Protein AF-A0A7J4NSR6-F1 (afdb_monomer_lite)

Structure (mmCIF, N/CA/C/O backbone):
data_AF-A0A7J4NSR6-F1
#
_entry.id   AF-A0A7J4NSR6-F1
#
loop_
_atom_site.group_PDB
_atom_site.id
_atom_site.type_symbol
_atom_site.label_atom_id
_atom_site.label_alt_id
_atom_site.label_comp_id
_atom_site.label_asym_id
_atom_site.label_entity_id
_atom_site.label_seq_id
_atom_site.pdbx_PDB_ins_code
_atom_site.Cartn_x
_atom_site.Cartn_y
_atom_site.Cartn_z
_atom_site.occupancy
_atom_site.B_iso_or_equiv
_atom_site.auth_seq_id
_atom_site.auth_comp_id
_atom_site.auth_asym_id
_atom_site.auth_atom_id
_atom_site.pdbx_PDB_model_num
ATOM 1 N N . LEU A 1 1 ? -14.440 12.120 31.681 1.00 39.38 1 LEU A N 1
ATOM 2 C CA . LEU A 1 1 ? -14.933 12.242 30.281 1.00 39.38 1 LEU A CA 1
ATOM 3 C C . LEU A 1 1 ? -13.847 12.561 29.238 1.00 39.38 1 LEU A C 1
ATOM 5 O O . LEU A 1 1 ? -13.739 11.804 28.284 1.00 39.38 1 LEU A O 1
ATOM 9 N N . SER A 1 2 ? -13.018 13.605 29.394 1.00 33.38 2 SER A N 1
ATOM 10 C CA . SER A 1 2 ? -12.015 14.029 28.380 1.00 33.38 2 SER A CA 1
ATOM 11 C C . SER A 1 2 ? -11.049 12.927 27.857 1.00 33.38 2 SER A C 1
ATOM 13 O O . SER A 1 2 ? -10.942 12.762 26.638 1.00 33.38 2 SER A O 1
ATOM 15 N N . PRO A 1 3 ? -10.433 12.073 28.704 1.00 44.81 3 PRO A N 1
ATOM 16 C CA . PRO A 1 3 ? -9.583 10.968 28.231 1.00 44.81 3 PRO A CA 1
ATOM 17 C C . PRO A 1 3 ? -10.340 9.914 27.406 1.00 44.81 3 PRO A C 1
ATOM 19 O O . PRO A 1 3 ? -9.775 9.279 26.518 1.00 44.81 3 PRO A O 1
ATOM 22 N N . PHE A 1 4 ? -11.638 9.755 27.670 1.00 54.72 4 PHE A N 1
ATOM 23 C CA . PHE A 1 4 ? -12.495 8.755 27.034 1.00 54.72 4 PHE A CA 1
ATOM 24 C C . PHE A 1 4 ? -12.962 9.208 25.655 1.00 54.72 4 PHE A C 1
ATOM 26 O O . PHE A 1 4 ? -12.917 8.427 24.711 1.00 54.72 4 PHE A O 1
ATOM 33 N N . ILE A 1 5 ? -13.306 10.491 25.507 1.00 50.50 5 ILE A N 1
ATOM 34 C CA . ILE A 1 5 ? -13.577 11.099 24.197 1.00 50.50 5 ILE A CA 1
ATOM 35 C C . ILE A 1 5 ? -12.330 10.984 23.309 1.00 50.50 5 ILE A C 1
ATOM 37 O O . ILE A 1 5 ? -12.442 10.629 22.139 1.00 50.50 5 ILE A O 1
ATOM 41 N N . SER A 1 6 ? -11.135 11.185 23.878 1.00 48.72 6 SER A N 1
ATOM 42 C CA . SER A 1 6 ? -9.866 10.982 23.168 1.00 48.72 6 SER A CA 1
ATOM 43 C C . SER A 1 6 ? -9.672 9.529 22.710 1.00 48.72 6 SER A C 1
ATOM 45 O O . SER A 1 6 ? -9.303 9.301 21.559 1.00 48.72 6 SER A O 1
ATOM 47 N N . LEU A 1 7 ? -9.988 8.538 23.551 1.00 52.69 7 LEU A N 1
ATOM 48 C CA . LEU A 1 7 ? -9.892 7.117 23.198 1.00 52.69 7 LEU A CA 1
ATOM 49 C C . LEU A 1 7 ? -10.919 6.697 22.134 1.00 52.69 7 LEU A C 1
ATOM 51 O O . LEU A 1 7 ? -10.548 6.049 21.160 1.00 52.69 7 LEU A O 1
ATOM 55 N N . TYR A 1 8 ? -12.189 7.088 22.267 1.00 53.03 8 TYR A N 1
ATOM 56 C CA . TYR A 1 8 ? -13.216 6.811 21.254 1.00 53.03 8 TYR A CA 1
ATOM 57 C C . TYR A 1 8 ? -12.891 7.505 19.925 1.00 53.03 8 TYR A C 1
ATOM 59 O O . TYR A 1 8 ? -13.010 6.894 18.861 1.00 53.03 8 TYR A O 1
ATOM 67 N N . ALA A 1 9 ? -12.370 8.734 19.974 1.00 49.72 9 ALA A N 1
ATOM 68 C CA . ALA A 1 9 ? -11.849 9.418 18.797 1.00 49.72 9 ALA A CA 1
ATOM 69 C C . ALA A 1 9 ? -10.627 8.703 18.197 1.00 49.72 9 ALA A C 1
ATOM 71 O O . ALA A 1 9 ? -10.412 8.792 16.994 1.00 49.72 9 ALA A O 1
ATOM 72 N N . GLN A 1 10 ? -9.808 8.004 18.987 1.00 53.03 10 GLN A N 1
ATOM 73 C CA . GLN A 1 10 ? -8.681 7.203 18.489 1.00 53.03 10 GLN A CA 1
ATOM 74 C C . GLN A 1 10 ? -9.125 5.851 17.909 1.00 53.03 10 GLN A C 1
ATOM 76 O O . GLN A 1 10 ? -8.569 5.421 16.905 1.00 53.03 10 GLN A O 1
ATOM 81 N N . ILE A 1 11 ? -10.140 5.200 18.486 1.00 46.75 11 ILE A N 1
ATOM 82 C CA . ILE A 1 11 ? -10.699 3.927 17.994 1.00 46.75 11 ILE A CA 1
ATOM 83 C C . ILE A 1 11 ? -11.492 4.137 16.692 1.00 46.75 11 ILE A C 1
ATOM 85 O O . ILE A 1 11 ? -11.393 3.322 15.776 1.00 46.75 11 ILE A O 1
ATOM 89 N N . SER A 1 12 ? -12.232 5.248 16.574 1.00 41.56 12 SER A N 1
ATOM 90 C CA . SER A 1 12 ? -12.915 5.649 15.330 1.00 41.56 12 SER A CA 1
ATOM 91 C C . SER A 1 12 ? -11.928 6.061 14.226 1.00 41.56 12 SER A C 1
ATOM 93 O O . SER A 1 12 ? -12.246 5.962 13.040 1.00 41.56 12 SER A O 1
ATOM 95 N N . ARG A 1 13 ? -10.713 6.498 14.586 1.00 49.03 13 ARG A N 1
ATOM 96 C CA . ARG A 1 13 ? -9.646 6.855 13.641 1.00 49.03 13 ARG A CA 1
ATOM 97 C C . ARG A 1 13 ? -9.017 5.595 13.041 1.00 49.03 13 ARG A C 1
ATOM 99 O O . ARG A 1 13 ? -7.957 5.140 13.458 1.00 49.03 13 ARG A O 1
ATOM 106 N N . LYS A 1 14 ? -9.653 5.032 12.009 1.00 38.28 14 LYS A N 1
ATOM 107 C CA . LYS A 1 14 ? -9.055 3.943 11.209 1.00 38.28 14 LYS A CA 1
ATOM 108 C C . LYS A 1 14 ? -7.915 4.427 10.296 1.00 38.28 14 LYS A C 1
ATOM 110 O O . LYS A 1 14 ? -7.117 3.618 9.838 1.00 38.28 14 LYS A O 1
ATOM 115 N N . SER A 1 15 ? -7.831 5.730 10.061 1.00 44.38 15 SER A N 1
ATOM 116 C CA . SER A 1 15 ? -6.775 6.430 9.333 1.00 44.38 15 SER A CA 1
ATOM 117 C C . SER A 1 15 ? -6.938 7.908 9.676 1.00 44.38 15 SER A C 1
ATOM 119 O O . SER A 1 15 ? -8.035 8.422 9.502 1.00 44.38 15 SER A O 1
ATOM 121 N N . ALA A 1 16 ? -5.940 8.547 10.281 1.00 36.53 16 ALA A N 1
ATOM 122 C CA . ALA A 1 16 ? -5.827 10.008 10.332 1.00 36.53 16 ALA A CA 1
ATOM 123 C C . ALA A 1 16 ? -4.479 10.347 10.966 1.00 36.53 16 ALA A C 1
ATOM 125 O O . ALA A 1 16 ? -4.342 10.468 12.187 1.00 36.53 16 ALA A O 1
ATOM 126 N N . SER A 1 17 ? -3.464 10.422 10.114 1.00 39.72 17 SER A N 1
ATOM 127 C CA . SER A 1 17 ? -2.218 11.113 10.414 1.00 39.72 17 SER A CA 1
ATOM 128 C C . SER A 1 17 ? -2.350 12.629 10.302 1.00 39.72 17 SER A C 1
ATOM 130 O O . SER A 1 17 ? -1.365 13.317 10.545 1.00 39.72 17 SER A O 1
ATOM 132 N N . ASP A 1 18 ? -3.506 13.167 9.923 1.00 34.75 18 ASP A N 1
ATOM 133 C CA . ASP A 1 18 ? -3.624 14.584 9.602 1.00 34.75 18 ASP A CA 1
ATOM 134 C C . ASP A 1 18 ? -3.706 15.421 10.878 1.00 34.75 18 ASP A C 1
ATOM 136 O O . ASP A 1 18 ? -4.649 15.352 11.665 1.00 34.75 18 ASP A O 1
ATOM 140 N N . SER A 1 19 ? -2.645 16.196 11.097 1.00 33.56 19 SER A N 1
ATOM 141 C CA . SER A 1 19 ? -2.565 17.270 12.085 1.00 33.56 19 SER A CA 1
ATOM 142 C C . SER A 1 19 ? -3.320 18.523 11.632 1.00 33.56 19 SER A C 1
ATOM 144 O O . SER A 1 19 ? -3.463 19.451 12.421 1.00 33.56 19 SER A O 1
ATOM 146 N N . ILE A 1 20 ? -3.865 18.534 10.412 1.00 38.84 20 ILE A N 1
ATOM 147 C CA . ILE A 1 20 ? -4.868 19.502 9.971 1.00 38.84 20 ILE A CA 1
ATOM 148 C C . ILE A 1 20 ? -6.184 18.743 9.886 1.00 38.84 20 ILE A C 1
ATOM 150 O O . ILE A 1 20 ? -6.609 18.282 8.831 1.00 38.84 20 ILE A O 1
ATOM 154 N N . VAL A 1 21 ? -6.828 18.569 11.037 1.00 38.78 21 VAL A N 1
ATOM 155 C CA . VAL A 1 21 ? -8.208 18.098 11.043 1.00 38.78 21 VAL A CA 1
ATOM 156 C C . VAL A 1 21 ? -9.030 19.219 10.423 1.00 38.78 21 VAL A C 1
ATOM 158 O O . VAL A 1 21 ? -9.312 20.224 11.078 1.00 38.78 21 VAL A O 1
ATOM 161 N N . THR A 1 22 ? -9.398 19.078 9.148 1.00 48.34 22 THR A N 1
ATOM 162 C CA . THR A 1 22 ? -10.401 19.970 8.564 1.00 48.34 22 THR A CA 1
ATOM 163 C C . THR A 1 22 ? -11.627 19.935 9.476 1.00 48.34 22 THR A C 1
ATOM 165 O O . THR A 1 22 ? -12.006 18.874 9.981 1.00 48.34 22 THR A O 1
ATOM 168 N N . PHE A 1 23 ? -12.267 21.081 9.722 1.00 49.16 23 PHE A N 1
ATOM 169 C CA . PHE A 1 23 ? -13.446 21.155 10.599 1.00 49.16 23 PHE A CA 1
ATOM 170 C C . PHE A 1 23 ? -14.491 20.072 10.258 1.00 49.16 23 PHE A C 1
ATOM 172 O O . PHE A 1 23 ? -15.127 19.503 11.143 1.00 49.16 23 PHE A O 1
ATOM 179 N N . ARG A 1 24 ? -14.586 19.704 8.972 1.00 44.72 24 ARG A N 1
ATOM 180 C CA . ARG A 1 24 ? -15.432 18.621 8.462 1.00 44.72 24 ARG A CA 1
ATOM 181 C C . ARG A 1 24 ? -15.090 17.245 9.042 1.00 44.72 24 ARG A C 1
ATOM 183 O O . ARG A 1 24 ? -16.002 16.519 9.428 1.00 44.72 24 ARG A O 1
ATOM 190 N N . GLU A 1 25 ? -13.818 16.868 9.110 1.00 47.09 25 GLU A N 1
ATOM 191 C CA . GLU A 1 25 ? -13.392 15.588 9.691 1.00 47.09 25 GLU A CA 1
ATOM 192 C C . GLU A 1 25 ? -13.531 15.563 11.208 1.00 47.09 25 GLU A C 1
ATOM 194 O O . GLU A 1 25 ? -13.910 14.536 11.773 1.00 47.09 25 GLU A O 1
ATOM 199 N N . PHE A 1 26 ? -13.295 16.696 11.872 1.00 53.91 26 PHE A N 1
ATOM 200 C CA . PHE A 1 26 ? -13.578 16.834 13.297 1.00 53.91 26 PHE A CA 1
ATOM 201 C C . PHE A 1 26 ? -15.064 16.586 13.569 1.00 53.91 26 PHE A C 1
ATOM 203 O O . PHE A 1 26 ? -15.401 15.735 14.389 1.00 53.91 26 PHE A O 1
ATOM 210 N N . VAL A 1 27 ? -15.950 17.254 12.824 1.00 58.16 27 VAL A N 1
ATOM 211 C CA . VAL A 1 27 ? -17.405 17.092 12.954 1.00 58.16 27 VAL A CA 1
ATOM 212 C C . VAL A 1 27 ? -17.835 15.660 12.644 1.00 58.16 27 VAL A C 1
ATOM 214 O O . VAL A 1 27 ? -18.627 15.104 13.394 1.00 58.16 27 VAL A O 1
ATOM 217 N N . LEU A 1 28 ? -17.298 15.026 11.597 1.00 52.19 28 LEU A N 1
ATOM 218 C CA . LEU A 1 28 ? -17.618 13.631 11.267 1.00 52.19 28 LEU A CA 1
ATOM 219 C C . LEU A 1 28 ? -17.156 12.650 12.350 1.00 52.19 28 LEU A C 1
ATOM 221 O O . LEU A 1 28 ? -17.875 11.703 12.659 1.00 52.19 28 LEU A O 1
ATOM 225 N N . ASN A 1 29 ? -15.990 12.878 12.954 1.00 50.34 29 ASN A N 1
ATOM 226 C CA . ASN A 1 29 ? -15.486 12.048 14.045 1.00 50.34 29 ASN A CA 1
ATOM 227 C C . ASN A 1 29 ? -16.284 12.256 15.332 1.00 50.34 29 ASN A C 1
ATOM 229 O O . ASN A 1 29 ? -16.636 11.278 15.985 1.00 50.34 29 ASN A O 1
ATOM 233 N N . VAL A 1 30 ? -16.621 13.501 15.672 1.00 60.44 30 VAL A N 1
ATOM 234 C CA . VAL A 1 30 ? -17.518 13.808 16.793 1.00 60.44 30 VAL A CA 1
ATOM 235 C C . VAL A 1 30 ? -18.877 13.161 16.554 1.00 60.44 30 VAL A C 1
ATOM 237 O O . VAL A 1 30 ? -19.378 12.480 17.438 1.00 60.44 30 VAL A O 1
ATOM 240 N N . PHE A 1 31 ? -19.427 13.268 15.344 1.00 62.88 31 PHE A N 1
ATOM 241 C CA . PHE A 1 31 ? -20.697 12.647 14.985 1.00 62.88 31 PHE A CA 1
ATOM 242 C C . PHE A 1 31 ? -20.634 11.116 15.053 1.00 62.88 31 PHE A C 1
ATOM 244 O O . PHE A 1 31 ? -21.551 10.503 15.579 1.00 62.88 31 PHE A O 1
ATOM 251 N N . SER A 1 32 ? -19.545 10.493 14.593 1.00 55.34 32 SER A N 1
ATOM 252 C CA . SER A 1 32 ? -19.310 9.045 14.701 1.00 55.34 32 SER A CA 1
ATOM 253 C C . SER A 1 32 ? -19.235 8.589 16.159 1.00 55.34 32 SER A C 1
ATOM 255 O O . SER A 1 32 ? -19.893 7.626 16.544 1.00 55.34 32 SER A O 1
ATOM 257 N N . VAL A 1 33 ? -18.484 9.308 16.999 1.00 61.94 33 VAL A N 1
ATOM 258 C CA . VAL A 1 33 ? -18.375 9.019 18.434 1.00 61.94 33 VAL A CA 1
ATOM 259 C C . VAL A 1 33 ? -19.721 9.218 19.127 1.00 61.94 33 VAL A C 1
ATOM 261 O O . VAL A 1 33 ? -20.142 8.341 19.874 1.00 61.94 33 VAL A O 1
ATOM 264 N N . CYS A 1 34 ? -20.437 10.305 18.834 1.00 67.69 34 CYS A N 1
ATOM 265 C CA . CYS A 1 34 ? -21.793 10.530 19.324 1.00 67.69 34 CYS A CA 1
ATOM 266 C C . CYS A 1 34 ? -22.737 9.413 18.880 1.00 67.69 34 CYS A C 1
ATOM 268 O O . CYS A 1 34 ? -23.493 8.913 19.698 1.00 67.69 34 CYS A O 1
ATOM 270 N N . LEU A 1 35 ? -22.660 8.970 17.625 1.00 67.81 35 LEU A N 1
ATOM 271 C CA . LEU A 1 35 ? -23.490 7.892 17.099 1.00 67.81 35 LEU A CA 1
ATOM 272 C C . LEU A 1 35 ? -23.174 6.566 17.801 1.00 67.81 35 LEU A C 1
ATOM 274 O O . LEU A 1 35 ? -24.099 5.882 18.212 1.00 67.81 35 LEU A O 1
ATOM 278 N N . ILE A 1 36 ? -21.902 6.226 18.028 1.00 64.88 36 ILE A N 1
ATOM 279 C CA . ILE A 1 36 ? -21.510 5.027 18.793 1.00 64.88 36 ILE A CA 1
ATOM 280 C C . ILE A 1 36 ? -22.015 5.107 20.238 1.00 64.88 36 ILE A C 1
ATOM 282 O O . ILE A 1 36 ? -22.568 4.133 20.741 1.00 64.88 36 ILE A O 1
ATOM 286 N N . ILE A 1 37 ? -21.849 6.258 20.894 1.00 69.94 37 ILE A N 1
ATOM 287 C CA . ILE A 1 37 ? -22.325 6.481 22.265 1.00 69.94 37 ILE A CA 1
ATOM 288 C C . ILE A 1 37 ? -23.848 6.339 22.323 1.00 69.94 37 ILE A C 1
ATOM 290 O O . ILE A 1 37 ? -24.350 5.638 23.192 1.00 69.94 37 ILE A O 1
ATOM 294 N N . VAL A 1 38 ? -24.574 6.934 21.374 1.00 76.94 38 VAL A N 1
ATOM 295 C CA . VAL A 1 38 ? -26.032 6.809 21.260 1.00 76.94 38 VAL A CA 1
ATOM 296 C C . VAL A 1 38 ? -26.418 5.349 21.027 1.00 76.94 38 VAL A C 1
ATOM 298 O O . VAL A 1 38 ? -27.205 4.812 21.785 1.00 76.94 38 VAL A O 1
ATOM 301 N N . PHE A 1 39 ? -25.810 4.640 20.076 1.00 77.00 39 PHE A N 1
ATOM 302 C CA . PHE A 1 39 ? -26.143 3.233 19.824 1.00 77.00 39 PHE A CA 1
ATOM 303 C C . PHE A 1 39 ? -25.856 2.299 21.009 1.00 77.00 39 PHE A C 1
ATOM 305 O O . PHE A 1 39 ? -26.553 1.298 21.155 1.00 77.00 39 PHE A O 1
ATOM 312 N N . LEU A 1 40 ? -24.852 2.597 21.839 1.00 75.88 40 LEU A N 1
ATOM 313 C CA . LEU A 1 40 ? -24.540 1.810 23.036 1.00 75.88 40 LEU A CA 1
ATOM 314 C C . LEU A 1 40 ? -25.434 2.167 24.229 1.00 75.88 40 LEU A C 1
ATOM 316 O O . LEU A 1 40 ? -25.831 1.273 24.969 1.00 75.88 40 LEU A O 1
ATOM 320 N N . LEU A 1 41 ? -25.752 3.451 24.417 1.00 80.81 41 LEU A N 1
ATOM 321 C CA . LEU A 1 41 ? -26.520 3.927 25.569 1.00 80.81 41 LEU A CA 1
ATOM 322 C C . LEU A 1 41 ? -28.031 3.928 25.338 1.00 80.81 41 LEU A C 1
ATOM 324 O O . LEU A 1 41 ? -28.767 3.765 26.299 1.00 80.81 41 LEU A O 1
ATOM 328 N N . THR A 1 42 ? -28.519 4.073 24.104 1.00 80.94 42 THR A N 1
ATOM 329 C CA . THR A 1 42 ? -29.960 4.068 23.803 1.00 80.94 42 THR A CA 1
ATOM 330 C C . THR A 1 42 ? -30.645 2.767 24.226 1.00 80.94 42 THR A C 1
ATOM 332 O O . THR A 1 42 ? -31.704 2.871 24.834 1.00 80.94 42 THR A O 1
ATOM 335 N N . PRO A 1 43 ? -30.084 1.562 23.992 1.00 82.69 43 PRO A N 1
ATOM 336 C CA . PRO A 1 43 ? -30.676 0.333 24.514 1.00 82.69 43 PRO A CA 1
ATOM 337 C C . PRO A 1 43 ? -30.726 0.320 26.043 1.00 82.69 43 PRO A C 1
ATOM 339 O O . PRO A 1 43 ? -31.756 -0.022 26.603 1.00 82.69 43 PRO A O 1
ATOM 342 N N . VAL A 1 44 ? -29.647 0.743 26.713 1.00 84.25 44 VAL A N 1
ATOM 343 C CA . VAL A 1 44 ? -29.574 0.796 28.185 1.00 84.25 44 VAL A CA 1
ATOM 344 C C . VAL A 1 44 ? -30.605 1.776 28.743 1.00 84.25 44 VAL A C 1
ATOM 346 O O . VAL A 1 44 ? -31.342 1.434 29.653 1.00 84.25 44 VAL A O 1
ATOM 349 N N . ALA A 1 45 ? -30.711 2.967 28.152 1.00 83.25 45 ALA A N 1
ATOM 350 C CA . ALA A 1 45 ? -31.697 3.968 28.537 1.00 83.25 45 ALA A CA 1
ATOM 351 C C . ALA A 1 45 ? -33.135 3.512 28.247 1.00 83.25 45 ALA A C 1
ATOM 353 O O . ALA A 1 45 ? -34.038 3.854 28.998 1.00 83.25 45 ALA A O 1
ATOM 354 N N . TYR A 1 46 ? -33.357 2.748 27.173 1.00 85.06 46 TYR A N 1
ATOM 355 C CA . TYR A 1 46 ? -34.668 2.189 26.847 1.00 85.06 46 TYR A CA 1
ATOM 356 C C . TYR A 1 46 ? -35.086 1.094 27.832 1.00 85.06 46 TYR A C 1
ATOM 358 O O . TYR A 1 46 ? -36.216 1.125 28.306 1.00 85.06 46 TYR A O 1
ATOM 366 N N . PHE A 1 47 ? -34.185 0.163 28.166 1.00 85.06 47 PHE A N 1
ATOM 367 C CA . PHE A 1 47 ? -34.458 -0.866 29.173 1.00 85.06 47 PHE A CA 1
ATOM 368 C C . PHE A 1 47 ? -34.640 -0.257 30.561 1.00 85.06 47 PHE A C 1
ATOM 370 O O . PHE A 1 47 ? -35.651 -0.537 31.190 1.00 85.06 47 PHE A O 1
ATOM 377 N N . GLY A 1 48 ? -33.764 0.668 30.965 1.00 85.25 48 GLY A N 1
ATOM 378 C CA . GLY A 1 48 ? -33.938 1.411 32.211 1.00 85.25 48 GLY A CA 1
ATOM 379 C C . GLY A 1 48 ? -35.253 2.187 32.247 1.00 85.25 48 GLY A C 1
ATOM 380 O O . GLY A 1 48 ? -35.947 2.159 33.245 1.00 85.25 48 GLY A O 1
ATOM 381 N N . TYR A 1 49 ? -35.676 2.813 31.144 1.00 86.56 49 TYR A N 1
ATOM 382 C CA . TYR A 1 49 ? -36.985 3.474 31.091 1.00 86.56 49 TYR A CA 1
ATOM 383 C C . TYR A 1 49 ? -38.161 2.501 31.268 1.00 86.56 49 TYR A C 1
ATOM 385 O O . TYR A 1 49 ? -39.153 2.858 31.898 1.00 86.56 49 TYR A O 1
ATOM 393 N N . ILE A 1 50 ? -38.083 1.291 30.704 1.00 86.75 50 ILE A N 1
ATOM 394 C CA . ILE A 1 50 ? -39.124 0.271 30.891 1.00 86.75 50 ILE A CA 1
ATOM 395 C C . ILE A 1 50 ? -39.176 -0.169 32.353 1.00 86.75 50 ILE A C 1
ATOM 397 O O . ILE A 1 50 ? -40.261 -0.173 32.925 1.00 86.75 50 ILE A O 1
ATOM 401 N N . GLU A 1 51 ? -38.026 -0.491 32.941 1.00 85.00 51 GLU A N 1
ATOM 402 C CA . GLU A 1 51 ? -37.938 -1.021 34.304 1.00 85.00 51 GLU A CA 1
ATOM 403 C C . GLU A 1 51 ? -38.319 0.035 35.347 1.00 85.00 51 GLU A C 1
ATOM 405 O O . GLU A 1 51 ? -39.119 -0.247 36.229 1.00 85.00 51 GLU A O 1
ATOM 410 N N . LEU A 1 52 ? -37.921 1.297 35.158 1.00 87.38 52 LEU A N 1
ATOM 411 C CA . LEU A 1 52 ? -38.356 2.406 36.016 1.00 87.38 52 LEU A CA 1
ATOM 412 C C . LEU A 1 52 ? -39.880 2.591 36.009 1.00 87.38 52 LEU A C 1
ATOM 414 O O . LEU A 1 52 ? -40.475 2.818 37.060 1.00 87.38 52 LEU A O 1
ATOM 418 N N . ASN A 1 53 ? -40.524 2.468 34.841 1.00 87.06 53 ASN A N 1
ATOM 419 C CA . ASN A 1 53 ? -41.988 2.501 34.770 1.00 87.06 53 ASN A CA 1
ATOM 420 C C . ASN A 1 53 ? -42.613 1.257 35.419 1.00 87.06 53 ASN A C 1
ATOM 422 O O . ASN A 1 53 ? -43.718 1.337 35.949 1.00 87.06 53 ASN A O 1
ATOM 426 N N . GLU A 1 54 ? -41.953 0.100 35.347 1.00 88.44 54 GLU A N 1
ATOM 427 C CA . GLU A 1 54 ? -42.405 -1.132 35.995 1.00 88.44 54 GLU A CA 1
ATOM 428 C C . GLU A 1 54 ? -42.333 -1.010 37.521 1.00 88.44 54 GLU A C 1
ATOM 430 O O . GLU A 1 54 ? -43.325 -1.304 38.182 1.00 88.44 54 GLU A O 1
ATOM 435 N N . VAL A 1 55 ? -41.241 -0.465 38.066 1.00 86.31 55 VAL A N 1
ATOM 436 C CA . VAL A 1 55 ? -41.065 -0.164 39.497 1.00 86.31 55 VAL A CA 1
ATOM 437 C C . VAL A 1 55 ? -42.076 0.881 39.975 1.00 86.31 55 VAL A C 1
ATOM 439 O O . VAL A 1 55 ? -42.681 0.737 41.043 1.00 86.31 55 VAL A O 1
ATOM 442 N N . GLU A 1 56 ? -42.315 1.934 39.190 1.00 87.50 56 GLU A N 1
ATOM 443 C CA . GLU A 1 56 ? -43.358 2.913 39.503 1.00 87.50 56 GLU A CA 1
ATOM 444 C C . GLU A 1 56 ? -44.744 2.242 39.526 1.00 87.50 56 GLU A C 1
ATOM 446 O O . GLU A 1 56 ? -45.500 2.409 40.479 1.00 87.50 56 GLU A O 1
ATOM 451 N N . ASN A 1 57 ? -45.068 1.404 38.539 1.00 86.75 57 ASN A N 1
ATOM 452 C CA . ASN A 1 57 ? -46.347 0.691 38.509 1.00 86.75 57 ASN A CA 1
ATOM 453 C C . ASN A 1 57 ? -46.492 -0.322 39.659 1.00 86.75 57 ASN A C 1
ATOM 455 O O . ASN A 1 57 ? -47.562 -0.391 40.260 1.00 86.75 57 ASN A O 1
ATOM 459 N N . SER A 1 58 ? -45.441 -1.072 40.005 1.00 85.50 58 SER A N 1
ATOM 460 C CA . SER A 1 58 ? -45.478 -2.054 41.096 1.00 85.50 58 SER A CA 1
ATOM 461 C C . SER A 1 58 ? -45.598 -1.386 42.465 1.00 85.50 58 SER A C 1
ATOM 463 O O . SER A 1 58 ? -46.269 -1.900 43.358 1.00 85.50 58 SER A O 1
ATOM 465 N N . THR A 1 59 ? -44.969 -0.220 42.647 1.00 84.94 59 THR A N 1
ATOM 466 C CA . THR A 1 59 ? -45.134 0.574 43.873 1.00 84.94 59 THR A CA 1
ATOM 467 C C . THR A 1 59 ? -46.543 1.141 43.982 1.00 84.94 59 THR A C 1
ATOM 469 O O . THR A 1 59 ? -47.124 1.078 45.063 1.00 84.94 59 THR A O 1
ATOM 472 N N . TRP A 1 60 ? -47.132 1.601 42.874 1.00 85.75 60 TRP A N 1
ATOM 473 C CA . TRP A 1 60 ? -48.545 1.985 42.826 1.00 85.75 60 TRP A CA 1
ATOM 474 C C . TRP A 1 60 ? -49.486 0.827 43.172 1.00 85.75 60 TRP A C 1
ATOM 476 O O . TRP A 1 60 ? -50.408 1.025 43.960 1.00 85.75 60 TRP A O 1
ATOM 486 N N . GLU A 1 61 ? -49.243 -0.372 42.640 1.00 85.75 61 GLU A N 1
ATOM 487 C CA . GLU A 1 61 ? -50.039 -1.568 42.945 1.00 85.75 61 GLU A CA 1
ATOM 488 C C . GLU A 1 61 ? -49.912 -1.972 44.425 1.00 85.75 61 GLU A C 1
ATOM 490 O O . GLU A 1 61 ? -50.901 -2.337 45.057 1.00 85.75 61 GLU A O 1
ATOM 495 N N . SER A 1 62 ? -48.721 -1.836 45.020 1.00 84.25 62 SER A N 1
ATOM 496 C CA . SER A 1 62 ? -48.517 -2.050 46.460 1.00 84.25 62 SER A CA 1
ATOM 497 C C . SER A 1 62 ? -49.307 -1.050 47.305 1.00 84.25 62 SER A C 1
ATOM 499 O O . SER A 1 62 ? -49.979 -1.458 48.246 1.00 84.25 62 SER A O 1
ATOM 501 N N . ILE A 1 63 ? -49.282 0.240 46.947 1.00 85.62 63 ILE A N 1
ATOM 502 C CA . ILE A 1 63 ? -50.045 1.291 47.645 1.00 85.62 63 ILE A CA 1
ATOM 503 C C . ILE A 1 63 ? -51.556 1.033 47.535 1.00 85.62 63 ILE A C 1
ATOM 505 O O . ILE A 1 63 ? -52.286 1.226 48.502 1.00 85.62 63 ILE A O 1
ATOM 509 N N . GLU A 1 64 ? -52.036 0.578 46.375 1.00 83.06 64 GLU A N 1
ATOM 510 C CA . GLU A 1 64 ? -53.451 0.239 46.175 1.00 83.06 64 GLU A CA 1
ATOM 511 C C . GLU A 1 64 ? -53.873 -0.991 46.998 1.00 83.06 64 GLU A C 1
ATOM 513 O O . GLU A 1 64 ? -54.971 -1.005 47.549 1.00 83.06 64 GLU A O 1
ATOM 518 N N . ASN A 1 65 ? -52.995 -1.988 47.150 1.00 82.06 65 ASN A N 1
ATOM 519 C CA . ASN A 1 65 ? -53.242 -3.168 47.987 1.00 82.06 65 ASN A CA 1
ATOM 520 C C . ASN A 1 65 ? -53.174 -2.879 49.498 1.00 82.06 65 ASN A C 1
ATOM 522 O O . ASN A 1 65 ? -53.826 -3.571 50.278 1.00 82.06 65 ASN A O 1
ATOM 526 N N . GLU A 1 66 ? -52.378 -1.893 49.916 1.00 77.88 66 GLU A N 1
ATOM 527 C CA . GLU A 1 66 ? -52.237 -1.452 51.313 1.00 77.88 66 GLU A CA 1
ATOM 528 C C . GLU A 1 66 ? -53.387 -0.523 51.764 1.00 77.88 66 GLU A C 1
ATOM 530 O O . GLU A 1 66 ? -53.536 -0.258 52.957 1.00 77.88 66 GLU A O 1
ATOM 535 N N . TRP A 1 67 ? -54.222 -0.047 50.831 1.00 79.56 67 TRP A N 1
ATOM 536 C CA . TRP A 1 67 ? -55.357 0.837 51.101 1.00 79.56 67 TRP A CA 1
ATOM 537 C C . TRP A 1 67 ? -56.523 0.077 51.760 1.00 79.56 67 TRP A C 1
ATOM 539 O O . TRP A 1 67 ? -57.389 -0.484 51.089 1.00 79.56 67 TRP A O 1
ATOM 549 N N . ASP A 1 68 ? -56.556 0.075 53.093 1.00 65.25 68 ASP A N 1
ATOM 550 C CA . ASP A 1 68 ? -57.529 -0.679 53.911 1.00 65.25 68 ASP A CA 1
ATOM 551 C C . ASP A 1 68 ? -58.804 0.126 54.268 1.00 65.25 68 ASP A C 1
ATOM 553 O O . ASP A 1 68 ? -59.629 -0.277 55.093 1.00 65.25 68 ASP A O 1
ATOM 557 N N . ASP A 1 69 ? -58.997 1.293 53.649 1.00 60.47 69 ASP A N 1
ATOM 558 C CA . ASP A 1 69 ? -60.154 2.150 53.902 1.00 60.47 69 ASP A CA 1
ATOM 559 C C . ASP A 1 69 ? -61.384 1.669 53.112 1.00 60.47 69 ASP A C 1
ATOM 561 O O . ASP A 1 69 ? -61.331 1.444 51.904 1.00 60.47 69 ASP A O 1
ATOM 565 N N . ALA A 1 70 ? -62.559 1.607 53.753 1.00 60.09 70 ALA A N 1
ATOM 566 C CA . ALA A 1 70 ? -63.840 1.231 53.123 1.00 60.09 70 ALA A CA 1
ATOM 567 C C . ALA A 1 70 ? -64.349 2.232 52.047 1.00 60.09 70 ALA A C 1
ATOM 569 O O . ALA A 1 70 ? -65.518 2.196 51.647 1.00 60.09 70 ALA A O 1
ATOM 570 N N . SER A 1 71 ? -63.493 3.156 51.604 1.00 69.00 71 SER A N 1
ATOM 571 C CA . SER A 1 71 ? -63.750 4.220 50.638 1.00 69.00 71 SER A CA 1
ATOM 572 C C . SER A 1 71 ? -63.032 3.938 49.304 1.00 69.00 71 SER A C 1
ATOM 574 O O . SER A 1 71 ? -62.002 3.266 49.288 1.00 69.00 71 SER A O 1
ATOM 576 N N . PRO A 1 72 ? -63.558 4.413 48.155 1.00 76.38 72 PRO A N 1
ATOM 577 C CA . PRO A 1 72 ? -62.900 4.203 46.865 1.00 76.38 72 PRO A CA 1
ATOM 578 C C . PRO A 1 72 ? -61.515 4.860 46.856 1.00 76.38 72 PRO A C 1
ATOM 580 O O . PRO A 1 72 ? -61.399 6.014 47.262 1.00 76.38 72 PRO A O 1
ATOM 583 N N . PHE A 1 73 ? -60.503 4.148 46.352 1.00 80.94 73 PHE A N 1
ATOM 584 C CA . PHE A 1 73 ? -59.103 4.585 46.308 1.00 80.94 73 PHE A CA 1
ATOM 585 C C . PHE A 1 73 ? -58.945 6.026 45.788 1.00 80.94 73 PHE A C 1
ATOM 587 O O . PHE A 1 73 ? -59.318 6.346 44.652 1.00 80.94 73 PHE A O 1
ATOM 594 N N . GLN A 1 74 ? -58.381 6.910 46.617 1.00 82.25 74 GLN A N 1
ATOM 595 C CA . GLN A 1 74 ? -58.144 8.315 46.274 1.00 82.25 74 GLN A CA 1
ATOM 596 C C . GLN A 1 74 ? -56.643 8.599 46.159 1.00 82.25 74 GLN A C 1
ATOM 598 O O . GLN A 1 74 ? -55.981 8.855 47.161 1.00 82.25 74 GLN A O 1
ATOM 603 N N . ARG A 1 75 ? -56.115 8.660 44.925 1.00 80.94 75 ARG A N 1
ATOM 604 C CA . ARG A 1 75 ? -54.668 8.853 44.661 1.00 80.94 75 ARG A CA 1
ATOM 605 C C . ARG A 1 75 ? -54.023 10.007 45.431 1.00 80.94 75 ARG A C 1
ATOM 607 O O . ARG A 1 75 ? -52.935 9.847 45.961 1.00 80.94 75 ARG A O 1
ATOM 614 N N . ASN A 1 76 ? -54.673 11.170 45.485 1.00 81.75 76 ASN A N 1
ATOM 615 C CA . ASN A 1 76 ? -54.089 12.347 46.139 1.00 81.75 76 ASN A CA 1
ATOM 616 C C . ASN A 1 76 ? -53.975 12.179 47.659 1.00 81.75 76 ASN A C 1
ATOM 618 O O . ASN A 1 76 ? -53.073 12.755 48.257 1.00 81.75 76 ASN A O 1
ATOM 622 N N . LEU A 1 77 ? -54.891 11.420 48.268 1.00 80.69 77 LEU A N 1
ATOM 623 C CA . LEU A 1 77 ? -54.866 11.141 49.700 1.00 80.69 77 LEU A CA 1
ATOM 624 C C . LEU A 1 77 ? -53.828 10.050 50.000 1.00 80.69 77 LEU A C 1
ATOM 626 O O . LEU A 1 77 ? -52.970 10.259 50.853 1.00 80.69 77 LEU A O 1
ATOM 630 N N . ALA A 1 78 ? -53.823 8.976 49.201 1.00 81.12 78 ALA A N 1
ATOM 631 C CA . ALA A 1 78 ? -52.863 7.875 49.290 1.00 81.12 78 ALA A CA 1
ATOM 632 C C . ALA A 1 78 ? -51.404 8.341 49.185 1.00 81.12 78 ALA A C 1
ATOM 634 O O . ALA A 1 78 ? -50.554 7.857 49.919 1.00 81.12 78 ALA A O 1
ATOM 635 N N . LEU A 1 79 ? -51.098 9.329 48.336 1.00 84.44 79 LEU A N 1
ATOM 636 C CA . LEU A 1 79 ? -49.742 9.887 48.218 1.00 84.44 79 LEU A CA 1
ATOM 637 C C . LEU A 1 79 ? -49.265 10.646 49.467 1.00 84.44 79 LEU A C 1
ATOM 639 O O . LEU A 1 79 ? -48.059 10.744 49.693 1.00 84.44 79 LEU A O 1
ATOM 643 N N . SER A 1 80 ? -50.195 11.196 50.254 1.00 82.06 80 SER A N 1
ATOM 644 C CA . SER A 1 80 ? -49.894 11.937 51.486 1.00 82.06 80 SER A CA 1
ATOM 645 C C . SER A 1 80 ? -49.833 11.059 52.737 1.00 82.06 80 SER A C 1
ATOM 647 O O . SER A 1 80 ? -49.429 11.543 53.794 1.00 82.06 80 SER A O 1
ATOM 649 N N . GLU A 1 81 ? -50.223 9.788 52.626 1.00 84.25 81 GLU A N 1
ATOM 650 C CA . GLU A 1 81 ? -50.095 8.824 53.714 1.00 84.25 81 GLU A CA 1
ATOM 651 C C . GLU A 1 81 ? -48.630 8.489 53.977 1.00 84.25 81 GLU A C 1
ATOM 653 O O . GLU A 1 81 ? -47.800 8.442 53.063 1.00 84.25 81 GLU A O 1
ATOM 658 N N . MET A 1 82 ? -48.325 8.294 55.257 1.00 84.12 82 MET A N 1
ATOM 659 C CA . MET A 1 82 ? -46.980 8.017 55.739 1.00 84.12 82 MET A CA 1
ATOM 660 C C . MET A 1 82 ? -46.830 6.526 56.011 1.00 84.12 82 MET A C 1
ATOM 662 O O . MET A 1 82 ? -47.719 5.903 56.590 1.00 84.12 82 MET A O 1
ATOM 666 N N . VAL A 1 83 ? -45.691 5.975 55.610 1.00 85.88 83 VAL A N 1
ATOM 667 C CA . VAL A 1 83 ? -45.384 4.550 55.700 1.00 85.88 83 VAL A CA 1
ATOM 668 C C . VAL A 1 83 ? -43.947 4.371 56.193 1.00 85.88 83 VAL A C 1
ATOM 670 O O . VAL A 1 83 ? -43.068 5.192 55.917 1.00 85.88 83 VAL A O 1
ATOM 673 N N . CYS A 1 84 ? -43.702 3.287 56.930 1.00 85.62 84 CYS A N 1
ATOM 674 C CA . CYS A 1 84 ? -42.364 2.896 57.357 1.00 85.62 84 CYS A CA 1
ATOM 675 C C . CYS A 1 84 ? -41.706 1.967 56.324 1.00 85.62 84 CYS A C 1
ATOM 677 O O . CYS A 1 84 ? -42.199 0.862 56.081 1.00 85.62 84 CYS A O 1
ATOM 679 N N . LEU A 1 85 ? -40.591 2.400 55.730 1.00 82.56 85 LEU A N 1
ATOM 680 C CA . LEU A 1 85 ? -39.780 1.597 54.808 1.00 82.56 85 LEU A CA 1
ATOM 681 C C . LEU A 1 85 ? -38.639 0.882 55.534 1.00 82.56 85 LEU A C 1
ATOM 683 O O . LEU A 1 85 ? -38.005 1.463 56.415 1.00 82.56 85 LEU A O 1
ATOM 687 N N . ASP A 1 86 ? -38.347 -0.347 55.110 1.00 81.12 86 ASP A N 1
ATOM 688 C CA . ASP A 1 86 ? -37.155 -1.100 55.508 1.00 81.12 86 ASP A CA 1
ATOM 689 C C . ASP A 1 86 ? -35.967 -0.726 54.606 1.00 81.12 86 ASP A C 1
ATOM 691 O O . ASP A 1 86 ? -36.005 -0.943 53.392 1.00 81.12 86 ASP A O 1
ATOM 695 N N . THR A 1 87 ? -34.907 -0.155 55.185 1.00 74.19 87 THR A N 1
ATOM 696 C CA . THR A 1 87 ? -33.720 0.316 54.450 1.00 74.19 87 THR A CA 1
ATOM 697 C C . THR A 1 87 ? -32.545 -0.667 54.440 1.00 74.19 87 THR A C 1
ATOM 699 O O . THR A 1 87 ? -31.484 -0.333 53.915 1.00 74.19 87 THR A O 1
ATOM 702 N N . ARG A 1 88 ? -32.705 -1.899 54.949 1.00 72.44 88 ARG A N 1
ATOM 703 C CA . ARG A 1 88 ? -31.615 -2.904 54.975 1.00 72.44 88 ARG A CA 1
ATOM 704 C C . ARG A 1 88 ? -31.195 -3.391 53.587 1.00 72.44 88 ARG A C 1
ATOM 706 O O . ARG A 1 88 ? -30.069 -3.848 53.409 1.00 72.44 88 ARG A O 1
ATOM 713 N N . GLY A 1 89 ? -32.112 -3.333 52.624 1.00 67.62 89 GLY A N 1
ATOM 714 C CA . GLY A 1 89 ? -31.892 -3.746 51.242 1.00 67.62 89 GLY A CA 1
ATOM 715 C C . GLY A 1 89 ? -31.591 -2.580 50.299 1.00 67.62 89 GLY A C 1
ATOM 716 O O . GLY A 1 89 ? -31.814 -1.411 50.619 1.00 67.62 89 GLY A O 1
ATOM 717 N N . ILE A 1 90 ? -31.109 -2.939 49.111 1.00 67.94 90 ILE A N 1
ATOM 718 C CA . ILE A 1 90 ? -30.902 -2.036 47.965 1.00 67.94 90 ILE A CA 1
ATOM 719 C C . ILE A 1 90 ? -31.727 -2.447 46.738 1.00 67.94 90 ILE A C 1
ATOM 721 O O . ILE A 1 90 ? -31.724 -1.729 45.748 1.00 67.94 90 ILE A O 1
ATOM 725 N N . ASP A 1 91 ? -32.458 -3.565 46.807 1.00 73.06 91 ASP A N 1
ATOM 726 C CA . ASP A 1 91 ? -33.339 -4.012 45.729 1.00 73.06 91 ASP A CA 1
ATOM 727 C C . ASP A 1 91 ? -34.669 -3.239 45.796 1.00 73.06 91 ASP A C 1
ATOM 729 O O . ASP A 1 91 ? -35.333 -3.210 46.837 1.00 73.06 91 ASP A O 1
ATOM 733 N N . SER A 1 92 ? -35.057 -2.597 44.691 1.00 75.19 92 SER A N 1
ATOM 734 C CA . SER A 1 92 ? -36.338 -1.890 44.582 1.00 75.19 92 SER A CA 1
ATOM 735 C C . SER A 1 92 ? -37.451 -2.832 44.077 1.00 75.19 92 SER A C 1
ATOM 737 O O . SER A 1 92 ? -37.178 -3.690 43.234 1.00 75.19 92 SER A O 1
ATOM 739 N N . PRO A 1 93 ? -38.706 -2.701 44.551 1.00 78.56 93 PRO A N 1
ATOM 740 C CA . PRO A 1 93 ? -39.176 -1.761 45.568 1.00 78.56 93 PRO A CA 1
ATOM 741 C C . PRO A 1 93 ? -38.817 -2.188 47.002 1.00 78.56 93 PRO A C 1
ATOM 743 O O . PRO A 1 93 ? -38.935 -3.359 47.360 1.00 78.56 93 PRO A O 1
ATOM 746 N N . LEU A 1 94 ? -38.450 -1.217 47.848 1.00 79.81 94 LEU A N 1
ATOM 747 C CA . LEU A 1 94 ? -38.167 -1.460 49.265 1.00 79.81 94 LEU A CA 1
ATOM 748 C C . LEU A 1 94 ? -39.420 -1.968 50.008 1.00 79.81 94 LEU A C 1
ATOM 750 O O . LEU A 1 94 ? -40.515 -1.427 49.795 1.00 79.81 94 LEU A O 1
ATOM 754 N N . PRO A 1 95 ? -39.282 -2.971 50.898 1.00 81.12 95 PRO A N 1
ATOM 755 C CA . PRO A 1 95 ? -40.417 -3.529 51.616 1.00 81.12 95 PRO A CA 1
ATOM 756 C C . PRO A 1 95 ? -40.949 -2.572 52.691 1.00 81.12 95 PRO A C 1
ATOM 758 O O . PRO A 1 95 ? -40.202 -1.832 53.335 1.00 81.12 95 PRO A O 1
ATOM 761 N N . VAL A 1 96 ? -42.267 -2.614 52.897 1.00 81.50 96 VAL A N 1
ATOM 762 C CA . VAL A 1 96 ? -42.967 -1.856 53.942 1.00 81.50 96 VAL A CA 1
ATOM 763 C C . VAL A 1 96 ? -43.028 -2.665 55.229 1.00 81.50 96 VAL A C 1
ATOM 765 O O . VAL A 1 96 ? -43.411 -3.837 55.229 1.00 81.50 96 VAL A O 1
ATOM 768 N N . VAL A 1 97 ? -42.704 -2.022 56.350 1.00 82.44 97 VAL A N 1
ATOM 769 C CA . VAL A 1 97 ? -42.794 -2.633 57.676 1.00 82.44 97 VAL A CA 1
ATOM 770 C C . VAL A 1 97 ? -44.193 -2.409 58.244 1.00 82.44 97 VAL A C 1
ATOM 772 O O . VAL A 1 97 ? -44.478 -1.384 58.857 1.00 82.44 97 VAL A O 1
ATOM 775 N N . ALA A 1 98 ? -45.069 -3.402 58.079 1.00 70.44 98 ALA A N 1
ATOM 776 C CA . ALA A 1 98 ? -46.467 -3.334 58.520 1.00 70.44 98 ALA A CA 1
ATOM 777 C C . ALA A 1 98 ? -46.659 -3.182 60.048 1.00 70.44 98 ALA A C 1
ATOM 779 O O . ALA A 1 98 ? -47.761 -2.891 60.504 1.00 70.44 98 ALA A O 1
ATOM 780 N N . SER A 1 99 ? -45.617 -3.402 60.858 1.00 66.94 99 SER A N 1
ATOM 781 C CA . SER A 1 99 ? -45.691 -3.338 62.324 1.00 66.94 99 SER A CA 1
ATOM 782 C C . SER A 1 99 ? -45.470 -1.945 62.922 1.00 66.94 99 SER A C 1
ATOM 784 O O . SER A 1 99 ? -45.649 -1.799 64.127 1.00 66.94 99 SER A O 1
ATOM 786 N N . ALA A 1 100 ? -45.052 -0.953 62.130 1.00 69.69 100 ALA A N 1
ATOM 787 C CA . ALA A 1 100 ? -44.758 0.399 62.607 1.00 69.69 100 ALA A CA 1
ATOM 788 C C . ALA A 1 100 ? -45.808 1.390 62.085 1.00 69.69 100 ALA A C 1
ATOM 790 O O . ALA A 1 100 ? -45.913 1.621 60.882 1.00 69.69 100 ALA A O 1
ATOM 791 N N . SER A 1 101 ? -46.582 1.974 63.001 1.00 72.69 101 SER A N 1
ATOM 792 C CA . SER A 1 101 ? -47.722 2.855 62.698 1.00 72.69 101 SER A CA 1
ATOM 793 C C . SER A 1 101 ? -47.454 4.336 62.988 1.00 72.69 101 SER A C 1
ATOM 795 O O . SER A 1 101 ? -48.271 5.199 62.663 1.00 72.69 101 SER A O 1
ATOM 797 N N . SER A 1 102 ? -46.308 4.644 63.599 1.00 79.44 102 SER A N 1
ATOM 798 C CA . SER A 1 102 ? -45.886 6.001 63.944 1.00 79.44 102 SER A CA 1
ATOM 799 C C . SER A 1 102 ? -44.417 6.243 63.596 1.00 79.44 102 SER A C 1
ATOM 801 O O . SER A 1 102 ? -43.614 5.311 63.541 1.00 79.44 102 SER A O 1
ATOM 803 N N . GLU A 1 103 ? -44.054 7.515 63.406 1.00 81.56 103 GLU A N 1
ATOM 804 C CA . GLU A 1 103 ? -42.672 7.940 63.139 1.00 81.56 103 GLU A CA 1
ATOM 805 C C . GLU A 1 103 ? -41.699 7.424 64.204 1.00 81.56 103 GLU A C 1
ATOM 807 O O . GLU A 1 103 ? -40.619 6.942 63.874 1.00 81.56 103 GLU A O 1
ATOM 812 N N . GLN A 1 104 ? -42.120 7.453 65.471 1.00 80.00 104 GLN A N 1
ATOM 813 C CA . GLN A 1 104 ? -41.301 7.010 66.589 1.00 80.00 104 GLN A CA 1
ATOM 814 C C . GLN A 1 104 ? -41.060 5.492 66.552 1.00 80.00 104 GLN A C 1
ATOM 816 O O . GLN A 1 104 ? -39.908 5.070 66.605 1.00 80.00 104 GLN A O 1
ATOM 821 N N . GLU A 1 105 ? -42.108 4.684 66.340 1.00 80.75 105 GLU A N 1
ATOM 822 C CA . GLU A 1 105 ? -41.984 3.224 66.170 1.00 80.75 105 GLU A CA 1
ATOM 823 C C . GLU A 1 105 ? -41.106 2.853 64.974 1.00 80.75 105 GLU A C 1
ATOM 825 O O . GLU A 1 105 ? -40.331 1.907 65.053 1.00 80.75 105 GLU A O 1
ATOM 830 N N . CYS A 1 106 ? -41.210 3.603 63.876 1.00 81.62 106 CYS A N 1
ATOM 831 C CA . CYS A 1 106 ? -40.400 3.381 62.687 1.00 81.62 106 CYS A CA 1
ATOM 832 C C . CYS A 1 106 ? -38.923 3.723 62.935 1.00 81.62 106 CYS A C 1
ATOM 834 O O . CYS A 1 106 ? -38.041 2.947 62.584 1.00 81.62 106 CYS A O 1
ATOM 836 N N . SER A 1 107 ? -38.649 4.855 63.588 1.00 77.44 107 SER A N 1
ATOM 837 C CA . SER A 1 107 ? -37.285 5.297 63.897 1.00 77.44 107 SER A CA 1
ATOM 838 C C . SER A 1 107 ? -36.585 4.457 64.969 1.00 77.44 107 SER A C 1
ATOM 840 O O . SER A 1 107 ? -35.367 4.496 65.051 1.00 77.44 107 SER A O 1
ATOM 842 N N . GLU A 1 108 ? -37.332 3.697 65.776 1.00 77.19 108 GLU A N 1
ATOM 843 C CA . GLU A 1 108 ? -36.806 2.792 66.808 1.00 77.19 108 GLU A CA 1
ATOM 844 C C . GLU A 1 108 ? -36.613 1.347 66.289 1.00 77.19 108 GLU A C 1
ATOM 846 O O . GLU A 1 108 ? -36.201 0.463 67.045 1.00 77.19 108 GLU A O 1
ATOM 851 N N . LEU A 1 109 ? -36.875 1.080 64.998 1.00 77.38 109 LEU A N 1
ATOM 852 C CA . LEU A 1 109 ? -36.590 -0.216 64.374 1.00 77.38 109 LEU A CA 1
ATOM 853 C C . LEU A 1 109 ? -35.078 -0.435 64.265 1.00 77.38 109 LEU A C 1
ATOM 855 O O . LEU A 1 109 ? -34.416 0.076 63.360 1.00 77.38 109 LEU A O 1
ATOM 859 N N . VAL A 1 110 ? -34.560 -1.247 65.184 1.00 74.62 110 VAL A N 1
ATOM 860 C CA . VAL A 1 110 ? -33.143 -1.606 65.279 1.00 74.62 110 VAL A CA 1
ATOM 861 C C . VAL A 1 110 ? -32.936 -3.062 64.897 1.00 74.62 110 VAL A C 1
ATOM 863 O O . VAL A 1 110 ? -33.643 -3.958 65.370 1.00 74.62 110 VAL A O 1
ATOM 866 N N . ASN A 1 111 ? -31.940 -3.312 64.054 1.00 73.31 111 ASN A N 1
ATOM 867 C CA . ASN A 1 111 ? -31.375 -4.635 63.863 1.00 73.31 111 ASN A CA 1
ATOM 868 C C . ASN A 1 111 ? -30.063 -4.709 64.645 1.00 73.31 111 ASN A C 1
ATOM 870 O O . ASN A 1 111 ? -29.177 -3.876 64.477 1.00 73.31 111 ASN A O 1
ATOM 874 N N . LEU A 1 112 ? -29.940 -5.706 65.519 1.00 67.25 112 LEU A N 1
ATOM 875 C CA . LEU A 1 112 ? -28.705 -5.940 66.259 1.00 67.25 112 LEU A CA 1
ATOM 876 C C . LEU A 1 112 ? -27.767 -6.734 65.356 1.00 67.25 112 LEU A C 1
ATOM 878 O O . LEU A 1 112 ? -27.835 -7.964 65.292 1.00 67.25 112 LEU A O 1
ATOM 882 N N . VAL A 1 113 ? -26.894 -6.023 64.650 1.00 64.31 113 VAL A N 1
ATOM 883 C CA . VAL A 1 113 ? -25.851 -6.638 63.835 1.00 64.31 113 VAL A CA 1
ATOM 884 C C . VAL A 1 113 ? -24.613 -6.772 64.708 1.00 64.31 113 VAL A C 1
ATOM 886 O O . VAL A 1 113 ? -24.134 -5.820 65.323 1.00 64.31 113 VAL A O 1
ATOM 889 N N . ARG A 1 114 ? -24.101 -7.997 64.831 1.00 62.47 114 ARG A N 1
ATOM 890 C CA . ARG A 1 114 ? -22.830 -8.211 65.518 1.00 62.47 114 ARG A CA 1
ATOM 891 C C . ARG A 1 114 ? -21.716 -7.845 64.551 1.00 62.47 114 ARG A C 1
ATOM 893 O O . ARG A 1 114 ? -21.494 -8.589 63.596 1.00 62.47 114 ARG A O 1
ATOM 900 N N . ASP A 1 115 ? -20.974 -6.786 64.857 1.00 60.97 115 ASP A N 1
ATOM 901 C CA . ASP A 1 115 ? -19.763 -6.471 64.109 1.00 60.97 115 ASP A CA 1
ATOM 902 C C . ASP A 1 115 ? -18.771 -7.650 64.254 1.00 60.97 115 ASP A C 1
ATOM 904 O O . ASP A 1 115 ? -18.356 -7.984 65.378 1.00 60.97 115 ASP A O 1
ATOM 908 N N . PRO A 1 116 ? -18.380 -8.315 63.147 1.00 56.16 116 PRO A N 1
ATOM 909 C CA . PRO A 1 116 ? -17.423 -9.420 63.182 1.00 56.16 116 PRO A CA 1
ATOM 910 C C . PRO A 1 116 ? -16.035 -8.993 63.701 1.00 56.16 116 PRO A C 1
ATOM 912 O O . PRO A 1 116 ? -15.234 -9.847 64.093 1.00 56.16 116 PRO A O 1
ATOM 915 N N . ILE A 1 117 ? -15.736 -7.688 63.733 1.00 55.03 117 ILE A N 1
ATOM 916 C CA . ILE A 1 117 ? -14.433 -7.122 64.092 1.00 55.03 117 ILE A CA 1
ATOM 917 C C . ILE A 1 117 ? -14.394 -6.666 65.558 1.00 55.03 117 ILE A C 1
ATOM 919 O O . ILE A 1 117 ? -13.521 -7.118 66.306 1.00 55.03 117 ILE A O 1
ATOM 923 N N . THR A 1 118 ? -15.298 -5.779 65.990 1.00 58.66 118 THR A N 1
ATOM 924 C CA . THR A 1 118 ? -15.311 -5.253 67.372 1.00 58.66 118 THR A CA 1
ATOM 925 C C . THR A 1 118 ? -16.025 -6.165 68.366 1.00 58.66 118 THR A C 1
ATOM 927 O O . THR A 1 118 ? -15.742 -6.091 69.562 1.00 58.66 118 THR A O 1
ATOM 930 N N . ARG A 1 119 ? -16.876 -7.089 67.887 1.00 57.53 119 ARG A N 1
ATOM 931 C CA . ARG A 1 119 ? -17.772 -7.937 68.700 1.00 57.53 119 ARG A CA 1
ATOM 932 C C . ARG A 1 119 ? -18.775 -7.152 69.544 1.00 57.53 119 ARG A C 1
ATOM 934 O O . ARG A 1 119 ? -19.432 -7.749 70.402 1.00 57.53 119 ARG A O 1
ATOM 941 N N . GLU A 1 120 ? -18.870 -5.850 69.322 1.00 63.72 120 GLU A N 1
ATOM 942 C CA . GLU A 1 120 ? -19.915 -5.022 69.890 1.00 63.72 120 GLU A CA 1
ATOM 943 C C . GLU A 1 120 ? -21.183 -5.249 69.065 1.00 63.72 120 GLU A C 1
ATOM 945 O O . GLU A 1 120 ? -21.139 -5.567 67.873 1.00 63.72 120 GLU A O 1
ATOM 950 N N . TRP A 1 121 ? -22.320 -5.219 69.752 1.00 63.28 121 TRP A N 1
ATOM 951 C CA . TRP A 1 121 ? -23.597 -5.188 69.065 1.00 63.28 121 TRP A CA 1
ATOM 952 C C . TRP A 1 121 ? -23.786 -3.757 68.594 1.00 63.28 121 TRP A C 1
ATOM 954 O O . TRP A 1 121 ? -23.865 -2.853 69.425 1.00 63.28 121 TRP A O 1
ATOM 964 N N . GLU A 1 122 ? -23.784 -3.572 67.282 1.00 64.94 122 GLU A N 1
ATOM 965 C CA . GLU A 1 122 ? -24.075 -2.288 66.671 1.00 64.94 122 GLU A CA 1
ATOM 966 C C . GLU A 1 122 ? -25.584 -2.231 66.426 1.00 64.94 122 GLU A C 1
ATOM 968 O O . GLU A 1 122 ? -26.189 -3.180 65.912 1.00 64.94 122 GLU A O 1
ATOM 973 N N . GLU A 1 123 ? -26.207 -1.159 66.910 1.00 69.75 123 GLU A N 1
ATOM 974 C CA . GLU A 1 123 ? -27.619 -0.891 66.669 1.00 69.75 123 GLU A CA 1
ATOM 975 C C . GLU A 1 123 ? -27.742 -0.253 65.287 1.00 69.75 123 GLU A C 1
ATOM 977 O O . GLU A 1 123 ? -27.435 0.926 65.116 1.00 69.75 123 GLU A O 1
ATOM 982 N N . ASP A 1 124 ? -28.160 -1.045 64.302 1.00 68.56 124 ASP A N 1
ATOM 983 C CA . ASP A 1 124 ? -28.393 -0.568 62.943 1.00 68.56 124 ASP A CA 1
ATOM 984 C C . ASP A 1 124 ? -29.867 -0.164 62.798 1.00 68.56 124 ASP A C 1
ATOM 986 O O . ASP A 1 124 ? -30.768 -1.012 62.835 1.00 68.56 124 ASP A O 1
ATOM 990 N N . TYR A 1 125 ? -30.121 1.142 62.719 1.00 72.88 125 TYR A N 1
ATOM 991 C CA . TYR A 1 125 ? -31.464 1.715 62.622 1.00 72.88 125 TYR A CA 1
ATOM 992 C C . TYR A 1 125 ? -31.918 1.709 61.161 1.00 72.88 125 TYR A C 1
ATOM 994 O O . TYR A 1 125 ? -31.411 2.474 60.342 1.00 72.88 125 TYR A O 1
ATOM 1002 N N . TYR A 1 126 ? -32.899 0.866 60.832 1.00 74.25 126 TYR A N 1
ATOM 1003 C CA . TYR A 1 126 ? -33.267 0.598 59.436 1.00 74.25 126 TYR A CA 1
ATOM 1004 C C . TYR A 1 126 ? -34.662 1.080 59.028 1.00 74.25 126 TYR A C 1
ATOM 1006 O O . TYR A 1 126 ? -35.008 1.046 57.847 1.00 74.25 126 TYR A O 1
ATOM 1014 N N . GLY A 1 127 ? -35.490 1.518 59.973 1.00 76.50 127 GLY A N 1
ATOM 1015 C CA . GLY A 1 127 ? -36.815 2.039 59.657 1.00 76.50 127 GLY A CA 1
ATOM 1016 C C . GLY A 1 127 ? -36.758 3.495 59.210 1.00 76.50 127 GLY A C 1
ATOM 1017 O O . GLY A 1 127 ? -36.176 4.343 59.890 1.00 76.50 127 GLY A O 1
ATOM 1018 N N . ARG A 1 128 ? -37.387 3.813 58.074 1.00 79.44 128 ARG A N 1
ATOM 1019 C CA . ARG A 1 128 ? -37.504 5.194 57.588 1.00 79.44 128 ARG A CA 1
ATOM 1020 C C . ARG A 1 128 ? -38.956 5.595 57.358 1.00 79.44 128 ARG A C 1
ATOM 1022 O O . ARG A 1 128 ? -39.642 5.007 56.527 1.00 79.44 128 ARG A O 1
ATOM 1029 N N . TRP A 1 129 ? -39.401 6.627 58.072 1.00 83.38 129 TRP A N 1
ATOM 1030 C CA . TRP A 1 129 ? -40.759 7.162 57.972 1.00 83.38 129 TRP A CA 1
ATOM 1031 C C . TRP A 1 129 ? -40.852 8.168 56.823 1.00 83.38 129 TRP A C 1
ATOM 1033 O O . TRP A 1 129 ? -40.200 9.213 56.857 1.00 83.38 129 TRP A O 1
ATOM 1043 N N . VAL A 1 130 ? -41.621 7.847 55.782 1.00 84.50 130 VAL A N 1
ATOM 1044 C CA . VAL A 1 130 ? -41.714 8.661 54.558 1.00 84.50 130 VAL A CA 1
ATOM 1045 C C . VAL A 1 130 ? -43.137 8.706 54.015 1.00 84.50 130 VAL A C 1
ATOM 1047 O O . VAL A 1 130 ? -43.944 7.824 54.298 1.00 84.50 130 VAL A O 1
ATOM 1050 N N . SER A 1 131 ? -43.445 9.726 53.212 1.00 86.81 131 SER A N 1
ATOM 1051 C CA . SER A 1 131 ? -44.710 9.775 52.475 1.00 86.81 131 SER A CA 1
ATOM 1052 C C . SER A 1 131 ? -44.718 8.751 51.334 1.00 86.81 131 SER A C 1
ATOM 1054 O O . SER A 1 131 ? -43.664 8.410 50.792 1.00 86.81 131 SER A O 1
ATOM 1056 N N . ASN A 1 132 ? -45.893 8.294 50.901 1.00 85.81 132 ASN A N 1
ATOM 1057 C CA . ASN A 1 132 ? -46.012 7.432 49.719 1.00 85.81 132 ASN A CA 1
ATOM 1058 C C . ASN A 1 132 ? -45.481 8.107 48.437 1.00 85.81 132 ASN A C 1
ATOM 1060 O O . ASN A 1 132 ? -44.956 7.430 47.553 1.00 85.81 132 ASN A O 1
ATOM 1064 N N . GLN A 1 133 ? -45.530 9.441 48.351 1.00 85.50 133 GLN A N 1
ATOM 1065 C CA . GLN A 1 133 ? -44.865 10.190 47.281 1.00 85.50 133 GLN A CA 1
ATOM 1066 C C . GLN A 1 133 ? -43.337 10.033 47.325 1.00 85.50 133 GLN A C 1
ATOM 1068 O O . GLN A 1 133 ? -42.702 9.816 46.290 1.00 85.50 133 GLN A O 1
ATOM 1073 N N . ASP A 1 134 ? -42.741 10.132 48.512 1.00 83.75 134 ASP A N 1
ATOM 1074 C CA . ASP A 1 134 ? -41.303 9.947 48.693 1.00 83.75 134 ASP A CA 1
ATOM 1075 C C . ASP A 1 134 ? -40.896 8.482 48.508 1.00 83.75 134 ASP A C 1
ATOM 1077 O O . ASP A 1 134 ? -39.836 8.227 47.948 1.00 83.75 134 ASP A O 1
ATOM 1081 N N . ARG A 1 135 ? -41.750 7.517 48.874 1.00 84.50 135 ARG A N 1
ATOM 1082 C CA . ARG A 1 135 ? -41.556 6.080 48.608 1.00 84.50 135 ARG A CA 1
ATOM 1083 C C . ARG A 1 135 ? -41.400 5.788 47.116 1.00 84.50 135 ARG A C 1
ATOM 1085 O O . ARG A 1 135 ? -40.463 5.088 46.737 1.00 84.50 135 ARG A O 1
ATOM 1092 N N . ILE A 1 136 ? -42.284 6.329 46.273 1.00 83.94 136 ILE A N 1
ATOM 1093 C CA . ILE A 1 136 ? -42.179 6.184 44.811 1.00 83.94 136 ILE A CA 1
ATOM 1094 C C . ILE A 1 136 ? -40.862 6.800 44.329 1.00 83.94 136 ILE A C 1
ATOM 1096 O O . ILE A 1 136 ? -40.094 6.145 43.626 1.00 83.94 136 ILE A O 1
ATOM 1100 N N . ASN A 1 137 ? -40.554 8.023 44.772 1.00 83.69 137 ASN A N 1
ATOM 1101 C CA . ASN A 1 137 ? -39.317 8.709 44.397 1.00 83.69 137 ASN A CA 1
ATOM 1102 C C . ASN A 1 137 ? -38.060 7.928 44.826 1.00 83.69 137 ASN A C 1
ATOM 1104 O O . ASN A 1 137 ? -37.107 7.853 44.058 1.00 83.69 137 ASN A O 1
ATOM 1108 N N . ILE A 1 138 ? -38.041 7.345 46.029 1.00 80.19 138 ILE A N 1
ATOM 1109 C CA . ILE A 1 138 ? -36.925 6.545 46.555 1.00 80.19 138 ILE A CA 1
ATOM 1110 C C . ILE A 1 138 ? -36.717 5.294 45.702 1.00 80.19 138 ILE A C 1
ATOM 1112 O O . ILE A 1 138 ? -35.600 5.067 45.244 1.00 80.19 138 ILE A O 1
ATOM 1116 N N . ASN A 1 139 ? -37.775 4.518 45.450 1.00 83.19 139 ASN A N 1
ATOM 1117 C CA . ASN A 1 139 ? -37.681 3.272 44.685 1.00 83.19 139 ASN A CA 1
ATOM 1118 C C . ASN A 1 139 ? -37.231 3.520 43.241 1.00 83.19 139 ASN A C 1
ATOM 1120 O O . ASN A 1 139 ? -36.312 2.858 42.766 1.00 83.19 139 ASN A O 1
ATOM 1124 N N . VAL A 1 140 ? -37.801 4.535 42.582 1.00 82.94 140 VAL A N 1
ATOM 1125 C CA . VAL A 1 140 ? -37.363 4.967 41.249 1.00 82.94 140 VAL A CA 1
ATOM 1126 C C . VAL A 1 140 ? -35.901 5.421 41.296 1.00 82.94 140 VAL A C 1
ATOM 1128 O O . VAL A 1 140 ? -35.103 4.990 40.472 1.00 82.94 140 VAL A O 1
ATOM 1131 N N . ASN A 1 141 ? -35.497 6.239 42.275 1.00 81.12 141 ASN A N 1
ATOM 1132 C CA . ASN A 1 141 ? -34.124 6.744 42.349 1.00 81.12 141 ASN A CA 1
ATOM 1133 C C . ASN A 1 141 ? -33.080 5.642 42.603 1.00 81.12 141 ASN A C 1
ATOM 1135 O O . ASN A 1 141 ? -31.998 5.716 42.021 1.00 81.12 141 ASN A O 1
ATOM 1139 N N . ILE A 1 142 ? -33.376 4.634 43.428 1.00 78.50 142 ILE A N 1
ATOM 1140 C CA . ILE A 1 142 ? -32.484 3.482 43.650 1.00 78.50 142 ILE A CA 1
ATOM 1141 C C . ILE A 1 142 ? -32.205 2.777 42.320 1.00 78.50 142 ILE A C 1
ATOM 1143 O O . ILE A 1 142 ? -31.047 2.661 41.918 1.00 78.50 142 ILE A O 1
ATOM 1147 N N . ASP A 1 143 ? -33.259 2.437 41.578 1.00 82.88 143 ASP A N 1
ATOM 1148 C CA . ASP A 1 143 ? -33.124 1.761 40.287 1.00 82.88 143 ASP A CA 1
ATOM 1149 C C . ASP A 1 143 ? -32.457 2.667 39.230 1.00 82.88 143 ASP A C 1
ATOM 1151 O O . ASP A 1 143 ? -31.622 2.224 38.437 1.00 82.88 143 ASP A O 1
ATOM 1155 N N . THR A 1 144 ? -32.699 3.990 39.264 1.00 82.56 144 THR A N 1
ATOM 1156 C CA . THR A 1 144 ? -31.964 4.920 38.384 1.00 82.56 144 THR A CA 1
ATOM 1157 C C . THR A 1 144 ? -30.458 4.902 38.642 1.00 82.56 144 THR A C 1
ATOM 1159 O O . THR A 1 144 ? -29.687 5.008 37.686 1.00 82.56 144 THR A O 1
ATOM 1162 N N . ILE A 1 145 ? -30.012 4.785 39.898 1.00 78.44 145 ILE A N 1
ATOM 1163 C CA . ILE A 1 145 ? -28.585 4.758 40.250 1.00 78.44 145 ILE A CA 1
ATOM 1164 C C . ILE A 1 145 ? -27.935 3.488 39.693 1.00 78.44 145 ILE A C 1
ATOM 1166 O O . ILE A 1 145 ? -26.850 3.571 39.103 1.00 78.44 145 ILE A O 1
ATOM 1170 N N . ASP A 1 146 ? -28.615 2.348 39.785 1.00 78.56 146 ASP A N 1
ATOM 1171 C CA . ASP A 1 146 ? -28.148 1.081 39.221 1.00 78.56 146 ASP A CA 1
ATOM 1172 C C . ASP A 1 146 ? -28.079 1.125 37.692 1.00 78.56 146 ASP A C 1
ATOM 1174 O O . ASP A 1 146 ? -27.040 0.797 37.104 1.00 78.56 146 ASP A O 1
ATOM 1178 N N . TRP A 1 147 ? -29.102 1.654 37.021 1.00 84.19 147 TRP A N 1
ATOM 1179 C CA . TRP A 1 147 ? -29.079 1.848 35.568 1.00 84.19 147 TRP A CA 1
ATOM 1180 C C . TRP A 1 147 ? -28.024 2.858 35.109 1.00 84.19 147 TRP A C 1
ATOM 1182 O O . TRP A 1 147 ? -27.410 2.679 34.050 1.00 84.19 147 TRP A O 1
ATOM 1192 N N . VAL A 1 148 ? -27.740 3.894 35.903 1.00 82.25 148 VAL A N 1
ATOM 1193 C CA . VAL A 1 148 ? -26.622 4.818 35.660 1.00 82.25 148 VAL A CA 1
ATOM 1194 C C . VAL A 1 148 ? -25.280 4.101 35.827 1.00 82.25 148 VAL A C 1
ATOM 1196 O O . VAL A 1 148 ? -24.380 4.305 35.007 1.00 82.25 148 VAL A O 1
ATOM 1199 N N . SER A 1 149 ? -25.140 3.231 36.829 1.00 79.25 149 SER A N 1
ATOM 1200 C CA . SER A 1 149 ? -23.950 2.400 37.050 1.00 79.25 149 SER A CA 1
ATOM 1201 C C . SER A 1 149 ? -23.715 1.430 35.884 1.00 79.25 149 SER A C 1
ATOM 1203 O O . SER A 1 149 ? -22.616 1.384 35.319 1.00 79.25 149 SER A O 1
ATOM 1205 N N . ILE A 1 150 ? -24.761 0.738 35.423 1.00 83.81 150 ILE A N 1
ATOM 1206 C CA . ILE A 1 150 ? -24.735 -0.136 34.240 1.00 83.81 150 ILE A CA 1
ATOM 1207 C C . ILE A 1 150 ? -24.425 0.673 32.976 1.00 83.81 150 ILE A C 1
ATOM 1209 O O . ILE A 1 150 ? -23.585 0.270 32.167 1.00 83.81 150 ILE A O 1
ATOM 1213 N N . GLY A 1 151 ? -25.037 1.847 32.808 1.00 83.62 151 GLY A N 1
ATOM 1214 C CA . GLY A 1 151 ? -24.756 2.764 31.705 1.00 83.62 151 GLY A CA 1
ATOM 1215 C C . GLY A 1 151 ? -23.297 3.217 31.685 1.00 83.62 151 GLY A C 1
ATOM 1216 O O . GLY A 1 151 ? -22.658 3.218 30.628 1.00 83.62 151 GLY A O 1
ATOM 1217 N N . LEU A 1 152 ? -22.727 3.520 32.854 1.00 80.38 152 LEU A N 1
ATOM 1218 C CA . LEU A 1 152 ? -21.310 3.837 33.006 1.00 80.38 152 LEU A CA 1
ATOM 1219 C C . LEU A 1 152 ? -20.431 2.627 32.663 1.00 80.38 152 LEU A C 1
ATOM 1221 O O . LEU A 1 152 ? -19.420 2.792 31.979 1.00 80.38 152 LEU A O 1
ATOM 1225 N N . LEU A 1 153 ? -20.819 1.417 33.071 1.00 82.25 153 LEU A N 1
ATOM 1226 C CA . LEU A 1 153 ? -20.118 0.174 32.746 1.00 82.25 153 LEU A CA 1
ATOM 1227 C C . LEU A 1 153 ? -20.120 -0.097 31.236 1.00 82.25 153 LEU A C 1
ATOM 1229 O O . LEU A 1 153 ? -19.064 -0.374 30.666 1.00 82.25 153 LEU A O 1
ATOM 1233 N N . VAL A 1 154 ? -21.262 0.051 30.559 1.00 83.50 154 VAL A N 1
ATOM 1234 C CA . VAL A 1 154 ? -21.385 -0.100 29.098 1.00 83.50 154 VAL A CA 1
ATOM 1235 C C . VAL A 1 154 ? -20.562 0.962 28.373 1.00 83.50 154 VAL A C 1
ATOM 1237 O O . VAL A 1 154 ? -19.810 0.636 27.449 1.00 83.50 154 VAL A O 1
ATOM 1240 N N . PHE A 1 155 ? -20.616 2.214 28.829 1.00 79.88 155 PHE A N 1
ATOM 1241 C CA . PHE A 1 155 ? -19.807 3.305 28.290 1.00 79.88 155 PHE A CA 1
ATOM 1242 C C . PHE A 1 155 ? -18.296 3.050 28.450 1.00 79.88 155 PHE A C 1
ATOM 1244 O O . PHE A 1 155 ? -17.518 3.322 27.527 1.00 79.88 155 PHE A O 1
ATOM 1251 N N . MET A 1 156 ? -17.883 2.480 29.588 1.00 76.81 156 MET A N 1
ATOM 1252 C CA . MET A 1 156 ? -16.504 2.081 29.901 1.00 76.81 156 MET A CA 1
ATOM 1253 C C . MET A 1 156 ? -16.107 0.722 29.311 1.00 76.81 156 MET A C 1
ATOM 1255 O O . MET A 1 156 ? -14.937 0.347 29.365 1.00 76.81 156 MET A O 1
ATOM 1259 N N . SER A 1 157 ? -17.027 -0.033 28.715 1.00 78.50 157 SER A N 1
ATOM 1260 C CA . SER A 1 157 ? -16.732 -1.396 28.269 1.00 78.50 157 SER A CA 1
ATOM 1261 C C . SER A 1 157 ? -15.519 -1.497 27.326 1.00 78.50 157 SER A C 1
ATOM 1263 O O . SER A 1 157 ? -14.714 -2.412 27.524 1.00 78.50 157 SER A O 1
ATOM 1265 N N . PRO A 1 158 ? -15.240 -0.563 26.383 1.00 75.50 158 PRO A N 1
ATOM 1266 C CA . PRO A 1 158 ? -14.069 -0.699 25.516 1.00 75.50 158 PRO A CA 1
ATOM 1267 C C . PRO A 1 158 ? -12.729 -0.555 26.248 1.00 75.50 158 PRO A C 1
ATOM 1269 O O . PRO A 1 158 ? -11.764 -1.224 25.868 1.00 75.50 158 PRO A O 1
ATOM 1272 N N . THR A 1 159 ? -12.643 0.278 27.295 1.00 74.31 159 THR A N 1
ATOM 1273 C CA . THR A 1 159 ? -11.416 0.413 28.104 1.00 74.31 159 THR A CA 1
ATOM 1274 C C . THR A 1 159 ? -11.191 -0.828 28.950 1.00 74.31 159 THR A C 1
ATOM 1276 O O . THR A 1 159 ? -10.080 -1.354 28.963 1.00 74.31 159 THR A O 1
ATOM 1279 N N . ILE A 1 160 ? -12.250 -1.341 29.581 1.00 78.50 160 ILE A N 1
ATOM 1280 C CA . ILE A 1 160 ? -12.219 -2.564 30.391 1.00 78.50 160 ILE A CA 1
ATOM 1281 C C . ILE A 1 160 ? -11.798 -3.761 29.520 1.00 78.50 160 ILE A C 1
ATOM 1283 O O . ILE A 1 160 ? -10.919 -4.539 29.901 1.00 78.50 160 ILE A O 1
ATOM 1287 N N . ILE A 1 161 ? -12.338 -3.859 28.298 1.00 78.56 161 ILE A N 1
ATOM 1288 C CA . ILE A 1 161 ? -11.953 -4.878 27.313 1.00 78.56 161 ILE A CA 1
ATOM 1289 C C . ILE A 1 161 ? -10.491 -4.736 26.897 1.00 78.56 161 ILE A C 1
ATOM 1291 O O . ILE A 1 161 ? -9.759 -5.729 26.892 1.00 78.56 161 ILE A O 1
ATOM 1295 N N . ALA A 1 162 ? -10.045 -3.530 26.545 1.00 74.12 162 ALA A N 1
ATOM 1296 C CA . ALA A 1 162 ? -8.653 -3.291 26.176 1.00 74.12 162 ALA A CA 1
ATOM 1297 C C . ALA A 1 162 ? -7.699 -3.676 27.320 1.00 74.12 162 ALA A C 1
ATOM 1299 O O . ALA A 1 162 ? -6.755 -4.434 27.087 1.00 74.12 162 ALA A O 1
ATOM 1300 N N . TYR A 1 163 ? -7.993 -3.234 28.547 1.00 77.62 163 TYR A N 1
ATOM 1301 C CA . TYR A 1 163 ? -7.241 -3.549 29.761 1.00 77.62 163 TYR A CA 1
ATOM 1302 C C . TYR A 1 163 ? -7.112 -5.061 29.965 1.00 77.62 163 TYR A C 1
ATOM 1304 O O . TYR A 1 163 ? -5.996 -5.591 29.970 1.00 77.62 163 TYR A O 1
ATOM 1312 N N . GLY A 1 164 ? -8.246 -5.766 30.062 1.00 78.88 164 GLY A N 1
ATOM 1313 C CA . GLY A 1 164 ? -8.280 -7.201 30.339 1.00 78.88 164 GLY A CA 1
ATOM 1314 C C . GLY A 1 164 ? -7.536 -8.010 29.277 1.00 78.88 164 GLY A C 1
ATOM 1315 O O . GLY A 1 164 ? -6.722 -8.870 29.613 1.00 78.88 164 GLY A O 1
ATOM 1316 N N . ARG A 1 165 ? -7.726 -7.674 27.991 1.00 80.69 165 ARG A N 1
ATOM 1317 C CA . ARG A 1 165 ? -7.072 -8.361 26.865 1.00 80.69 165 ARG A CA 1
ATOM 1318 C C . ARG A 1 165 ? -5.562 -8.151 26.826 1.00 80.69 165 ARG A C 1
ATOM 1320 O O . ARG A 1 165 ? -4.819 -9.099 26.570 1.00 80.69 165 ARG A O 1
ATOM 1327 N N . ILE A 1 166 ? -5.097 -6.922 27.045 1.00 77.50 166 ILE A N 1
ATOM 1328 C CA . ILE A 1 166 ? -3.666 -6.589 27.053 1.00 77.50 166 ILE A CA 1
ATOM 1329 C C . ILE A 1 166 ? -2.974 -7.293 28.215 1.00 77.50 166 ILE A C 1
ATOM 1331 O O . ILE A 1 166 ? -1.922 -7.911 28.025 1.00 77.50 166 ILE A O 1
ATOM 1335 N N . MET A 1 167 ? -3.580 -7.235 29.398 1.00 79.44 167 MET A N 1
ATOM 1336 C CA . MET A 1 167 ? -3.073 -7.869 30.608 1.00 79.44 167 MET A CA 1
ATOM 1337 C C . MET A 1 167 ? -3.007 -9.391 30.478 1.00 79.44 167 MET A C 1
ATOM 1339 O O . MET A 1 167 ? -1.936 -9.971 30.659 1.00 79.44 167 MET A O 1
ATOM 1343 N N . GLY A 1 168 ? -4.099 -10.044 30.073 1.00 81.62 168 GLY A N 1
ATOM 1344 C CA . GLY A 1 168 ? -4.133 -11.502 29.921 1.00 81.62 168 GLY A CA 1
ATOM 1345 C C . GLY A 1 168 ? -3.177 -12.011 28.837 1.00 81.62 168 GLY A C 1
ATOM 1346 O O . GLY A 1 168 ? -2.443 -12.981 29.049 1.00 81.62 168 GLY A O 1
ATOM 1347 N N . ALA A 1 169 ? -3.089 -11.318 27.695 1.00 81.31 169 ALA A N 1
ATOM 1348 C CA . ALA A 1 169 ? -2.166 -11.695 26.622 1.00 81.31 169 ALA A CA 1
ATOM 1349 C C . ALA A 1 169 ? -0.685 -11.464 26.981 1.00 81.31 169 ALA A C 1
ATOM 1351 O O . ALA A 1 169 ? 0.189 -12.179 26.489 1.00 81.31 169 ALA A O 1
ATOM 1352 N N . SER A 1 170 ? -0.378 -10.476 27.827 1.00 78.94 170 SER A N 1
ATOM 1353 C CA . SER A 1 170 ? 0.999 -10.146 28.218 1.00 78.94 170 SER A CA 1
ATOM 1354 C C . SER A 1 170 ? 1.514 -10.908 29.440 1.00 78.94 170 SER A C 1
ATOM 1356 O O . SER A 1 170 ? 2.734 -11.015 29.599 1.00 78.94 170 SER A O 1
ATOM 1358 N N . TRP A 1 171 ? 0.623 -11.484 30.254 1.00 85.31 171 TRP A N 1
ATOM 1359 C CA . TRP A 1 171 ? 0.939 -12.154 31.520 1.00 85.31 171 TRP A CA 1
ATOM 1360 C C . TRP A 1 171 ? 2.128 -13.125 31.418 1.00 85.31 171 TRP A C 1
ATOM 1362 O O . TRP A 1 171 ? 3.096 -12.998 32.169 1.00 85.31 171 TRP A O 1
ATOM 1372 N N . ASN A 1 172 ? 2.132 -14.015 30.415 1.00 83.06 172 ASN A N 1
ATOM 1373 C CA . ASN A 1 172 ? 3.207 -14.993 30.191 1.00 83.06 172 ASN A CA 1
ATOM 1374 C C . ASN A 1 172 ? 4.600 -14.352 30.071 1.00 83.06 172 ASN A C 1
ATOM 1376 O O . ASN A 1 172 ? 5.589 -14.848 30.619 1.00 83.06 172 ASN A O 1
ATOM 1380 N N . VAL A 1 173 ? 4.689 -13.257 29.314 1.00 79.00 173 VAL A N 1
ATOM 1381 C CA . VAL A 1 173 ? 5.952 -12.568 29.027 1.00 79.00 173 VAL A CA 1
ATOM 1382 C C . VAL A 1 173 ? 6.417 -11.796 30.256 1.00 79.00 173 VAL A C 1
ATOM 1384 O O . VAL A 1 173 ? 7.597 -11.868 30.607 1.00 79.00 173 VAL A O 1
ATOM 1387 N N . ILE A 1 174 ? 5.498 -11.112 30.944 1.00 81.00 174 ILE A N 1
ATOM 1388 C CA . ILE A 1 174 ? 5.810 -10.308 32.131 1.00 81.00 174 ILE A CA 1
ATOM 1389 C C . ILE A 1 174 ? 6.276 -11.211 33.279 1.00 81.00 174 ILE A C 1
ATOM 1391 O O . ILE A 1 174 ? 7.368 -10.989 33.806 1.00 81.00 174 ILE A O 1
ATOM 1395 N N . VAL A 1 175 ? 5.522 -12.267 33.615 1.00 84.88 175 VAL A N 1
ATOM 1396 C CA . VAL A 1 175 ? 5.882 -13.212 34.690 1.00 84.88 175 VAL A CA 1
ATOM 1397 C C . VAL A 1 175 ? 7.259 -13.801 34.438 1.00 84.88 175 VAL A C 1
ATOM 1399 O O . VAL A 1 175 ? 8.121 -13.776 35.315 1.00 84.88 175 VAL A O 1
ATOM 1402 N N . ARG A 1 176 ? 7.516 -14.288 33.221 1.00 81.75 176 ARG A N 1
ATOM 1403 C CA . ARG A 1 176 ? 8.799 -14.908 32.890 1.00 81.75 176 ARG A CA 1
ATOM 1404 C C . ARG A 1 176 ? 9.959 -13.919 32.955 1.00 81.75 176 ARG A C 1
ATOM 1406 O O . ARG A 1 176 ? 11.032 -14.277 33.444 1.00 81.75 176 ARG A O 1
ATOM 1413 N N . ASN A 1 177 ? 9.772 -12.699 32.459 1.00 78.81 177 ASN A N 1
ATOM 1414 C CA . ASN A 1 177 ? 10.809 -11.674 32.507 1.00 78.81 177 ASN A CA 1
ATOM 1415 C C . ASN A 1 177 ? 11.112 -11.276 33.953 1.00 78.81 177 ASN A C 1
ATOM 1417 O O . ASN A 1 177 ? 12.274 -11.311 34.346 1.00 78.81 177 ASN A O 1
ATOM 1421 N N . LYS A 1 178 ? 10.099 -11.019 34.784 1.00 83.94 178 LYS A N 1
ATOM 1422 C CA . LYS A 1 178 ? 10.316 -10.686 36.199 1.00 83.94 178 LYS A CA 1
ATOM 1423 C C . LYS A 1 178 ? 10.876 -11.847 37.006 1.00 83.94 178 LYS A C 1
ATOM 1425 O O . LYS A 1 178 ? 11.742 -11.633 37.847 1.00 83.94 178 LYS A O 1
ATOM 1430 N N . TYR A 1 179 ? 10.505 -13.079 36.677 1.00 85.69 179 TYR A N 1
ATOM 1431 C CA . TYR A 1 179 ? 11.100 -14.267 37.278 1.00 85.69 179 TYR A CA 1
ATOM 1432 C C . TYR A 1 179 ? 12.594 -14.419 36.940 1.00 85.69 179 TYR A C 1
ATOM 1434 O O . TYR A 1 179 ? 13.399 -14.796 37.793 1.00 85.69 179 TYR A O 1
ATOM 1442 N N . ARG A 1 180 ? 13.004 -14.072 35.712 1.00 81.62 180 ARG A N 1
ATOM 1443 C CA . ARG A 1 180 ? 14.426 -13.987 35.330 1.00 81.62 180 ARG A CA 1
ATOM 1444 C C . ARG A 1 180 ? 15.148 -12.876 36.096 1.00 81.62 180 ARG A C 1
ATOM 1446 O O . ARG A 1 180 ? 16.231 -13.130 36.620 1.00 81.62 180 ARG A O 1
ATOM 1453 N N . THR A 1 181 ? 14.537 -11.695 36.224 1.00 82.12 181 THR A N 1
ATOM 1454 C CA . THR A 1 181 ? 15.075 -10.580 37.022 1.00 82.12 181 THR A CA 1
ATOM 1455 C C . THR A 1 181 ? 15.256 -10.975 38.490 1.00 82.12 181 THR A C 1
ATOM 1457 O O . THR A 1 181 ? 16.316 -10.718 39.055 1.00 82.12 181 THR A O 1
ATOM 1460 N N . LEU A 1 182 ? 14.278 -11.668 39.086 1.00 86.06 182 LEU A N 1
ATOM 1461 C CA . LEU A 1 182 ? 14.344 -12.225 40.443 1.00 86.06 182 LEU A CA 1
ATOM 1462 C C . LEU A 1 182 ? 15.539 -13.169 40.615 1.00 86.06 182 LEU A C 1
ATOM 1464 O O . LEU A 1 182 ? 16.273 -13.071 41.595 1.00 86.06 182 LEU A O 1
ATOM 1468 N N . ARG A 1 183 ? 15.800 -14.030 39.623 1.00 84.00 183 ARG A N 1
ATOM 1469 C CA . ARG A 1 183 ? 16.967 -14.932 39.598 1.00 84.00 183 ARG A CA 1
ATOM 1470 C C . ARG A 1 183 ? 18.298 -14.228 39.302 1.00 84.00 183 ARG A C 1
ATOM 1472 O O . ARG A 1 183 ? 19.323 -14.894 39.195 1.00 84.00 183 ARG A O 1
ATOM 1479 N N . GLY A 1 184 ? 18.305 -12.906 39.137 1.00 78.44 184 GLY A N 1
ATOM 1480 C CA . GLY A 1 184 ? 19.505 -12.143 38.804 1.00 78.44 184 GLY A CA 1
ATOM 1481 C C . GLY A 1 184 ? 19.970 -12.301 37.355 1.00 78.44 184 GLY A C 1
ATOM 1482 O O . GLY A 1 184 ? 21.084 -11.894 37.031 1.00 78.44 184 GLY A O 1
ATOM 1483 N N . GLN A 1 185 ? 19.148 -12.892 36.485 1.00 76.12 185 GLN A N 1
ATOM 1484 C CA . GLN A 1 185 ? 19.471 -13.069 35.074 1.00 76.12 185 GLN A CA 1
ATOM 1485 C C . GLN A 1 185 ? 19.191 -11.776 34.311 1.00 76.12 185 GLN A C 1
ATOM 1487 O O . GLN A 1 185 ? 18.181 -11.109 34.547 1.00 76.12 185 GLN A O 1
ATOM 1492 N N . LYS A 1 186 ? 20.071 -11.455 33.358 1.00 70.94 186 LYS A N 1
ATOM 1493 C CA . LYS A 1 186 ? 19.819 -10.390 32.387 1.00 70.94 186 LYS A CA 1
ATOM 1494 C C . LYS A 1 186 ? 18.537 -10.715 31.636 1.00 70.94 186 LYS A C 1
ATOM 1496 O O . LYS A 1 186 ? 18.327 -11.853 31.200 1.00 70.94 186 LYS A O 1
ATOM 1501 N N . THR A 1 187 ? 17.668 -9.726 31.514 1.00 65.44 187 THR A N 1
ATOM 1502 C CA . THR A 1 187 ? 16.456 -9.875 30.719 1.00 65.44 187 THR A CA 1
ATOM 1503 C C . THR A 1 187 ? 16.644 -9.135 29.414 1.00 65.44 187 THR A C 1
ATOM 1505 O O . THR A 1 187 ? 17.465 -8.230 29.324 1.00 65.44 187 THR A O 1
ATOM 1508 N N . PRO A 1 188 ? 15.865 -9.475 28.387 1.00 55.31 188 PRO A N 1
ATOM 1509 C CA . PRO A 1 188 ? 15.873 -8.665 27.184 1.00 55.31 188 PRO A CA 1
ATOM 1510 C C . PRO A 1 188 ? 15.441 -7.215 27.445 1.00 55.31 188 PRO A C 1
ATOM 1512 O O . PRO A 1 188 ? 15.792 -6.305 26.714 1.00 55.31 188 PRO A O 1
ATOM 1515 N N . ILE A 1 189 ? 14.668 -7.019 28.507 1.00 58.00 189 ILE A N 1
ATOM 1516 C CA . ILE A 1 189 ? 14.137 -5.737 28.932 1.00 58.00 189 ILE A CA 1
ATOM 1517 C C . ILE A 1 189 ? 15.232 -4.911 29.631 1.00 58.00 189 ILE A C 1
ATOM 1519 O O . ILE A 1 189 ? 15.459 -3.767 29.254 1.00 58.00 189 ILE A O 1
ATOM 1523 N N . ASP A 1 190 ? 15.933 -5.505 30.601 1.00 63.09 190 ASP A N 1
ATOM 1524 C CA . ASP A 1 190 ? 17.065 -4.921 31.328 1.00 63.09 190 ASP A CA 1
ATOM 1525 C C . ASP A 1 190 ? 18.362 -5.701 31.005 1.00 63.09 190 ASP A C 1
ATOM 1527 O O . ASP A 1 190 ? 18.558 -6.796 31.560 1.00 63.09 190 ASP A O 1
ATOM 1531 N N . PRO A 1 191 ? 19.236 -5.174 30.119 1.00 60.12 191 PRO A N 1
ATOM 1532 C CA . PRO A 1 191 ? 20.488 -5.833 29.723 1.00 60.12 191 PRO A CA 1
ATOM 1533 C C . PRO A 1 191 ? 21.560 -5.788 30.824 1.00 60.12 191 PRO A C 1
ATOM 1535 O O . PRO A 1 191 ? 22.480 -6.615 30.845 1.00 60.12 191 PRO A O 1
ATOM 1538 N N . ASP A 1 192 ? 21.416 -4.866 31.774 1.00 69.56 192 ASP A N 1
ATOM 1539 C CA . ASP A 1 192 ? 22.261 -4.782 32.958 1.00 69.56 192 ASP A CA 1
ATOM 1540 C C . ASP A 1 192 ? 21.867 -5.831 34.006 1.00 69.56 192 ASP A C 1
ATOM 1542 O O . ASP A 1 192 ? 20.681 -6.137 34.178 1.00 69.56 192 ASP A O 1
ATOM 1546 N N . PRO A 1 193 ? 22.840 -6.384 34.755 1.00 73.06 193 PRO A N 1
ATOM 1547 C CA . PRO A 1 193 ? 22.523 -7.253 35.878 1.00 73.06 193 PRO A CA 1
ATOM 1548 C C . PRO A 1 193 ? 21.652 -6.486 36.893 1.00 73.06 193 PRO A C 1
ATOM 1550 O O . PRO A 1 193 ? 22.006 -5.378 37.305 1.00 73.06 193 PRO A O 1
ATOM 1553 N N . PRO A 1 194 ? 20.505 -7.043 37.322 1.00 78.12 194 PRO A N 1
ATOM 1554 C CA . PRO A 1 194 ? 19.571 -6.308 38.162 1.00 78.12 194 PRO A CA 1
ATOM 1555 C C . PRO A 1 194 ? 20.148 -6.082 39.562 1.00 78.12 194 PRO A C 1
ATOM 1557 O O . PRO A 1 194 ? 20.624 -7.026 40.209 1.00 78.12 194 PRO A O 1
ATOM 1560 N N . SER A 1 195 ? 20.057 -4.831 40.029 1.00 82.50 195 SER A N 1
ATOM 1561 C CA . SER A 1 195 ? 20.410 -4.425 41.392 1.00 82.50 195 SER A CA 1
ATOM 1562 C C . SER A 1 195 ? 19.524 -5.118 42.429 1.00 82.50 195 SER A C 1
ATOM 1564 O O . SER A 1 195 ? 18.428 -5.580 42.114 1.00 82.50 195 SER A O 1
ATOM 1566 N N . ILE A 1 196 ? 19.975 -5.167 43.685 1.00 84.81 196 ILE A N 1
ATOM 1567 C CA . ILE A 1 196 ? 19.229 -5.801 44.787 1.00 84.81 196 ILE A CA 1
ATOM 1568 C C . ILE A 1 196 ? 17.814 -5.214 44.895 1.00 84.81 196 ILE A C 1
ATOM 1570 O O . ILE A 1 196 ? 16.846 -5.966 44.954 1.00 84.81 196 ILE A O 1
ATOM 1574 N N . MET A 1 197 ? 17.681 -3.887 44.795 1.00 79.38 197 MET A N 1
ATOM 1575 C CA . MET A 1 197 ? 16.377 -3.217 44.828 1.00 79.38 197 MET A CA 1
ATOM 1576 C C . MET A 1 197 ? 15.479 -3.626 43.649 1.00 79.38 197 MET A C 1
ATOM 1578 O O . MET A 1 197 ? 14.300 -3.917 43.832 1.00 79.38 197 MET A O 1
ATOM 1582 N N . LYS A 1 198 ? 16.041 -3.743 42.435 1.00 79.69 198 LYS A N 1
ATOM 1583 C CA . LYS A 1 198 ? 15.293 -4.240 41.267 1.00 79.69 198 LYS A CA 1
ATOM 1584 C C . LYS A 1 198 ? 14.843 -5.691 41.447 1.00 79.69 198 LYS A C 1
ATOM 1586 O O . LYS A 1 198 ? 13.764 -6.043 40.980 1.00 79.69 198 LYS A O 1
ATOM 1591 N N . ARG A 1 199 ? 15.639 -6.528 42.121 1.00 84.12 199 ARG A N 1
ATOM 1592 C CA . ARG A 1 199 ? 15.267 -7.919 42.428 1.00 84.12 199 ARG A CA 1
ATOM 1593 C C . ARG A 1 199 ? 14.127 -7.979 43.432 1.00 84.12 199 ARG A C 1
ATOM 1595 O O . ARG A 1 199 ? 13.178 -8.698 43.171 1.00 84.12 199 ARG A O 1
ATOM 1602 N N . VAL A 1 200 ? 14.181 -7.191 44.507 1.00 83.25 200 VAL A N 1
ATOM 1603 C CA . VAL A 1 200 ? 13.093 -7.098 45.497 1.00 83.25 200 VAL A CA 1
ATOM 1604 C C . VAL A 1 200 ? 11.792 -6.656 44.825 1.00 83.25 200 VAL A C 1
ATOM 1606 O O . VAL A 1 200 ? 10.778 -7.338 44.957 1.00 83.25 200 VAL A O 1
ATOM 1609 N N . ASN A 1 201 ? 11.837 -5.602 44.006 1.00 79.31 201 ASN A N 1
ATOM 1610 C CA . ASN A 1 201 ? 10.665 -5.138 43.260 1.00 79.31 201 ASN A CA 1
ATOM 1611 C C . ASN A 1 201 ? 10.145 -6.202 42.280 1.00 79.31 201 ASN A C 1
ATOM 1613 O O . ASN A 1 201 ? 8.939 -6.4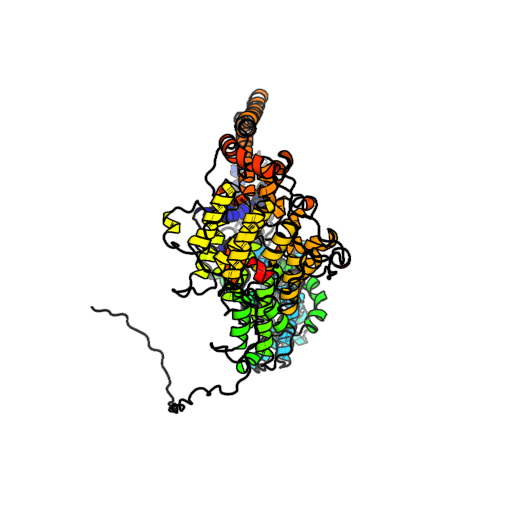03 42.163 1.00 79.31 201 ASN A O 1
ATOM 1617 N N . ALA A 1 202 ? 11.039 -6.927 41.598 1.00 81.19 202 ALA A N 1
ATOM 1618 C CA . ALA A 1 202 ? 10.651 -8.035 40.730 1.00 81.19 202 ALA A CA 1
ATOM 1619 C C . ALA A 1 202 ? 10.023 -9.199 41.514 1.00 81.19 202 ALA A C 1
ATOM 1621 O O . ALA A 1 202 ? 9.080 -9.803 41.014 1.00 81.19 202 ALA A O 1
ATOM 1622 N N . THR A 1 203 ? 10.489 -9.493 42.731 1.00 83.88 203 THR A N 1
ATOM 1623 C CA . THR A 1 203 ? 9.892 -10.508 43.613 1.00 83.88 203 THR A CA 1
ATOM 1624 C C . THR A 1 203 ? 8.473 -10.154 44.002 1.00 83.88 203 THR A C 1
ATOM 1626 O O . THR A 1 203 ? 7.582 -10.989 43.861 1.00 83.88 203 THR A O 1
ATOM 1629 N N . ILE A 1 204 ? 8.258 -8.908 44.421 1.00 80.44 204 ILE A N 1
ATOM 1630 C CA . ILE A 1 204 ? 6.930 -8.399 44.757 1.00 80.44 204 ILE A CA 1
ATOM 1631 C C . ILE A 1 204 ? 6.007 -8.533 43.537 1.00 80.44 204 ILE A C 1
ATOM 1633 O O . ILE A 1 204 ? 4.946 -9.143 43.627 1.00 80.44 204 ILE A O 1
ATOM 1637 N N . LEU A 1 205 ? 6.448 -8.071 42.362 1.00 79.81 205 LEU A N 1
ATOM 1638 C CA . LEU A 1 205 ? 5.661 -8.162 41.128 1.00 79.81 205 LEU A CA 1
ATOM 1639 C C . LEU A 1 205 ? 5.364 -9.606 40.697 1.00 79.81 205 LEU A C 1
ATOM 1641 O O . LEU A 1 205 ? 4.262 -9.879 40.235 1.00 79.81 205 LEU A O 1
ATOM 1645 N N . VAL A 1 206 ? 6.311 -10.540 40.838 1.00 83.69 206 VAL A N 1
ATOM 1646 C CA . VAL A 1 206 ? 6.084 -11.963 40.518 1.00 83.69 206 VAL A CA 1
ATOM 1647 C C . VAL A 1 206 ? 5.039 -12.572 41.447 1.00 83.69 206 VAL A C 1
ATOM 1649 O O . VAL A 1 206 ? 4.196 -13.328 40.969 1.00 83.69 206 VAL A O 1
ATOM 1652 N N . LEU A 1 207 ? 5.073 -12.237 42.741 1.00 82.25 207 LEU A N 1
ATOM 1653 C CA . LEU A 1 207 ? 4.075 -12.697 43.705 1.00 82.25 207 LEU A CA 1
ATOM 1654 C C . LEU A 1 207 ? 2.675 -12.220 43.294 1.00 82.25 207 LEU A C 1
ATOM 1656 O O . LEU A 1 207 ? 1.782 -13.045 43.134 1.00 82.25 207 LEU A O 1
ATOM 1660 N N . PHE A 1 208 ? 2.516 -10.920 43.025 1.00 77.88 208 PHE A N 1
ATOM 1661 C CA . PHE A 1 208 ? 1.238 -10.342 42.596 1.00 77.88 208 PHE A CA 1
ATOM 1662 C C . PHE A 1 208 ? 0.747 -10.895 41.254 1.00 77.88 208 PHE A C 1
ATOM 1664 O O . PHE A 1 208 ? -0.421 -11.242 41.115 1.00 77.88 208 PHE A O 1
ATOM 1671 N N . LEU A 1 209 ? 1.627 -11.037 40.258 1.00 81.06 209 LEU A N 1
ATOM 1672 C CA . LEU A 1 209 ? 1.250 -11.628 38.971 1.00 81.06 209 LEU A CA 1
ATOM 1673 C C . LEU A 1 209 ? 0.851 -13.102 39.110 1.00 81.06 209 LEU A C 1
ATOM 1675 O O . LEU A 1 209 ? -0.006 -13.570 38.362 1.00 81.06 209 LEU A O 1
ATOM 1679 N N . GLY A 1 210 ? 1.465 -13.830 40.046 1.00 82.50 210 GLY A N 1
ATOM 1680 C CA . GLY A 1 210 ? 1.121 -15.215 40.357 1.00 82.50 210 GLY A CA 1
ATOM 1681 C C . GLY A 1 210 ? -0.237 -15.356 41.048 1.00 82.50 210 GLY A C 1
ATOM 1682 O O . GLY A 1 210 ? -0.969 -16.292 40.739 1.00 82.50 210 GLY A O 1
ATOM 1683 N N . THR A 1 211 ? -0.597 -14.426 41.938 1.00 81.38 211 THR A N 1
ATOM 1684 C CA . THR A 1 211 ? -1.885 -14.434 42.655 1.00 81.38 211 THR A CA 1
ATOM 1685 C C . THR A 1 211 ? -3.029 -13.794 41.864 1.00 81.38 211 THR A C 1
ATOM 1687 O O . THR A 1 211 ? -4.193 -14.044 42.170 1.00 81.38 211 THR A O 1
ATOM 1690 N N . MET A 1 212 ? -2.734 -13.029 40.809 1.00 82.75 212 MET A N 1
ATOM 1691 C CA . MET A 1 212 ? -3.728 -12.323 39.992 1.00 82.75 212 MET A CA 1
ATOM 1692 C C . MET A 1 212 ? -4.848 -13.222 39.418 1.00 82.75 212 MET A C 1
ATOM 1694 O O . MET A 1 212 ? -6.006 -12.817 39.510 1.00 82.75 212 MET A O 1
ATOM 1698 N N . PRO A 1 213 ? -4.591 -14.435 38.878 1.00 86.00 213 PRO A N 1
ATOM 1699 C CA . PRO A 1 213 ? -5.670 -15.317 38.422 1.00 86.00 213 PRO A CA 1
ATOM 1700 C C . PRO A 1 213 ? -6.588 -15.791 39.554 1.00 86.00 213 PRO A C 1
ATOM 1702 O O . PRO A 1 213 ? -7.790 -15.914 39.351 1.00 86.00 213 PRO A O 1
ATOM 1705 N N . LEU A 1 214 ? -6.042 -16.016 40.754 1.00 83.62 214 LEU A N 1
ATOM 1706 C CA . LEU A 1 214 ? -6.835 -16.403 41.924 1.00 83.62 214 LEU A CA 1
ATOM 1707 C C . LEU A 1 214 ? -7.727 -15.247 42.384 1.00 83.62 214 LEU A C 1
ATOM 1709 O O . LEU A 1 214 ? -8.908 -15.452 42.647 1.00 83.62 214 LEU A O 1
ATOM 1713 N N . ALA A 1 215 ? -7.185 -14.027 42.408 1.00 79.19 215 ALA A N 1
ATOM 1714 C CA . ALA A 1 215 ? -7.956 -12.825 42.709 1.00 79.19 215 ALA A CA 1
ATOM 1715 C C . ALA A 1 215 ? -9.071 -12.583 41.677 1.00 79.19 215 ALA A C 1
ATOM 1717 O O . ALA A 1 215 ? -10.168 -12.181 42.053 1.00 79.19 215 ALA A O 1
ATOM 1718 N N . ALA A 1 216 ? -8.810 -12.877 40.398 1.00 83.25 216 ALA A N 1
ATOM 1719 C CA . ALA A 1 216 ? -9.804 -12.766 39.334 1.00 83.25 216 ALA A CA 1
ATOM 1720 C C . ALA A 1 216 ? -10.957 -13.768 39.488 1.00 83.25 216 ALA A C 1
ATOM 1722 O O . ALA A 1 216 ? -12.113 -13.423 39.264 1.00 83.25 216 ALA A O 1
ATOM 1723 N N . ILE A 1 217 ? -10.653 -15.002 39.900 1.00 87.38 217 ILE A N 1
ATOM 1724 C CA . ILE A 1 217 ? -11.681 -16.007 40.198 1.00 87.38 217 ILE A CA 1
ATOM 1725 C C . ILE A 1 217 ? -12.501 -15.569 41.415 1.00 87.38 217 ILE A C 1
ATOM 1727 O O . ILE A 1 217 ? -13.724 -15.603 41.337 1.00 87.38 217 ILE A O 1
ATOM 1731 N N . ASN A 1 218 ? -11.844 -15.100 42.486 1.00 85.19 218 ASN A N 1
ATOM 1732 C CA . ASN A 1 218 ? -12.516 -14.602 43.690 1.00 85.19 218 ASN A CA 1
ATOM 1733 C C . ASN A 1 218 ? -13.470 -13.437 43.384 1.00 85.19 218 ASN A C 1
ATOM 1735 O O . ASN A 1 218 ? -14.569 -13.393 43.929 1.00 85.19 218 ASN A O 1
ATOM 1739 N N . GLY A 1 219 ? -13.078 -12.505 42.510 1.00 82.12 219 GLY A N 1
ATOM 1740 C CA . GLY A 1 219 ? -13.931 -11.371 42.158 1.00 82.12 219 GLY A CA 1
ATOM 1741 C C . GLY A 1 219 ? -15.212 -11.772 41.441 1.00 82.12 219 GLY A C 1
ATOM 1742 O O . GLY A 1 219 ? -16.300 -11.369 41.843 1.00 82.12 219 GLY A O 1
ATOM 1743 N N . ILE A 1 220 ? -15.090 -12.643 40.437 1.00 85.12 220 ILE A N 1
ATOM 1744 C CA . ILE A 1 220 ? -16.244 -13.169 39.699 1.00 85.12 220 ILE A CA 1
ATOM 1745 C C . ILE A 1 220 ? -17.122 -14.029 40.610 1.00 85.12 220 ILE A C 1
ATOM 1747 O O . ILE A 1 220 ? -18.339 -13.876 40.599 1.00 85.12 220 ILE A O 1
ATOM 1751 N N . SER A 1 221 ? -16.527 -14.918 41.414 1.00 85.44 221 SER A N 1
ATOM 1752 C CA . SER A 1 221 ? -17.297 -15.785 42.309 1.00 85.44 221 SER A CA 1
ATOM 1753 C C . SER A 1 221 ? -18.026 -14.997 43.388 1.00 85.44 221 SER A C 1
ATOM 1755 O O . SER A 1 221 ? -19.143 -15.362 43.730 1.00 85.44 221 SER A O 1
ATOM 1757 N N . THR A 1 222 ? -17.418 -13.922 43.902 1.00 84.75 222 THR A N 1
ATOM 1758 C CA . THR A 1 222 ? -18.066 -13.041 44.883 1.00 84.75 222 THR A CA 1
ATOM 1759 C C . THR A 1 222 ? -19.298 -12.399 44.267 1.00 84.75 222 THR A C 1
ATOM 1761 O O . THR A 1 222 ? -20.369 -12.563 44.828 1.00 84.75 222 THR A O 1
ATOM 1764 N N . LEU A 1 223 ? -19.189 -11.785 43.082 1.00 83.38 223 LEU A N 1
ATOM 1765 C CA . LEU A 1 223 ? -20.342 -11.152 42.433 1.00 83.38 223 LEU A CA 1
ATOM 1766 C C . LEU A 1 223 ? -21.469 -12.150 42.110 1.00 83.38 223 LEU A C 1
ATOM 1768 O O . LEU A 1 223 ? -22.644 -11.864 42.323 1.00 83.38 223 LEU A O 1
ATOM 1772 N N . VAL A 1 224 ? -21.113 -13.329 41.589 1.00 82.62 224 VAL A N 1
ATOM 1773 C CA . VAL A 1 224 ? -22.095 -14.377 41.268 1.00 82.62 224 VAL A CA 1
ATOM 1774 C C . VAL A 1 224 ? -22.802 -14.861 42.530 1.00 82.62 224 VAL A C 1
ATOM 1776 O O . VAL A 1 224 ? -24.009 -15.064 42.509 1.00 82.62 224 VAL A O 1
ATOM 1779 N N . TRP A 1 225 ? -22.069 -15.039 43.628 1.00 82.19 225 TRP A N 1
ATOM 1780 C CA . TRP A 1 225 ? -22.655 -15.488 44.885 1.00 82.19 225 TRP A CA 1
ATOM 1781 C C . TRP A 1 225 ? -23.546 -14.420 45.519 1.00 82.19 225 TRP A C 1
ATOM 1783 O O . TRP A 1 225 ? -24.655 -14.740 45.935 1.00 82.19 225 TRP A O 1
ATOM 1793 N N . THR A 1 226 ? -23.111 -13.157 45.531 1.00 77.88 226 THR A N 1
ATOM 1794 C CA . THR A 1 226 ? -23.905 -12.067 46.108 1.00 77.88 226 THR A CA 1
ATOM 1795 C C . THR A 1 226 ? -25.217 -11.870 45.366 1.00 77.88 226 THR A C 1
ATOM 1797 O O . THR A 1 226 ? -26.224 -11.683 46.025 1.00 77.88 226 THR A O 1
ATOM 1800 N N . LYS A 1 227 ? -25.233 -11.993 44.030 1.00 76.62 227 LYS A N 1
ATOM 1801 C CA . LYS A 1 227 ? -26.457 -11.851 43.220 1.00 76.62 227 LYS A CA 1
ATOM 1802 C C . LYS A 1 227 ? -27.386 -13.069 43.233 1.00 76.62 227 LYS A C 1
ATOM 1804 O O . LYS A 1 227 ? -28.537 -12.937 42.835 1.00 76.62 227 LYS A O 1
ATOM 1809 N N . LEU A 1 228 ? -26.898 -14.250 43.615 1.00 78.44 228 LEU A N 1
ATOM 1810 C CA . LEU A 1 228 ? -27.720 -15.467 43.670 1.00 78.44 228 LEU A CA 1
ATOM 1811 C C . LEU A 1 228 ? -28.291 -15.736 45.064 1.00 78.44 228 LEU A C 1
ATOM 1813 O O . LEU A 1 228 ? -29.409 -16.230 45.158 1.00 78.44 228 LEU A O 1
ATOM 1817 N N . GLU A 1 229 ? -27.521 -15.457 46.117 1.00 76.88 229 GLU A N 1
ATOM 1818 C CA . GLU A 1 229 ? -27.851 -15.872 47.486 1.00 76.88 229 GLU A CA 1
ATOM 1819 C C . GLU A 1 229 ? -28.301 -14.707 48.385 1.00 76.88 229 GLU A C 1
ATOM 1821 O O . GLU A 1 229 ? -28.897 -14.971 49.420 1.00 76.88 229 GLU A O 1
ATOM 1826 N N . ASN A 1 230 ? -28.024 -13.442 48.022 1.00 70.12 230 ASN A N 1
ATOM 1827 C CA . ASN A 1 230 ? -28.336 -12.239 48.819 1.00 70.12 230 ASN A CA 1
ATOM 1828 C C . ASN A 1 230 ? -28.046 -12.404 50.335 1.00 70.12 230 ASN A C 1
ATOM 1830 O O . ASN A 1 230 ? -28.963 -12.361 51.153 1.00 70.12 230 ASN A O 1
ATOM 1834 N N . PRO A 1 231 ? -26.778 -12.626 50.742 1.00 71.38 231 PRO A N 1
ATOM 1835 C CA . PRO A 1 231 ? -26.443 -12.909 52.137 1.00 71.38 231 PRO A CA 1
ATOM 1836 C C . PRO A 1 231 ? -26.650 -11.695 53.060 1.00 71.38 231 PRO A C 1
ATOM 1838 O O . PRO A 1 231 ? -26.215 -10.596 52.729 1.00 71.38 231 PRO A O 1
ATOM 1841 N N . ASP A 1 232 ? -27.158 -11.922 54.277 1.00 64.81 232 ASP A N 1
ATOM 1842 C CA . ASP A 1 232 ? -27.407 -10.870 55.288 1.00 64.81 232 ASP A CA 1
ATOM 1843 C C . ASP A 1 232 ? -26.156 -10.027 55.639 1.00 64.81 232 ASP A C 1
ATOM 1845 O O . ASP A 1 232 ? -26.258 -8.864 56.013 1.00 64.81 232 ASP A O 1
ATOM 1849 N N . ASN A 1 233 ? -24.950 -10.588 55.468 1.00 71.50 233 ASN A N 1
ATOM 1850 C CA . ASN A 1 233 ? -23.665 -9.927 55.750 1.00 71.50 233 ASN A CA 1
ATOM 1851 C C . ASN A 1 233 ? -22.992 -9.326 54.496 1.00 71.50 233 ASN A C 1
ATOM 1853 O O . ASN A 1 233 ? -21.759 -9.240 54.429 1.00 71.50 233 ASN A O 1
ATOM 1857 N N . LEU A 1 234 ? -23.773 -8.951 53.477 1.00 70.94 234 LEU A N 1
ATOM 1858 C CA . LEU A 1 234 ? -23.285 -8.497 52.168 1.00 70.94 234 LEU A CA 1
ATOM 1859 C C . LEU A 1 234 ? -22.233 -7.377 52.267 1.00 70.94 234 LEU A C 1
ATOM 1861 O O . LEU A 1 234 ? -21.174 -7.478 51.641 1.00 70.94 234 LEU A O 1
ATOM 1865 N N . ARG A 1 235 ? -22.483 -6.357 53.099 1.00 72.75 235 ARG A N 1
ATOM 1866 C CA . ARG A 1 235 ? -21.582 -5.207 53.308 1.00 72.75 235 ARG A CA 1
ATOM 1867 C C . ARG A 1 235 ? -20.172 -5.647 53.711 1.00 72.75 235 ARG A C 1
ATOM 1869 O O . ARG A 1 235 ? -19.196 -5.272 53.066 1.00 72.75 235 ARG A O 1
ATOM 1876 N N . TYR A 1 236 ? -20.068 -6.522 54.711 1.00 72.75 236 TYR A N 1
ATOM 1877 C CA . TYR A 1 236 ? -18.783 -7.008 55.223 1.00 72.75 236 TYR A CA 1
ATOM 1878 C C . TYR A 1 236 ? -18.037 -7.881 54.210 1.00 72.75 236 TYR A C 1
ATOM 1880 O O . TYR A 1 236 ? -16.819 -7.773 54.075 1.00 72.75 236 TYR A O 1
ATOM 1888 N N . ILE A 1 237 ? -18.749 -8.730 53.463 1.00 76.50 237 ILE A N 1
ATOM 1889 C CA . ILE A 1 237 ? -18.139 -9.588 52.436 1.00 76.50 237 ILE A CA 1
ATOM 1890 C C . ILE A 1 237 ? -17.490 -8.736 51.341 1.00 76.50 237 ILE A C 1
ATOM 1892 O O . ILE A 1 237 ? -16.354 -9.004 50.941 1.00 76.50 237 ILE A O 1
ATOM 1896 N N . LEU A 1 238 ? -18.204 -7.719 50.851 1.00 77.00 238 LEU A N 1
ATOM 1897 C CA . LEU A 1 238 ? -17.711 -6.841 49.792 1.00 77.00 238 LEU A CA 1
ATOM 1898 C C . LEU A 1 238 ? -16.561 -5.951 50.272 1.00 77.00 238 LEU A C 1
ATOM 1900 O O . LEU A 1 238 ? -15.645 -5.680 49.490 1.00 77.00 238 LEU A O 1
ATOM 1904 N N . ASP A 1 239 ? -16.574 -5.540 51.538 1.00 75.00 239 ASP A N 1
ATOM 1905 C CA . ASP A 1 239 ? -15.539 -4.668 52.084 1.00 75.00 239 ASP A CA 1
ATOM 1906 C C . ASP A 1 239 ? -14.231 -5.409 52.419 1.00 75.00 239 ASP A C 1
ATOM 1908 O O . ASP A 1 239 ? -13.127 -4.947 52.124 1.00 75.00 239 ASP A O 1
ATOM 1912 N N . LEU A 1 240 ? -14.334 -6.639 52.929 1.00 73.44 240 LEU A N 1
ATOM 1913 C CA . LEU A 1 240 ? -13.188 -7.456 53.342 1.00 73.44 240 LEU A CA 1
ATOM 1914 C C . LEU A 1 240 ? -12.461 -8.153 52.175 1.00 73.44 240 LEU A C 1
ATOM 1916 O O . LEU A 1 240 ? -11.624 -9.023 52.400 1.00 73.44 240 LEU A O 1
ATOM 1920 N N . GLY A 1 241 ? -12.733 -7.797 50.917 1.00 73.44 241 GLY A N 1
ATOM 1921 C CA . GLY A 1 241 ? -12.066 -8.393 49.750 1.00 73.44 241 GLY A CA 1
ATOM 1922 C C . GLY A 1 241 ? -12.741 -9.657 49.202 1.00 73.44 241 GLY A C 1
ATOM 1923 O O . GLY A 1 241 ? -12.085 -10.499 48.574 1.00 73.44 241 GLY A O 1
ATOM 1924 N N . GLY A 1 242 ? -14.053 -9.783 49.398 1.00 80.12 242 GLY A N 1
ATOM 1925 C CA . GLY A 1 242 ? -14.901 -10.832 48.838 1.00 80.12 242 GLY A CA 1
ATOM 1926 C C . GLY A 1 242 ? -14.874 -12.125 49.639 1.00 80.12 242 GLY A C 1
ATOM 1927 O O . GLY A 1 242 ? -14.440 -12.165 50.791 1.00 80.12 242 GLY A O 1
ATOM 1928 N N . ILE A 1 243 ? -15.306 -13.215 49.003 1.00 81.69 243 ILE A N 1
ATOM 1929 C CA . ILE A 1 243 ? -15.459 -14.527 49.653 1.00 81.69 243 ILE A CA 1
ATOM 1930 C C . ILE A 1 243 ? -14.157 -14.977 50.319 1.00 81.69 243 ILE A C 1
ATOM 1932 O O . ILE A 1 243 ? -14.165 -15.393 51.476 1.00 81.69 243 ILE A O 1
ATOM 1936 N N . VAL A 1 244 ? -13.027 -14.877 49.612 1.00 79.94 244 VAL A N 1
ATOM 1937 C CA . VAL A 1 244 ? -11.727 -15.309 50.148 1.00 79.94 244 VAL A CA 1
ATOM 1938 C C . VAL A 1 244 ? -11.326 -14.480 51.368 1.00 79.94 244 VAL A C 1
ATOM 1940 O O . VAL A 1 244 ? -10.888 -15.055 52.362 1.00 79.94 244 VAL A O 1
ATOM 1943 N N . GLY A 1 245 ? -11.500 -13.160 51.323 1.00 76.81 245 GLY A N 1
ATOM 1944 C CA . GLY A 1 245 ? -11.143 -12.281 52.434 1.00 76.81 245 GLY A CA 1
ATOM 1945 C C . GLY A 1 245 ? -12.004 -12.518 53.674 1.00 76.81 245 GLY A C 1
ATOM 1946 O O . GLY A 1 245 ? -11.466 -12.734 54.761 1.00 76.81 245 GLY A O 1
ATOM 1947 N N . ASN A 1 246 ? -13.322 -12.625 53.487 1.00 77.62 246 ASN A N 1
ATOM 1948 C CA . ASN A 1 246 ? -14.249 -12.992 54.555 1.00 77.62 246 ASN A CA 1
ATOM 1949 C C . ASN A 1 246 ? -13.921 -14.378 55.142 1.00 77.62 246 ASN A C 1
ATOM 1951 O O . ASN A 1 246 ? -13.825 -14.543 56.355 1.00 77.62 246 ASN A O 1
ATOM 1955 N N . SER A 1 247 ? -13.648 -15.374 54.292 1.00 78.81 247 SER A N 1
ATOM 1956 C CA . SER A 1 247 ? -13.290 -16.725 54.744 1.00 78.81 247 SER A CA 1
ATOM 1957 C C . SER A 1 247 ? -11.978 -16.768 55.533 1.00 78.81 247 SER A C 1
ATOM 1959 O O . SER A 1 247 ? -11.853 -17.556 56.468 1.00 78.81 247 SER A O 1
ATOM 1961 N N . LEU A 1 248 ? -11.009 -15.910 55.194 1.00 75.81 248 LEU A N 1
ATOM 1962 C CA . LEU A 1 248 ? -9.745 -15.792 55.917 1.00 75.81 248 LEU A CA 1
ATOM 1963 C C . LEU A 1 248 ? -9.981 -15.232 57.323 1.00 75.81 248 LEU A C 1
ATOM 1965 O O . LEU A 1 248 ? -9.402 -15.734 58.285 1.00 75.81 248 LEU A O 1
ATOM 1969 N N . LEU A 1 249 ? -10.847 -14.225 57.439 1.00 74.69 249 LEU A N 1
ATOM 1970 C CA . LEU A 1 249 ? -11.210 -13.630 58.720 1.00 74.69 249 LEU A CA 1
ATOM 1971 C C . LEU A 1 249 ? -11.938 -14.652 59.604 1.00 74.69 249 LEU A C 1
ATOM 1973 O O . LEU A 1 249 ? -11.501 -14.894 60.728 1.00 74.69 249 LEU A O 1
ATOM 1977 N N . MET A 1 250 ? -12.937 -15.350 59.055 1.00 74.94 250 MET A N 1
ATOM 1978 C CA . MET A 1 250 ? -13.646 -16.438 59.744 1.00 74.94 250 MET A CA 1
ATOM 1979 C C . MET A 1 250 ? -12.709 -17.594 60.140 1.00 74.94 250 MET A C 1
ATOM 1981 O O . MET A 1 250 ? -12.863 -18.201 61.199 1.00 74.94 250 MET A O 1
ATOM 1985 N N . PHE A 1 251 ? -11.703 -17.907 59.317 1.00 77.25 251 PHE A N 1
ATOM 1986 C CA . PHE A 1 251 ? -10.708 -18.940 59.623 1.00 77.25 251 PHE A CA 1
ATOM 1987 C C . PHE A 1 251 ? -9.785 -18.543 60.782 1.00 77.25 251 PHE A C 1
ATOM 1989 O O . PHE A 1 251 ? -9.477 -19.372 61.641 1.00 77.25 251 PHE A O 1
ATOM 1996 N N . VAL A 1 252 ? -9.342 -17.282 60.823 1.00 73.06 252 VAL A N 1
ATOM 1997 C CA . VAL A 1 252 ? -8.556 -16.746 61.946 1.00 73.06 252 VAL A CA 1
ATOM 1998 C C . VAL A 1 252 ? -9.410 -16.687 63.213 1.00 73.06 252 VAL A C 1
ATOM 2000 O O . VAL A 1 252 ? -8.912 -17.004 64.292 1.00 73.06 252 VAL A O 1
ATOM 2003 N N . GLU A 1 253 ? -10.696 -16.354 63.093 1.00 68.25 253 GLU A N 1
ATOM 2004 C CA . GLU A 1 253 ? -11.642 -16.363 64.209 1.00 68.25 253 GLU A CA 1
ATOM 2005 C C . GLU A 1 253 ? -11.838 -17.767 64.800 1.00 68.25 253 GLU A C 1
ATOM 2007 O O . GLU A 1 253 ? -11.799 -17.931 66.023 1.00 68.25 253 GLU A O 1
ATOM 2012 N N . GLY A 1 254 ? -12.000 -18.779 63.943 1.00 70.50 254 GLY A N 1
ATOM 2013 C CA . GLY A 1 254 ? -12.222 -20.170 64.342 1.00 70.50 254 GLY A CA 1
ATOM 2014 C C . GLY A 1 254 ? -11.001 -20.873 64.948 1.00 70.50 254 GLY A C 1
ATOM 2015 O O . GLY A 1 254 ? -11.135 -21.990 65.447 1.00 70.50 254 GLY A O 1
ATOM 2016 N N . ASN A 1 255 ? -9.816 -20.251 64.922 1.00 76.94 255 ASN A N 1
ATOM 2017 C CA . ASN A 1 255 ? -8.576 -20.843 65.420 1.00 76.94 255 ASN A CA 1
ATOM 2018 C C . ASN A 1 255 ? -8.006 -20.068 66.618 1.00 76.94 255 ASN A C 1
ATOM 2020 O O . ASN A 1 255 ? -7.423 -18.991 66.484 1.00 76.94 255 ASN A O 1
ATOM 2024 N N . GLU A 1 256 ? -8.111 -20.677 67.800 1.00 72.00 256 GLU A N 1
ATOM 2025 C CA . GLU A 1 256 ? -7.714 -20.094 69.086 1.00 72.00 256 GLU A CA 1
ATOM 2026 C C . GLU A 1 256 ? -6.229 -19.679 69.133 1.00 72.00 256 GLU A C 1
ATOM 2028 O O . GLU A 1 256 ? -5.882 -18.669 69.745 1.00 72.00 256 GLU A O 1
ATOM 2033 N N . PHE A 1 257 ? -5.352 -20.386 68.410 1.00 70.50 257 PHE A N 1
ATOM 2034 C CA . PHE A 1 257 ? -3.926 -20.059 68.331 1.00 70.50 257 PHE A CA 1
ATOM 2035 C C . PHE A 1 257 ? -3.663 -18.786 67.513 1.00 70.50 257 PHE A C 1
ATOM 2037 O O . PHE A 1 257 ? -2.970 -17.882 67.975 1.00 70.50 257 PHE A O 1
ATOM 2044 N N . LEU A 1 258 ? -4.238 -18.682 66.311 1.00 64.62 258 LEU A N 1
ATOM 2045 C CA . LEU A 1 258 ? -4.028 -17.531 65.420 1.00 64.62 258 LEU A CA 1
ATOM 2046 C C . LEU A 1 258 ? -4.642 -16.247 65.989 1.00 64.62 258 LEU A C 1
ATOM 2048 O O . LEU A 1 258 ? -4.052 -15.175 65.869 1.00 64.62 258 LEU A O 1
ATOM 2052 N N . LYS A 1 259 ? -5.770 -16.382 66.688 1.00 63.19 259 LYS A N 1
ATOM 2053 C CA . LYS A 1 259 ? -6.475 -15.301 67.381 1.00 63.19 259 LYS A CA 1
ATOM 2054 C C . LYS A 1 259 ? -5.648 -14.612 68.474 1.00 63.19 259 LYS A C 1
ATOM 2056 O O . LYS A 1 259 ? -5.876 -13.441 68.751 1.00 63.19 259 LYS A O 1
ATOM 2061 N N . THR A 1 260 ? -4.689 -15.308 69.092 1.00 64.69 260 THR A N 1
ATOM 2062 C CA . THR A 1 260 ? -3.770 -14.692 70.074 1.00 64.69 260 THR A CA 1
ATOM 2063 C C . THR A 1 260 ? -2.604 -13.937 69.432 1.00 64.69 260 THR A C 1
ATOM 2065 O O . THR A 1 260 ? -2.017 -13.068 70.071 1.00 64.69 260 THR A O 1
ATOM 2068 N N . TRP A 1 261 ? -2.268 -14.255 68.179 1.00 63.94 261 TRP A N 1
ATOM 2069 C CA . TRP A 1 261 ? -1.112 -13.702 67.466 1.00 63.94 261 TRP A CA 1
ATOM 2070 C C . TRP A 1 261 ? -1.451 -12.523 66.556 1.00 63.94 261 TRP A C 1
ATOM 2072 O O . TRP A 1 261 ? -0.591 -11.679 66.307 1.00 63.94 261 TRP A O 1
ATOM 2082 N N . VAL A 1 262 ? -2.674 -12.478 66.029 1.00 65.00 262 VAL A N 1
ATOM 2083 C CA . VAL A 1 262 ? -3.109 -11.475 65.057 1.00 65.00 262 VAL A CA 1
ATOM 2084 C C . VAL A 1 262 ? -4.325 -10.748 65.614 1.00 65.00 262 VAL A C 1
ATOM 2086 O O . VAL A 1 262 ? -5.372 -11.356 65.824 1.00 65.00 262 VAL A O 1
ATOM 2089 N N . ASP A 1 263 ? -4.188 -9.441 65.838 1.00 70.50 263 ASP A N 1
ATOM 2090 C CA . ASP A 1 263 ? -5.320 -8.593 66.203 1.00 70.50 263 ASP A CA 1
ATOM 2091 C C . ASP A 1 263 ? -6.288 -8.496 65.015 1.00 70.50 263 ASP A C 1
ATOM 2093 O O . ASP A 1 263 ? -5.908 -8.026 63.937 1.00 70.50 263 ASP A O 1
ATOM 2097 N N . LEU A 1 264 ? -7.529 -8.947 65.221 1.00 63.31 264 LEU A N 1
ATOM 2098 C CA . LEU A 1 264 ? -8.594 -8.998 64.214 1.00 63.31 264 LEU A CA 1
ATOM 2099 C C . LEU A 1 264 ? -8.931 -7.606 63.666 1.00 63.31 264 LEU A C 1
ATOM 2101 O O . LEU A 1 264 ? -9.183 -7.470 62.467 1.00 63.31 264 LEU A O 1
ATOM 2105 N N . LYS A 1 265 ? -8.854 -6.562 64.506 1.00 64.94 265 LYS A N 1
ATOM 2106 C CA . LYS A 1 265 ? -9.084 -5.176 64.075 1.00 64.94 265 LYS A CA 1
ATOM 2107 C C . LYS A 1 265 ? -7.958 -4.686 63.170 1.00 64.94 265 LYS A C 1
ATOM 2109 O O . LYS A 1 265 ? -8.221 -4.105 62.118 1.00 64.94 265 LYS A O 1
ATOM 2114 N N . SER A 1 266 ? -6.708 -5.009 63.513 1.00 66.69 266 SER A N 1
ATOM 2115 C CA . SER A 1 266 ? -5.569 -4.746 62.626 1.00 66.69 266 SER A CA 1
ATOM 2116 C C . SER A 1 266 ? -5.648 -5.554 61.325 1.00 66.69 266 SER A C 1
ATOM 2118 O O . SER A 1 266 ? -5.301 -5.031 60.273 1.00 66.69 266 SER A O 1
ATOM 2120 N N . LEU A 1 267 ? -6.143 -6.797 61.362 1.00 70.25 267 LEU A N 1
ATOM 2121 C CA . LEU A 1 267 ? -6.229 -7.670 60.191 1.00 70.25 267 LEU A CA 1
ATOM 2122 C C . LEU A 1 267 ? -7.238 -7.148 59.169 1.00 70.25 267 LEU A C 1
ATOM 2124 O O . LEU A 1 267 ? -6.902 -7.091 57.990 1.00 70.25 267 LEU A O 1
ATOM 2128 N N . SER A 1 268 ? -8.430 -6.733 59.611 1.00 65.62 268 SER A N 1
ATOM 2129 C CA . SER A 1 268 ? -9.436 -6.116 58.737 1.00 65.62 268 SER A CA 1
ATOM 2130 C C . SER A 1 268 ? -8.894 -4.840 58.083 1.00 65.62 268 SER A C 1
ATOM 2132 O O . SER A 1 268 ? -8.902 -4.716 56.858 1.00 65.62 268 SER A O 1
ATOM 2134 N N . PHE A 1 269 ? -8.285 -3.948 58.873 1.00 67.75 269 PHE A N 1
ATOM 2135 C CA . PHE A 1 269 ? -7.695 -2.712 58.353 1.00 67.75 269 PHE A CA 1
ATOM 2136 C C . PHE A 1 269 ? -6.527 -2.977 57.388 1.00 67.75 269 PHE A C 1
ATOM 2138 O O . PHE A 1 269 ? -6.372 -2.299 56.373 1.00 67.75 269 PHE A O 1
ATOM 2145 N N . VAL A 1 270 ? -5.708 -3.996 57.664 1.00 67.88 270 VAL A N 1
ATOM 2146 C CA . VAL A 1 270 ? -4.626 -4.438 56.773 1.00 67.88 270 VAL A CA 1
ATOM 2147 C C . VAL A 1 270 ? -5.181 -5.058 55.493 1.00 67.88 270 VAL A C 1
ATOM 2149 O O . VAL A 1 270 ? -4.586 -4.857 54.439 1.00 67.88 270 VAL A O 1
ATOM 2152 N N . LEU A 1 271 ? -6.302 -5.777 55.546 1.00 68.12 271 LEU A N 1
ATOM 2153 C CA . LEU A 1 271 ? -6.933 -6.408 54.386 1.00 68.12 271 LEU A CA 1
ATOM 2154 C C . LEU A 1 271 ? -7.606 -5.368 53.476 1.00 68.12 271 LEU A C 1
ATOM 2156 O O . LEU A 1 271 ? -7.361 -5.370 52.267 1.00 68.12 271 LEU A O 1
ATOM 2160 N N . ALA A 1 272 ? -8.347 -4.423 54.059 1.00 64.06 272 ALA A N 1
ATOM 2161 C CA . ALA A 1 272 ? -8.920 -3.272 53.361 1.00 64.06 272 ALA A CA 1
ATOM 2162 C C . ALA A 1 272 ? -7.819 -2.361 52.780 1.00 64.06 272 ALA A C 1
ATOM 2164 O O . ALA A 1 272 ? -7.824 -2.018 51.594 1.00 64.06 272 ALA A O 1
ATOM 2165 N N . GLY A 1 273 ? -6.787 -2.054 53.575 1.00 65.19 273 GLY A N 1
ATOM 2166 C CA . GLY A 1 273 ? -5.610 -1.306 53.131 1.00 65.19 273 GLY A CA 1
ATOM 2167 C C . GLY A 1 273 ? -4.815 -2.032 52.040 1.00 65.19 273 GLY A C 1
ATOM 2168 O O . GLY A 1 273 ? -4.345 -1.403 51.090 1.00 65.19 273 GLY A O 1
ATOM 2169 N N . TYR A 1 274 ? -4.705 -3.361 52.115 1.00 67.81 274 TYR A N 1
ATOM 2170 C CA . TYR A 1 274 ? -4.099 -4.188 51.073 1.00 67.81 274 TYR A CA 1
ATOM 2171 C C . TYR A 1 274 ? -4.889 -4.096 49.771 1.00 67.81 274 TYR A C 1
ATOM 2173 O O . TYR A 1 274 ? -4.277 -3.899 48.723 1.00 67.81 274 TYR A O 1
ATOM 2181 N N . LEU A 1 275 ? -6.222 -4.173 49.816 1.00 65.62 275 LEU A N 1
ATOM 2182 C CA . LEU A 1 275 ? -7.079 -4.014 48.640 1.00 65.62 275 LEU A CA 1
ATOM 2183 C C . LEU A 1 275 ? -6.841 -2.651 47.967 1.00 65.62 275 LEU A C 1
ATOM 2185 O O . LEU A 1 275 ? -6.565 -2.592 46.766 1.00 65.62 275 LEU A O 1
ATOM 2189 N N . MET A 1 276 ? -6.836 -1.567 48.749 1.00 63.09 276 MET A N 1
ATOM 2190 C CA . MET A 1 276 ? -6.586 -0.213 48.240 1.00 63.09 276 MET A CA 1
ATOM 2191 C C . MET A 1 276 ? -5.199 -0.042 47.621 1.00 63.09 276 MET A C 1
ATOM 2193 O O . MET A 1 276 ? -5.050 0.558 46.549 1.00 63.09 276 MET A O 1
ATOM 2197 N N . LEU A 1 277 ? -4.168 -0.573 48.278 1.00 64.00 277 LEU A N 1
ATOM 2198 C CA . LEU A 1 277 ? -2.779 -0.454 47.840 1.00 64.00 277 LEU A CA 1
ATOM 2199 C C . LEU A 1 277 ? -2.511 -1.342 46.614 1.00 64.00 277 LEU A C 1
ATOM 2201 O O . LEU A 1 277 ? -1.760 -0.956 45.717 1.00 64.00 277 LEU A O 1
ATOM 2205 N N . ASN A 1 278 ? -3.179 -2.490 46.520 1.00 65.56 278 ASN A N 1
ATOM 2206 C CA . ASN A 1 278 ? -3.111 -3.388 45.372 1.00 65.56 278 ASN A CA 1
ATOM 2207 C C . ASN A 1 278 ? -3.783 -2.765 44.132 1.00 65.56 278 ASN A C 1
ATOM 2209 O O . ASN A 1 278 ? -3.193 -2.748 43.052 1.00 65.56 278 ASN A O 1
ATOM 2213 N N . VAL A 1 279 ? -4.953 -2.134 44.285 1.00 62.88 279 VAL A N 1
ATOM 2214 C CA . VAL A 1 279 ? -5.600 -1.396 43.182 1.00 62.88 279 VAL A CA 1
ATOM 2215 C C . VAL A 1 279 ? -4.752 -0.192 42.737 1.00 62.88 279 VAL A C 1
ATOM 2217 O O . VAL A 1 279 ? -4.585 0.029 41.537 1.00 62.88 279 VAL A O 1
ATOM 2220 N N . SER A 1 280 ? -4.154 0.549 43.677 1.00 60.19 280 SER A N 1
ATOM 2221 C CA . SER A 1 280 ? -3.506 1.840 43.386 1.00 60.19 280 SER A CA 1
ATOM 2222 C C . SER A 1 280 ? -2.011 1.741 43.038 1.00 60.19 280 SER A C 1
ATOM 2224 O O . SER A 1 280 ? -1.570 2.255 42.011 1.00 60.19 280 SER A O 1
ATOM 2226 N N . VAL A 1 281 ? -1.199 1.076 43.867 1.00 58.16 281 VAL A N 1
ATOM 2227 C CA . VAL A 1 281 ? 0.273 1.044 43.732 1.00 58.16 281 VAL A CA 1
ATOM 2228 C C . VAL A 1 281 ? 0.720 -0.069 42.792 1.00 58.16 281 VAL A C 1
ATOM 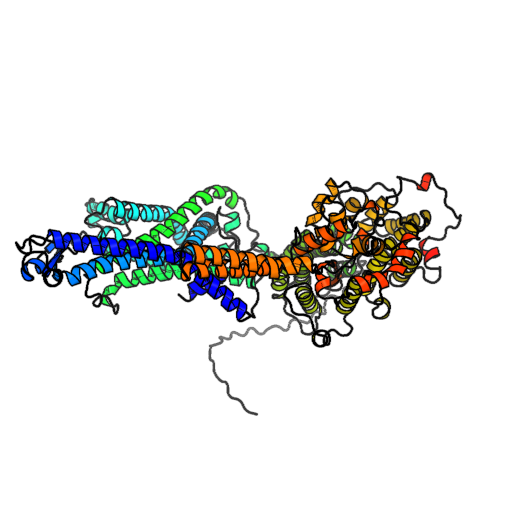2230 O O . VAL A 1 281 ? 1.549 0.164 41.909 1.00 58.16 281 VAL A O 1
ATOM 2233 N N . VAL A 1 282 ? 0.155 -1.272 42.942 1.00 61.38 282 VAL A N 1
ATOM 2234 C CA . VAL A 1 282 ? 0.448 -2.388 42.028 1.00 61.38 282 VAL A CA 1
ATOM 2235 C C . VAL A 1 282 ? -0.151 -2.094 40.655 1.00 61.38 282 VAL A C 1
ATOM 2237 O O . VAL A 1 282 ? 0.541 -2.290 39.659 1.00 61.38 282 VAL A O 1
ATOM 2240 N N . GLY A 1 283 ? -1.354 -1.509 40.592 1.00 64.75 283 GLY A N 1
ATOM 2241 C CA . GLY A 1 283 ? -1.951 -1.001 39.354 1.00 64.75 283 GLY A CA 1
ATOM 2242 C C . GLY A 1 283 ? -1.021 -0.054 38.587 1.00 64.75 283 GLY A C 1
ATOM 2243 O O . GLY A 1 283 ? -0.699 -0.320 37.429 1.00 64.75 283 GLY A O 1
ATOM 2244 N N . LEU A 1 284 ? -0.502 1.000 39.231 1.00 66.56 284 LEU A N 1
ATOM 2245 C CA . LEU A 1 284 ? 0.358 1.991 38.569 1.00 66.56 284 LEU A CA 1
ATOM 2246 C C . LEU A 1 284 ? 1.743 1.441 38.181 1.00 66.56 284 LEU A C 1
ATOM 2248 O O . LEU A 1 284 ? 2.226 1.696 37.075 1.00 66.56 284 LEU A O 1
ATOM 2252 N N . ALA A 1 285 ? 2.378 0.650 39.053 1.00 66.56 285 ALA A N 1
ATOM 2253 C CA . ALA A 1 285 ? 3.668 0.016 38.761 1.00 66.56 285 ALA A CA 1
ATOM 2254 C C . ALA A 1 285 ? 3.568 -0.970 37.586 1.00 66.56 285 ALA A C 1
ATOM 2256 O O . ALA A 1 285 ? 4.486 -1.088 36.768 1.00 66.56 285 ALA A O 1
ATOM 2257 N N . LEU A 1 286 ? 2.432 -1.655 37.476 1.00 70.06 286 LEU A N 1
ATOM 2258 C CA . LEU A 1 286 ? 2.183 -2.627 36.428 1.00 70.06 286 LEU A CA 1
ATOM 2259 C C . LEU A 1 286 ? 1.913 -1.952 35.073 1.00 70.06 286 LEU A C 1
ATOM 2261 O O . LEU A 1 286 ? 2.365 -2.473 34.051 1.00 70.06 286 LEU A O 1
ATOM 2265 N N . ILE A 1 287 ? 1.292 -0.765 35.047 1.00 73.19 287 ILE A N 1
ATOM 2266 C CA . ILE A 1 287 ? 1.098 0.024 33.814 1.00 73.19 287 ILE A CA 1
ATOM 2267 C C . ILE A 1 287 ? 2.435 0.299 33.120 1.00 73.19 287 ILE A C 1
ATOM 2269 O O . ILE A 1 287 ? 2.561 0.049 31.921 1.00 73.19 287 ILE A O 1
ATOM 2273 N N . PHE A 1 288 ? 3.453 0.759 33.854 1.00 72.94 288 PHE A N 1
ATOM 2274 C CA . PHE A 1 288 ? 4.772 1.035 33.273 1.00 72.94 288 PHE A CA 1
ATOM 2275 C C . PHE A 1 288 ? 5.427 -0.219 32.682 1.00 72.94 288 PHE A C 1
ATOM 2277 O O . PHE A 1 288 ? 5.955 -0.181 31.569 1.00 72.94 288 PHE A O 1
ATOM 2284 N N . GLU A 1 289 ? 5.358 -1.348 33.389 1.00 75.62 289 GLU A N 1
ATOM 2285 C CA . GLU A 1 289 ? 5.898 -2.626 32.910 1.00 75.62 289 GLU A CA 1
ATOM 2286 C C . GLU A 1 289 ? 5.177 -3.139 31.666 1.00 75.62 289 GLU A C 1
ATOM 2288 O O . GLU A 1 289 ? 5.787 -3.669 30.735 1.00 75.62 289 GLU A O 1
ATOM 2293 N N . MET A 1 290 ? 3.869 -2.947 31.617 1.00 73.50 290 MET A N 1
ATOM 2294 C CA . MET A 1 290 ? 3.058 -3.385 30.502 1.00 73.50 290 MET A CA 1
ATOM 2295 C C . MET A 1 290 ? 3.207 -2.458 29.285 1.00 73.50 290 MET A C 1
ATOM 2297 O O . MET A 1 290 ? 3.295 -2.973 28.169 1.00 73.50 290 MET A O 1
ATOM 2301 N N . ILE A 1 291 ? 3.341 -1.136 29.460 1.00 74.50 291 ILE A N 1
ATOM 2302 C CA . ILE A 1 291 ? 3.720 -0.215 28.372 1.00 74.50 291 ILE A CA 1
ATOM 2303 C C . ILE A 1 291 ? 5.082 -0.637 27.818 1.00 74.50 291 ILE A C 1
ATOM 2305 O O . ILE A 1 291 ? 5.226 -0.830 26.612 1.00 74.50 291 ILE A O 1
ATOM 2309 N N . ARG A 1 292 ? 6.066 -0.901 28.685 1.00 74.75 292 ARG A N 1
ATOM 2310 C CA . ARG A 1 292 ? 7.381 -1.404 28.263 1.00 74.75 292 ARG A CA 1
ATOM 2311 C C . ARG A 1 292 ? 7.269 -2.718 27.484 1.00 74.75 292 ARG A C 1
ATOM 2313 O O . ARG A 1 292 ? 7.960 -2.895 26.489 1.00 74.75 292 ARG A O 1
ATOM 2320 N N . ASN A 1 293 ? 6.368 -3.619 27.867 1.00 74.25 293 ASN A N 1
ATOM 2321 C CA . ASN A 1 293 ? 6.118 -4.861 27.133 1.00 74.25 293 ASN A CA 1
ATOM 2322 C C . ASN A 1 293 ? 5.395 -4.652 25.781 1.00 74.25 293 ASN A C 1
ATOM 2324 O O . ASN A 1 293 ? 5.651 -5.386 24.823 1.00 74.25 293 ASN A O 1
ATOM 2328 N N . LEU A 1 294 ? 4.516 -3.651 25.682 1.00 73.88 294 LEU A N 1
ATOM 2329 C CA . LEU A 1 294 ? 3.871 -3.219 24.435 1.00 73.88 294 LEU A CA 1
ATOM 2330 C C . LEU A 1 294 ? 4.906 -2.734 23.412 1.00 73.88 294 LEU A C 1
ATOM 2332 O O . LEU A 1 294 ? 4.859 -3.162 22.260 1.00 73.88 294 LEU A O 1
ATOM 2336 N N . PHE A 1 295 ? 5.887 -1.937 23.849 1.00 72.75 295 PHE A N 1
ATOM 2337 C CA . PHE A 1 295 ? 7.003 -1.478 23.010 1.00 72.75 295 PHE A CA 1
ATOM 2338 C C . PHE A 1 295 ? 7.811 -2.621 22.386 1.00 72.75 295 PHE A C 1
ATOM 2340 O O . PHE A 1 295 ? 8.343 -2.510 21.284 1.00 72.75 295 PHE A O 1
ATOM 2347 N N . LEU A 1 296 ? 7.880 -3.751 23.084 1.00 69.12 296 LEU A N 1
ATOM 2348 C CA . LEU A 1 296 ? 8.615 -4.934 22.650 1.00 69.12 296 LEU A CA 1
ATOM 2349 C C . LEU A 1 296 ? 7.804 -5.846 21.725 1.00 69.12 296 LEU A C 1
ATOM 2351 O O . LEU A 1 296 ? 8.330 -6.842 21.227 1.00 69.12 296 LEU A O 1
ATOM 2355 N N . GLY A 1 297 ? 6.518 -5.551 21.518 1.00 65.75 297 GLY A N 1
ATOM 2356 C CA . GLY A 1 297 ? 5.600 -6.445 20.818 1.00 65.75 297 GLY A CA 1
ATOM 2357 C C . GLY A 1 297 ? 5.325 -7.744 21.581 1.00 65.75 297 GLY A C 1
ATOM 2358 O O . GLY A 1 297 ? 4.933 -8.743 20.975 1.00 65.75 297 GLY A O 1
ATOM 2359 N N . GLY A 1 298 ? 5.509 -7.751 22.908 1.00 65.06 298 GLY A N 1
ATOM 2360 C CA . GLY A 1 298 ? 5.363 -8.944 23.743 1.00 65.06 298 GLY A CA 1
ATOM 2361 C C . GLY A 1 298 ? 3.981 -9.597 23.654 1.00 65.06 298 GLY A C 1
ATOM 2362 O O . GLY A 1 298 ? 3.867 -10.799 23.861 1.00 65.06 298 GLY A O 1
ATOM 2363 N N . GLN A 1 299 ? 2.938 -8.855 23.271 1.00 65.62 299 GLN A N 1
ATOM 2364 C CA . GLN A 1 299 ? 1.574 -9.378 23.117 1.00 65.62 299 GLN A CA 1
ATOM 2365 C C . GLN A 1 299 ? 1.399 -10.315 21.915 1.00 65.62 299 GLN A C 1
ATOM 2367 O O . GLN A 1 299 ? 0.656 -11.287 22.007 1.00 65.62 299 GLN A O 1
ATOM 2372 N N . VAL A 1 300 ? 2.100 -10.057 20.803 1.00 61.09 300 VAL A N 1
ATOM 2373 C CA . VAL A 1 300 ? 2.014 -10.873 19.572 1.00 61.09 300 VAL A CA 1
ATOM 2374 C C . VAL A 1 300 ? 2.615 -12.263 19.800 1.00 61.09 300 VAL A C 1
ATOM 2376 O O . VAL A 1 300 ? 2.168 -13.260 19.233 1.00 61.09 300 VAL A O 1
ATOM 2379 N N . ILE A 1 301 ? 3.633 -12.316 20.658 1.00 56.00 301 ILE A N 1
ATOM 2380 C CA . ILE A 1 301 ? 4.434 -13.504 20.956 1.00 56.00 301 ILE A CA 1
ATOM 2381 C C . ILE A 1 301 ? 3.866 -14.237 22.184 1.00 56.00 301 ILE A C 1
ATOM 2383 O O . ILE A 1 301 ? 3.813 -15.466 22.209 1.00 56.00 301 ILE A O 1
ATOM 2387 N N . GLY A 1 302 ? 3.426 -13.469 23.184 1.00 55.75 302 GLY A N 1
ATOM 2388 C CA . GLY A 1 302 ? 3.059 -13.909 24.527 1.00 55.75 302 GLY A CA 1
ATOM 2389 C C . GLY A 1 302 ? 1.683 -14.534 24.690 1.00 55.75 302 GLY A C 1
ATOM 2390 O O . GLY A 1 302 ? 1.551 -15.434 25.518 1.00 55.75 302 GLY A O 1
ATOM 2391 N N . GLY A 1 303 ? 0.696 -14.100 23.900 1.00 60.12 303 GLY A N 1
ATOM 2392 C CA . GLY A 1 303 ? -0.699 -14.483 24.105 1.00 60.12 303 GLY A CA 1
ATOM 2393 C C . GLY A 1 303 ? -1.535 -14.515 22.829 1.00 60.12 303 GLY A C 1
ATOM 2394 O O . GLY A 1 303 ? -1.109 -14.085 21.757 1.00 60.12 303 GLY A O 1
ATOM 2395 N N . VAL A 1 304 ? -2.737 -15.077 22.946 1.00 61.88 304 VAL A N 1
ATOM 2396 C CA . VAL A 1 304 ? -3.770 -15.108 21.903 1.00 61.88 304 VAL A CA 1
ATOM 2397 C C . VAL A 1 304 ? -4.838 -14.087 22.294 1.00 61.88 304 VAL A C 1
ATOM 2399 O O . VAL A 1 304 ? -5.260 -14.054 23.444 1.00 61.88 304 VAL A O 1
ATOM 2402 N N . GLY A 1 305 ? -5.251 -13.226 21.360 1.00 63.19 305 GLY A N 1
ATOM 2403 C CA . GLY A 1 305 ? -6.265 -12.198 21.628 1.00 63.19 305 GLY A CA 1
ATOM 2404 C C . GLY A 1 305 ? -5.739 -10.863 22.178 1.00 63.19 305 GLY A C 1
ATOM 2405 O O . GLY A 1 305 ? -6.555 -10.019 22.544 1.00 63.19 305 GLY A O 1
ATOM 2406 N N . GLY A 1 306 ? -4.421 -10.624 22.188 1.00 64.25 306 GLY A N 1
ATOM 2407 C CA . GLY A 1 306 ? -3.834 -9.309 22.505 1.00 64.25 306 GLY A CA 1
ATOM 2408 C C . GLY A 1 306 ? -4.166 -8.215 21.475 1.00 64.25 306 GLY A C 1
ATOM 2409 O O . GLY A 1 306 ? -4.680 -8.507 20.392 1.00 64.25 306 GLY A O 1
ATOM 2410 N N . VAL A 1 307 ? -3.876 -6.951 21.805 1.00 64.25 307 VAL A N 1
ATOM 2411 C CA . VAL A 1 307 ? -4.113 -5.786 20.933 1.00 64.25 307 VAL A CA 1
ATOM 2412 C C . VAL A 1 307 ? -2.804 -5.392 20.246 1.00 64.25 307 VAL A C 1
ATOM 2414 O O . VAL A 1 307 ? -1.872 -4.899 20.875 1.00 64.25 307 VAL A O 1
ATOM 2417 N N . VAL A 1 308 ? -2.721 -5.602 18.931 1.00 62.91 308 VAL A N 1
ATOM 2418 C CA . VAL A 1 308 ? -1.516 -5.277 18.153 1.00 62.91 308 VAL A CA 1
ATOM 2419 C C . VAL A 1 308 ? -1.647 -3.876 17.568 1.00 62.91 308 VAL A C 1
ATOM 2421 O O . VAL A 1 308 ? -2.424 -3.662 16.644 1.00 62.91 308 VAL A O 1
ATOM 2424 N N . LEU A 1 309 ? -0.882 -2.930 18.111 1.00 59.84 309 LEU A N 1
ATOM 2425 C CA . LEU A 1 309 ? -0.902 -1.524 17.682 1.00 59.84 309 LEU A CA 1
ATOM 2426 C C . LEU A 1 309 ? 0.093 -1.219 16.549 1.00 59.84 309 LEU A C 1
ATOM 2428 O O . LEU A 1 309 ? -0.043 -0.198 15.883 1.00 59.84 309 LEU A O 1
ATOM 2432 N N . GLY A 1 310 ? 1.076 -2.095 16.324 1.00 60.38 310 GLY A N 1
ATOM 2433 C CA . GLY A 1 310 ? 2.093 -1.953 15.279 1.00 60.38 310 GLY A CA 1
ATOM 2434 C C . GLY A 1 310 ? 3.049 -3.146 15.240 1.00 60.38 310 GLY A C 1
ATOM 2435 O O . GLY A 1 310 ? 3.097 -3.946 16.181 1.00 60.38 310 GLY A O 1
ATOM 2436 N N . ALA A 1 311 ? 3.809 -3.293 14.152 1.00 66.06 311 ALA A N 1
ATOM 2437 C CA . ALA A 1 311 ? 4.814 -4.350 14.056 1.00 66.06 311 ALA A CA 1
ATOM 2438 C C . ALA A 1 311 ? 6.049 -4.009 14.920 1.00 66.06 311 ALA A C 1
ATOM 2440 O O . ALA A 1 311 ? 6.478 -2.857 14.929 1.00 66.06 311 ALA A O 1
ATOM 2441 N N . PRO A 1 312 ? 6.721 -4.982 15.573 1.00 64.81 312 PRO A N 1
ATOM 2442 C CA . PRO A 1 312 ? 7.875 -4.700 16.442 1.00 64.81 312 PRO A CA 1
ATOM 2443 C C . PRO A 1 312 ? 9.030 -3.948 15.760 1.00 64.81 312 PRO A C 1
ATOM 2445 O O . PRO A 1 312 ? 9.801 -3.254 16.414 1.00 64.81 312 PRO A O 1
ATOM 2448 N N . ARG A 1 313 ? 9.181 -4.090 14.436 1.00 67.25 313 ARG A N 1
ATOM 2449 C CA . ARG A 1 313 ? 10.182 -3.345 13.653 1.00 67.25 313 ARG A CA 1
ATOM 2450 C C . ARG A 1 313 ? 9.820 -1.858 13.544 1.00 67.25 313 ARG A C 1
ATOM 2452 O O . ARG A 1 313 ? 10.697 -1.028 13.729 1.00 67.25 313 ARG A O 1
ATOM 2459 N N . GLU A 1 314 ? 8.546 -1.549 13.317 1.00 66.25 314 GLU A N 1
ATOM 2460 C CA . GLU A 1 314 ? 8.023 -0.182 13.176 1.00 66.25 314 GLU A CA 1
ATOM 2461 C C . GLU A 1 314 ? 8.044 0.556 14.513 1.00 66.25 314 GLU A C 1
ATOM 2463 O O . GLU A 1 314 ? 8.495 1.691 14.575 1.00 66.25 314 GLU A O 1
ATOM 2468 N N . ILE A 1 315 ? 7.674 -0.122 15.606 1.00 66.62 315 ILE A N 1
ATOM 2469 C CA . ILE A 1 315 ? 7.738 0.451 16.959 1.00 66.62 315 ILE A CA 1
ATOM 2470 C C . ILE A 1 315 ? 9.160 0.914 17.297 1.00 66.62 315 ILE A C 1
ATOM 2472 O O . ILE A 1 315 ? 9.343 1.921 17.969 1.00 66.62 315 ILE A O 1
ATOM 2476 N N . ARG A 1 316 ? 10.185 0.196 16.829 1.00 67.69 316 ARG A N 1
ATOM 2477 C CA . ARG A 1 316 ? 11.586 0.563 17.082 1.00 67.69 316 ARG A CA 1
ATOM 2478 C C . ARG A 1 316 ? 12.089 1.709 16.210 1.00 67.69 316 ARG A C 1
ATOM 2480 O O . ARG A 1 316 ? 13.038 2.365 16.616 1.00 67.69 316 ARG A O 1
ATOM 2487 N N . ALA A 1 317 ? 11.499 1.912 15.036 1.00 63.88 317 ALA A N 1
ATOM 2488 C CA . ALA A 1 317 ? 11.943 2.920 14.080 1.00 63.88 317 ALA A CA 1
ATOM 2489 C C . ALA A 1 317 ? 11.178 4.249 14.208 1.00 63.88 317 ALA A C 1
ATOM 2491 O O . ALA A 1 317 ? 11.756 5.295 13.944 1.00 63.88 317 ALA A O 1
ATOM 2492 N N . GLU A 1 318 ? 9.906 4.216 14.622 1.00 67.06 318 GLU A N 1
ATOM 2493 C CA . GLU A 1 318 ? 8.995 5.360 14.494 1.00 67.06 318 GLU A CA 1
ATOM 2494 C C . GLU A 1 318 ? 8.510 5.922 15.833 1.00 67.06 318 GLU A C 1
ATOM 2496 O O . GLU A 1 318 ? 7.693 5.306 16.523 1.00 67.06 318 GLU A O 1
ATOM 2501 N N . SER A 1 319 ? 8.926 7.149 16.160 1.00 67.31 319 SER A N 1
ATOM 2502 C CA . SER A 1 319 ? 8.523 7.867 17.381 1.00 67.31 319 SER A CA 1
ATOM 2503 C C . SER A 1 319 ? 7.012 8.141 17.444 1.00 67.31 319 SER A C 1
ATOM 2505 O O . SER A 1 319 ? 6.422 8.137 18.524 1.00 67.31 319 SER A O 1
ATOM 2507 N N . ILE A 1 320 ? 6.351 8.301 16.294 1.00 66.31 320 ILE A N 1
ATOM 2508 C CA . ILE A 1 320 ? 4.894 8.486 16.198 1.00 66.31 320 ILE A CA 1
ATOM 2509 C C . ILE A 1 320 ? 4.149 7.199 16.586 1.00 66.31 320 ILE A C 1
ATOM 2511 O O . ILE A 1 320 ? 3.117 7.233 17.261 1.00 66.31 320 ILE A O 1
ATOM 2515 N N . VAL A 1 321 ? 4.668 6.033 16.191 1.00 67.38 321 VAL A N 1
ATOM 2516 C CA . VAL A 1 321 ? 4.091 4.737 16.589 1.00 67.38 321 VAL A CA 1
ATOM 2517 C C . VAL A 1 321 ? 4.313 4.510 18.085 1.00 67.38 321 VAL A C 1
ATOM 2519 O O . VAL A 1 321 ? 3.405 4.068 18.790 1.00 67.38 321 VAL A O 1
ATOM 2522 N N . GLN A 1 322 ? 5.492 4.878 18.587 1.00 71.94 322 GLN A N 1
ATOM 2523 C CA . GLN A 1 322 ? 5.824 4.846 20.010 1.00 71.94 322 GLN A CA 1
ATOM 2524 C C . GLN A 1 322 ? 4.890 5.732 20.848 1.00 71.94 322 GLN A C 1
ATOM 2526 O O . GLN A 1 322 ? 4.348 5.274 21.856 1.00 71.94 322 GLN A O 1
ATOM 2531 N N . SER A 1 323 ? 4.642 6.972 20.418 1.00 69.62 323 SER A N 1
ATOM 2532 C CA . SER A 1 323 ? 3.758 7.904 21.124 1.00 69.62 323 SER A CA 1
ATOM 2533 C C . SER A 1 323 ? 2.311 7.418 21.133 1.00 69.62 323 SER A C 1
ATOM 2535 O O . SER A 1 323 ? 1.652 7.492 22.169 1.00 69.62 323 SER A O 1
ATOM 2537 N N . ARG A 1 324 ? 1.831 6.819 20.034 1.00 71.00 324 ARG A N 1
ATOM 2538 C CA . ARG A 1 324 ? 0.503 6.190 19.971 1.00 71.00 324 ARG A CA 1
ATOM 2539 C C . ARG A 1 324 ? 0.364 5.044 20.965 1.00 71.00 324 ARG A C 1
ATOM 2541 O O . ARG A 1 324 ? -0.676 4.927 21.604 1.00 71.00 324 ARG A O 1
ATOM 2548 N N . ILE A 1 325 ? 1.396 4.213 21.116 1.00 72.81 325 ILE A N 1
ATOM 2549 C CA . ILE A 1 325 ? 1.405 3.122 22.098 1.00 72.81 325 ILE A CA 1
ATOM 2550 C C . ILE A 1 325 ? 1.346 3.676 23.523 1.00 72.81 325 ILE A C 1
ATOM 2552 O O . ILE A 1 325 ? 0.569 3.170 24.333 1.00 72.81 325 ILE A O 1
ATOM 2556 N N . ILE A 1 326 ? 2.120 4.726 23.821 1.00 74.81 326 ILE A N 1
ATOM 2557 C CA . ILE A 1 326 ? 2.084 5.394 25.129 1.00 74.81 326 ILE A CA 1
ATOM 2558 C C . ILE A 1 326 ? 0.702 5.993 25.379 1.00 74.81 326 ILE A C 1
ATOM 2560 O O . ILE A 1 326 ? 0.137 5.760 26.440 1.00 74.81 326 ILE A O 1
ATOM 2564 N N . ALA A 1 327 ? 0.143 6.726 24.415 1.00 70.38 327 ALA A N 1
ATOM 2565 C CA . ALA A 1 327 ? -1.154 7.381 24.543 1.00 70.38 327 ALA A CA 1
ATOM 2566 C C . ALA A 1 327 ? -2.290 6.367 24.718 1.00 70.38 327 ALA A C 1
ATOM 2568 O O . ALA A 1 327 ? -3.120 6.531 25.607 1.00 70.38 327 ALA A O 1
ATOM 2569 N N . PHE A 1 328 ? -2.299 5.294 23.923 1.00 71.81 328 PHE A N 1
ATOM 2570 C CA . PHE A 1 328 ? -3.267 4.208 24.056 1.00 71.81 328 PHE A CA 1
ATOM 2571 C C . PHE A 1 328 ? -3.132 3.492 25.403 1.00 71.81 328 PHE A C 1
ATOM 2573 O O . PHE A 1 328 ? -4.138 3.222 26.054 1.00 71.81 328 PHE A O 1
ATOM 2580 N N . GLY A 1 329 ? -1.898 3.227 25.847 1.00 69.62 329 GLY A N 1
ATOM 2581 C CA . GLY A 1 329 ? -1.644 2.708 27.184 1.00 69.62 329 GLY A CA 1
ATOM 2582 C C . GLY A 1 329 ? -2.210 3.656 28.244 1.00 69.62 329 GLY A C 1
ATOM 2583 O O . GLY A 1 329 ? -3.122 3.315 28.986 1.00 69.62 329 GLY A O 1
ATOM 2584 N N . LEU A 1 330 ? -1.741 4.893 28.288 1.00 70.62 330 LEU A N 1
ATOM 2585 C CA . LEU A 1 330 ? -2.133 5.838 29.324 1.00 70.62 330 LEU A CA 1
ATOM 2586 C C . LEU A 1 330 ? -3.651 6.101 29.335 1.00 70.62 330 LEU A C 1
ATOM 2588 O O . LEU A 1 330 ? -4.243 6.101 30.407 1.00 70.62 330 LEU A O 1
ATOM 2592 N N . ALA A 1 331 ? -4.307 6.217 28.176 1.00 68.06 331 ALA A N 1
ATOM 2593 C CA . ALA A 1 331 ? -5.758 6.398 28.087 1.00 68.06 331 ALA A CA 1
ATOM 2594 C C . ALA A 1 331 ? -6.556 5.149 28.506 1.00 68.06 331 ALA A C 1
ATOM 2596 O O . ALA A 1 331 ? -7.530 5.268 29.249 1.00 68.06 331 ALA A O 1
ATOM 2597 N N . GLY A 1 332 ? -6.145 3.956 28.059 1.00 64.62 332 GLY A N 1
ATOM 2598 C CA . GLY A 1 332 ? -6.821 2.699 28.393 1.00 64.62 332 GLY A CA 1
ATOM 2599 C C . GLY A 1 332 ? -6.656 2.296 29.860 1.00 64.62 332 GLY A C 1
ATOM 2600 O O . GLY A 1 332 ? -7.604 1.805 30.468 1.00 64.62 332 GLY A O 1
ATOM 2601 N N . PHE A 1 333 ? -5.477 2.540 30.439 1.00 68.81 333 PHE A N 1
ATOM 2602 C CA . PHE A 1 333 ? -5.144 2.135 31.806 1.00 68.81 333 PHE A CA 1
ATOM 2603 C C . PHE A 1 333 ? -5.530 3.181 32.856 1.00 68.81 333 PHE A C 1
ATOM 2605 O O . PHE A 1 333 ? -6.076 2.815 33.894 1.00 68.81 333 PHE A O 1
ATOM 2612 N N . ALA A 1 334 ? -5.312 4.477 32.599 1.00 64.44 334 ALA A N 1
ATOM 2613 C CA . ALA A 1 334 ? -5.647 5.505 33.582 1.00 64.44 334 ALA A CA 1
ATOM 2614 C C . ALA A 1 334 ? -7.162 5.647 33.766 1.00 64.44 334 ALA A C 1
ATOM 2616 O O . ALA A 1 334 ? -7.610 5.803 34.891 1.00 64.44 334 ALA A O 1
ATOM 2617 N N . GLY A 1 335 ? -7.967 5.552 32.702 1.00 67.38 335 GLY A N 1
ATOM 2618 C CA . GLY A 1 335 ? -9.413 5.776 32.800 1.00 67.38 335 GLY A CA 1
ATOM 2619 C C . GLY A 1 335 ? -10.128 4.813 33.756 1.00 67.38 335 GLY A C 1
ATOM 2620 O O . GLY A 1 335 ? -10.874 5.254 34.626 1.00 67.38 335 GLY A O 1
ATOM 2621 N N . TYR A 1 336 ? -9.862 3.511 33.620 1.00 72.19 336 TYR A N 1
ATOM 2622 C CA . TYR A 1 336 ? -10.463 2.469 34.459 1.00 72.19 336 TYR A CA 1
ATOM 2623 C C . TYR A 1 336 ? -9.909 2.487 35.892 1.00 72.19 336 TYR A C 1
ATOM 2625 O O . TYR A 1 336 ? -10.675 2.487 36.853 1.00 72.19 336 TYR A O 1
ATOM 2633 N N . SER A 1 337 ? -8.584 2.571 36.054 1.00 71.62 337 SER A N 1
ATOM 2634 C CA . SER A 1 337 ? -7.958 2.572 37.381 1.00 71.62 337 SER A CA 1
ATOM 2635 C C . SER A 1 337 ? -8.264 3.838 38.185 1.00 71.62 337 SER A C 1
ATOM 2637 O O . SER A 1 337 ? -8.465 3.745 39.391 1.00 71.62 337 SER A O 1
ATOM 2639 N N . VAL A 1 338 ? -8.343 5.009 37.541 1.00 71.75 338 VAL A N 1
ATOM 2640 C CA . VAL A 1 338 ? -8.724 6.263 38.213 1.00 71.75 338 VAL A CA 1
ATOM 2641 C C . VAL A 1 338 ? -10.187 6.228 38.637 1.00 71.75 338 VAL A C 1
ATOM 2643 O O . VAL A 1 338 ? -10.484 6.692 39.728 1.00 71.75 338 VAL A O 1
ATOM 2646 N N . LEU A 1 339 ? -11.093 5.657 37.834 1.00 74.12 339 LEU A N 1
ATOM 2647 C CA . LEU A 1 339 ? -12.492 5.506 38.241 1.00 74.12 339 LEU A CA 1
ATOM 2648 C C . LEU A 1 339 ? -12.617 4.618 39.485 1.00 74.12 339 LEU A C 1
ATOM 2650 O O . LEU A 1 339 ? -13.252 5.028 40.451 1.00 74.12 339 LEU A O 1
ATOM 2654 N N . LEU A 1 340 ? -11.960 3.453 39.494 1.00 74.62 340 LEU A N 1
ATOM 2655 C CA . LEU A 1 340 ? -11.934 2.580 40.672 1.00 74.62 340 LEU A CA 1
ATOM 2656 C C . LEU A 1 340 ? -11.328 3.281 41.890 1.00 74.62 340 LEU A C 1
ATOM 2658 O O . LEU A 1 340 ? -11.838 3.130 42.995 1.00 74.62 340 LEU A O 1
ATOM 2662 N N . LEU A 1 341 ? -10.276 4.079 41.689 1.00 73.75 341 LEU A N 1
ATOM 2663 C CA . LEU A 1 341 ? -9.676 4.877 42.753 1.00 73.75 341 LEU A CA 1
ATOM 2664 C C . LEU A 1 341 ? -10.639 5.952 43.269 1.00 73.75 341 LEU A C 1
ATOM 2666 O O . LEU A 1 341 ? -10.753 6.109 44.476 1.00 73.75 341 LEU A O 1
ATOM 2670 N N . ILE A 1 342 ? -11.368 6.649 42.393 1.00 73.88 342 ILE A N 1
ATOM 2671 C CA . ILE A 1 342 ? -12.387 7.631 42.788 1.00 73.88 342 ILE A CA 1
ATOM 2672 C C . ILE A 1 342 ? -13.488 6.943 43.590 1.00 73.88 342 ILE A C 1
ATOM 2674 O O . ILE A 1 342 ? -13.767 7.376 44.701 1.00 73.88 342 ILE A O 1
ATOM 2678 N N . MET A 1 343 ? -14.064 5.849 43.083 1.00 74.50 343 MET A N 1
ATOM 2679 C CA . MET A 1 343 ? -15.087 5.097 43.815 1.00 74.50 343 MET A CA 1
ATOM 2680 C C . MET A 1 343 ? -14.546 4.620 45.168 1.00 74.50 343 MET A C 1
ATOM 2682 O O . MET A 1 343 ? -15.263 4.627 46.167 1.00 74.50 343 MET A O 1
ATOM 2686 N N . GLN A 1 344 ? -13.279 4.195 45.225 1.00 73.19 344 GLN A N 1
ATOM 2687 C CA . GLN A 1 344 ? -12.654 3.763 46.471 1.00 73.19 344 GLN A CA 1
ATOM 2688 C C . GLN A 1 344 ? -12.508 4.904 47.469 1.00 73.19 344 GLN A C 1
ATOM 2690 O O . GLN A 1 344 ? -12.903 4.748 48.618 1.00 73.19 344 GLN A O 1
ATOM 2695 N N . VAL A 1 345 ? -12.018 6.057 47.023 1.00 73.06 345 VAL A N 1
ATOM 2696 C CA . VAL A 1 345 ? -11.885 7.252 47.859 1.00 73.06 345 VAL A CA 1
ATOM 2697 C C . VAL A 1 345 ? -13.253 7.738 48.346 1.00 73.06 345 VAL A C 1
ATOM 2699 O O . VAL A 1 345 ? -13.368 8.098 49.510 1.00 73.06 345 VAL A O 1
ATOM 2702 N N . TYR A 1 346 ? -14.290 7.690 47.504 1.00 72.00 346 TYR A N 1
ATOM 2703 C CA . TYR A 1 346 ? -15.658 8.055 47.892 1.00 72.00 346 TYR A CA 1
ATOM 2704 C C . TYR A 1 346 ? -16.236 7.164 48.994 1.00 72.00 346 TYR A C 1
ATOM 2706 O O . TYR A 1 346 ? -16.980 7.663 49.823 1.00 72.00 346 TYR A O 1
ATOM 2714 N N . LYS A 1 347 ? -15.884 5.875 49.022 1.00 72.00 347 LYS A N 1
ATOM 2715 C CA . LYS A 1 347 ? -16.321 4.953 50.083 1.00 72.00 347 LYS A CA 1
ATOM 2716 C C . LYS A 1 347 ? -15.600 5.209 51.404 1.00 72.00 347 LYS A C 1
ATOM 2718 O O . LYS A 1 347 ? -16.226 5.253 52.445 1.00 72.00 347 LYS A O 1
ATOM 2723 N N . GLU A 1 348 ? -14.282 5.377 51.358 1.00 71.31 348 GLU A N 1
ATOM 2724 C CA . GLU A 1 348 ? -13.448 5.472 52.570 1.00 71.31 348 GLU A CA 1
ATOM 2725 C C . GLU A 1 348 ? -13.506 6.840 53.243 1.00 71.31 348 GLU A C 1
ATOM 2727 O O . GLU A 1 348 ? -13.244 6.970 54.433 1.00 71.31 348 GLU A O 1
ATOM 2732 N N . TRP A 1 349 ? -13.820 7.870 52.464 1.00 69.06 349 TRP A N 1
ATOM 2733 C CA . TRP A 1 349 ? -13.878 9.251 52.924 1.00 69.06 349 TRP A CA 1
ATOM 2734 C C . TRP A 1 349 ? -15.255 9.854 52.658 1.00 69.06 349 TRP A C 1
ATOM 2736 O O . TRP A 1 349 ? -15.346 11.044 52.362 1.00 69.06 349 TRP A O 1
ATOM 2746 N N . ALA A 1 350 ? -16.310 9.034 52.725 1.00 61.22 350 ALA A N 1
ATOM 2747 C CA . ALA A 1 350 ? -17.684 9.455 52.461 1.00 61.22 350 ALA A CA 1
ATOM 2748 C C . ALA A 1 350 ? -18.057 10.694 53.291 1.00 61.22 350 ALA A C 1
ATOM 2750 O O . ALA A 1 350 ? -18.500 11.685 52.722 1.00 61.22 350 ALA A O 1
ATOM 2751 N N . GLU A 1 351 ? -17.724 10.696 54.585 1.00 59.81 351 GLU A N 1
ATOM 2752 C CA . GLU A 1 351 ? -17.952 11.809 55.525 1.00 59.81 351 GLU A CA 1
ATOM 2753 C C . GLU A 1 351 ? -17.283 13.140 55.122 1.00 59.81 351 GLU A C 1
ATOM 2755 O O . GLU A 1 351 ? -17.685 14.211 55.569 1.00 59.81 351 GLU A O 1
ATOM 2760 N N . LEU A 1 352 ? -16.236 13.102 54.288 1.00 60.66 352 LEU A N 1
ATOM 2761 C CA . LEU A 1 352 ? -15.524 14.296 53.814 1.00 60.66 352 LEU A CA 1
ATOM 2762 C C . LEU A 1 352 ? -16.007 14.772 52.437 1.00 60.66 352 LEU A C 1
ATOM 2764 O O . LEU A 1 352 ? -15.535 15.802 51.943 1.00 60.66 352 LEU A O 1
ATOM 2768 N N . MET A 1 353 ? -16.898 14.024 51.782 1.00 61.66 353 MET A N 1
ATOM 2769 C CA . MET A 1 353 ? -17.351 14.316 50.427 1.00 61.66 353 MET A CA 1
ATOM 2770 C C . MET A 1 353 ? -18.593 15.218 50.436 1.00 61.66 353 MET A C 1
ATOM 2772 O O . MET A 1 353 ? -19.518 14.991 51.208 1.00 61.66 353 MET A O 1
ATOM 2776 N N . PRO A 1 354 ? -18.694 16.196 49.515 1.00 51.81 354 PRO A N 1
ATOM 2777 C CA . PRO A 1 354 ? -19.754 17.214 49.514 1.00 51.81 354 PRO A CA 1
ATOM 2778 C C . PRO A 1 354 ? -21.183 16.704 49.221 1.00 51.81 354 PRO A C 1
ATOM 2780 O O . PRO A 1 354 ? -22.078 17.521 49.010 1.00 51.81 354 PRO A O 1
ATOM 2783 N N . TYR A 1 355 ? -21.417 15.386 49.196 1.00 51.62 355 TYR A N 1
ATOM 2784 C CA . TYR A 1 355 ? -22.727 14.798 48.905 1.00 51.62 355 TYR A CA 1
ATOM 2785 C C . TYR A 1 355 ? -23.116 13.560 49.739 1.00 51.62 355 TYR A C 1
ATOM 2787 O O . TYR A 1 355 ? -24.130 12.949 49.416 1.00 51.62 355 TYR A O 1
ATOM 2795 N N . SER A 1 356 ? -22.376 13.180 50.795 1.00 49.69 356 SER A N 1
ATOM 2796 C CA . SER A 1 356 ? -22.797 12.053 51.660 1.00 49.69 356 SER A CA 1
ATOM 2797 C C . SER A 1 356 ? -24.141 12.317 52.336 1.00 49.69 356 SER A C 1
ATOM 2799 O O . SER A 1 356 ? -24.981 11.429 52.408 1.00 49.69 356 SER A O 1
ATOM 2801 N N . ASP A 1 357 ? -24.362 13.570 52.735 1.00 49.00 357 ASP A N 1
ATOM 2802 C CA . ASP A 1 357 ? -25.532 13.980 53.518 1.00 49.00 357 ASP A CA 1
ATOM 2803 C C . ASP A 1 357 ? -26.639 14.596 52.640 1.00 49.00 357 ASP A C 1
ATOM 2805 O O . ASP A 1 357 ? -27.719 14.924 53.127 1.00 49.00 357 ASP A O 1
ATOM 2809 N N . SER A 1 358 ? -26.378 14.809 51.340 1.00 46.00 358 SER A N 1
ATOM 2810 C CA . SER A 1 358 ? -27.274 15.547 50.431 1.00 46.00 358 SER A CA 1
ATOM 2811 C C . SER A 1 358 ? -28.107 14.665 49.500 1.00 46.00 358 SER A C 1
ATOM 2813 O O . SER A 1 358 ? -29.015 15.163 48.831 1.00 46.00 358 SER A O 1
ATOM 2815 N N . ILE A 1 359 ? -27.881 13.351 49.509 1.00 55.62 359 ILE A N 1
ATOM 2816 C CA . ILE A 1 359 ? -28.835 12.373 48.985 1.00 55.62 359 ILE A CA 1
ATOM 2817 C C . ILE A 1 359 ? -29.893 12.176 50.075 1.00 55.62 359 ILE A C 1
ATOM 2819 O O . ILE A 1 359 ? -29.924 11.160 50.758 1.00 55.62 359 ILE A O 1
ATOM 2823 N N . GLY A 1 360 ? -30.757 13.176 50.277 1.00 53.91 360 GLY A N 1
ATOM 2824 C CA . GLY A 1 360 ? -31.749 13.216 51.362 1.00 53.91 360 GLY A CA 1
ATOM 2825 C C . GLY A 1 360 ? -32.783 12.079 51.359 1.00 53.91 360 GLY A C 1
ATOM 2826 O O . GLY A 1 360 ? -33.721 12.129 52.142 1.00 53.91 360 GLY A O 1
ATOM 2827 N N . PHE A 1 361 ? -32.619 11.064 50.508 1.00 59.19 361 PHE A N 1
ATOM 2828 C CA . PHE A 1 361 ? -33.518 9.939 50.266 1.00 59.19 361 PHE A CA 1
ATOM 2829 C C . PHE A 1 361 ? -32.895 8.549 50.543 1.00 59.19 361 PHE A C 1
ATOM 2831 O O . PHE A 1 361 ? -33.651 7.589 50.641 1.00 59.19 361 PHE A O 1
ATOM 2838 N N . LEU A 1 362 ? -31.573 8.425 50.765 1.00 63.31 362 LEU A N 1
ATOM 2839 C CA . LEU A 1 362 ? -30.894 7.168 51.163 1.00 63.31 362 LEU A CA 1
ATOM 2840 C C . LEU A 1 362 ? -30.222 7.306 52.538 1.00 63.31 362 LEU A C 1
ATOM 2842 O O . LEU A 1 362 ? -29.964 8.427 52.977 1.00 63.31 362 LEU A O 1
ATOM 2846 N N . THR A 1 363 ? -29.980 6.197 53.241 1.00 64.12 363 THR A N 1
ATOM 2847 C CA . THR A 1 363 ? -29.135 6.179 54.453 1.00 64.12 363 THR A CA 1
ATOM 2848 C C . THR A 1 363 ? -27.648 6.100 54.075 1.00 64.12 363 THR A C 1
ATOM 2850 O O . THR A 1 363 ? -27.303 5.677 52.968 1.00 64.12 363 THR A O 1
ATOM 2853 N N . GLY A 1 364 ? -26.743 6.514 54.973 1.00 63.28 364 GLY A N 1
ATOM 2854 C CA . GLY A 1 364 ? -25.293 6.459 54.724 1.00 63.28 364 GLY A CA 1
ATOM 2855 C C . GLY A 1 364 ? -24.800 5.048 54.377 1.00 63.28 364 GLY A C 1
ATOM 2856 O O . GLY A 1 364 ? -23.995 4.876 53.461 1.00 63.28 364 GLY A O 1
ATOM 2857 N N . ASP A 1 365 ? -25.372 4.033 55.027 1.00 65.69 365 ASP A N 1
ATOM 2858 C CA . ASP A 1 365 ? -25.039 2.624 54.803 1.00 65.69 365 ASP A CA 1
ATOM 2859 C C . ASP A 1 365 ? -25.522 2.105 53.439 1.00 65.69 365 ASP A C 1
ATOM 2861 O O . ASP A 1 365 ? -24.805 1.353 52.776 1.00 65.69 365 ASP A O 1
ATOM 2865 N N . GLN A 1 366 ? -26.685 2.563 52.957 1.00 70.25 366 GLN A N 1
ATOM 2866 C CA . GLN A 1 366 ? -27.177 2.245 51.609 1.00 70.25 366 GLN A CA 1
ATOM 2867 C C . GLN A 1 366 ? -26.282 2.844 50.519 1.00 70.25 366 GLN A C 1
ATOM 2869 O O . GLN A 1 366 ? -25.978 2.182 49.525 1.00 70.25 366 GLN A O 1
ATOM 2874 N N . VAL A 1 367 ? -25.820 4.086 50.704 1.00 70.38 367 VAL A N 1
ATOM 2875 C CA . VAL A 1 367 ? -24.895 4.738 49.762 1.00 70.38 367 VAL A CA 1
ATOM 2876 C C . VAL A 1 367 ? -23.566 3.986 49.705 1.00 70.38 367 VAL A C 1
ATOM 2878 O O . VAL A 1 367 ? -23.016 3.777 48.619 1.00 70.38 367 VAL A O 1
ATOM 2881 N N . GLU A 1 368 ? -23.053 3.539 50.852 1.00 73.25 368 GLU A N 1
ATOM 2882 C CA . GLU A 1 368 ? -21.843 2.723 50.895 1.00 73.25 368 GLU A CA 1
ATOM 2883 C C . GLU A 1 368 ? -22.032 1.383 50.170 1.00 73.25 368 GLU A C 1
ATOM 2885 O O . GLU A 1 368 ? -21.188 1.004 49.350 1.00 73.25 368 GLU A O 1
ATOM 2890 N N . LEU A 1 369 ? -23.145 0.690 50.426 1.00 74.06 369 LEU A N 1
ATOM 2891 C CA . LEU A 1 369 ? -23.446 -0.607 49.826 1.00 74.06 369 LEU A CA 1
ATOM 2892 C C . LEU A 1 369 ? -23.585 -0.515 48.298 1.00 74.06 369 LEU A C 1
ATOM 2894 O O . LEU A 1 369 ? -22.979 -1.320 47.587 1.00 74.06 369 LEU A O 1
ATOM 2898 N N . LEU A 1 370 ? -24.267 0.515 47.784 1.00 74.31 370 LEU A N 1
ATOM 2899 C CA . LEU A 1 370 ? -24.379 0.798 46.345 1.00 74.31 370 LEU A CA 1
ATOM 2900 C C . LEU A 1 370 ? -23.010 1.071 45.701 1.00 74.31 370 LEU A C 1
ATOM 2902 O O . LEU A 1 370 ? -22.693 0.562 44.621 1.00 74.31 370 LEU A O 1
ATOM 2906 N N . LEU A 1 371 ? -22.148 1.848 46.368 1.00 75.81 371 LEU A N 1
ATOM 2907 C CA . LEU A 1 371 ? -20.790 2.110 45.883 1.00 75.81 371 LEU A CA 1
ATOM 2908 C C . LEU A 1 371 ? -19.927 0.845 45.880 1.00 75.81 371 LEU A C 1
ATOM 2910 O O . LEU A 1 371 ? -19.119 0.660 44.963 1.00 75.81 371 LEU A O 1
ATOM 2914 N N . LEU A 1 372 ? -20.063 -0.012 46.894 1.00 77.25 372 LEU A N 1
ATOM 2915 C CA . LEU A 1 372 ? -19.378 -1.299 46.960 1.00 77.25 372 LEU A CA 1
ATOM 2916 C C . LEU A 1 372 ? -19.841 -2.206 45.823 1.00 77.25 372 LEU A C 1
ATOM 2918 O O . LEU A 1 372 ? -19.001 -2.680 45.056 1.00 77.25 372 LEU A O 1
ATOM 2922 N N . GLU A 1 373 ? -21.145 -2.387 45.640 1.00 77.94 373 GLU A N 1
ATOM 2923 C CA . GLU A 1 373 ? -21.666 -3.236 44.573 1.00 77.94 373 GLU A CA 1
ATOM 2924 C C . GLU A 1 373 ? -21.235 -2.740 43.185 1.00 77.94 373 GLU A C 1
ATOM 2926 O O . GLU A 1 373 ? -20.696 -3.509 42.381 1.00 77.94 373 GLU A O 1
ATOM 2931 N N . GLY A 1 374 ? -21.339 -1.430 42.937 1.00 77.06 374 GLY A N 1
ATOM 2932 C CA . GLY A 1 374 ? -20.841 -0.802 41.718 1.00 77.06 374 GLY A CA 1
ATOM 2933 C C . GLY A 1 374 ? -19.371 -1.141 41.454 1.00 77.06 374 GLY A C 1
ATOM 2934 O O . GLY A 1 374 ? -19.027 -1.607 40.366 1.00 77.06 374 GLY A O 1
ATOM 2935 N N . LYS A 1 375 ? -18.481 -0.991 42.446 1.00 78.94 375 LYS A N 1
ATOM 2936 C CA . LYS A 1 375 ? -17.057 -1.356 42.290 1.00 78.94 375 LYS A CA 1
ATOM 2937 C C . LYS A 1 375 ? -16.873 -2.823 41.930 1.00 78.94 375 LYS A C 1
ATOM 2939 O O . LYS A 1 375 ? -16.062 -3.127 41.054 1.00 78.94 375 LYS A O 1
ATOM 2944 N N . TRP A 1 376 ? -17.587 -3.726 42.599 1.00 81.38 376 TRP A N 1
ATOM 2945 C CA . TRP A 1 376 ? -17.470 -5.162 42.359 1.00 81.38 376 TRP A CA 1
ATOM 2946 C C . TRP A 1 376 ? -17.979 -5.552 40.967 1.00 81.38 376 TRP A C 1
ATOM 2948 O O . TRP A 1 376 ? -17.327 -6.363 40.307 1.00 81.38 376 TRP A O 1
ATOM 2958 N N . ASN A 1 377 ? -19.019 -4.888 40.452 1.00 82.81 377 ASN A N 1
ATOM 2959 C CA . ASN A 1 377 ? -19.464 -5.009 39.059 1.00 82.81 377 ASN A CA 1
ATOM 2960 C C . ASN A 1 377 ? -18.352 -4.623 38.064 1.00 82.81 377 ASN A C 1
ATOM 2962 O O . ASN A 1 377 ? -18.035 -5.388 37.144 1.00 82.81 377 ASN A O 1
ATOM 2966 N N . PHE A 1 378 ? -17.682 -3.482 38.273 1.00 79.62 378 PHE A N 1
ATOM 2967 C CA . PHE A 1 378 ? -16.548 -3.056 37.437 1.00 79.62 378 PHE A CA 1
ATOM 2968 C C . PHE A 1 378 ? -15.356 -4.025 37.519 1.00 79.62 378 PHE A C 1
ATOM 2970 O O . PHE A 1 378 ? -14.778 -4.387 36.487 1.00 79.62 378 PHE A O 1
ATOM 2977 N N . ILE A 1 379 ? -15.002 -4.471 38.729 1.00 79.81 379 ILE A N 1
ATOM 2978 C CA . ILE A 1 379 ? -13.897 -5.406 38.979 1.00 79.81 379 ILE A CA 1
ATOM 2979 C C . ILE A 1 379 ? -14.163 -6.752 38.299 1.00 79.81 379 ILE A C 1
ATOM 2981 O O . ILE A 1 379 ? -13.300 -7.241 37.563 1.00 79.81 379 ILE A O 1
ATOM 2985 N N . ALA A 1 380 ? -15.348 -7.331 38.497 1.00 83.38 380 ALA A N 1
ATOM 2986 C CA . ALA A 1 380 ? -15.726 -8.620 37.928 1.00 83.38 380 ALA A CA 1
ATOM 2987 C C . ALA A 1 380 ? -15.750 -8.579 36.393 1.00 83.38 380 ALA A C 1
ATOM 2989 O O . ALA A 1 380 ? -15.223 -9.491 35.751 1.00 83.38 380 ALA A O 1
ATOM 2990 N N . ALA A 1 381 ? -16.263 -7.499 35.791 1.00 83.44 381 ALA A N 1
ATOM 2991 C CA . ALA A 1 381 ? -16.253 -7.318 34.339 1.00 83.44 381 ALA A CA 1
ATOM 2992 C C . ALA A 1 381 ? -14.821 -7.323 33.765 1.00 83.44 381 ALA A C 1
ATOM 2994 O O . ALA A 1 381 ? -14.525 -8.047 32.807 1.00 83.44 381 ALA A O 1
ATOM 2995 N N . GLY A 1 382 ? -13.898 -6.569 34.375 1.00 80.19 382 GLY A N 1
ATOM 2996 C CA . GLY A 1 382 ? -12.490 -6.542 33.962 1.00 80.19 382 GLY A CA 1
ATOM 2997 C C . GLY A 1 382 ? -11.774 -7.880 34.162 1.00 80.19 382 GLY A C 1
ATOM 2998 O O . GLY A 1 382 ? -11.030 -8.335 33.285 1.00 80.19 382 GLY A O 1
ATOM 2999 N N . GLN A 1 383 ? -12.025 -8.540 35.291 1.00 86.69 383 GLN A N 1
ATOM 3000 C CA . GLN A 1 383 ? -11.445 -9.839 35.628 1.00 86.69 383 GLN A CA 1
ATOM 3001 C C . GLN A 1 383 ? -11.967 -10.973 34.737 1.00 86.69 383 GLN A C 1
ATOM 3003 O O . GLN A 1 383 ? -11.183 -11.841 34.351 1.00 86.69 383 GLN A O 1
ATOM 3008 N N . GLY A 1 384 ? -13.238 -10.936 34.327 1.00 86.19 384 GLY A N 1
ATOM 3009 C CA . GLY A 1 384 ? -13.813 -11.896 33.382 1.00 86.19 384 GLY A CA 1
ATOM 3010 C C . GLY A 1 384 ? -13.099 -11.877 32.031 1.00 86.19 384 GLY A C 1
ATOM 3011 O O . GLY A 1 384 ? -12.680 -12.919 31.517 1.00 86.19 384 GLY A O 1
ATOM 3012 N N . ILE A 1 385 ? -12.857 -10.683 31.485 1.00 84.88 385 ILE A N 1
ATOM 3013 C CA . ILE A 1 385 ? -12.129 -10.516 30.216 1.00 84.88 385 ILE A CA 1
ATOM 3014 C C . ILE A 1 385 ? -10.655 -10.921 30.370 1.00 84.88 385 ILE A C 1
ATOM 3016 O O . ILE A 1 385 ? -10.073 -11.541 29.468 1.00 84.88 385 ILE A O 1
ATOM 3020 N N . PHE A 1 386 ? -10.046 -10.605 31.516 1.00 86.38 386 PHE A N 1
ATOM 3021 C CA . PHE A 1 386 ? -8.701 -11.064 31.846 1.00 86.38 386 PHE A CA 1
ATOM 3022 C C . PHE A 1 386 ? -8.613 -12.595 31.866 1.00 86.38 386 PHE A C 1
ATOM 3024 O O . PHE A 1 386 ? -7.755 -13.133 31.174 1.00 86.38 386 PHE A O 1
ATOM 3031 N N . ILE A 1 387 ? -9.495 -13.308 32.579 1.00 88.62 387 ILE A N 1
ATOM 3032 C CA . ILE A 1 387 ? -9.471 -14.781 32.653 1.00 88.62 387 ILE A CA 1
ATOM 3033 C C . ILE A 1 387 ? -9.632 -15.395 31.267 1.00 88.62 387 ILE A C 1
ATOM 3035 O O . ILE A 1 387 ? -8.858 -16.281 30.902 1.00 88.62 387 ILE A O 1
ATOM 3039 N N . LEU A 1 388 ? -10.583 -14.898 30.474 1.00 87.12 388 LEU A N 1
ATOM 3040 C CA . LEU A 1 388 ? -10.820 -15.396 29.121 1.00 87.12 388 LEU A CA 1
ATOM 3041 C C . LEU A 1 388 ? -9.552 -15.299 28.265 1.00 87.12 388 LEU A C 1
ATOM 3043 O O . LEU A 1 388 ? -9.148 -16.266 27.618 1.00 87.12 388 LEU A O 1
ATOM 3047 N N . THR A 1 389 ? -8.886 -14.145 28.279 1.00 84.31 389 THR A N 1
ATOM 3048 C CA . THR A 1 389 ? -7.659 -13.947 27.493 1.00 84.31 389 THR A CA 1
ATOM 3049 C C . THR A 1 389 ? -6.437 -14.641 28.084 1.00 84.31 389 THR A C 1
ATOM 3051 O O . THR A 1 389 ? -5.603 -15.153 27.335 1.00 84.31 389 THR A O 1
ATOM 3054 N N . TRP A 1 390 ? -6.333 -14.716 29.409 1.00 88.12 390 TRP A N 1
ATOM 3055 C CA . TRP A 1 390 ? -5.272 -15.421 30.119 1.00 88.12 390 TRP A CA 1
ATOM 3056 C C . TRP A 1 390 ? -5.315 -16.928 29.843 1.00 88.12 390 TRP A C 1
ATOM 3058 O O . TRP A 1 390 ? -4.292 -17.490 29.457 1.00 88.12 390 TRP A O 1
ATOM 3068 N N . LEU A 1 391 ? -6.488 -17.569 29.920 1.00 87.19 391 LEU A N 1
ATOM 3069 C CA . LEU A 1 391 ? -6.659 -18.994 29.607 1.00 87.19 391 LEU A CA 1
ATOM 3070 C C . LEU A 1 391 ? -6.186 -19.325 28.185 1.00 87.19 391 LEU A C 1
ATOM 3072 O O . LEU A 1 391 ? -5.440 -20.285 27.980 1.00 87.19 391 LEU A O 1
ATOM 3076 N N . LEU A 1 392 ? -6.544 -18.488 27.207 1.00 83.75 392 LEU A N 1
ATOM 3077 C CA . LEU A 1 392 ? -6.066 -18.624 25.827 1.00 83.75 392 LEU A CA 1
ATOM 3078 C C . LEU A 1 392 ? -4.543 -18.421 25.721 1.00 83.75 392 LEU A C 1
ATOM 3080 O O . LEU A 1 392 ? -3.864 -19.098 24.940 1.00 83.75 392 LEU A O 1
ATOM 3084 N N . SER A 1 393 ? -3.995 -17.504 26.519 1.00 82.44 393 SER A N 1
ATOM 3085 C CA . SER A 1 393 ? -2.573 -17.161 26.559 1.00 82.44 393 SER A CA 1
ATOM 3086 C C . SER A 1 393 ? -1.700 -18.304 27.092 1.00 82.44 393 SER A C 1
ATOM 3088 O O . SER A 1 393 ? -0.630 -18.544 26.531 1.00 82.44 393 SER A O 1
ATOM 3090 N N . ILE A 1 394 ? -2.142 -19.073 28.099 1.00 82.94 394 ILE A N 1
ATOM 3091 C CA . ILE A 1 394 ? -1.359 -20.166 28.730 1.00 82.94 394 ILE A CA 1
ATOM 3092 C C . ILE A 1 394 ? -0.778 -21.145 27.696 1.00 82.94 394 ILE A C 1
ATOM 3094 O O . ILE A 1 394 ? 0.369 -21.583 27.828 1.00 82.94 394 ILE A O 1
ATOM 3098 N N . SER A 1 395 ? -1.520 -21.428 26.618 1.00 80.81 395 SER A N 1
ATOM 3099 C CA . SER A 1 395 ? -1.087 -22.309 25.521 1.00 80.81 395 SER A CA 1
ATOM 3100 C C . SER A 1 395 ? 0.274 -21.929 24.908 1.00 80.81 395 SER A C 1
ATOM 3102 O O . SER A 1 395 ? 1.010 -22.795 24.431 1.00 80.81 395 SER A O 1
ATOM 3104 N N . ARG A 1 396 ? 0.661 -20.645 24.962 1.00 75.31 396 ARG A N 1
ATOM 3105 C CA . ARG A 1 396 ? 1.908 -20.110 24.389 1.00 75.31 396 ARG A CA 1
ATOM 3106 C C . ARG A 1 396 ? 3.080 -20.027 25.370 1.00 75.31 396 ARG A C 1
ATOM 3108 O O . ARG A 1 396 ? 4.173 -19.631 24.959 1.00 75.31 396 ARG A O 1
ATOM 3115 N N . TRP A 1 397 ? 2.921 -20.457 26.626 1.00 80.56 397 TRP A N 1
ATOM 3116 C CA . TRP A 1 397 ? 3.976 -20.383 27.651 1.00 80.56 397 TRP A CA 1
ATOM 3117 C C . TRP A 1 397 ? 5.301 -21.043 27.220 1.00 80.56 397 TRP A C 1
ATOM 3119 O O . TRP A 1 397 ? 6.390 -20.516 27.478 1.00 80.56 397 TRP A O 1
ATOM 3129 N N . ARG A 1 398 ? 5.223 -22.187 26.520 1.00 75.06 398 ARG A N 1
ATOM 3130 C CA . ARG A 1 398 ? 6.403 -22.902 25.994 1.00 75.06 398 ARG A CA 1
ATOM 3131 C C . ARG A 1 398 ? 7.090 -22.123 24.870 1.00 75.06 398 ARG A C 1
ATOM 3133 O O . ARG A 1 398 ? 8.309 -21.971 24.906 1.00 75.06 398 ARG A O 1
ATOM 3140 N N . THR A 1 399 ? 6.320 -21.578 23.928 1.00 67.94 399 THR A N 1
ATOM 3141 C CA . THR A 1 399 ? 6.817 -20.818 22.769 1.00 67.94 399 THR A CA 1
ATOM 3142 C C . THR A 1 399 ? 7.605 -19.582 23.198 1.00 67.94 399 THR A C 1
ATOM 3144 O O . THR A 1 399 ? 8.742 -19.399 22.765 1.00 67.94 399 THR A O 1
ATOM 3147 N N . VAL A 1 400 ? 7.065 -18.806 24.145 1.00 66.50 400 VAL A N 1
ATOM 3148 C CA . VAL A 1 400 ? 7.732 -17.629 24.745 1.00 66.50 400 VAL A CA 1
ATOM 3149 C C . VAL A 1 400 ? 9.078 -17.994 25.377 1.00 66.50 400 VAL A C 1
ATOM 3151 O O . VAL A 1 400 ? 9.979 -17.164 25.514 1.00 66.50 400 VAL A O 1
ATOM 3154 N N . GLY A 1 401 ? 9.236 -19.251 25.790 1.00 61.12 401 GLY A N 1
ATOM 3155 C CA . GLY A 1 401 ? 10.462 -19.709 26.410 1.00 61.12 401 GLY A CA 1
ATOM 3156 C C . GLY A 1 401 ? 11.627 -19.985 25.497 1.00 61.12 401 GLY A C 1
ATOM 3157 O O . GLY A 1 401 ? 12.767 -19.901 25.956 1.00 61.12 401 GLY A O 1
ATOM 3158 N N . ILE A 1 402 ? 11.330 -20.283 24.241 1.00 60.75 402 ILE A N 1
ATOM 3159 C CA . ILE A 1 402 ? 12.310 -20.632 23.219 1.00 60.75 402 ILE A CA 1
ATOM 3160 C C . ILE A 1 402 ? 12.720 -19.372 22.443 1.00 60.75 402 ILE A C 1
ATOM 3162 O O . ILE A 1 402 ? 13.861 -19.262 21.998 1.00 60.75 402 ILE A O 1
ATOM 3166 N N . THR A 1 403 ? 11.834 -18.374 22.348 1.00 53.12 403 THR A N 1
ATOM 3167 C CA . THR A 1 403 ? 12.124 -17.092 21.698 1.00 53.12 403 THR A CA 1
ATOM 3168 C C . THR A 1 403 ? 13.156 -16.290 22.496 1.00 53.12 403 THR A C 1
ATOM 3170 O O . THR A 1 403 ? 12.852 -15.704 23.539 1.00 53.12 403 THR A O 1
ATOM 3173 N N . LYS A 1 404 ? 14.401 -16.255 22.007 1.00 52.06 404 LYS A N 1
ATOM 3174 C CA . LYS A 1 404 ? 15.413 -15.291 22.451 1.00 52.06 404 LYS A CA 1
ATOM 3175 C C . LYS A 1 404 ? 15.091 -13.943 21.818 1.00 52.06 404 LYS A C 1
ATOM 3177 O O . LYS A 1 404 ? 14.994 -13.833 20.601 1.00 52.06 404 LYS A O 1
ATOM 3182 N N . PHE A 1 405 ? 14.911 -12.930 22.651 1.00 49.94 405 PHE A N 1
ATOM 3183 C CA . PHE A 1 405 ? 14.703 -11.573 22.178 1.00 49.94 405 PHE A CA 1
ATOM 3184 C C . PHE A 1 405 ? 16.064 -10.925 21.903 1.00 49.94 405 PHE A C 1
ATOM 3186 O O . PHE A 1 405 ? 16.902 -10.853 22.802 1.00 49.94 405 PHE A O 1
ATOM 3193 N N . ASP A 1 406 ? 16.279 -10.454 20.677 1.00 41.69 406 ASP A N 1
ATOM 3194 C CA . ASP A 1 406 ? 17.461 -9.663 20.325 1.00 41.69 406 ASP A CA 1
ATOM 3195 C C . ASP A 1 406 ? 17.166 -8.192 20.648 1.00 41.69 406 ASP A C 1
ATOM 3197 O O . ASP A 1 406 ? 16.533 -7.482 19.861 1.00 41.69 406 ASP A O 1
ATOM 3201 N N . LEU A 1 407 ? 17.503 -7.784 21.875 1.00 47.75 407 LEU A N 1
ATOM 3202 C CA . LEU A 1 407 ? 17.097 -6.499 22.454 1.00 47.75 407 LEU A CA 1
ATOM 3203 C C . LEU A 1 407 ? 18.236 -5.501 22.688 1.00 47.75 407 LEU A C 1
ATOM 3205 O O . LEU A 1 407 ? 17.986 -4.401 23.166 1.00 47.75 407 LEU A O 1
ATOM 3209 N N . ALA A 1 408 ? 19.458 -5.830 22.271 1.00 40.72 408 ALA A N 1
ATOM 3210 C CA . ALA A 1 408 ? 20.579 -4.896 22.302 1.00 40.72 408 ALA A CA 1
ATOM 3211 C C . ALA A 1 408 ? 21.400 -4.965 21.000 1.00 40.72 408 ALA A C 1
ATOM 3213 O O . ALA A 1 408 ? 22.486 -5.547 20.969 1.00 40.72 408 ALA A O 1
ATOM 3214 N N . PRO A 1 409 ? 20.925 -4.346 19.902 1.00 44.50 409 PRO A N 1
ATOM 3215 C CA . PRO A 1 409 ? 21.805 -3.991 18.792 1.00 44.50 409 PRO A CA 1
ATOM 3216 C C . PRO A 1 409 ? 22.812 -2.917 19.224 1.00 44.50 409 PRO A C 1
ATOM 3218 O O . PRO A 1 409 ? 23.882 -2.816 18.639 1.00 44.50 409 PRO A O 1
ATOM 3221 N N . GLU A 1 410 ? 22.480 -2.123 20.246 1.00 38.28 410 GLU A N 1
ATOM 3222 C CA . GLU A 1 410 ? 23.256 -0.961 20.681 1.00 38.28 410 GLU A CA 1
ATOM 3223 C C . GLU A 1 410 ? 24.590 -1.331 21.352 1.00 38.28 410 GLU A C 1
ATOM 3225 O O . GLU A 1 410 ? 25.604 -0.690 21.091 1.00 38.28 410 GLU A O 1
ATOM 3230 N N . GLU A 1 411 ? 24.648 -2.445 22.093 1.00 39.00 411 GLU A N 1
ATOM 3231 C CA . GLU A 1 411 ? 25.916 -3.014 22.591 1.00 39.00 411 GLU A CA 1
ATOM 3232 C C . GLU A 1 411 ? 26.788 -3.601 21.465 1.00 39.00 411 GLU A C 1
ATOM 3234 O O . GLU A 1 411 ? 27.997 -3.729 21.638 1.00 39.00 411 GLU A O 1
ATOM 3239 N N . ARG A 1 412 ? 26.217 -3.900 20.284 1.00 43.69 412 ARG A N 1
ATOM 3240 C CA . ARG A 1 412 ? 27.000 -4.131 19.053 1.00 43.69 412 ARG A CA 1
ATOM 3241 C C . ARG A 1 412 ? 27.311 -2.821 18.307 1.00 43.69 412 ARG A C 1
ATOM 3243 O O . ARG A 1 412 ? 28.331 -2.762 17.630 1.00 43.69 412 ARG A O 1
ATOM 3250 N N . ARG A 1 413 ? 26.506 -1.756 18.460 1.00 46.41 413 ARG A N 1
ATOM 3251 C CA . ARG A 1 413 ? 26.749 -0.404 17.896 1.00 46.41 413 ARG A CA 1
ATOM 3252 C C . ARG A 1 413 ? 27.861 0.375 18.589 1.00 46.41 413 ARG A C 1
ATOM 3254 O O . ARG A 1 413 ? 28.465 1.223 17.949 1.00 46.41 413 ARG A O 1
ATOM 3261 N N . SER A 1 414 ? 28.170 0.107 19.856 1.00 36.88 414 SER A N 1
ATOM 3262 C CA . SER A 1 414 ? 29.324 0.749 20.505 1.00 36.88 414 SER A CA 1
ATOM 3263 C C . SER A 1 414 ? 30.663 0.308 19.890 1.00 36.88 414 SER A C 1
ATOM 3265 O O . SER A 1 414 ? 31.649 1.032 20.012 1.00 36.88 414 SER A O 1
ATOM 3267 N N . GLY A 1 415 ? 30.683 -0.831 19.180 1.00 38.31 415 GLY A N 1
ATOM 3268 C CA . GLY A 1 415 ? 31.781 -1.255 18.303 1.00 38.31 415 GLY A CA 1
ATOM 3269 C C . GLY A 1 415 ? 31.535 -1.010 16.806 1.00 38.31 415 GLY A C 1
ATOM 3270 O O . GLY A 1 415 ? 32.496 -0.822 16.063 1.00 38.31 415 GLY A O 1
ATOM 3271 N N . ALA A 1 416 ? 30.275 -0.980 16.352 1.00 40.00 416 ALA A N 1
ATOM 3272 C CA . ALA A 1 416 ? 29.927 -0.720 14.957 1.00 40.00 416 ALA A CA 1
ATOM 3273 C C . ALA A 1 416 ? 29.875 0.789 14.686 1.00 40.00 416 ALA A C 1
ATOM 3275 O O . ALA A 1 416 ? 28.880 1.464 14.949 1.00 40.00 416 ALA A O 1
ATOM 3276 N N . VAL A 1 417 ? 31.009 1.281 14.188 1.00 42.59 417 VAL A N 1
ATOM 3277 C CA . VAL A 1 417 ? 31.239 2.547 13.484 1.00 42.59 417 VAL A CA 1
ATOM 3278 C C . VAL A 1 417 ? 29.934 3.268 13.128 1.00 42.59 417 VAL A C 1
ATOM 3280 O O . VAL A 1 417 ? 29.196 2.836 12.244 1.00 42.59 417 VAL A O 1
ATOM 3283 N N . ARG A 1 418 ? 29.679 4.407 13.788 1.00 43.31 418 ARG A N 1
ATOM 3284 C CA . ARG A 1 418 ? 28.807 5.454 13.242 1.00 43.31 418 ARG A CA 1
ATOM 3285 C C . ARG A 1 418 ? 29.270 5.698 11.807 1.00 43.31 418 ARG A C 1
ATOM 3287 O O . ARG A 1 418 ? 30.383 6.183 11.613 1.00 43.31 418 ARG A O 1
ATOM 3294 N N . THR A 1 419 ? 28.474 5.280 10.828 1.00 46.38 419 THR A N 1
ATOM 3295 C CA . THR A 1 419 ? 28.715 5.511 9.402 1.00 46.38 419 THR A CA 1
ATOM 3296 C C . THR A 1 419 ? 28.616 7.005 9.132 1.00 46.38 419 THR A C 1
ATOM 3298 O O . THR A 1 419 ? 27.576 7.497 8.714 1.00 46.38 419 THR A O 1
ATOM 3301 N N . ASN A 1 420 ? 29.701 7.714 9.429 1.00 42.94 420 ASN A N 1
ATOM 3302 C CA . ASN A 1 420 ? 30.007 8.993 8.819 1.00 42.94 420 ASN A CA 1
ATOM 3303 C C . ASN A 1 420 ? 30.256 8.768 7.321 1.00 42.94 420 ASN A C 1
ATOM 3305 O O . ASN A 1 420 ? 30.707 7.691 6.911 1.00 42.94 420 ASN A O 1
ATOM 3309 N N . ASP A 1 421 ? 29.976 9.796 6.533 1.00 44.72 421 ASP A N 1
ATOM 3310 C CA . ASP A 1 421 ? 30.256 9.866 5.103 1.00 44.72 421 ASP A CA 1
ATOM 3311 C C . ASP A 1 421 ? 31.697 9.448 4.763 1.00 44.72 421 ASP A C 1
ATOM 3313 O O . ASP A 1 421 ? 32.643 9.744 5.501 1.00 44.72 421 ASP A O 1
ATOM 3317 N N . GLY A 1 422 ? 31.861 8.732 3.642 1.00 56.19 422 GLY A N 1
ATOM 3318 C CA . GLY A 1 422 ? 33.166 8.287 3.128 1.00 56.19 422 GLY A CA 1
ATOM 3319 C C . GLY A 1 422 ? 33.419 6.772 3.111 1.00 56.19 422 GLY A C 1
ATOM 3320 O O . GLY A 1 422 ? 34.573 6.351 2.998 1.00 56.19 422 GLY A O 1
ATOM 3321 N N . ASN A 1 423 ? 32.385 5.928 3.228 1.00 73.50 423 ASN A N 1
ATOM 3322 C CA . ASN A 1 423 ? 32.532 4.481 3.045 1.00 73.50 423 ASN A CA 1
ATOM 3323 C C . ASN A 1 423 ? 32.308 4.068 1.582 1.00 73.50 423 ASN A C 1
ATOM 3325 O O . ASN A 1 423 ? 31.177 4.071 1.097 1.00 73.50 423 ASN A O 1
ATOM 3329 N N . TRP A 1 424 ? 33.369 3.578 0.936 1.00 82.12 424 TRP A N 1
ATOM 3330 C CA . TRP A 1 424 ? 33.344 3.113 -0.453 1.00 82.12 424 TRP A CA 1
ATOM 3331 C C . TRP A 1 424 ? 32.266 2.054 -0.743 1.00 82.12 424 TRP A C 1
ATOM 3333 O O . TRP A 1 424 ? 31.781 1.979 -1.868 1.00 82.12 424 TRP A O 1
ATOM 3343 N N . ILE A 1 425 ? 31.879 1.233 0.248 1.00 86.62 425 ILE A N 1
ATOM 3344 C CA . ILE A 1 425 ? 30.846 0.196 0.080 1.00 86.62 425 ILE A CA 1
ATOM 3345 C C . ILE A 1 425 ? 29.481 0.840 -0.159 1.00 86.62 425 ILE A C 1
ATOM 3347 O O . ILE A 1 425 ? 28.758 0.439 -1.071 1.00 86.62 425 ILE A O 1
ATOM 3351 N N . ARG A 1 426 ? 29.148 1.859 0.640 1.00 85.19 426 ARG A N 1
ATOM 3352 C CA . ARG A 1 426 ? 27.916 2.632 0.474 1.00 85.19 426 ARG A CA 1
ATOM 3353 C C . ARG A 1 426 ? 27.934 3.354 -0.868 1.00 85.19 426 ARG A C 1
ATOM 3355 O O . ARG A 1 426 ? 26.960 3.265 -1.610 1.00 85.19 426 ARG A O 1
ATOM 3362 N N . ASP A 1 427 ? 29.051 3.995 -1.205 1.00 87.00 427 ASP A N 1
ATOM 3363 C CA . ASP A 1 427 ? 29.199 4.722 -2.469 1.00 87.00 427 ASP A CA 1
ATOM 3364 C C . ASP A 1 427 ? 29.038 3.796 -3.678 1.00 87.00 427 ASP A C 1
ATOM 3366 O O . ASP A 1 427 ? 28.353 4.155 -4.632 1.00 87.00 427 ASP A O 1
ATOM 3370 N N . TYR A 1 428 ? 29.589 2.580 -3.613 1.00 89.94 428 TYR A N 1
ATOM 3371 C CA . TYR A 1 428 ? 29.432 1.557 -4.646 1.00 89.94 428 TYR A CA 1
ATOM 3372 C C . TYR A 1 428 ? 27.970 1.125 -4.816 1.00 89.94 428 TYR A C 1
ATOM 3374 O O . TYR A 1 428 ? 27.464 1.114 -5.938 1.00 89.94 428 TYR A O 1
ATOM 3382 N N . VAL A 1 429 ? 27.266 0.816 -3.717 1.00 91.25 429 VAL A N 1
ATOM 3383 C CA . VAL A 1 429 ? 25.843 0.426 -3.754 1.00 91.25 429 VAL A CA 1
ATOM 3384 C C . VAL A 1 429 ? 24.979 1.566 -4.298 1.00 91.25 429 VAL A C 1
ATOM 3386 O O . VAL A 1 429 ? 24.166 1.343 -5.196 1.00 91.25 429 VAL A O 1
ATOM 3389 N N . MET A 1 430 ? 25.188 2.797 -3.823 1.00 90.62 430 MET A N 1
ATOM 3390 C CA . MET A 1 430 ? 24.452 3.973 -4.297 1.00 90.62 430 MET A CA 1
ATOM 3391 C C . MET A 1 430 ? 24.778 4.301 -5.756 1.00 90.62 430 MET A C 1
ATOM 3393 O O . MET A 1 430 ? 23.892 4.679 -6.515 1.00 90.62 430 MET A O 1
ATOM 3397 N N . GLN A 1 431 ? 26.032 4.163 -6.192 1.00 91.19 431 GLN A N 1
ATOM 3398 C CA . GLN A 1 431 ? 26.411 4.378 -7.589 1.00 91.19 431 GLN A CA 1
ATOM 3399 C C . GLN A 1 431 ? 25.781 3.325 -8.507 1.00 91.19 431 GLN A C 1
ATOM 3401 O O . GLN A 1 431 ? 25.261 3.685 -9.562 1.00 91.19 431 GLN A O 1
ATOM 3406 N N . ALA A 1 432 ? 25.783 2.051 -8.105 1.00 91.88 432 ALA A N 1
ATOM 3407 C CA . ALA A 1 432 ? 25.127 0.975 -8.843 1.00 91.88 432 ALA A CA 1
ATOM 3408 C C . ALA A 1 432 ? 23.616 1.223 -8.984 1.00 91.88 432 ALA A C 1
ATOM 3410 O O . ALA A 1 432 ? 23.076 1.109 -10.086 1.00 91.88 432 ALA A O 1
ATOM 3411 N N . ALA A 1 433 ? 22.953 1.635 -7.898 1.00 93.00 433 ALA A N 1
ATOM 3412 C CA . ALA A 1 433 ? 21.531 1.968 -7.906 1.00 93.00 433 ALA A CA 1
ATOM 3413 C C . ALA A 1 433 ? 21.227 3.183 -8.806 1.00 93.00 433 ALA A C 1
ATOM 3415 O O . ALA A 1 433 ? 20.385 3.088 -9.696 1.00 93.00 433 ALA A O 1
ATOM 3416 N N . ARG A 1 434 ? 21.983 4.286 -8.678 1.00 91.56 434 ARG A N 1
ATOM 3417 C CA . ARG A 1 434 ? 21.843 5.489 -9.530 1.00 91.56 434 ARG A CA 1
ATOM 3418 C C . ARG A 1 434 ? 22.091 5.212 -11.016 1.00 91.56 434 ARG A C 1
ATOM 3420 O O . ARG A 1 434 ? 21.529 5.868 -11.891 1.00 91.56 434 ARG A O 1
ATOM 3427 N N . GLN A 1 435 ? 22.948 4.240 -11.332 1.00 90.06 435 GLN A N 1
ATOM 3428 C CA . GLN A 1 435 ? 23.218 3.839 -12.714 1.00 90.06 435 GLN A CA 1
ATOM 3429 C C . GLN A 1 435 ? 22.170 2.878 -13.301 1.00 90.06 435 GLN A C 1
ATOM 3431 O O . GLN A 1 435 ? 22.222 2.650 -14.516 1.00 90.06 435 GLN A O 1
ATOM 3436 N N . ASP A 1 436 ? 21.203 2.401 -12.502 1.00 89.62 436 ASP A N 1
ATOM 3437 C CA . ASP A 1 436 ? 20.238 1.336 -12.833 1.00 89.62 436 ASP A CA 1
ATOM 3438 C C . ASP A 1 436 ? 20.930 0.004 -13.213 1.00 89.62 436 ASP A C 1
ATOM 3440 O O . ASP A 1 436 ? 20.476 -0.733 -14.096 1.00 89.62 436 ASP A O 1
ATOM 3444 N N . ASP A 1 437 ? 22.058 -0.312 -12.557 1.00 91.44 437 ASP A N 1
ATOM 3445 C CA . ASP A 1 437 ? 22.806 -1.567 -12.736 1.00 91.44 437 ASP A CA 1
ATOM 3446 C C . ASP A 1 437 ? 22.378 -2.619 -11.693 1.00 91.44 437 ASP A C 1
ATOM 3448 O O . ASP A 1 437 ? 23.028 -2.840 -10.665 1.00 91.44 437 ASP A O 1
ATOM 3452 N N . LEU A 1 438 ? 21.267 -3.307 -11.983 1.00 92.31 438 LEU A N 1
ATOM 3453 C CA . LEU A 1 438 ? 20.772 -4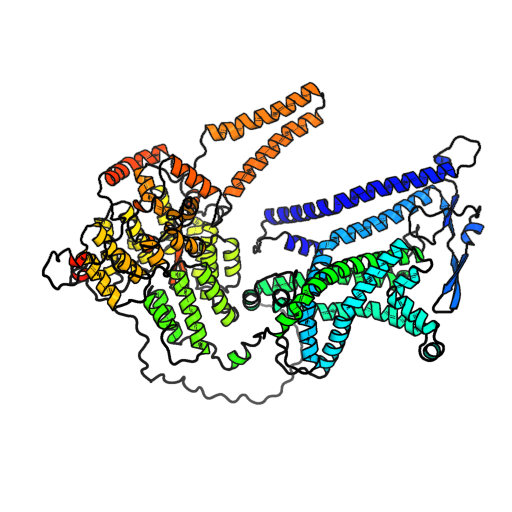.436 -11.179 1.00 92.31 438 LEU A CA 1
ATOM 3454 C C . LEU A 1 438 ? 21.796 -5.575 -11.074 1.00 92.31 438 LEU A C 1
ATOM 3456 O O . LEU A 1 438 ? 21.869 -6.256 -10.049 1.00 92.31 438 LEU A O 1
ATOM 3460 N N . GLY A 1 439 ? 22.603 -5.774 -12.120 1.00 90.25 439 GLY A N 1
ATOM 3461 C CA . GLY A 1 439 ? 23.642 -6.796 -12.138 1.00 90.25 439 GLY A CA 1
ATOM 3462 C C . GLY A 1 439 ? 24.743 -6.512 -11.116 1.00 90.25 439 GLY A C 1
ATOM 3463 O O . GLY A 1 439 ? 25.241 -7.438 -10.481 1.00 90.25 439 GLY A O 1
ATOM 3464 N N . ALA A 1 440 ? 25.135 -5.251 -10.917 1.00 90.62 440 ALA A N 1
ATOM 3465 C CA . ALA A 1 440 ? 26.070 -4.861 -9.859 1.00 90.62 440 ALA A CA 1
ATOM 3466 C C . ALA A 1 440 ? 25.484 -5.064 -8.453 1.00 90.62 440 ALA A C 1
ATOM 3468 O O . ALA A 1 440 ? 26.164 -5.629 -7.595 1.00 90.62 440 ALA A O 1
ATOM 3469 N N . LEU A 1 441 ? 24.220 -4.686 -8.226 1.00 92.88 441 LEU A N 1
ATOM 3470 C CA . LEU A 1 441 ? 23.568 -4.864 -6.922 1.00 92.88 441 LEU A CA 1
ATOM 3471 C C . LEU A 1 441 ? 23.447 -6.333 -6.515 1.00 92.88 441 LEU A C 1
ATOM 3473 O O . LEU A 1 441 ? 23.703 -6.661 -5.360 1.00 92.88 441 LEU A O 1
ATOM 3477 N N . ARG A 1 442 ? 23.094 -7.227 -7.444 1.00 92.00 442 ARG A N 1
ATOM 3478 C CA . ARG A 1 442 ? 23.028 -8.673 -7.172 1.00 92.00 442 ARG A CA 1
ATOM 3479 C C . ARG A 1 442 ? 24.404 -9.273 -6.920 1.00 92.00 442 ARG A C 1
ATOM 3481 O O . ARG A 1 442 ? 24.610 -9.930 -5.906 1.00 92.00 442 ARG A O 1
ATOM 3488 N N . ARG A 1 443 ? 25.392 -8.935 -7.758 1.00 89.69 443 ARG A N 1
ATOM 3489 C CA . ARG A 1 443 ? 26.790 -9.348 -7.545 1.00 89.69 443 ARG A CA 1
ATOM 3490 C C . ARG A 1 443 ? 27.302 -8.937 -6.166 1.00 89.69 443 ARG A C 1
ATOM 3492 O O . ARG A 1 443 ? 28.002 -9.713 -5.532 1.00 89.69 443 ARG A O 1
ATOM 3499 N N . PHE A 1 444 ? 26.953 -7.745 -5.686 1.00 90.19 444 PHE A N 1
ATOM 3500 C CA . PHE A 1 444 ? 27.328 -7.286 -4.347 1.00 90.19 444 PHE A CA 1
ATOM 3501 C C . PHE A 1 444 ? 26.701 -8.121 -3.216 1.00 90.19 444 PHE A C 1
ATOM 3503 O O . PHE A 1 444 ? 27.310 -8.318 -2.161 1.00 90.19 444 PHE A O 1
ATOM 3510 N N . GLN A 1 445 ? 25.481 -8.617 -3.423 1.00 89.56 445 GLN A N 1
ATOM 3511 C CA . GLN A 1 445 ? 24.791 -9.457 -2.447 1.00 89.56 445 GLN A CA 1
ATOM 3512 C C . GLN A 1 445 ? 25.415 -10.850 -2.348 1.00 89.56 445 GLN A C 1
ATOM 3514 O O . GLN A 1 445 ? 25.617 -11.333 -1.231 1.00 89.56 445 GLN A O 1
ATOM 3519 N N . ASP A 1 446 ? 25.751 -11.450 -3.490 1.00 86.75 446 ASP A N 1
ATOM 3520 C CA . ASP A 1 446 ? 26.200 -12.842 -3.567 1.00 86.75 446 ASP A CA 1
ATOM 3521 C C . ASP A 1 446 ? 27.712 -12.996 -3.371 1.00 86.75 446 ASP A C 1
ATOM 3523 O O . ASP A 1 446 ? 28.171 -13.964 -2.760 1.00 86.75 446 ASP A O 1
ATOM 3527 N N . ASN A 1 447 ? 28.509 -12.031 -3.840 1.00 84.25 447 ASN A N 1
ATOM 3528 C CA . ASN A 1 447 ? 29.960 -12.141 -3.763 1.00 84.25 447 ASN A CA 1
ATOM 3529 C C . ASN A 1 447 ? 30.461 -11.985 -2.316 1.00 84.25 447 ASN A C 1
ATOM 3531 O O . ASN A 1 447 ? 30.005 -11.095 -1.581 1.00 84.25 447 ASN A O 1
ATOM 3535 N N . PRO A 1 448 ? 31.439 -12.804 -1.891 1.00 79.25 448 PRO A N 1
ATOM 3536 C CA . PRO A 1 448 ? 32.133 -12.591 -0.631 1.00 79.25 448 PRO A CA 1
ATOM 3537 C C . PRO A 1 448 ? 32.994 -11.324 -0.731 1.00 79.25 448 PRO A C 1
ATOM 3539 O O . PRO A 1 448 ? 33.799 -11.180 -1.648 1.00 79.25 448 PRO A O 1
ATOM 3542 N N . ILE A 1 449 ? 32.814 -10.398 0.213 1.00 80.44 449 ILE A N 1
ATOM 3543 C CA . ILE A 1 449 ? 33.576 -9.147 0.304 1.00 80.44 449 ILE A CA 1
ATOM 3544 C C . ILE A 1 449 ? 34.240 -9.104 1.676 1.00 80.44 449 ILE A C 1
ATOM 3546 O O . ILE A 1 449 ? 33.579 -9.305 2.695 1.00 80.44 449 ILE A O 1
ATOM 3550 N N . GLU A 1 450 ? 35.541 -8.824 1.707 1.00 72.94 450 GLU A N 1
ATOM 3551 C CA . GLU A 1 450 ? 36.296 -8.645 2.949 1.00 72.94 450 GLU A CA 1
ATOM 3552 C C . GLU A 1 450 ? 35.993 -7.274 3.578 1.00 72.94 450 GLU A C 1
ATOM 3554 O O . GLU A 1 450 ? 36.644 -6.268 3.285 1.00 72.94 450 GLU A O 1
ATOM 3559 N N . ALA A 1 451 ? 34.985 -7.230 4.448 1.00 72.06 451 ALA A N 1
ATOM 3560 C CA . ALA A 1 451 ? 34.592 -6.054 5.219 1.00 72.06 451 ALA A CA 1
ATOM 3561 C C . ALA A 1 451 ? 34.052 -6.467 6.598 1.00 72.06 451 ALA A C 1
ATOM 3563 O O . ALA A 1 451 ? 33.863 -7.653 6.866 1.00 72.06 451 ALA A O 1
ATOM 3564 N N . ASP A 1 452 ? 33.791 -5.490 7.471 1.00 75.62 452 ASP A N 1
ATOM 3565 C CA . ASP A 1 452 ? 33.049 -5.742 8.709 1.00 75.62 452 ASP A CA 1
ATOM 3566 C C . ASP A 1 452 ? 31.678 -6.359 8.375 1.00 75.62 452 ASP A C 1
ATOM 3568 O O . ASP A 1 452 ? 30.900 -5.797 7.597 1.00 75.62 452 ASP A O 1
ATOM 3572 N N . GLU A 1 453 ? 31.387 -7.522 8.960 1.00 76.00 453 GLU A N 1
ATOM 3573 C CA . GLU A 1 453 ? 30.169 -8.295 8.712 1.00 76.00 453 GLU A CA 1
ATOM 3574 C C . GLU A 1 453 ? 28.909 -7.485 9.046 1.00 76.00 453 GLU A C 1
ATOM 3576 O O . GLU A 1 453 ? 27.888 -7.598 8.361 1.00 76.00 453 GLU A O 1
ATOM 3581 N N . SER A 1 454 ? 28.978 -6.622 10.067 1.00 74.44 454 SER A N 1
ATOM 3582 C CA . SER A 1 454 ? 27.843 -5.801 10.489 1.00 74.44 454 SER A CA 1
ATOM 3583 C C . SER A 1 454 ? 27.457 -4.763 9.429 1.00 74.44 454 SER A C 1
ATOM 3585 O O . SER A 1 454 ? 26.278 -4.635 9.079 1.00 74.44 454 SER A O 1
ATOM 3587 N N . LEU A 1 455 ? 28.462 -4.095 8.861 1.00 77.31 455 LEU A N 1
ATOM 3588 C CA . LEU A 1 455 ? 28.323 -3.102 7.807 1.00 77.31 455 LEU A CA 1
ATOM 3589 C C . LEU A 1 455 ? 27.948 -3.752 6.475 1.00 77.31 455 LEU A C 1
ATOM 3591 O O . LEU A 1 455 ? 27.061 -3.269 5.774 1.00 77.31 455 LEU A O 1
ATOM 3595 N N . LEU A 1 456 ? 28.566 -4.887 6.147 1.00 82.50 456 LEU A N 1
ATOM 3596 C CA . LEU A 1 456 ? 28.241 -5.637 4.940 1.00 82.50 456 LEU A CA 1
ATOM 3597 C C . LEU A 1 456 ? 26.787 -6.120 4.969 1.00 82.50 456 LEU A C 1
ATOM 3599 O O . LEU A 1 456 ? 26.090 -6.038 3.962 1.00 82.50 456 LEU A O 1
ATOM 3603 N N . ARG A 1 457 ? 26.292 -6.577 6.125 1.00 84.19 457 ARG A N 1
ATOM 3604 C CA . ARG A 1 457 ? 24.888 -6.976 6.291 1.00 84.19 457 ARG A CA 1
ATOM 3605 C C . ARG A 1 457 ? 23.929 -5.809 6.056 1.00 84.19 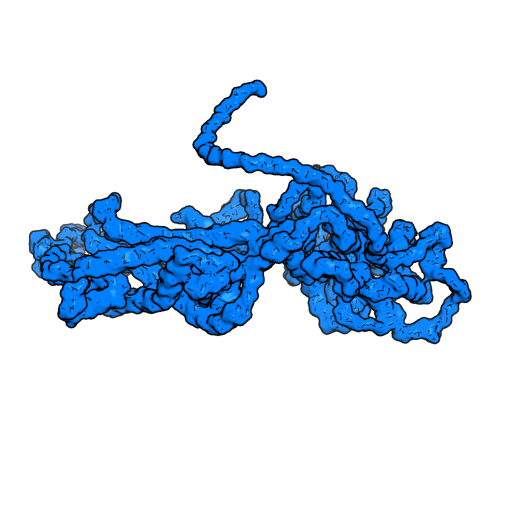457 ARG A C 1
ATOM 3607 O O . ARG A 1 457 ? 22.905 -6.004 5.402 1.00 84.19 457 ARG A O 1
ATOM 3614 N N . LEU A 1 458 ? 24.256 -4.628 6.578 1.00 85.94 458 LEU A N 1
ATOM 3615 C CA . LEU A 1 458 ? 23.471 -3.412 6.379 1.00 85.94 458 LEU A CA 1
ATOM 3616 C C . LEU A 1 458 ? 23.431 -3.017 4.896 1.00 85.94 458 LEU A C 1
ATOM 3618 O O . LEU A 1 458 ? 22.349 -2.874 4.329 1.00 85.94 458 LEU A O 1
ATOM 3622 N N . GLU A 1 459 ? 24.594 -2.880 4.258 1.00 87.62 459 GLU A N 1
ATOM 3623 C CA . GLU A 1 459 ? 24.679 -2.428 2.865 1.00 87.62 459 GLU A CA 1
ATOM 3624 C C . GLU A 1 459 ? 24.119 -3.475 1.890 1.00 87.62 459 GLU A C 1
ATOM 3626 O O . GLU A 1 459 ? 23.516 -3.117 0.883 1.00 87.62 459 GLU A O 1
ATOM 3631 N N . ARG A 1 460 ? 24.193 -4.777 2.209 1.00 90.75 460 ARG A N 1
ATOM 3632 C CA . ARG A 1 460 ? 23.462 -5.821 1.464 1.00 90.75 460 ARG A CA 1
ATOM 3633 C C . ARG A 1 460 ? 21.948 -5.682 1.621 1.00 90.75 460 ARG A C 1
ATOM 3635 O O . ARG A 1 460 ? 21.215 -5.918 0.665 1.00 90.75 460 ARG A O 1
ATOM 3642 N N . GLY A 1 461 ? 21.475 -5.284 2.803 1.00 90.81 461 GLY A N 1
ATOM 3643 C CA . GLY A 1 461 ? 20.075 -4.918 3.024 1.00 90.81 461 GLY A CA 1
ATOM 3644 C C . GLY A 1 461 ? 19.646 -3.739 2.147 1.00 90.81 461 GLY A C 1
ATOM 3645 O O . GLY A 1 461 ? 18.596 -3.805 1.509 1.00 90.81 461 GLY A O 1
ATOM 3646 N N . ARG A 1 462 ? 20.488 -2.703 2.041 1.00 91.75 462 ARG A N 1
ATOM 3647 C CA . ARG A 1 462 ? 20.259 -1.541 1.168 1.00 91.75 462 ARG A CA 1
ATOM 3648 C C . ARG A 1 462 ? 20.294 -1.910 -0.318 1.00 91.75 462 ARG A C 1
ATOM 3650 O O . ARG A 1 462 ? 19.429 -1.475 -1.072 1.00 91.75 462 ARG A O 1
ATOM 3657 N N . ALA A 1 463 ? 21.225 -2.764 -0.736 1.00 93.88 463 ALA A N 1
ATOM 3658 C CA . ALA A 1 463 ? 21.277 -3.270 -2.106 1.00 93.88 463 ALA A CA 1
ATOM 3659 C C . ALA A 1 463 ? 19.997 -4.043 -2.478 1.00 93.88 463 ALA A C 1
ATOM 3661 O O . ALA A 1 463 ? 19.436 -3.795 -3.542 1.00 93.88 463 ALA A O 1
ATOM 3662 N N . LYS A 1 464 ? 19.484 -4.903 -1.582 1.00 95.00 464 LYS A N 1
ATOM 3663 C CA . LYS A 1 464 ? 18.193 -5.602 -1.759 1.00 95.00 464 LYS A CA 1
ATOM 3664 C C . LYS A 1 464 ? 17.015 -4.644 -1.863 1.00 95.00 464 LYS A C 1
ATOM 3666 O O . LYS A 1 464 ? 16.132 -4.839 -2.692 1.00 95.00 464 LYS A O 1
ATOM 3671 N N . MET A 1 465 ? 17.003 -3.620 -1.013 1.00 95.19 465 MET A N 1
ATOM 3672 C CA . MET A 1 465 ? 15.972 -2.587 -1.005 1.00 95.19 465 MET A CA 1
ATOM 3673 C C . MET A 1 465 ? 15.861 -1.903 -2.376 1.00 95.19 465 MET A C 1
ATOM 3675 O O . MET A 1 465 ? 14.777 -1.895 -2.960 1.00 95.19 465 MET A O 1
ATOM 3679 N N . PHE A 1 466 ? 16.976 -1.406 -2.922 1.00 95.81 466 PHE A N 1
ATOM 3680 C CA . PHE A 1 466 ? 16.985 -0.760 -4.237 1.00 95.81 466 PHE A CA 1
ATOM 3681 C C . PHE A 1 466 ? 16.771 -1.739 -5.395 1.00 95.81 466 PHE A C 1
ATOM 3683 O O . PHE A 1 466 ? 16.070 -1.398 -6.345 1.00 95.81 466 PHE A O 1
ATOM 3690 N N . GLU A 1 467 ? 17.311 -2.961 -5.323 1.00 95.00 467 GLU A N 1
ATOM 3691 C CA . GLU A 1 467 ? 17.066 -3.992 -6.339 1.00 95.00 467 GLU A CA 1
ATOM 3692 C C . GLU A 1 467 ? 15.565 -4.271 -6.486 1.00 95.00 467 GLU A C 1
ATOM 3694 O O . GLU A 1 467 ? 15.031 -4.203 -7.593 1.00 95.00 467 GLU A O 1
ATOM 3699 N N . TYR A 1 468 ? 14.868 -4.560 -5.383 1.00 96.25 468 TYR A N 1
ATOM 3700 C CA . TYR A 1 468 ? 13.436 -4.848 -5.434 1.00 96.25 468 TYR A CA 1
ATOM 3701 C C . TYR A 1 468 ? 12.620 -3.636 -5.885 1.00 96.25 468 TYR A C 1
ATOM 3703 O O . TYR A 1 468 ? 11.697 -3.807 -6.682 1.00 96.25 468 TYR A O 1
ATOM 3711 N N . ALA A 1 469 ? 12.969 -2.427 -5.438 1.00 95.88 469 ALA A N 1
ATOM 3712 C CA . ALA A 1 469 ? 12.264 -1.209 -5.833 1.00 95.88 469 ALA A CA 1
ATOM 3713 C C . ALA A 1 469 ? 12.390 -0.929 -7.340 1.00 95.88 469 ALA A C 1
ATOM 3715 O O . ALA A 1 469 ? 11.383 -0.725 -8.012 1.00 95.88 469 ALA A O 1
ATOM 3716 N N . MET A 1 470 ? 13.598 -1.020 -7.906 1.00 93.62 470 MET A N 1
ATOM 3717 C CA . MET A 1 470 ? 13.832 -0.795 -9.342 1.00 93.62 470 MET A CA 1
ATOM 3718 C C . MET A 1 470 ? 13.180 -1.850 -10.247 1.00 93.62 470 MET A C 1
ATOM 3720 O O . MET A 1 470 ? 12.902 -1.577 -11.415 1.00 93.62 470 MET A O 1
ATOM 3724 N N . ARG A 1 471 ? 12.928 -3.056 -9.723 1.00 93.50 471 ARG A N 1
ATOM 3725 C CA . ARG A 1 471 ? 12.168 -4.119 -10.407 1.00 93.50 471 ARG A CA 1
ATOM 3726 C C . ARG A 1 471 ? 10.649 -3.953 -10.270 1.00 93.50 471 ARG A C 1
ATOM 3728 O O . ARG A 1 471 ? 9.896 -4.701 -10.890 1.00 93.50 471 ARG A O 1
ATOM 3735 N N . GLY A 1 472 ? 10.191 -3.010 -9.444 1.00 93.38 472 GLY A N 1
ATOM 3736 C CA . GLY A 1 472 ? 8.781 -2.809 -9.113 1.00 93.38 472 GLY A CA 1
ATOM 3737 C C . GLY A 1 472 ? 8.217 -3.832 -8.120 1.00 93.38 472 GLY A C 1
ATOM 3738 O O . GLY A 1 472 ? 7.001 -3.917 -7.977 1.00 93.38 472 GLY A O 1
ATOM 3739 N N . LEU A 1 473 ? 9.066 -4.606 -7.428 1.00 95.56 473 LEU A N 1
ATOM 3740 C CA . LEU A 1 473 ? 8.685 -5.612 -6.427 1.00 95.56 473 LEU A CA 1
ATOM 3741 C C . LEU A 1 473 ? 8.416 -4.959 -5.059 1.00 95.56 473 LEU A C 1
ATOM 3743 O O . LEU A 1 473 ? 9.113 -5.200 -4.069 1.00 95.56 473 LEU A O 1
ATOM 3747 N N . TRP A 1 474 ? 7.401 -4.097 -5.018 1.00 95.12 474 TRP A N 1
ATOM 3748 C CA . TRP A 1 474 ? 7.163 -3.143 -3.936 1.00 95.12 474 TRP A CA 1
ATOM 3749 C C . TRP A 1 474 ? 6.975 -3.749 -2.538 1.00 95.12 474 TRP A C 1
ATOM 3751 O O . TRP A 1 474 ? 7.609 -3.247 -1.612 1.00 95.12 474 TRP A O 1
ATOM 3761 N N . PRO A 1 475 ? 6.205 -4.834 -2.314 1.00 93.94 475 PRO A N 1
ATOM 3762 C CA . PRO A 1 475 ? 6.094 -5.430 -0.981 1.00 93.94 475 PRO A CA 1
ATOM 3763 C C . PRO A 1 475 ? 7.436 -5.926 -0.428 1.00 93.94 475 PRO A C 1
ATOM 3765 O O . PRO A 1 475 ? 7.732 -5.705 0.747 1.00 93.94 475 PRO A O 1
ATOM 3768 N N . ASN A 1 476 ? 8.271 -6.532 -1.279 1.00 94.69 476 ASN A N 1
ATOM 3769 C CA . ASN A 1 476 ? 9.599 -7.016 -0.893 1.00 94.69 476 ASN A CA 1
ATOM 3770 C C . ASN A 1 476 ? 10.557 -5.842 -0.645 1.00 94.69 476 ASN A C 1
ATOM 3772 O O . ASN A 1 476 ? 11.340 -5.870 0.305 1.00 94.69 476 ASN A O 1
ATOM 3776 N N . ALA A 1 477 ? 10.458 -4.786 -1.459 1.00 95.62 477 ALA A N 1
ATOM 3777 C CA . ALA A 1 477 ? 11.225 -3.556 -1.289 1.00 95.62 477 ALA A CA 1
ATOM 3778 C C . ALA A 1 477 ? 10.883 -2.848 0.032 1.00 95.62 477 ALA A C 1
ATOM 3780 O O . ALA A 1 477 ? 11.787 -2.477 0.776 1.00 95.62 477 ALA A O 1
ATOM 3781 N N . ILE A 1 478 ? 9.592 -2.742 0.375 1.00 93.88 478 ILE A N 1
ATOM 3782 C CA . ILE A 1 478 ? 9.118 -2.168 1.644 1.00 93.88 478 ILE A CA 1
ATOM 3783 C C . ILE A 1 478 ? 9.608 -3.003 2.828 1.00 93.88 478 ILE A C 1
ATOM 3785 O O . ILE A 1 478 ? 10.017 -2.440 3.842 1.00 93.88 478 ILE A O 1
ATOM 3789 N N . GLU A 1 479 ? 9.577 -4.338 2.743 1.00 91.50 479 GLU A N 1
ATOM 3790 C CA . GLU A 1 479 ? 10.104 -5.165 3.830 1.00 91.50 479 GLU A CA 1
ATOM 3791 C C . GLU A 1 479 ? 11.613 -4.953 4.005 1.00 91.50 479 GLU A C 1
ATOM 3793 O O . GLU A 1 479 ? 12.065 -4.730 5.132 1.00 91.50 479 GLU A O 1
ATOM 3798 N N . ALA A 1 480 ? 12.377 -4.954 2.910 1.00 92.25 480 ALA A N 1
ATOM 3799 C CA . ALA A 1 480 ? 13.805 -4.663 2.941 1.00 92.25 480 ALA A CA 1
ATOM 3800 C C . ALA A 1 480 ? 14.078 -3.268 3.535 1.00 92.25 480 ALA A C 1
ATOM 3802 O O . ALA A 1 480 ? 14.881 -3.161 4.463 1.00 92.25 480 ALA A O 1
ATOM 3803 N N . ALA A 1 481 ? 13.337 -2.240 3.117 1.00 92.31 481 ALA A N 1
ATOM 3804 C CA . ALA A 1 481 ? 13.442 -0.878 3.640 1.00 92.31 481 ALA A CA 1
ATOM 3805 C C . ALA A 1 481 ? 13.111 -0.782 5.137 1.00 92.31 481 ALA A C 1
ATOM 3807 O O . ALA A 1 481 ? 13.838 -0.171 5.915 1.00 92.31 481 ALA A O 1
ATOM 3808 N N . LYS A 1 482 ? 12.060 -1.465 5.604 1.00 89.12 482 LYS A N 1
ATOM 3809 C CA . LYS A 1 482 ? 11.746 -1.539 7.042 1.00 89.12 482 LYS A CA 1
ATOM 3810 C C . LYS A 1 482 ? 12.860 -2.223 7.827 1.00 89.12 482 LYS A C 1
ATOM 3812 O O . LYS A 1 482 ? 13.097 -1.876 8.984 1.00 89.12 482 LYS A O 1
ATOM 3817 N N . THR A 1 483 ? 13.540 -3.210 7.238 1.00 86.75 483 THR A N 1
ATOM 3818 C CA . THR A 1 483 ? 14.681 -3.859 7.896 1.00 86.75 483 THR A CA 1
ATOM 3819 C C . THR A 1 483 ? 15.920 -2.973 7.939 1.00 86.75 483 THR A C 1
ATOM 3821 O O . THR A 1 483 ? 16.569 -2.950 8.983 1.00 86.75 483 THR A O 1
ATOM 3824 N N . THR A 1 484 ? 16.236 -2.232 6.874 1.00 87.38 484 THR A N 1
ATOM 3825 C CA . THR A 1 484 ? 17.366 -1.289 6.851 1.00 87.38 484 THR A CA 1
ATOM 3826 C C . THR A 1 484 ? 17.115 -0.123 7.802 1.00 87.38 484 THR A C 1
ATOM 3828 O O . THR A 1 484 ? 17.960 0.149 8.653 1.00 87.38 484 THR A O 1
ATOM 3831 N N . LEU A 1 485 ? 15.913 0.458 7.778 1.00 84.94 485 LEU A N 1
ATOM 3832 C CA . LEU A 1 485 ? 15.501 1.532 8.682 1.00 84.94 485 LEU A CA 1
ATOM 3833 C C . LEU A 1 485 ? 15.561 1.098 10.153 1.00 84.94 485 LEU A C 1
ATOM 3835 O O . LEU A 1 485 ? 16.102 1.806 11.000 1.00 84.94 485 LEU A O 1
ATOM 3839 N N . ALA A 1 486 ? 15.078 -0.109 10.470 1.00 80.88 486 ALA A N 1
ATOM 3840 C CA . ALA A 1 486 ? 15.168 -0.651 11.824 1.00 80.88 486 ALA A CA 1
ATOM 3841 C C . ALA A 1 486 ? 16.619 -0.936 12.257 1.00 80.88 486 ALA A C 1
ATOM 3843 O O . ALA A 1 486 ? 16.939 -0.780 13.435 1.00 80.88 486 ALA A O 1
ATOM 3844 N N . GLN A 1 487 ? 17.506 -1.344 11.339 1.00 81.06 487 GLN A N 1
ATOM 3845 C CA . GLN A 1 487 ? 18.939 -1.511 11.626 1.00 81.06 487 GLN A CA 1
ATOM 3846 C C . GLN A 1 487 ? 19.636 -0.165 11.873 1.00 81.06 487 GLN A C 1
ATOM 3848 O O . GLN A 1 487 ? 20.520 -0.081 12.732 1.00 81.06 487 GLN A O 1
ATOM 3853 N N . GLN A 1 488 ? 19.203 0.888 11.178 1.00 77.75 488 GLN A N 1
ATOM 3854 C CA . GLN A 1 488 ? 19.657 2.266 11.371 1.00 77.75 488 GLN A CA 1
ATOM 3855 C C . GLN A 1 488 ? 18.970 2.984 12.540 1.00 77.75 488 GLN A C 1
ATOM 3857 O O . GLN A 1 488 ? 19.439 4.030 12.981 1.00 77.75 488 GLN A O 1
ATOM 3862 N N . GLY A 1 489 ? 17.985 2.356 13.187 1.00 71.81 489 GLY A N 1
ATOM 3863 C CA . GLY A 1 489 ? 17.315 2.917 14.362 1.00 71.81 489 GLY A CA 1
ATOM 3864 C C . GLY A 1 489 ? 16.437 4.116 14.011 1.00 71.81 489 GLY A C 1
ATOM 3865 O O . GLY A 1 489 ? 16.348 5.046 14.800 1.00 71.81 489 GLY A O 1
ATOM 3866 N N . GLY A 1 490 ? 15.843 4.103 12.814 1.00 73.38 490 GLY A N 1
ATOM 3867 C CA . GLY A 1 490 ? 15.000 5.186 12.306 1.00 73.38 490 GLY A CA 1
ATOM 3868 C C . GLY A 1 490 ? 15.752 6.285 11.549 1.00 73.38 490 GLY A C 1
ATOM 3869 O O . GLY A 1 490 ? 15.097 7.155 10.998 1.00 73.38 490 GLY A O 1
ATOM 3870 N N . ASN A 1 491 ? 17.088 6.237 11.481 1.00 75.56 491 ASN A N 1
ATOM 3871 C CA . ASN A 1 491 ? 17.911 7.271 10.841 1.00 75.56 491 ASN A CA 1
ATOM 3872 C C . ASN A 1 491 ? 18.414 6.839 9.445 1.00 75.56 491 ASN A C 1
ATOM 3874 O O . ASN A 1 491 ? 19.593 6.523 9.278 1.00 75.56 491 ASN A O 1
ATOM 3878 N N . ASP A 1 492 ? 17.502 6.712 8.477 1.00 81.50 492 ASP A N 1
ATOM 3879 C CA . ASP A 1 492 ? 17.819 6.473 7.056 1.00 81.50 492 ASP A CA 1
ATOM 3880 C C . ASP A 1 492 ? 16.685 7.024 6.173 1.00 81.50 492 ASP A C 1
ATOM 3882 O O . ASP A 1 492 ? 15.648 6.372 5.999 1.00 81.50 492 ASP A O 1
ATOM 3886 N N . ASP A 1 493 ? 16.878 8.227 5.632 1.00 84.31 493 ASP A N 1
ATOM 3887 C CA . ASP A 1 493 ? 15.843 8.955 4.887 1.00 84.31 493 ASP A CA 1
ATOM 3888 C C . ASP A 1 493 ? 15.512 8.280 3.555 1.00 84.31 493 ASP A C 1
ATOM 3890 O O . ASP A 1 493 ? 14.339 8.099 3.233 1.00 84.31 493 ASP A O 1
ATOM 3894 N N . ASN A 1 494 ? 16.514 7.724 2.862 1.00 88.31 494 ASN A N 1
ATOM 3895 C CA . ASN A 1 494 ? 16.303 6.912 1.658 1.00 88.31 494 ASN A CA 1
ATOM 3896 C C . ASN A 1 494 ? 15.387 5.712 1.927 1.00 88.31 494 ASN A C 1
ATOM 3898 O O . ASN A 1 494 ? 14.511 5.392 1.123 1.00 88.31 494 ASN A O 1
ATOM 3902 N N . ALA A 1 495 ? 15.575 5.026 3.060 1.00 90.44 495 ALA A N 1
ATOM 3903 C CA . ALA A 1 495 ? 14.720 3.899 3.421 1.00 90.44 495 ALA A CA 1
ATOM 3904 C C . ALA A 1 495 ? 13.281 4.349 3.730 1.00 90.44 495 ALA A C 1
ATOM 3906 O O . ALA A 1 495 ? 12.336 3.648 3.364 1.00 90.44 495 ALA A O 1
ATOM 3907 N N . ARG A 1 496 ? 13.094 5.511 4.369 1.00 88.06 496 ARG A N 1
ATOM 3908 C CA . ARG A 1 496 ? 11.768 6.090 4.651 1.00 88.06 496 ARG A CA 1
ATOM 3909 C C . ARG A 1 496 ? 11.050 6.544 3.390 1.00 88.06 496 ARG A C 1
ATOM 3911 O O . ARG A 1 496 ? 9.912 6.126 3.170 1.00 88.06 496 ARG A O 1
ATOM 3918 N N . MET A 1 497 ? 11.727 7.312 2.542 1.00 90.88 497 MET A N 1
ATOM 3919 C CA . MET A 1 497 ? 11.214 7.738 1.243 1.00 90.88 497 MET A CA 1
ATOM 3920 C C . MET A 1 497 ? 10.817 6.526 0.399 1.00 90.88 497 MET A C 1
ATOM 3922 O O . MET A 1 497 ? 9.707 6.468 -0.121 1.00 90.88 497 MET A O 1
ATOM 3926 N N . LEU A 1 498 ? 11.640 5.474 0.362 1.00 93.94 498 LEU A N 1
ATOM 3927 C CA . LEU A 1 498 ? 11.305 4.257 -0.379 1.00 93.94 498 LEU A CA 1
ATOM 3928 C C . LEU A 1 498 ? 10.081 3.517 0.194 1.00 93.94 498 LEU A C 1
ATOM 3930 O O . LEU A 1 498 ? 9.297 2.954 -0.573 1.00 93.94 498 LEU A O 1
ATOM 3934 N N . ILE A 1 499 ? 9.866 3.531 1.517 1.00 92.50 499 ILE A N 1
ATOM 3935 C CA . ILE A 1 499 ? 8.628 3.011 2.131 1.00 92.50 499 ILE A CA 1
ATOM 3936 C C . ILE A 1 499 ? 7.416 3.835 1.678 1.00 92.50 499 ILE A C 1
ATOM 3938 O O . ILE A 1 499 ? 6.391 3.244 1.326 1.00 92.50 499 ILE A O 1
ATOM 3942 N N . ALA A 1 500 ? 7.531 5.165 1.659 1.00 92.12 500 ALA A N 1
ATOM 3943 C CA . ALA A 1 500 ? 6.478 6.064 1.193 1.00 92.12 500 ALA A CA 1
ATOM 3944 C C . ALA A 1 500 ? 6.137 5.801 -0.284 1.00 92.12 500 ALA A C 1
ATOM 3946 O O . ALA A 1 500 ? 5.005 5.430 -0.606 1.00 92.12 500 ALA A O 1
ATOM 3947 N N . VAL A 1 501 ? 7.139 5.828 -1.168 1.00 94.94 501 VAL A N 1
ATOM 3948 C CA . VAL A 1 501 ? 6.995 5.521 -2.602 1.00 94.94 501 VAL A CA 1
ATOM 3949 C C . VAL A 1 501 ? 6.398 4.126 -2.816 1.00 94.94 501 VAL A C 1
ATOM 3951 O O . VAL A 1 501 ? 5.470 3.956 -3.610 1.00 94.94 501 VAL A O 1
ATOM 3954 N N . GLY A 1 502 ? 6.834 3.120 -2.053 1.00 94.75 502 GLY A N 1
ATOM 3955 C CA . GLY A 1 502 ? 6.263 1.776 -2.122 1.00 94.75 502 GLY A CA 1
ATOM 3956 C C . GLY A 1 502 ? 4.790 1.714 -1.708 1.00 94.75 502 GLY A C 1
ATOM 3957 O O . GLY A 1 502 ? 4.015 0.931 -2.273 1.00 94.75 502 GLY A O 1
ATOM 3958 N N . HIS A 1 503 ? 4.364 2.545 -0.757 1.00 93.75 503 HIS A N 1
ATOM 3959 C CA . HIS A 1 503 ? 2.958 2.689 -0.391 1.00 93.75 503 HIS A CA 1
ATOM 3960 C C . HIS A 1 503 ? 2.139 3.403 -1.476 1.00 93.75 503 HIS A C 1
ATOM 3962 O O . HIS A 1 503 ? 1.031 2.937 -1.764 1.00 93.75 503 HIS A O 1
ATOM 3968 N N . ILE A 1 504 ? 2.684 4.425 -2.146 1.00 93.06 504 ILE A N 1
ATOM 3969 C CA . ILE A 1 504 ? 2.061 5.077 -3.318 1.00 93.06 504 ILE A CA 1
ATOM 3970 C C . ILE A 1 504 ? 1.862 4.064 -4.454 1.00 93.06 504 ILE A C 1
ATOM 3972 O O . ILE A 1 504 ? 0.747 3.877 -4.959 1.00 93.06 504 ILE A O 1
ATOM 3976 N N . ALA A 1 505 ? 2.920 3.329 -4.798 1.00 94.25 505 ALA A N 1
ATOM 3977 C CA . ALA A 1 505 ? 2.890 2.263 -5.791 1.00 94.25 505 ALA A CA 1
ATOM 3978 C C . ALA A 1 505 ? 1.852 1.178 -5.459 1.00 94.25 505 ALA A C 1
ATOM 3980 O O . ALA A 1 505 ? 1.104 0.725 -6.323 1.00 94.25 505 ALA A O 1
ATOM 3981 N N . SER A 1 506 ? 1.742 0.810 -4.179 1.00 92.31 506 SER A N 1
ATOM 3982 C CA . SER A 1 506 ? 0.769 -0.171 -3.675 1.00 92.31 506 SER A CA 1
ATOM 3983 C C . SER A 1 506 ? -0.640 0.396 -3.459 1.00 92.31 506 SER A C 1
ATOM 3985 O O . SER A 1 506 ? -1.495 -0.299 -2.896 1.00 92.31 506 SER A O 1
ATOM 3987 N N . ARG A 1 507 ? -0.902 1.643 -3.878 1.00 90.69 507 ARG A N 1
ATOM 3988 C CA . ARG A 1 507 ? -2.208 2.314 -3.779 1.00 90.69 507 ARG A CA 1
ATOM 3989 C C . ARG A 1 507 ? -2.699 2.516 -2.339 1.00 90.69 507 ARG A C 1
ATOM 3991 O O . ARG A 1 507 ? -3.890 2.396 -2.062 1.00 90.69 507 ARG A O 1
ATOM 3998 N N . ARG A 1 508 ? -1.773 2.796 -1.417 1.00 89.19 508 ARG A N 1
ATOM 3999 C CA . ARG A 1 508 ? -2.020 3.098 0.004 1.00 89.19 508 ARG A CA 1
ATOM 4000 C C . ARG A 1 508 ? -1.507 4.501 0.347 1.00 89.19 508 ARG A C 1
ATOM 4002 O O . ARG A 1 508 ? -0.529 4.634 1.077 1.00 89.19 508 ARG A O 1
ATOM 4009 N N . LEU A 1 509 ? -2.169 5.524 -0.187 1.00 83.62 509 LEU A N 1
ATOM 4010 C CA . LEU A 1 509 ? -1.743 6.927 -0.080 1.00 83.62 509 LEU A CA 1
ATOM 4011 C C . LEU A 1 509 ? -1.655 7.403 1.383 1.00 83.62 509 LEU A C 1
ATOM 4013 O O . LEU A 1 509 ? -0.630 7.945 1.786 1.00 83.62 509 LEU A O 1
ATOM 4017 N N . ASP A 1 510 ? -2.636 7.056 2.223 1.00 78.06 510 ASP A N 1
ATOM 4018 C CA . ASP A 1 510 ? -2.631 7.370 3.663 1.00 78.06 510 ASP A CA 1
ATOM 4019 C C . ASP A 1 510 ? -1.378 6.844 4.385 1.00 78.06 510 ASP A C 1
ATOM 4021 O O . ASP A 1 510 ? -0.789 7.507 5.238 1.00 78.06 510 ASP A O 1
ATOM 4025 N N . ALA A 1 511 ? -0.960 5.619 4.044 1.00 79.88 511 ALA A N 1
ATOM 4026 C CA . ALA A 1 511 ? 0.210 4.991 4.649 1.00 79.88 511 ALA A CA 1
ATOM 4027 C C . ALA A 1 511 ? 1.515 5.634 4.160 1.00 79.88 511 ALA A C 1
ATOM 4029 O O . ALA A 1 511 ? 2.488 5.655 4.910 1.00 79.88 511 ALA A O 1
ATOM 4030 N N . SER A 1 512 ? 1.523 6.167 2.933 1.00 84.44 512 SER A N 1
ATOM 4031 C CA . SER A 1 512 ? 2.642 6.944 2.400 1.00 84.44 512 SER A CA 1
ATOM 4032 C C . SER A 1 512 ? 2.827 8.245 3.178 1.00 84.44 512 SER A C 1
ATOM 4034 O O . SER A 1 512 ? 3.895 8.468 3.741 1.00 84.44 512 SER A O 1
ATOM 4036 N N . LYS A 1 513 ? 1.758 9.045 3.322 1.00 74.81 513 LYS A N 1
ATOM 4037 C CA . LYS A 1 513 ? 1.786 10.310 4.079 1.00 74.81 513 LYS A CA 1
ATOM 4038 C C . LYS A 1 513 ? 2.262 10.107 5.521 1.00 74.81 513 LYS A C 1
ATOM 4040 O O . LYS A 1 513 ? 3.029 10.901 6.055 1.00 74.81 513 LYS A O 1
ATOM 4045 N N . MET A 1 514 ? 1.859 9.003 6.155 1.00 71.50 514 MET A N 1
ATOM 4046 C CA . MET A 1 514 ? 2.352 8.646 7.488 1.00 71.50 514 MET A CA 1
ATOM 4047 C C . MET A 1 514 ? 3.863 8.375 7.517 1.00 71.50 514 MET A C 1
ATOM 4049 O O . MET A 1 514 ? 4.518 8.743 8.487 1.00 71.50 514 MET A O 1
ATOM 4053 N N . ALA A 1 515 ? 4.407 7.713 6.494 1.00 76.06 515 ALA A N 1
ATOM 4054 C CA . ALA A 1 515 ? 5.829 7.386 6.428 1.00 76.06 515 ALA A CA 1
ATOM 4055 C C . ALA A 1 515 ? 6.711 8.632 6.231 1.00 76.06 515 ALA A C 1
ATOM 4057 O O . ALA A 1 515 ? 7.839 8.645 6.717 1.00 76.06 515 ALA A O 1
ATOM 4058 N N . LEU A 1 516 ? 6.188 9.675 5.576 1.00 73.81 516 LEU A N 1
ATOM 4059 C CA . LEU A 1 516 ? 6.907 10.932 5.338 1.00 73.81 516 LEU A CA 1
ATOM 4060 C C . LEU A 1 516 ? 6.987 11.831 6.582 1.00 73.81 516 LEU A C 1
ATOM 4062 O O . LEU A 1 516 ? 8.002 12.477 6.796 1.00 73.81 516 LEU A O 1
ATOM 4066 N N . LYS A 1 517 ? 5.987 11.806 7.476 1.00 66.56 517 LYS A N 1
ATOM 4067 C CA . LYS A 1 517 ? 5.921 12.671 8.683 1.00 66.56 517 LYS A CA 1
ATOM 4068 C C . LYS A 1 517 ? 7.102 12.562 9.654 1.00 66.56 517 LYS A C 1
ATOM 4070 O O . LYS A 1 517 ? 7.235 13.404 10.537 1.00 66.56 517 LYS A O 1
ATOM 4075 N N . GLY A 1 518 ? 7.889 11.491 9.569 1.00 57.53 518 GLY A N 1
ATOM 4076 C CA . GLY A 1 518 ? 9.072 11.284 10.404 1.00 57.53 518 GLY A CA 1
ATOM 4077 C C . GLY A 1 518 ? 10.366 11.854 9.818 1.00 57.53 518 GLY A C 1
ATOM 4078 O O . GLY A 1 518 ? 11.380 11.819 10.519 1.00 57.53 518 GLY A O 1
ATOM 4079 N N . LEU A 1 519 ? 10.352 12.317 8.563 1.00 69.50 519 LEU A N 1
ATOM 4080 C CA . LEU A 1 519 ? 11.500 12.921 7.889 1.00 69.50 519 LEU A CA 1
ATOM 4081 C C . LEU A 1 519 ? 11.744 14.323 8.457 1.00 69.50 519 LEU A C 1
ATOM 4083 O O . LEU A 1 519 ? 10.818 15.122 8.589 1.00 69.50 519 LEU A O 1
ATOM 4087 N N . LEU A 1 520 ? 12.990 14.597 8.836 1.00 56.12 520 LEU A N 1
ATOM 4088 C CA . LEU A 1 520 ? 13.434 15.965 9.069 1.00 56.12 520 LEU A CA 1
ATOM 4089 C C . LEU A 1 520 ? 13.746 16.517 7.684 1.00 56.12 520 LEU A C 1
ATOM 4091 O O . LEU A 1 520 ? 14.708 16.070 7.072 1.00 56.12 520 LEU A O 1
ATOM 4095 N N . MET A 1 521 ? 12.894 17.399 7.173 1.00 57.34 521 MET A N 1
ATOM 4096 C CA . MET A 1 521 ? 13.172 18.077 5.911 1.00 57.34 521 MET A CA 1
ATOM 4097 C C . MET A 1 521 ? 14.330 19.039 6.183 1.00 57.34 521 MET A C 1
ATOM 4099 O O . MET A 1 521 ? 14.185 19.968 6.979 1.00 57.34 521 MET A O 1
ATOM 4103 N N . GLU A 1 522 ? 15.509 18.740 5.642 1.00 55.72 522 GLU A N 1
ATOM 4104 C CA . GLU A 1 522 ? 16.559 19.747 5.523 1.00 55.72 522 GLU A CA 1
ATOM 4105 C C . GLU A 1 522 ? 16.123 20.713 4.416 1.00 55.72 522 GLU A C 1
ATOM 4107 O O . GLU A 1 522 ? 15.611 20.263 3.394 1.00 55.72 522 GLU A O 1
ATOM 4112 N N . ASP A 1 523 ? 16.316 22.022 4.609 1.00 49.34 523 ASP A N 1
ATOM 4113 C CA . ASP A 1 523 ? 15.813 23.083 3.711 1.00 49.34 523 ASP A CA 1
ATOM 4114 C C . ASP A 1 523 ? 16.342 22.997 2.249 1.00 49.34 523 ASP A C 1
ATOM 4116 O O . ASP A 1 523 ? 16.011 23.847 1.428 1.00 49.34 523 ASP A O 1
ATOM 4120 N N . GLU A 1 524 ? 17.192 22.012 1.922 1.00 54.50 524 GLU A N 1
ATOM 4121 C CA . GLU A 1 524 ? 17.827 21.803 0.611 1.00 54.50 524 GLU A CA 1
ATOM 4122 C C . GLU A 1 524 ? 17.388 20.499 -0.109 1.00 54.50 524 GLU A C 1
ATOM 4124 O O . GLU A 1 524 ? 17.865 20.246 -1.217 1.00 54.50 524 GLU A O 1
ATOM 4129 N N . GLU A 1 525 ? 16.526 19.651 0.479 1.00 63.09 525 GLU A N 1
ATOM 4130 C CA . GLU A 1 525 ? 16.065 18.395 -0.153 1.00 63.09 525 GLU A CA 1
ATOM 4131 C C . GLU A 1 525 ? 14.608 18.462 -0.657 1.00 63.09 525 GLU A C 1
ATOM 4133 O O . GLU A 1 525 ? 13.662 18.317 0.115 1.00 63.09 525 GLU A O 1
ATOM 4138 N N . ASP A 1 526 ? 14.441 18.551 -1.981 1.00 72.88 526 ASP A N 1
ATOM 4139 C CA . ASP A 1 526 ? 13.132 18.631 -2.661 1.00 72.88 526 ASP A CA 1
ATOM 4140 C C . ASP A 1 526 ? 12.425 17.260 -2.828 1.00 72.88 526 ASP A C 1
ATOM 4142 O O . ASP A 1 526 ? 11.210 17.172 -3.027 1.00 72.88 526 ASP A O 1
ATOM 4146 N N . GLU A 1 527 ? 13.173 16.148 -2.762 1.00 84.44 527 GLU A N 1
ATOM 4147 C CA . GLU A 1 527 ? 12.654 14.780 -2.961 1.00 84.44 527 GLU A CA 1
ATOM 4148 C C . GLU A 1 527 ? 11.453 14.406 -2.055 1.00 84.44 527 GLU A C 1
ATOM 4150 O O . GLU A 1 527 ? 10.453 13.899 -2.581 1.00 84.44 527 GLU A O 1
ATOM 4155 N N . PRO A 1 528 ? 11.484 14.606 -0.718 1.00 82.19 528 PRO A N 1
ATOM 4156 C CA . PRO A 1 528 ? 10.362 14.246 0.152 1.00 82.19 528 PRO A CA 1
ATOM 4157 C C . PRO A 1 528 ? 9.083 15.033 -0.159 1.00 82.19 528 PRO A C 1
ATOM 4159 O O . PRO A 1 528 ? 7.995 14.448 -0.136 1.00 82.19 528 PRO A O 1
ATOM 4162 N N . GLU A 1 529 ? 9.211 16.314 -0.502 1.00 78.62 529 GLU A N 1
ATOM 4163 C CA . GLU A 1 529 ? 8.092 17.183 -0.871 1.00 78.62 529 GLU A CA 1
ATOM 4164 C C . GLU A 1 529 ? 7.466 16.747 -2.202 1.00 78.62 529 GLU A C 1
ATOM 4166 O O . GLU A 1 529 ? 6.244 16.635 -2.308 1.00 78.62 529 GLU A O 1
ATOM 4171 N N . LEU A 1 530 ? 8.281 16.358 -3.190 1.00 83.19 530 LEU A N 1
ATOM 4172 C CA . LEU A 1 530 ? 7.796 15.785 -4.452 1.00 83.19 530 LEU A CA 1
ATOM 4173 C C . LEU A 1 530 ? 7.027 14.471 -4.246 1.00 83.19 530 LEU A C 1
ATOM 4175 O O . LEU A 1 530 ? 6.021 14.213 -4.920 1.00 83.19 530 LEU A O 1
ATOM 4179 N N . ILE A 1 531 ? 7.473 13.621 -3.315 1.00 88.12 531 ILE A N 1
ATOM 4180 C CA . ILE A 1 531 ? 6.771 12.375 -2.973 1.00 88.12 531 ILE A CA 1
ATOM 4181 C C . ILE A 1 531 ? 5.426 12.687 -2.303 1.00 88.12 531 ILE A C 1
ATOM 4183 O O . ILE A 1 531 ? 4.427 12.014 -2.594 1.00 88.12 531 ILE A O 1
ATOM 4187 N N . GLU A 1 532 ? 5.374 13.691 -1.425 1.00 82.12 532 GLU A N 1
ATOM 4188 C CA . GLU A 1 532 ? 4.128 14.159 -0.818 1.00 82.12 532 GLU A CA 1
ATOM 4189 C C . GLU A 1 532 ? 3.178 14.717 -1.880 1.00 82.12 532 GLU A C 1
ATOM 4191 O O . GLU A 1 532 ? 2.051 14.224 -1.991 1.00 82.12 532 GLU A O 1
ATOM 4196 N N . PHE A 1 533 ? 3.660 15.614 -2.742 1.00 82.19 533 PHE A N 1
ATOM 4197 C CA . PHE A 1 533 ? 2.902 16.171 -3.858 1.00 82.19 533 PHE A CA 1
ATOM 4198 C C . PHE A 1 533 ? 2.302 15.071 -4.739 1.00 82.19 533 PHE A C 1
ATOM 4200 O O . PHE A 1 533 ? 1.113 15.096 -5.048 1.00 82.19 533 PHE A O 1
ATOM 4207 N N . ILE A 1 534 ? 3.071 14.040 -5.104 1.00 86.94 534 ILE A N 1
ATOM 4208 C CA . ILE A 1 534 ? 2.551 12.927 -5.915 1.00 86.94 534 ILE A CA 1
ATOM 4209 C C . ILE A 1 534 ? 1.505 12.105 -5.160 1.00 86.94 534 ILE A C 1
ATOM 4211 O O . ILE A 1 534 ? 0.526 11.649 -5.761 1.00 86.94 534 ILE A O 1
ATOM 4215 N N . SER A 1 535 ? 1.677 11.917 -3.853 1.00 84.94 535 SER A N 1
ATOM 4216 C CA . SER A 1 535 ? 0.672 11.263 -3.013 1.00 84.94 535 SER A CA 1
ATOM 4217 C C . SER A 1 535 ? -0.659 12.023 -3.047 1.00 84.94 535 SER A C 1
ATOM 4219 O O . SER A 1 535 ? -1.715 11.399 -3.173 1.00 84.94 535 SER A O 1
ATOM 4221 N N . GLU A 1 536 ? -0.619 13.356 -3.002 1.00 80.62 536 GLU A N 1
ATOM 4222 C CA . GLU A 1 536 ? -1.798 14.226 -3.106 1.00 80.62 536 GLU A CA 1
ATOM 4223 C C . GLU A 1 536 ? -2.379 14.266 -4.516 1.00 80.62 536 GLU A C 1
ATOM 4225 O O . GLU A 1 536 ? -3.587 14.135 -4.705 1.00 80.62 536 GLU A O 1
ATOM 4230 N N . TRP A 1 537 ? -1.518 14.331 -5.525 1.00 81.75 537 TRP A N 1
ATOM 4231 C CA . TRP A 1 537 ? -1.902 14.308 -6.928 1.00 81.75 537 TRP A CA 1
ATOM 4232 C C . TRP A 1 537 ? -2.692 13.049 -7.300 1.00 81.75 537 TRP A C 1
ATOM 4234 O O . TRP A 1 537 ? -3.686 13.103 -8.037 1.00 81.75 537 TRP A O 1
ATOM 4244 N N . MET A 1 538 ? -2.253 11.898 -6.781 1.00 85.56 538 MET A N 1
ATOM 4245 C CA . MET A 1 538 ? -2.898 10.603 -6.993 1.00 85.56 538 MET A CA 1
ATOM 4246 C C . MET A 1 538 ? -4.184 10.418 -6.182 1.00 85.56 538 MET A C 1
ATOM 4248 O O . MET A 1 538 ? -4.966 9.517 -6.516 1.00 85.56 538 MET A O 1
ATOM 4252 N N . ASP A 1 539 ? -4.405 11.229 -5.145 1.00 83.12 539 ASP A N 1
ATOM 4253 C CA . ASP A 1 539 ? -5.596 11.183 -4.305 1.00 83.12 539 ASP A CA 1
ATOM 4254 C C . ASP A 1 539 ? -6.797 11.767 -5.065 1.00 83.12 539 ASP A C 1
ATOM 4256 O O . ASP A 1 539 ? -6.784 12.945 -5.403 1.00 83.12 539 ASP A O 1
ATOM 4260 N N . PRO A 1 540 ? -7.870 11.004 -5.341 1.00 77.56 540 PRO A N 1
ATOM 4261 C CA . PRO A 1 540 ? -9.052 11.521 -6.029 1.00 77.56 540 PRO A CA 1
ATOM 4262 C C . PRO A 1 540 ? -9.845 12.558 -5.221 1.00 77.56 540 PRO A C 1
ATOM 4264 O O . PRO A 1 540 ? -10.765 13.163 -5.770 1.00 77.56 540 PRO A O 1
ATOM 4267 N N . TRP A 1 541 ? -9.559 12.707 -3.924 1.00 75.75 541 TRP A N 1
ATOM 4268 C CA . TRP A 1 541 ? -10.239 13.649 -3.034 1.00 75.75 541 TRP A CA 1
ATOM 4269 C C . TRP A 1 541 ? -9.549 15.008 -2.940 1.00 75.75 541 TRP A C 1
ATOM 4271 O O . TRP A 1 541 ? -10.193 15.958 -2.494 1.00 75.75 541 TRP A O 1
ATOM 4281 N N . ALA A 1 542 ? -8.283 15.105 -3.355 1.00 68.62 542 ALA A N 1
ATOM 4282 C CA . ALA A 1 542 ? -7.567 16.374 -3.409 1.00 68.62 542 ALA A CA 1
ATOM 4283 C C . ALA A 1 542 ? -8.176 17.287 -4.482 1.00 68.62 542 ALA A C 1
ATOM 4285 O O . ALA A 1 542 ? -8.646 16.799 -5.521 1.00 68.62 542 ALA A O 1
ATOM 4286 N N . ASP A 1 543 ? -8.163 18.601 -4.252 1.00 62.44 543 ASP A N 1
ATOM 4287 C CA . ASP A 1 543 ? -8.669 19.556 -5.238 1.00 62.44 543 ASP A CA 1
ATOM 4288 C C . ASP A 1 543 ? -7.804 19.547 -6.511 1.00 62.44 543 ASP A C 1
ATOM 4290 O O . ASP A 1 543 ? -6.785 18.851 -6.596 1.00 62.44 543 ASP A O 1
ATOM 4294 N N . ARG A 1 544 ? -8.252 20.214 -7.573 1.00 63.88 544 ARG A N 1
ATOM 4295 C CA . ARG A 1 544 ? -7.384 20.427 -8.736 1.00 63.88 544 ARG A CA 1
ATOM 4296 C C . ARG A 1 544 ? -6.249 21.354 -8.318 1.00 63.88 544 ARG A C 1
ATOM 4298 O O . ARG A 1 544 ? -6.512 22.396 -7.747 1.00 63.88 544 ARG A O 1
ATOM 4305 N N . VAL A 1 545 ? -5.025 20.931 -8.610 1.00 64.56 545 VAL A N 1
ATOM 4306 C CA . VAL A 1 545 ? -3.833 21.766 -8.462 1.00 64.56 545 VAL A CA 1
ATOM 4307 C C . VAL A 1 545 ? -3.933 22.881 -9.491 1.00 64.56 545 VAL A C 1
ATOM 4309 O O . VAL A 1 545 ? -4.107 22.600 -10.687 1.00 64.56 545 VAL A O 1
ATOM 4312 N N . ASP A 1 546 ? -3.878 24.114 -9.015 1.00 64.44 546 ASP A N 1
ATOM 4313 C CA . ASP A 1 546 ? -3.900 25.293 -9.866 1.00 64.44 546 ASP A CA 1
ATOM 4314 C C . ASP A 1 546 ? -2.493 25.561 -10.421 1.00 64.44 546 ASP A C 1
ATOM 4316 O O . ASP A 1 546 ? -1.497 25.032 -9.930 1.00 64.44 546 ASP A O 1
ATOM 4320 N N . GLU A 1 547 ? -2.385 26.353 -11.493 1.00 63.59 547 GLU A N 1
ATOM 4321 C CA . GLU A 1 547 ? -1.070 26.681 -12.074 1.00 63.59 547 GLU A CA 1
ATOM 4322 C C . GLU A 1 547 ? -0.156 27.403 -11.066 1.00 63.59 547 GLU A C 1
ATOM 4324 O O . GLU A 1 547 ? 1.059 27.237 -11.138 1.00 63.59 547 GLU A O 1
ATOM 4329 N N . ASP A 1 548 ? -0.742 28.103 -10.089 1.00 65.50 548 ASP A N 1
ATOM 4330 C CA . ASP A 1 548 ? -0.028 28.775 -9.000 1.00 65.50 548 ASP A CA 1
ATOM 4331 C C . ASP A 1 548 ? 0.669 27.775 -8.054 1.00 65.50 548 ASP A C 1
ATOM 4333 O O . ASP A 1 548 ? 1.796 28.019 -7.637 1.00 65.50 548 ASP A O 1
ATOM 4337 N N . ASP A 1 549 ? 0.064 26.611 -7.782 1.00 65.38 549 ASP A N 1
ATOM 4338 C CA . ASP A 1 549 ? 0.663 25.555 -6.943 1.00 65.38 549 ASP A CA 1
ATOM 4339 C C . ASP A 1 549 ? 1.859 24.869 -7.636 1.00 65.38 549 ASP A C 1
ATOM 4341 O O . ASP A 1 549 ? 2.704 24.240 -7.002 1.00 65.38 549 ASP A O 1
ATOM 4345 N N . LEU A 1 550 ? 1.913 24.944 -8.970 1.00 69.62 550 LEU A N 1
ATOM 4346 C CA . LEU A 1 550 ? 2.975 24.371 -9.802 1.00 69.62 550 LEU A CA 1
ATOM 4347 C C . LEU A 1 550 ? 4.134 25.348 -10.037 1.00 69.62 550 LEU A C 1
ATOM 4349 O O . LEU A 1 550 ? 5.134 24.940 -10.634 1.00 69.62 550 LEU A O 1
ATOM 4353 N N . TYR A 1 551 ? 3.998 26.601 -9.598 1.00 67.81 551 TYR A N 1
ATOM 4354 C CA . TYR A 1 551 ? 4.994 27.654 -9.787 1.00 67.81 551 TYR A CA 1
ATOM 4355 C C . TYR A 1 551 ? 6.295 27.362 -9.026 1.00 67.81 551 TYR A C 1
ATOM 4357 O O . TYR A 1 551 ? 7.384 27.538 -9.569 1.00 67.81 551 TYR A O 1
ATOM 4365 N N . ASP A 1 552 ? 6.190 26.815 -7.812 1.00 65.94 552 ASP A N 1
ATOM 4366 C CA . ASP A 1 552 ? 7.355 26.461 -6.986 1.00 65.94 552 ASP A CA 1
ATOM 4367 C C . ASP A 1 552 ? 8.171 25.295 -7.577 1.00 65.94 552 ASP A C 1
ATOM 4369 O O . ASP A 1 552 ? 9.337 25.107 -7.242 1.00 65.94 552 ASP A O 1
ATOM 4373 N N . TRP A 1 553 ? 7.590 24.553 -8.526 1.00 75.75 553 TRP A N 1
ATOM 4374 C CA . TRP A 1 553 ? 8.182 23.364 -9.143 1.00 75.75 553 TRP A CA 1
ATOM 4375 C C . TRP A 1 553 ? 8.579 23.570 -10.610 1.00 75.75 553 TRP A C 1
ATOM 4377 O O . TRP A 1 553 ? 8.710 22.610 -11.382 1.00 75.75 553 TRP A O 1
ATOM 4387 N N . GLU A 1 554 ? 8.734 24.824 -11.039 1.00 70.69 554 GLU A N 1
ATOM 4388 C CA . GLU A 1 554 ? 9.184 25.139 -12.390 1.00 70.69 554 GLU A CA 1
ATOM 4389 C C . GLU A 1 554 ? 10.568 24.530 -12.669 1.00 70.69 554 GLU A C 1
ATOM 4391 O O . GLU A 1 554 ? 11.541 24.769 -11.959 1.00 70.69 554 GLU A O 1
ATOM 4396 N N . ASN A 1 555 ? 10.672 23.788 -13.776 1.00 78.31 555 ASN A N 1
ATOM 4397 C CA . ASN A 1 555 ? 11.862 23.040 -14.206 1.00 78.31 555 ASN A CA 1
ATOM 4398 C C . ASN A 1 555 ? 12.168 21.758 -13.417 1.00 78.31 555 ASN A C 1
ATOM 4400 O O . ASN A 1 555 ? 13.220 21.160 -13.654 1.00 78.31 555 ASN A O 1
ATOM 4404 N N . GLU A 1 556 ? 11.265 21.278 -12.558 1.00 87.12 556 GLU A N 1
ATOM 4405 C CA . GLU A 1 556 ? 11.436 19.958 -11.956 1.00 87.12 556 GLU A CA 1
ATOM 4406 C C . GLU A 1 556 ? 11.012 18.846 -12.927 1.00 87.12 556 GLU A C 1
ATOM 4408 O O . GLU A 1 556 ? 9.891 18.790 -13.447 1.00 87.12 556 GLU A O 1
ATOM 4413 N N . SER A 1 557 ? 11.930 17.912 -13.172 1.00 88.94 557 SER A N 1
ATOM 4414 C CA . SER A 1 557 ? 11.774 16.887 -14.205 1.00 88.94 557 SER A CA 1
ATOM 4415 C C . SER A 1 557 ? 10.632 15.910 -13.938 1.00 88.94 557 SER A C 1
ATOM 4417 O O . SER A 1 557 ? 9.988 15.437 -14.879 1.00 88.94 557 SER A O 1
ATOM 4419 N N . THR A 1 558 ? 10.353 15.635 -12.664 1.00 90.12 558 THR A N 1
ATOM 4420 C CA . THR A 1 558 ? 9.237 14.787 -12.235 1.00 90.12 558 THR A CA 1
ATOM 4421 C C . THR A 1 558 ? 7.890 15.414 -12.603 1.00 90.12 558 THR A C 1
ATOM 4423 O O . THR A 1 558 ? 7.010 14.752 -13.161 1.00 90.12 558 THR A O 1
ATOM 4426 N N . ILE A 1 559 ? 7.735 16.713 -12.343 1.00 88.81 559 ILE A N 1
ATOM 4427 C CA . ILE A 1 559 ? 6.493 17.452 -12.583 1.00 88.81 559 ILE A CA 1
ATOM 4428 C C . ILE A 1 559 ? 6.227 17.602 -14.080 1.00 88.81 559 ILE A C 1
ATOM 4430 O O . ILE A 1 559 ? 5.112 17.339 -14.541 1.00 88.81 559 ILE A O 1
ATOM 4434 N N . ASP A 1 560 ? 7.254 17.926 -14.864 1.00 89.69 560 ASP A N 1
ATOM 4435 C CA . ASP A 1 560 ? 7.134 17.995 -16.321 1.00 89.69 560 ASP A CA 1
ATOM 4436 C C . ASP A 1 560 ? 6.778 16.633 -16.930 1.00 89.69 560 ASP A C 1
ATOM 4438 O O . ASP A 1 560 ? 5.949 16.553 -17.843 1.00 89.69 560 ASP A O 1
ATOM 4442 N N . GLN A 1 561 ? 7.317 15.536 -16.382 1.00 92.38 561 GLN A N 1
ATOM 4443 C CA . GLN A 1 561 ? 6.914 14.192 -16.787 1.00 92.38 561 GLN A CA 1
ATOM 4444 C C . GLN A 1 561 ? 5.429 13.937 -16.505 1.00 92.38 561 GLN A C 1
ATOM 4446 O O . GLN A 1 561 ? 4.732 13.373 -17.349 1.00 92.38 561 GLN A O 1
ATOM 4451 N N . ILE A 1 562 ? 4.920 14.344 -15.341 1.00 90.75 562 ILE A N 1
ATOM 4452 C CA . ILE A 1 562 ? 3.507 14.175 -14.984 1.00 90.75 562 ILE A CA 1
ATOM 4453 C C . ILE A 1 562 ? 2.603 14.974 -15.926 1.00 90.75 562 ILE A C 1
ATOM 4455 O O . ILE A 1 562 ? 1.617 14.419 -16.424 1.00 90.75 562 ILE A O 1
ATOM 4459 N N . LYS A 1 563 ? 2.949 16.236 -16.214 1.00 88.25 563 LYS A N 1
ATOM 4460 C CA . LYS A 1 563 ? 2.238 17.077 -17.194 1.00 88.25 563 LYS A CA 1
ATOM 4461 C C . LYS A 1 563 ? 2.196 16.396 -18.563 1.00 88.25 563 LYS A C 1
ATOM 4463 O O . LYS A 1 563 ? 1.137 16.310 -19.189 1.00 88.25 563 LYS A O 1
ATOM 4468 N N . GLU A 1 564 ? 3.320 15.826 -18.999 1.00 90.12 564 GLU A N 1
ATOM 4469 C CA . GLU A 1 564 ? 3.389 15.075 -20.251 1.00 90.12 564 GLU A CA 1
ATOM 4470 C C . GLU A 1 564 ? 2.497 13.823 -20.211 1.00 90.12 564 GLU A C 1
ATOM 4472 O O . GLU A 1 564 ? 1.695 13.614 -21.119 1.00 90.12 564 GLU A O 1
ATOM 4477 N N . LEU A 1 565 ? 2.565 13.005 -19.154 1.00 91.88 565 LEU A N 1
ATOM 4478 C CA . LEU A 1 565 ? 1.735 11.801 -19.015 1.00 91.88 565 LEU A CA 1
ATOM 4479 C C . LEU A 1 565 ? 0.234 12.133 -19.014 1.00 91.88 565 LEU A C 1
ATOM 4481 O O . LEU A 1 565 ? -0.562 11.370 -19.567 1.00 91.88 565 LEU A O 1
ATOM 4485 N N . GLN A 1 566 ? -0.166 13.275 -18.452 1.00 88.81 566 GLN A N 1
ATOM 4486 C CA . GLN A 1 566 ? -1.541 13.764 -18.554 1.00 88.81 566 GLN A CA 1
ATOM 4487 C C . GLN A 1 566 ? -1.923 14.140 -19.987 1.00 88.81 566 GLN A C 1
ATOM 4489 O O . GLN A 1 566 ? -2.954 13.686 -20.476 1.00 88.81 566 GLN A O 1
ATOM 4494 N N . SER A 1 567 ? -1.086 14.889 -20.702 1.00 87.75 567 SER A N 1
ATOM 4495 C CA . SER A 1 567 ? -1.327 15.191 -22.122 1.00 87.75 567 SER A CA 1
ATOM 4496 C C . SER A 1 567 ? -1.421 13.910 -22.974 1.00 87.75 567 SER A C 1
ATOM 4498 O O . SER A 1 567 ? -2.307 13.742 -23.825 1.00 87.75 567 SER A O 1
ATOM 4500 N N . LYS A 1 568 ? -0.565 12.926 -22.676 1.00 90.56 568 LYS A N 1
ATOM 4501 C CA . LYS A 1 568 ? -0.567 11.612 -23.324 1.00 90.56 568 LYS A CA 1
ATOM 4502 C C . LYS A 1 568 ? -1.831 10.817 -23.037 1.00 90.56 568 LYS A C 1
ATOM 4504 O O . LYS A 1 568 ? -2.331 10.156 -23.943 1.00 90.56 568 LYS A O 1
ATOM 4509 N N . ILE A 1 569 ? -2.385 10.859 -21.823 1.00 90.56 569 ILE A N 1
ATOM 4510 C CA . ILE A 1 569 ? -3.614 10.108 -21.523 1.00 90.56 569 ILE A CA 1
ATOM 4511 C C . ILE A 1 569 ? -4.816 10.677 -22.264 1.00 90.56 569 ILE A C 1
ATOM 4513 O O . ILE A 1 569 ? -5.660 9.905 -22.707 1.00 90.56 569 ILE A O 1
ATOM 4517 N N . GLU A 1 570 ? -4.869 11.996 -22.474 1.00 87.25 570 GLU A N 1
ATOM 4518 C CA . GLU A 1 570 ? -5.948 12.655 -23.214 1.00 87.25 570 GLU A CA 1
ATOM 4519 C C . GLU A 1 570 ? -5.984 12.226 -24.678 1.00 87.25 570 GLU A C 1
ATOM 4521 O O . GLU A 1 570 ? -7.060 12.030 -25.245 1.00 87.25 570 GLU A O 1
ATOM 4526 N N . SER A 1 571 ? -4.817 12.069 -25.296 1.00 85.94 571 SER A N 1
ATOM 4527 C CA . SER A 1 571 ? -4.668 11.856 -26.736 1.00 85.94 571 SER A CA 1
ATOM 4528 C C . SER A 1 571 ? -4.236 10.436 -27.119 1.00 85.94 571 SER A C 1
ATOM 4530 O O . SER A 1 571 ? -4.202 10.131 -28.312 1.00 85.94 571 SER A O 1
ATOM 4532 N N . TRP A 1 572 ? -3.903 9.588 -26.142 1.00 89.88 572 TRP A N 1
ATOM 4533 C CA . TRP A 1 572 ? -3.148 8.338 -26.298 1.00 89.88 572 TRP A CA 1
ATOM 4534 C C . TRP A 1 572 ? -1.845 8.490 -27.100 1.00 89.88 572 TRP A C 1
ATOM 4536 O O . TRP A 1 572 ? -1.378 7.507 -27.666 1.00 89.88 572 TRP A O 1
ATOM 4546 N N . ASP A 1 573 ? -1.264 9.686 -27.221 1.00 88.00 573 ASP A N 1
ATOM 4547 C CA . ASP A 1 573 ? -0.067 9.870 -28.044 1.00 88.00 573 ASP A CA 1
ATOM 4548 C C . ASP A 1 573 ? 1.207 9.389 -27.325 1.00 88.00 573 ASP A C 1
ATOM 4550 O O . ASP A 1 573 ? 1.375 9.668 -26.141 1.00 88.00 573 ASP A O 1
ATOM 4554 N N . PRO A 1 574 ? 2.113 8.654 -27.997 1.00 87.31 574 PRO A N 1
ATOM 4555 C CA . PRO A 1 574 ? 3.316 8.131 -27.360 1.00 87.31 574 PRO A CA 1
ATOM 4556 C C . PRO A 1 574 ? 4.501 9.110 -27.414 1.00 87.31 574 PRO A C 1
ATOM 4558 O O . PRO A 1 574 ? 5.510 8.867 -26.750 1.00 87.31 574 PRO A O 1
ATOM 4561 N N . VAL A 1 575 ? 4.409 10.192 -28.201 1.00 85.75 575 VAL A N 1
ATOM 4562 C CA . VAL A 1 575 ? 5.506 11.148 -28.420 1.00 85.75 575 VAL A CA 1
ATOM 4563 C C . VAL A 1 575 ? 5.809 11.903 -27.132 1.00 85.75 575 VAL A C 1
ATOM 4565 O O . VAL A 1 575 ? 4.903 12.319 -26.418 1.00 85.75 575 VAL A O 1
ATOM 4568 N N . SER A 1 576 ? 7.097 12.030 -26.823 1.00 86.75 576 SER A N 1
ATOM 4569 C CA . SER A 1 576 ? 7.596 12.679 -25.616 1.00 86.75 576 SER A CA 1
ATOM 4570 C C . SER A 1 576 ? 8.467 13.869 -25.978 1.00 86.75 576 SER A C 1
ATOM 4572 O O . SER A 1 576 ? 9.343 13.750 -26.836 1.00 86.75 576 SER A O 1
ATOM 4574 N N . GLU A 1 577 ? 8.254 14.988 -25.295 1.00 84.94 577 GLU A N 1
ATOM 4575 C CA . GLU A 1 577 ? 9.033 16.216 -25.474 1.00 84.94 577 GLU A CA 1
ATOM 4576 C C . GLU A 1 577 ? 10.035 16.424 -24.330 1.00 84.94 577 GLU A C 1
ATOM 4578 O O . GLU A 1 577 ? 10.972 17.215 -24.468 1.00 84.94 577 GLU A O 1
ATOM 4583 N N . ILE A 1 578 ? 9.932 15.640 -23.245 1.00 85.88 578 ILE A N 1
ATOM 4584 C CA . ILE A 1 578 ? 10.801 15.734 -22.062 1.00 85.88 578 ILE A CA 1
ATOM 4585 C C . ILE A 1 578 ? 12.294 15.675 -22.399 1.00 85.88 578 ILE A C 1
ATOM 4587 O O . ILE A 1 578 ? 13.110 16.289 -21.722 1.00 85.88 578 ILE A O 1
ATOM 4591 N N . GLY A 1 579 ? 12.674 14.977 -23.474 1.00 81.00 579 GLY A N 1
ATOM 4592 C CA . GLY A 1 579 ? 14.067 14.847 -23.900 1.00 81.00 579 GLY A CA 1
ATOM 4593 C C . GLY A 1 579 ? 14.707 16.136 -24.423 1.00 81.00 579 GLY A C 1
ATOM 4594 O O . GLY A 1 579 ? 15.944 16.192 -24.508 1.00 81.00 579 GLY A O 1
ATOM 4595 N N . HIS A 1 580 ? 13.892 17.131 -24.790 1.00 86.06 580 HIS A N 1
ATOM 4596 C CA . HIS A 1 580 ? 14.330 18.464 -25.206 1.00 86.06 580 HIS A CA 1
ATOM 4597 C C . HIS A 1 580 ? 14.541 19.398 -24.011 1.00 86.06 580 HIS A C 1
ATOM 4599 O O . HIS A 1 580 ? 15.479 20.193 -24.046 1.00 86.06 580 HIS A O 1
ATOM 4605 N N . ILE A 1 581 ? 13.718 19.252 -22.969 1.00 86.62 581 ILE A N 1
ATOM 4606 C CA . ILE A 1 581 ? 13.753 20.061 -21.744 1.00 86.62 581 ILE A CA 1
ATOM 4607 C C . ILE A 1 581 ? 14.835 19.525 -20.798 1.00 86.62 581 ILE A C 1
ATOM 4609 O O . ILE A 1 581 ? 15.765 20.237 -20.426 1.00 86.62 581 ILE A O 1
ATOM 4613 N N . HIS A 1 582 ? 14.776 18.225 -20.501 1.00 89.25 582 HIS A N 1
ATOM 4614 C CA . HIS A 1 582 ? 15.581 17.569 -19.476 1.00 89.25 582 HIS A CA 1
ATOM 4615 C C . HIS A 1 582 ? 16.576 16.562 -20.064 1.00 89.25 582 HIS A C 1
ATOM 4617 O O . HIS A 1 582 ? 16.311 15.832 -21.028 1.00 89.25 582 HIS A O 1
ATOM 4623 N N . ARG A 1 583 ? 17.770 16.498 -19.464 1.00 86.81 583 ARG A N 1
ATOM 4624 C CA . ARG A 1 583 ? 18.851 15.559 -19.843 1.00 86.81 583 ARG A CA 1
ATOM 4625 C C . ARG A 1 583 ? 19.293 14.639 -18.704 1.00 86.81 583 ARG A C 1
ATOM 4627 O O . ARG A 1 583 ? 20.338 14.005 -18.813 1.00 86.81 583 ARG A O 1
ATOM 4634 N N . ASN A 1 584 ? 18.523 14.579 -17.628 1.00 90.19 584 ASN A N 1
ATOM 4635 C CA . ASN A 1 584 ? 18.775 13.755 -16.452 1.00 90.19 584 ASN A CA 1
ATOM 4636 C C . ASN A 1 584 ? 18.289 12.298 -16.639 1.00 90.19 584 ASN A C 1
ATOM 4638 O O . ASN A 1 584 ? 17.741 11.909 -17.677 1.00 90.19 584 ASN A O 1
ATOM 4642 N N . ARG A 1 585 ? 18.542 11.453 -15.629 1.00 89.25 585 ARG A N 1
ATOM 4643 C CA . ARG A 1 585 ? 18.201 10.019 -15.662 1.00 89.25 585 ARG A CA 1
ATOM 4644 C C . ARG A 1 585 ? 16.694 9.764 -15.647 1.00 89.25 585 ARG A C 1
ATOM 4646 O O . ARG A 1 585 ? 16.262 8.792 -16.268 1.00 89.25 585 ARG A O 1
ATOM 4653 N N . LEU A 1 586 ? 15.913 10.631 -15.004 1.00 92.88 586 LEU A N 1
ATOM 4654 C CA . LEU A 1 586 ? 14.453 10.561 -15.021 1.00 92.88 586 LEU A CA 1
ATOM 4655 C C . LEU A 1 586 ? 13.921 10.682 -16.453 1.00 92.88 586 LEU A C 1
ATOM 4657 O O . LEU A 1 586 ? 13.251 9.768 -16.938 1.00 92.88 586 LEU A O 1
ATOM 4661 N N . ALA A 1 587 ? 14.326 11.734 -17.176 1.00 93.19 587 ALA A N 1
ATOM 4662 C CA . ALA A 1 587 ? 13.964 11.927 -18.579 1.00 93.19 587 ALA A CA 1
ATOM 4663 C C . ALA A 1 587 ? 14.408 10.749 -19.462 1.00 93.19 587 ALA A C 1
ATOM 4665 O O . ALA A 1 587 ? 13.658 10.297 -20.325 1.00 93.19 587 ALA A O 1
ATOM 4666 N N . HIS A 1 588 ? 15.600 10.189 -19.222 1.00 93.38 588 HIS A N 1
ATOM 4667 C CA . HIS A 1 588 ? 16.066 8.989 -19.931 1.00 93.38 588 HIS A CA 1
ATOM 4668 C C . HIS A 1 588 ? 15.118 7.796 -19.751 1.00 93.38 588 HIS A C 1
ATOM 4670 O O . HIS A 1 588 ? 14.747 7.161 -20.736 1.00 93.38 588 HIS A O 1
ATOM 4676 N N . ASN A 1 589 ? 14.679 7.507 -18.524 1.00 93.62 589 ASN A N 1
ATOM 4677 C CA . ASN A 1 589 ? 13.738 6.416 -18.257 1.00 93.62 589 ASN A CA 1
ATOM 4678 C C . ASN A 1 589 ? 12.331 6.702 -18.818 1.00 93.62 589 ASN A C 1
ATOM 4680 O O . ASN A 1 589 ? 11.706 5.799 -19.378 1.00 93.62 589 ASN A O 1
ATOM 4684 N N . ALA A 1 590 ? 11.858 7.949 -18.755 1.00 94.50 590 ALA A N 1
ATOM 4685 C CA . ALA A 1 590 ? 10.587 8.361 -19.356 1.00 94.50 590 ALA A CA 1
ATOM 4686 C C . ALA A 1 590 ? 10.572 8.152 -20.885 1.00 94.50 590 ALA A C 1
ATOM 4688 O O . ALA A 1 590 ? 9.593 7.664 -21.463 1.00 94.50 590 ALA A O 1
ATOM 4689 N N . LEU A 1 591 ? 11.692 8.447 -21.550 1.00 95.00 591 LEU A N 1
ATOM 4690 C CA . LEU A 1 591 ? 11.866 8.212 -22.982 1.00 95.00 591 LEU A CA 1
ATOM 4691 C C . LEU A 1 591 ? 11.909 6.712 -23.324 1.00 95.00 591 LEU A C 1
ATOM 4693 O O . LEU A 1 591 ? 11.332 6.316 -24.333 1.00 95.00 591 LEU A O 1
ATOM 4697 N N . ILE A 1 592 ? 12.494 5.854 -22.475 1.00 95.38 592 ILE A N 1
ATOM 4698 C CA . ILE A 1 592 ? 12.423 4.386 -22.644 1.00 95.38 592 ILE A CA 1
ATOM 4699 C C . ILE A 1 592 ? 10.968 3.894 -22.595 1.00 95.38 592 ILE A C 1
ATOM 4701 O O . ILE A 1 592 ? 10.569 3.074 -23.425 1.00 95.38 592 ILE A O 1
ATOM 4705 N N . SER A 1 593 ? 10.149 4.425 -21.683 1.00 94.94 593 SER A N 1
ATOM 4706 C CA . SER A 1 593 ? 8.711 4.121 -21.652 1.00 94.94 593 SER A CA 1
ATOM 4707 C C . SER A 1 593 ? 8.015 4.555 -22.945 1.00 94.94 593 SER A C 1
ATOM 4709 O O . SER A 1 593 ? 7.187 3.823 -23.491 1.00 94.94 593 SER A O 1
ATOM 4711 N N . SER A 1 594 ? 8.420 5.692 -23.512 1.00 94.94 594 SER A N 1
ATOM 4712 C CA . SER A 1 594 ? 7.917 6.165 -24.808 1.00 94.94 594 SER A CA 1
ATOM 4713 C C . SER A 1 594 ? 8.308 5.233 -25.966 1.00 94.94 594 SER A C 1
ATOM 4715 O O . SER A 1 594 ? 7.469 4.982 -26.831 1.00 94.94 594 SER A O 1
ATOM 4717 N N . VAL A 1 595 ? 9.498 4.605 -25.944 1.00 96.25 595 VAL A N 1
ATOM 4718 C CA . VAL A 1 595 ? 9.849 3.510 -26.881 1.00 96.25 595 VAL A CA 1
ATOM 4719 C C . VAL A 1 595 ? 8.818 2.383 -26.790 1.00 96.25 595 VAL A C 1
ATOM 4721 O O . VAL A 1 595 ? 8.314 1.925 -27.813 1.00 96.25 595 VAL A O 1
ATOM 4724 N N . ALA A 1 596 ? 8.456 1.947 -25.579 1.00 95.44 596 ALA A N 1
ATOM 4725 C CA . ALA A 1 596 ? 7.480 0.872 -25.382 1.00 95.44 596 ALA A CA 1
ATOM 4726 C C . ALA A 1 596 ? 6.102 1.216 -25.977 1.00 95.44 596 ALA A C 1
ATOM 4728 O O . ALA A 1 596 ? 5.446 0.359 -26.583 1.00 95.44 596 ALA A O 1
ATOM 4729 N N . GLN A 1 597 ? 5.674 2.473 -25.831 1.00 94.81 597 GLN A N 1
ATOM 4730 C CA . GLN A 1 597 ? 4.410 2.966 -26.377 1.00 94.81 597 GLN A CA 1
ATOM 4731 C C . GLN A 1 597 ? 4.451 3.098 -27.908 1.00 94.81 597 GLN A C 1
ATOM 4733 O O . GLN A 1 597 ? 3.511 2.658 -28.572 1.00 94.81 597 GLN A O 1
ATOM 4738 N N . LEU A 1 598 ? 5.545 3.615 -28.482 1.00 95.19 598 LEU A N 1
ATOM 4739 C CA . LEU A 1 598 ? 5.758 3.671 -29.936 1.00 95.19 598 LEU A CA 1
ATOM 4740 C C . LEU A 1 598 ? 5.740 2.268 -30.554 1.00 95.19 598 LEU A C 1
ATOM 4742 O O . LEU A 1 598 ? 5.057 2.045 -31.558 1.00 95.19 598 LEU A O 1
ATOM 4746 N N . ARG A 1 599 ? 6.397 1.297 -29.900 1.00 94.81 599 ARG A N 1
ATOM 4747 C CA . ARG A 1 599 ? 6.333 -0.119 -30.286 1.00 94.81 599 ARG A CA 1
ATOM 4748 C C . ARG A 1 599 ? 4.897 -0.633 -30.276 1.00 94.81 599 ARG A C 1
ATOM 4750 O O . ARG A 1 599 ? 4.442 -1.222 -31.252 1.00 94.81 599 ARG A O 1
ATOM 4757 N N . ALA A 1 600 ? 4.147 -0.379 -29.201 1.00 93.31 600 ALA A N 1
ATOM 4758 C CA . ALA A 1 600 ? 2.754 -0.820 -29.095 1.00 93.31 600 ALA A CA 1
ATOM 4759 C C . ALA A 1 600 ? 1.862 -0.213 -30.192 1.00 93.31 600 ALA A C 1
ATOM 4761 O O . ALA A 1 600 ? 0.979 -0.891 -30.714 1.00 93.31 600 ALA A O 1
ATOM 4762 N N . GLN A 1 601 ? 2.124 1.033 -30.588 1.00 92.75 601 GLN A N 1
ATOM 4763 C CA . GLN A 1 601 ? 1.408 1.732 -31.659 1.00 92.75 601 GLN A CA 1
ATOM 4764 C C . GLN A 1 601 ? 1.977 1.495 -33.064 1.00 92.75 601 GLN A C 1
ATOM 4766 O O . GLN A 1 601 ? 1.558 2.157 -34.012 1.00 92.75 601 GLN A O 1
ATOM 4771 N N . ARG A 1 602 ? 2.872 0.511 -33.225 1.00 93.00 602 ARG A N 1
ATOM 4772 C CA . ARG A 1 602 ? 3.415 0.069 -34.521 1.00 93.00 602 ARG A CA 1
ATOM 4773 C C . ARG A 1 602 ? 4.275 1.119 -35.247 1.00 93.00 602 ARG A C 1
ATOM 4775 O O . ARG A 1 602 ? 4.429 1.047 -36.463 1.00 93.00 602 ARG A O 1
ATOM 4782 N N . ARG A 1 603 ? 4.865 2.066 -34.510 1.00 93.06 603 ARG A N 1
ATOM 4783 C CA . ARG A 1 603 ? 5.820 3.079 -35.007 1.00 93.06 603 ARG A CA 1
ATOM 4784 C C . ARG A 1 603 ? 7.254 2.628 -34.713 1.00 93.06 603 ARG A C 1
ATOM 4786 O O . ARG A 1 603 ? 7.955 3.223 -33.901 1.00 93.06 603 ARG A O 1
ATOM 4793 N N . MET A 1 604 ? 7.648 1.506 -35.316 1.00 91.88 604 MET A N 1
ATOM 4794 C CA . MET A 1 604 ? 8.880 0.788 -34.955 1.00 91.88 604 MET A CA 1
ATOM 4795 C C . MET A 1 604 ? 10.161 1.511 -35.358 1.00 91.88 604 MET A C 1
ATOM 4797 O O . MET A 1 604 ? 11.132 1.458 -34.609 1.00 91.88 604 MET A O 1
ATOM 4801 N N . ASP A 1 605 ? 10.154 2.193 -36.502 1.00 92.81 605 ASP A N 1
ATOM 4802 C CA . ASP A 1 605 ? 11.320 2.940 -36.986 1.00 92.81 605 ASP A CA 1
ATOM 4803 C C . ASP A 1 605 ? 11.641 4.100 -36.032 1.00 92.81 605 ASP A C 1
ATOM 4805 O O . ASP A 1 605 ? 12.746 4.192 -35.503 1.00 92.81 605 ASP A O 1
ATOM 4809 N N . GLU A 1 606 ? 10.625 4.893 -35.678 1.00 94.19 606 GLU A N 1
ATOM 4810 C CA . GLU A 1 606 ? 10.749 5.969 -34.686 1.00 94.19 606 GLU A CA 1
ATOM 4811 C C . GLU A 1 606 ? 11.153 5.441 -33.300 1.00 94.19 606 GLU A C 1
ATOM 4813 O O . GLU A 1 606 ? 11.952 6.058 -32.592 1.00 94.19 606 GLU A O 1
ATOM 4818 N N . ALA A 1 607 ? 10.620 4.279 -32.904 1.00 95.12 607 ALA A N 1
ATOM 4819 C CA . ALA A 1 607 ? 10.983 3.628 -31.649 1.00 95.12 607 ALA A CA 1
ATOM 4820 C C . ALA A 1 607 ? 12.462 3.207 -31.629 1.00 95.12 607 ALA A C 1
ATOM 4822 O O . ALA A 1 607 ? 13.123 3.344 -30.596 1.00 95.12 607 ALA A O 1
ATOM 4823 N N . LEU A 1 608 ? 12.986 2.687 -32.745 1.00 95.44 608 LEU A N 1
ATOM 4824 C CA . LEU A 1 608 ? 14.394 2.318 -32.870 1.00 95.44 608 LEU A CA 1
ATOM 4825 C C . LEU A 1 608 ? 15.288 3.560 -32.828 1.00 95.44 608 LEU A C 1
ATOM 4827 O O . LEU A 1 608 ? 16.249 3.569 -32.060 1.00 95.44 608 LEU A O 1
ATOM 4831 N N . ASP A 1 609 ? 14.957 4.604 -33.586 1.00 94.88 609 ASP A N 1
ATOM 4832 C CA . ASP A 1 609 ? 15.733 5.848 -33.628 1.00 94.88 609 ASP A CA 1
ATOM 4833 C C . ASP A 1 609 ? 15.831 6.500 -32.245 1.00 94.88 609 ASP A C 1
ATOM 4835 O O . ASP A 1 609 ? 16.918 6.889 -31.799 1.00 94.88 609 ASP A O 1
ATOM 4839 N N . LEU A 1 610 ? 14.712 6.543 -31.515 1.00 95.25 610 LEU A N 1
ATOM 4840 C CA . LEU A 1 610 ? 14.675 7.053 -30.149 1.00 95.25 610 LEU A CA 1
ATOM 4841 C C . LEU A 1 610 ? 15.513 6.177 -29.205 1.00 95.25 610 LEU A C 1
ATOM 4843 O O . LEU A 1 610 ? 16.324 6.705 -28.443 1.00 95.25 610 LEU A O 1
ATOM 4847 N N . ALA A 1 611 ? 15.403 4.846 -29.292 1.00 95.44 611 ALA A N 1
ATOM 4848 C CA . ALA A 1 611 ? 16.209 3.926 -28.484 1.00 95.44 611 ALA A CA 1
ATOM 4849 C C . ALA A 1 611 ? 17.721 4.072 -28.755 1.00 95.44 611 ALA A C 1
ATOM 4851 O O . ALA A 1 611 ? 18.521 4.122 -27.817 1.00 95.44 611 ALA A O 1
ATOM 4852 N N . VAL A 1 612 ? 18.126 4.211 -30.020 1.00 95.00 612 VAL A N 1
ATOM 4853 C CA . VAL A 1 612 ? 19.524 4.453 -30.415 1.00 95.00 612 VAL A CA 1
ATOM 4854 C C . VAL A 1 612 ? 20.018 5.796 -29.867 1.00 95.00 612 VAL A C 1
ATOM 4856 O O . VAL A 1 612 ? 21.125 5.874 -29.326 1.00 95.00 612 VAL A O 1
ATOM 4859 N N . GLY A 1 613 ? 19.192 6.845 -29.926 1.00 93.31 613 GLY A N 1
ATOM 4860 C CA . GLY A 1 613 ? 19.481 8.145 -29.311 1.00 93.31 613 GLY A CA 1
ATOM 4861 C C . GLY A 1 613 ? 19.724 8.061 -27.798 1.00 93.31 613 GLY A C 1
ATOM 4862 O O . GLY A 1 613 ? 20.633 8.712 -27.273 1.00 93.31 613 GLY A O 1
ATOM 4863 N N . LEU A 1 614 ? 18.979 7.204 -27.098 1.00 93.62 614 LEU A N 1
ATOM 4864 C CA . LEU A 1 614 ? 19.150 6.960 -25.664 1.00 93.62 614 LEU A CA 1
ATOM 4865 C C . LEU A 1 614 ? 20.458 6.226 -25.343 1.00 93.62 614 LEU A C 1
ATOM 4867 O O . LEU A 1 614 ? 21.141 6.591 -24.384 1.00 93.62 614 LEU A O 1
ATOM 4871 N N . VAL A 1 615 ? 20.862 5.250 -26.162 1.00 93.50 615 VAL A N 1
ATOM 4872 C CA . VAL A 1 615 ? 22.171 4.583 -26.016 1.00 93.50 615 VAL A CA 1
ATOM 4873 C C . VAL A 1 615 ? 23.323 5.563 -26.265 1.00 93.50 615 VAL A C 1
ATOM 4875 O O . VAL A 1 615 ? 24.325 5.515 -25.551 1.00 93.50 615 VAL A O 1
ATOM 4878 N N . ARG A 1 616 ? 23.177 6.498 -27.216 1.00 91.81 616 ARG A N 1
ATOM 4879 C CA . ARG A 1 616 ? 24.163 7.572 -27.446 1.00 91.81 616 ARG A CA 1
ATOM 4880 C C . ARG A 1 616 ? 24.345 8.462 -26.213 1.00 91.81 616 ARG A C 1
ATOM 4882 O O . ARG A 1 616 ? 25.477 8.831 -25.906 1.00 91.81 616 ARG A O 1
ATOM 4889 N N . ARG A 1 617 ? 23.258 8.792 -25.499 1.00 89.75 617 ARG A N 1
ATOM 4890 C CA . ARG A 1 617 ? 23.313 9.570 -24.244 1.00 89.75 617 ARG A CA 1
ATOM 4891 C C . ARG A 1 617 ? 23.924 8.766 -23.095 1.00 89.75 617 ARG A C 1
ATOM 4893 O O . ARG A 1 617 ? 24.848 9.246 -22.443 1.00 89.75 617 ARG A O 1
ATOM 4900 N N . TYR A 1 618 ? 23.438 7.547 -22.863 1.00 90.81 618 TYR A N 1
ATOM 4901 C CA . TYR A 1 618 ? 23.869 6.692 -21.755 1.00 90.81 618 TYR A CA 1
ATOM 4902 C C . TYR A 1 618 ? 24.295 5.300 -22.254 1.00 90.81 618 TYR A C 1
ATOM 4904 O O . TYR A 1 618 ? 23.501 4.355 -22.227 1.00 90.81 618 TYR A O 1
ATOM 4912 N N . PRO A 1 619 ? 25.573 5.120 -22.642 1.00 90.06 619 PRO A N 1
ATOM 4913 C CA . PRO A 1 619 ? 26.041 3.894 -23.299 1.00 90.06 619 PRO A CA 1
ATOM 4914 C C . PRO A 1 619 ? 26.039 2.655 -22.394 1.00 90.06 619 PRO A C 1
ATOM 4916 O O . PRO A 1 619 ? 25.989 1.533 -22.902 1.00 90.06 619 PRO A O 1
ATOM 4919 N N . ASN A 1 620 ? 26.078 2.856 -21.073 1.00 89.31 620 ASN A N 1
ATOM 4920 C CA . ASN A 1 620 ? 26.037 1.794 -20.063 1.00 89.31 620 ASN A CA 1
ATOM 4921 C C . ASN A 1 620 ? 24.606 1.431 -19.618 1.00 89.31 620 ASN A C 1
ATOM 4923 O O . ASN A 1 620 ? 24.443 0.610 -18.723 1.00 89.31 620 ASN A O 1
ATOM 4927 N N . SER A 1 621 ? 23.558 2.037 -20.190 1.00 91.44 621 SER A N 1
ATOM 4928 C CA . SER A 1 621 ? 22.175 1.709 -19.823 1.00 91.44 621 SER A CA 1
ATOM 4929 C C . SER A 1 621 ? 21.768 0.357 -20.417 1.00 91.44 621 SER A C 1
ATOM 4931 O O . SER A 1 621 ? 21.581 0.237 -21.631 1.00 91.44 621 SER A O 1
ATOM 4933 N N . SER A 1 622 ? 21.587 -0.657 -19.564 1.00 91.69 622 SER A N 1
ATOM 4934 C CA . SER A 1 622 ? 21.107 -1.974 -19.998 1.00 91.69 622 SER A CA 1
ATOM 4935 C C . SER A 1 622 ? 19.694 -1.890 -20.582 1.00 91.69 622 SER A C 1
ATOM 4937 O O . SER A 1 622 ? 19.467 -2.414 -21.671 1.00 91.69 622 SER A O 1
ATOM 4939 N N . LYS A 1 623 ? 18.770 -1.147 -19.949 1.00 92.94 623 LYS A N 1
ATOM 4940 C CA . LYS A 1 623 ? 17.403 -0.927 -20.467 1.00 92.94 623 LYS A CA 1
ATOM 4941 C C . LYS A 1 623 ? 17.383 -0.315 -21.871 1.00 92.94 623 LYS A C 1
ATOM 4943 O O . LYS A 1 623 ? 16.638 -0.801 -22.716 1.00 92.94 623 LYS A O 1
ATOM 4948 N N . ALA A 1 624 ? 18.207 0.701 -22.149 1.00 94.31 624 ALA A N 1
ATOM 4949 C CA . ALA A 1 624 ? 18.247 1.328 -23.475 1.00 94.31 624 ALA A CA 1
ATOM 4950 C C . ALA A 1 624 ? 18.732 0.348 -24.560 1.00 94.31 624 ALA A C 1
ATOM 4952 O O . ALA A 1 624 ? 18.147 0.273 -25.637 1.00 94.31 624 ALA A O 1
ATOM 4953 N N . ARG A 1 625 ? 19.747 -0.477 -24.260 1.00 94.81 625 ARG A N 1
ATOM 4954 C CA . ARG A 1 625 ? 20.212 -1.526 -25.186 1.00 94.81 625 ARG A CA 1
ATOM 4955 C C . ARG A 1 625 ? 19.182 -2.643 -25.371 1.00 94.81 625 ARG A C 1
ATOM 4957 O O . ARG A 1 625 ? 19.007 -3.117 -26.490 1.00 94.81 625 ARG A O 1
ATOM 4964 N N . ILE A 1 626 ? 18.474 -3.036 -24.306 1.00 96.00 626 ILE A N 1
ATOM 4965 C CA . ILE A 1 626 ? 17.344 -3.977 -24.386 1.00 96.00 626 ILE A CA 1
ATOM 4966 C C . ILE A 1 626 ? 16.246 -3.396 -25.287 1.00 96.00 626 ILE A C 1
ATOM 4968 O O . ILE A 1 626 ? 15.725 -4.113 -26.137 1.00 96.00 626 ILE A O 1
ATOM 4972 N N . ALA A 1 627 ? 15.945 -2.100 -25.168 1.00 96.44 627 ALA A N 1
ATOM 4973 C CA . ALA A 1 627 ? 14.994 -1.418 -26.039 1.00 96.44 627 ALA A CA 1
ATOM 4974 C C . ALA A 1 627 ? 15.429 -1.478 -27.514 1.00 96.44 627 ALA A C 1
ATOM 4976 O O . ALA A 1 627 ? 14.628 -1.880 -28.354 1.00 96.44 627 ALA A O 1
ATOM 4977 N N . CYS A 1 628 ? 16.702 -1.203 -27.830 1.00 96.00 628 CYS A N 1
ATOM 4978 C CA . CYS A 1 628 ? 17.235 -1.373 -29.189 1.00 96.00 628 CYS A CA 1
ATOM 4979 C C . CYS A 1 628 ? 17.089 -2.815 -29.698 1.00 96.00 628 CYS A C 1
ATOM 4981 O O . CYS A 1 628 ? 16.647 -3.021 -30.823 1.00 96.00 628 CYS A O 1
ATOM 4983 N N . ALA A 1 629 ? 17.422 -3.821 -28.880 1.00 96.06 629 ALA A N 1
ATOM 4984 C CA . ALA A 1 629 ? 17.294 -5.226 -29.268 1.00 96.06 629 ALA A CA 1
ATOM 4985 C C . ALA A 1 629 ? 15.834 -5.614 -29.561 1.00 96.06 629 ALA A C 1
ATOM 4987 O O . ALA A 1 629 ? 15.558 -6.313 -30.536 1.00 96.06 629 ALA A O 1
ATOM 4988 N N . LEU A 1 630 ? 14.895 -5.131 -28.745 1.00 96.38 630 LEU A N 1
ATOM 4989 C CA . LEU A 1 630 ? 13.466 -5.369 -28.922 1.00 96.38 630 LEU A CA 1
ATOM 4990 C C . LEU A 1 630 ? 12.894 -4.631 -30.149 1.00 96.38 630 LEU A C 1
ATOM 4992 O O . LEU A 1 630 ? 12.110 -5.222 -30.888 1.00 96.38 630 LEU A O 1
ATOM 4996 N N . CYS A 1 631 ? 13.325 -3.398 -30.432 1.00 95.69 631 CYS A N 1
ATOM 4997 C CA . CYS A 1 631 ? 12.951 -2.688 -31.662 1.00 95.69 631 CYS A CA 1
ATOM 4998 C C . CYS A 1 631 ? 13.516 -3.379 -32.918 1.00 95.69 631 CYS A C 1
ATOM 5000 O O . CYS A 1 631 ? 12.791 -3.590 -33.890 1.00 95.69 631 CYS A O 1
ATOM 5002 N N . SER A 1 632 ? 14.780 -3.821 -32.892 1.00 94.06 632 SER A N 1
ATOM 5003 C CA . SER A 1 632 ? 15.385 -4.598 -33.988 1.00 94.06 632 SER A CA 1
ATOM 5004 C C . SER A 1 632 ? 14.656 -5.922 -34.229 1.00 94.06 632 SER A C 1
ATOM 5006 O O . SER A 1 632 ? 14.495 -6.355 -35.373 1.00 94.06 632 SER A O 1
ATOM 5008 N N . LEU A 1 633 ? 14.166 -6.560 -33.161 1.00 93.94 633 LEU A N 1
ATOM 5009 C CA . LEU A 1 633 ? 13.340 -7.762 -33.249 1.00 93.94 633 LEU A CA 1
ATOM 5010 C C . LEU A 1 633 ? 12.022 -7.495 -33.994 1.00 93.94 633 LEU A C 1
ATOM 5012 O O . LEU A 1 633 ? 11.643 -8.303 -34.848 1.00 93.94 633 LEU A O 1
ATOM 5016 N N . ASP A 1 634 ? 11.362 -6.370 -33.706 1.00 93.19 634 ASP A N 1
ATOM 5017 C CA . ASP A 1 634 ? 10.105 -5.966 -34.349 1.00 93.19 634 ASP A CA 1
ATOM 5018 C C . ASP A 1 634 ? 10.279 -5.642 -35.841 1.00 93.19 634 ASP A C 1
ATOM 5020 O O . ASP A 1 634 ? 9.435 -6.019 -36.659 1.00 93.19 634 ASP A O 1
ATOM 5024 N N . LEU A 1 635 ? 11.405 -5.028 -36.218 1.00 92.56 635 LEU A N 1
ATOM 5025 C CA . LEU A 1 635 ? 11.749 -4.742 -37.618 1.00 92.56 635 LEU A CA 1
ATOM 5026 C C . LEU A 1 635 ? 12.127 -6.001 -38.421 1.00 92.56 635 LEU A C 1
ATOM 5028 O O . LEU A 1 635 ? 12.041 -6.008 -39.648 1.00 92.56 635 LEU A O 1
ATOM 5032 N N . GLY A 1 636 ? 12.476 -7.103 -37.749 1.00 90.62 636 GLY A N 1
ATOM 5033 C CA . GLY A 1 636 ? 12.858 -8.375 -38.379 1.00 90.62 636 GLY A CA 1
ATOM 5034 C C . GLY A 1 636 ? 14.366 -8.655 -38.410 1.00 90.62 636 GLY A C 1
ATOM 5035 O O . GLY A 1 636 ? 14.783 -9.717 -38.891 1.00 90.62 636 GLY A O 1
ATOM 5036 N N . ASN A 1 637 ? 15.167 -7.761 -37.828 1.00 91.25 637 ASN A N 1
ATOM 5037 C CA . ASN A 1 637 ? 16.624 -7.829 -37.720 1.00 91.25 637 ASN A CA 1
ATOM 5038 C C . ASN A 1 637 ? 17.045 -8.676 -36.506 1.00 91.25 637 ASN A C 1
ATOM 5040 O O . ASN A 1 637 ? 17.615 -8.200 -35.525 1.00 91.25 637 ASN A O 1
ATOM 5044 N N . TRP A 1 638 ? 16.725 -9.974 -36.549 1.00 92.19 638 TRP A N 1
ATOM 5045 C CA . TRP A 1 638 ? 16.881 -10.866 -35.390 1.00 92.19 638 TRP A CA 1
ATOM 5046 C C . TRP A 1 638 ? 18.345 -11.111 -34.995 1.00 92.19 638 TRP A C 1
ATOM 5048 O O . TRP A 1 638 ? 18.629 -11.349 -33.823 1.00 92.19 638 TRP A O 1
ATOM 5058 N N . HIS A 1 639 ? 19.273 -11.074 -35.959 1.00 91.62 639 HIS A N 1
ATOM 5059 C CA . HIS A 1 639 ? 20.702 -11.252 -35.679 1.00 91.62 639 HIS A CA 1
ATOM 5060 C C . HIS A 1 639 ? 21.296 -10.039 -34.958 1.00 91.62 639 HIS A C 1
ATOM 5062 O O . HIS A 1 639 ? 22.028 -10.243 -33.993 1.00 91.62 639 HIS A O 1
ATOM 5068 N N . ASP A 1 640 ? 20.898 -8.816 -35.327 1.00 91.56 640 ASP A N 1
ATOM 5069 C CA . ASP A 1 640 ? 21.293 -7.607 -34.594 1.00 91.56 640 ASP A CA 1
ATOM 5070 C C . ASP A 1 640 ? 20.803 -7.661 -33.144 1.00 91.56 640 ASP A C 1
ATOM 5072 O O . ASP A 1 640 ? 21.568 -7.423 -32.213 1.00 91.56 640 ASP A O 1
ATOM 5076 N N . ALA A 1 641 ? 19.543 -8.060 -32.932 1.00 93.81 641 ALA A N 1
ATOM 5077 C CA . ALA A 1 641 ? 18.989 -8.225 -31.588 1.00 93.81 641 ALA A CA 1
ATOM 5078 C C . ALA A 1 641 ? 19.766 -9.264 -30.753 1.00 93.81 641 ALA A C 1
ATOM 5080 O O . ALA A 1 641 ? 20.018 -9.048 -29.566 1.00 93.81 641 ALA A O 1
ATOM 5081 N N . LEU A 1 642 ? 20.180 -10.377 -31.372 1.00 93.00 642 LEU A N 1
ATOM 5082 C CA . LEU A 1 642 ? 20.975 -11.419 -30.719 1.00 93.00 642 LEU A CA 1
ATOM 5083 C C . LEU A 1 642 ? 22.393 -10.948 -30.369 1.00 93.00 642 LEU A C 1
ATOM 5085 O O . LEU A 1 642 ? 22.909 -11.321 -29.317 1.00 93.00 642 LEU A O 1
ATOM 5089 N N . GLU A 1 643 ? 23.027 -10.152 -31.225 1.00 91.69 643 GLU A N 1
ATOM 5090 C CA . GLU A 1 643 ? 24.357 -9.588 -30.969 1.00 91.69 643 GLU A CA 1
ATOM 5091 C C . GLU A 1 643 ? 24.330 -8.593 -29.811 1.00 91.69 643 GLU A C 1
ATOM 5093 O O . GLU A 1 643 ? 25.116 -8.734 -28.877 1.00 91.69 643 GLU A O 1
ATOM 5098 N N . ILE A 1 644 ? 23.348 -7.687 -29.787 1.00 93.56 644 ILE A N 1
ATOM 5099 C CA . ILE A 1 644 ? 23.151 -6.761 -28.661 1.00 93.56 644 ILE A CA 1
ATOM 5100 C C . ILE A 1 644 ? 22.928 -7.531 -27.351 1.00 93.56 644 ILE A C 1
ATOM 5102 O O . ILE A 1 644 ? 23.468 -7.163 -26.307 1.00 93.56 644 ILE A O 1
ATOM 5106 N N . PHE A 1 645 ? 22.153 -8.619 -27.392 1.00 94.50 645 PHE A N 1
ATOM 5107 C CA . PHE A 1 645 ? 21.963 -9.484 -26.230 1.00 94.50 645 PHE A CA 1
ATOM 5108 C C . PHE A 1 645 ? 23.270 -10.147 -25.769 1.00 94.50 645 PHE A C 1
ATOM 5110 O O . PHE A 1 645 ? 23.518 -10.199 -24.567 1.00 94.50 645 PHE A O 1
ATOM 5117 N N . ARG A 1 646 ? 24.118 -10.634 -26.685 1.00 91.94 646 ARG A N 1
ATOM 5118 C CA . ARG A 1 646 ? 25.414 -11.239 -26.324 1.00 91.94 646 ARG A CA 1
ATOM 5119 C C . ARG A 1 646 ? 26.329 -10.231 -25.632 1.00 91.94 646 ARG A C 1
ATOM 5121 O O . ARG A 1 646 ? 26.929 -10.574 -24.617 1.00 91.94 646 ARG A O 1
ATOM 5128 N N . ASP A 1 647 ? 26.367 -8.989 -26.108 1.00 90.44 647 ASP A N 1
ATOM 5129 C CA . ASP A 1 647 ? 27.121 -7.910 -25.457 1.00 90.44 647 ASP A CA 1
ATOM 5130 C C . ASP A 1 647 ? 26.612 -7.645 -24.028 1.00 90.44 647 ASP A C 1
ATOM 5132 O O . ASP A 1 647 ? 27.389 -7.514 -23.077 1.00 90.44 647 ASP A O 1
ATOM 5136 N N . LEU A 1 648 ? 25.288 -7.609 -23.849 1.00 92.31 648 LEU A N 1
ATOM 5137 C CA . LEU A 1 648 ? 24.664 -7.470 -22.530 1.00 92.31 648 LEU A CA 1
ATOM 5138 C C . LEU A 1 648 ? 24.968 -8.665 -21.619 1.00 92.31 648 LEU A C 1
ATOM 5140 O O . LEU A 1 648 ? 25.264 -8.482 -20.441 1.00 92.31 648 LEU A O 1
ATOM 5144 N N . GLN A 1 649 ? 24.947 -9.882 -22.158 1.00 92.44 649 GLN A N 1
ATOM 5145 C CA . GLN A 1 649 ? 25.239 -11.102 -21.412 1.00 92.44 649 GLN A CA 1
ATOM 5146 C C . GLN A 1 649 ? 26.696 -11.154 -20.927 1.00 92.44 649 GLN A C 1
ATOM 5148 O O . GLN A 1 649 ? 26.949 -11.655 -19.834 1.00 92.44 649 GLN A O 1
ATOM 5153 N N . LEU A 1 650 ? 27.649 -10.623 -21.700 1.00 89.38 650 LEU A N 1
ATOM 5154 C CA . LEU A 1 650 ? 29.058 -10.543 -21.294 1.00 89.38 650 LEU A CA 1
ATOM 5155 C C . LEU A 1 650 ? 29.274 -9.546 -20.148 1.00 89.38 650 LEU A C 1
ATOM 5157 O O . LEU A 1 650 ? 30.077 -9.791 -19.247 1.00 89.38 650 LEU A O 1
ATOM 5161 N N . THR A 1 651 ? 28.562 -8.419 -20.173 1.00 87.06 651 THR A N 1
ATOM 5162 C CA . THR A 1 651 ? 28.740 -7.339 -19.191 1.00 87.06 651 THR A CA 1
ATOM 5163 C C . THR A 1 651 ? 27.949 -7.565 -17.900 1.00 87.06 651 THR A C 1
ATOM 5165 O O . THR A 1 651 ? 28.499 -7.395 -16.808 1.00 87.06 651 THR A O 1
ATOM 5168 N N . GLY A 1 652 ? 26.687 -7.987 -18.002 1.00 85.50 652 GLY A N 1
ATOM 5169 C CA . GLY A 1 652 ? 25.749 -8.094 -16.883 1.00 85.50 652 GLY A CA 1
ATOM 5170 C C . GLY A 1 652 ? 24.839 -9.325 -16.959 1.00 85.50 652 GLY A C 1
ATOM 5171 O O . GLY A 1 652 ? 23.626 -9.159 -17.076 1.00 85.50 652 GLY A O 1
ATOM 5172 N N . PRO A 1 653 ? 25.378 -10.556 -16.838 1.00 90.25 653 PRO A N 1
ATOM 5173 C CA . PRO A 1 653 ? 24.573 -11.781 -16.906 1.00 90.25 653 PRO A CA 1
ATOM 5174 C C . PRO A 1 653 ? 23.580 -11.926 -15.742 1.00 90.25 653 PRO A C 1
ATOM 5176 O O . PRO A 1 653 ? 22.571 -12.613 -15.885 1.00 90.25 653 PRO A O 1
ATOM 5179 N N . GLU A 1 654 ? 23.842 -11.273 -14.604 1.00 89.88 654 GLU A N 1
ATOM 5180 C CA . GLU A 1 654 ? 22.983 -11.343 -13.413 1.00 89.88 654 GLU A CA 1
ATOM 5181 C C . GLU A 1 654 ? 21.754 -10.429 -13.458 1.00 89.88 654 GLU A C 1
ATOM 5183 O O . GLU A 1 654 ? 20.845 -10.595 -12.638 1.00 89.88 654 GLU A O 1
ATOM 5188 N N . ASP A 1 655 ? 21.697 -9.492 -14.411 1.00 92.38 655 ASP A N 1
ATOM 5189 C CA . ASP A 1 655 ? 20.546 -8.605 -14.585 1.00 92.38 655 ASP A CA 1
ATOM 5190 C C . ASP A 1 655 ? 19.330 -9.429 -15.065 1.00 92.38 655 ASP A C 1
ATOM 5192 O O . ASP A 1 655 ? 19.370 -10.031 -16.148 1.00 92.38 655 ASP A O 1
ATOM 5196 N N . PRO A 1 656 ? 18.225 -9.473 -14.296 1.00 93.31 656 PRO A N 1
ATOM 5197 C CA . PRO A 1 656 ? 17.067 -10.288 -14.649 1.00 93.31 656 PRO A CA 1
ATOM 5198 C C . PRO A 1 656 ? 16.393 -9.820 -15.948 1.00 93.31 656 PRO A C 1
ATOM 5200 O O . PRO A 1 656 ? 15.814 -10.631 -16.674 1.00 93.31 656 PRO A O 1
ATOM 5203 N N . ARG A 1 657 ? 16.536 -8.537 -16.313 1.00 94.31 657 ARG A N 1
ATOM 5204 C CA . ARG A 1 657 ? 16.035 -7.988 -17.583 1.00 94.31 657 ARG A CA 1
ATOM 5205 C C . ARG A 1 657 ? 16.800 -8.569 -18.774 1.00 94.31 657 ARG A C 1
ATOM 5207 O O . ARG A 1 657 ? 16.206 -8.844 -19.815 1.00 94.31 657 ARG A O 1
ATOM 5214 N N . VAL A 1 658 ? 18.105 -8.812 -18.614 1.00 94.31 658 VAL A N 1
ATOM 5215 C CA . VAL A 1 658 ? 18.947 -9.460 -19.633 1.00 94.31 658 VAL A CA 1
ATOM 5216 C C . VAL A 1 658 ? 18.580 -10.939 -19.757 1.00 94.31 658 VAL A C 1
ATOM 5218 O O . VAL A 1 658 ? 18.394 -11.420 -20.875 1.00 94.31 658 VAL A O 1
ATOM 5221 N N . LYS A 1 659 ? 18.368 -11.648 -18.637 1.00 93.75 659 LYS A N 1
ATOM 5222 C CA . LYS A 1 659 ? 17.867 -13.040 -18.642 1.00 93.75 659 LYS A CA 1
ATOM 5223 C C . LYS A 1 659 ? 16.521 -13.149 -19.381 1.00 93.75 659 LYS A C 1
ATOM 5225 O O . LYS A 1 659 ? 16.343 -14.051 -20.202 1.00 93.75 659 LYS A O 1
ATOM 5230 N N . ALA A 1 660 ? 15.614 -12.192 -19.168 1.00 94.69 660 ALA A N 1
ATOM 5231 C CA . ALA A 1 660 ? 14.333 -12.111 -19.872 1.00 94.69 660 ALA A CA 1
ATOM 5232 C C . ALA A 1 660 ? 14.479 -11.802 -21.372 1.00 94.69 660 ALA A C 1
ATOM 5234 O O . ALA A 1 660 ? 13.798 -12.412 -22.190 1.00 94.69 660 ALA A O 1
ATOM 5235 N N . LEU A 1 661 ? 15.395 -10.914 -21.773 1.00 95.38 661 LEU A N 1
ATOM 5236 C CA . LEU A 1 661 ? 15.688 -10.702 -23.195 1.00 95.38 661 LEU A CA 1
ATOM 5237 C C . LEU A 1 661 ? 16.204 -11.992 -23.854 1.00 95.38 661 LEU A C 1
ATOM 5239 O O . LEU A 1 661 ? 15.783 -12.333 -24.958 1.00 95.38 661 LEU A O 1
ATOM 5243 N N . GLY A 1 662 ? 17.062 -12.743 -23.161 1.00 93.81 662 GLY A N 1
ATOM 5244 C CA . GLY A 1 662 ? 17.540 -14.041 -23.630 1.00 93.81 662 GLY A CA 1
ATOM 5245 C C . GLY A 1 662 ? 16.398 -15.028 -23.878 1.00 93.81 662 GLY A C 1
ATOM 5246 O O . GLY A 1 662 ? 16.368 -15.677 -24.927 1.00 93.81 662 GLY A O 1
ATOM 5247 N N . SER A 1 663 ? 15.424 -15.102 -22.964 1.00 93.19 663 SER A N 1
ATOM 5248 C CA . SER A 1 663 ? 14.259 -15.978 -23.130 1.00 93.19 663 SER A CA 1
ATOM 5249 C C . SER A 1 663 ? 13.349 -15.549 -24.283 1.00 93.19 663 SER A C 1
ATOM 5251 O O . SER A 1 663 ? 12.913 -16.396 -25.065 1.00 93.19 663 SER A O 1
ATOM 5253 N N . ILE A 1 664 ? 13.161 -14.239 -24.484 1.00 94.19 664 ILE A N 1
ATOM 5254 C CA . ILE A 1 664 ? 12.453 -13.675 -25.647 1.00 94.19 664 ILE A CA 1
ATOM 5255 C C . ILE A 1 664 ? 13.158 -14.042 -26.961 1.00 94.19 664 ILE A C 1
ATOM 5257 O O . ILE A 1 664 ? 12.498 -14.341 -27.956 1.00 94.19 664 ILE A O 1
ATOM 5261 N N . LEU A 1 665 ? 14.493 -14.061 -26.974 1.00 94.06 665 LEU A N 1
ATOM 5262 C CA . LEU A 1 665 ? 15.300 -14.391 -28.151 1.00 94.06 665 LEU A CA 1
ATOM 5263 C C . LEU A 1 665 ? 15.468 -15.900 -28.396 1.00 94.06 665 LEU A C 1
ATOM 5265 O O . LEU A 1 665 ? 16.137 -16.285 -29.358 1.00 94.06 665 LEU A O 1
ATOM 5269 N N . GLY A 1 666 ? 14.840 -16.758 -27.587 1.00 90.06 666 GLY A N 1
ATOM 5270 C CA . GLY A 1 666 ? 14.834 -18.209 -27.779 1.00 90.06 666 GLY A CA 1
ATOM 5271 C C . GLY A 1 666 ? 15.942 -18.958 -27.031 1.00 90.06 666 GLY A C 1
ATOM 5272 O O . GLY A 1 666 ? 16.339 -20.041 -27.466 1.00 90.06 666 GLY A O 1
ATOM 5273 N N . LEU A 1 667 ? 16.465 -18.411 -25.931 1.00 89.81 667 LEU A N 1
ATOM 5274 C CA . LEU A 1 667 ? 17.247 -19.161 -24.939 1.00 89.81 667 LEU A CA 1
ATOM 5275 C C . LEU A 1 667 ? 16.321 -19.701 -23.841 1.00 89.81 667 LEU A C 1
ATOM 5277 O O . LEU A 1 667 ? 15.275 -19.130 -23.554 1.00 89.81 667 LEU A O 1
ATOM 5281 N N . LYS A 1 668 ? 16.692 -20.815 -23.208 1.00 85.19 668 LYS A N 1
ATOM 5282 C CA . LYS A 1 668 ? 15.970 -21.297 -22.023 1.00 85.19 668 LYS A CA 1
ATOM 5283 C C . LYS A 1 668 ? 16.516 -20.591 -20.782 1.00 85.19 668 LYS A C 1
ATOM 5285 O O . LYS A 1 668 ? 17.730 -20.573 -20.597 1.00 85.19 668 LYS A O 1
ATOM 5290 N N . ALA A 1 669 ? 15.623 -20.037 -19.969 1.00 83.31 669 ALA A N 1
ATOM 5291 C CA . ALA A 1 669 ? 15.918 -19.421 -18.680 1.00 83.31 669 ALA A CA 1
ATOM 5292 C C . ALA A 1 669 ? 14.850 -19.850 -17.664 1.00 83.31 669 ALA A C 1
ATOM 5294 O O . ALA A 1 669 ? 13.727 -20.174 -18.061 1.00 83.31 669 ALA A O 1
ATOM 5295 N N . ASP A 1 670 ? 15.208 -19.851 -16.383 1.00 83.88 670 ASP A N 1
ATOM 5296 C CA . ASP A 1 670 ? 14.317 -20.281 -15.307 1.00 83.88 670 ASP A CA 1
ATOM 5297 C C . ASP A 1 670 ? 13.186 -19.269 -15.079 1.00 83.88 670 ASP A C 1
ATOM 5299 O O . ASP A 1 670 ? 13.403 -18.055 -15.063 1.00 83.88 670 ASP A O 1
ATOM 5303 N N . THR A 1 671 ? 11.962 -19.771 -14.895 1.00 85.69 671 THR A N 1
ATOM 5304 C CA . THR A 1 671 ? 10.740 -18.969 -14.702 1.00 85.69 671 THR A CA 1
ATOM 5305 C C . THR A 1 671 ? 10.564 -18.456 -13.269 1.00 85.69 671 THR A C 1
ATOM 5307 O O . THR A 1 671 ? 9.541 -17.851 -12.961 1.00 85.69 671 THR A O 1
ATOM 5310 N N . GLU A 1 672 ? 11.553 -18.656 -12.394 1.00 87.50 672 GLU A N 1
ATOM 5311 C CA . GLU A 1 672 ? 11.542 -18.139 -11.018 1.00 87.50 672 GLU A CA 1
ATOM 5312 C C . GLU A 1 672 ? 11.719 -16.615 -10.958 1.00 87.50 672 GLU A C 1
ATOM 5314 O O . GLU A 1 672 ? 11.245 -15.965 -10.029 1.00 87.50 672 GLU A O 1
ATOM 5319 N N . GLU A 1 673 ? 12.373 -16.024 -11.959 1.00 90.19 673 GLU A N 1
ATOM 5320 C CA . GLU A 1 673 ? 12.575 -14.578 -12.037 1.00 90.19 673 GLU A CA 1
ATOM 5321 C C . GLU A 1 673 ? 11.347 -13.881 -12.628 1.00 90.19 673 GLU A C 1
ATOM 5323 O O . GLU A 1 673 ? 10.864 -14.257 -13.697 1.00 90.19 673 GLU A O 1
ATOM 5328 N N . PHE A 1 674 ? 10.885 -12.812 -11.974 1.00 92.12 674 PHE A N 1
ATOM 5329 C CA . PHE A 1 674 ? 9.707 -12.028 -12.367 1.00 92.12 674 PHE A CA 1
ATOM 5330 C C . PHE A 1 674 ? 9.692 -11.641 -13.860 1.00 92.12 674 PHE A C 1
ATOM 5332 O O . PHE A 1 674 ? 8.711 -11.862 -14.575 1.00 92.12 674 PHE A O 1
ATOM 5339 N N . GLU A 1 675 ? 10.805 -11.101 -14.350 1.00 93.44 675 GLU A N 1
ATOM 5340 C CA . GLU A 1 675 ? 10.975 -10.599 -15.710 1.00 93.44 675 GLU A CA 1
ATOM 5341 C C . GLU A 1 675 ? 10.888 -11.728 -16.752 1.00 93.44 675 GLU A C 1
ATOM 5343 O O . GLU A 1 675 ? 10.324 -11.534 -17.834 1.00 93.44 675 GLU A O 1
ATOM 5348 N N . VAL A 1 676 ? 11.411 -12.913 -16.412 1.00 93.44 676 VAL A N 1
ATOM 5349 C CA . VAL A 1 676 ? 11.396 -14.119 -17.256 1.00 93.44 676 VAL A CA 1
ATOM 5350 C C . VAL A 1 676 ? 10.018 -14.783 -17.220 1.00 93.44 676 VAL A C 1
ATOM 5352 O O . VAL A 1 676 ? 9.484 -15.146 -18.273 1.00 93.44 676 VAL A O 1
ATOM 5355 N N . ALA A 1 677 ? 9.409 -14.879 -16.033 1.00 92.31 677 ALA A N 1
ATOM 5356 C CA . ALA A 1 677 ? 8.064 -15.404 -15.823 1.00 92.31 677 ALA A CA 1
ATOM 5357 C C . ALA A 1 677 ? 7.031 -14.635 -16.654 1.00 92.31 677 ALA A C 1
ATOM 5359 O O . ALA A 1 677 ? 6.165 -15.235 -17.289 1.00 92.31 677 ALA A O 1
ATOM 5360 N N . LEU A 1 678 ? 7.142 -13.305 -16.715 1.00 91.00 678 LEU A N 1
ATOM 5361 C CA . LEU A 1 678 ? 6.268 -12.485 -17.550 1.00 91.00 678 LEU A CA 1
ATOM 5362 C C . LEU A 1 678 ? 6.486 -12.702 -19.052 1.00 91.00 678 LEU A C 1
ATOM 5364 O O . LEU A 1 678 ? 5.503 -12.739 -19.798 1.00 91.00 678 LEU A O 1
ATOM 5368 N N . ALA A 1 679 ? 7.736 -12.886 -19.481 1.00 89.75 679 ALA A N 1
ATOM 5369 C CA . ALA A 1 679 ? 8.089 -13.051 -20.888 1.00 89.75 679 ALA A CA 1
ATOM 5370 C C . ALA A 1 679 ? 7.632 -14.399 -21.477 1.00 89.75 679 ALA A C 1
ATOM 5372 O O . ALA A 1 679 ? 7.040 -14.422 -22.553 1.00 89.75 679 ALA A O 1
ATOM 5373 N N . VAL A 1 680 ? 7.905 -15.515 -20.789 1.00 89.69 680 VAL A N 1
ATOM 5374 C CA . VAL A 1 680 ? 7.721 -16.880 -21.339 1.00 89.69 680 VAL A CA 1
ATOM 5375 C C . VAL A 1 680 ? 6.903 -17.798 -20.417 1.00 89.69 680 VAL A C 1
ATOM 5377 O O . VAL A 1 680 ? 6.436 -18.847 -20.854 1.00 89.69 680 VAL A O 1
ATOM 5380 N N . GLY A 1 681 ? 6.679 -17.407 -19.160 1.00 86.69 681 GLY A N 1
ATOM 5381 C CA . GLY A 1 681 ? 5.975 -18.232 -18.178 1.00 86.69 681 GLY A CA 1
ATOM 5382 C C . GLY A 1 681 ? 4.490 -18.466 -18.483 1.00 86.69 681 GLY A C 1
ATOM 5383 O O . GLY A 1 681 ? 3.833 -17.753 -19.250 1.00 86.69 681 GLY A O 1
ATOM 5384 N N . THR A 1 682 ? 3.942 -19.481 -17.829 1.00 90.06 682 THR A N 1
ATOM 5385 C CA . THR A 1 682 ? 2.522 -19.840 -17.841 1.00 90.06 682 THR A CA 1
ATOM 5386 C C . THR A 1 682 ? 1.688 -18.892 -16.971 1.00 90.06 682 THR A C 1
ATOM 5388 O O . THR A 1 682 ? 2.199 -18.175 -16.112 1.00 90.06 682 THR A O 1
ATOM 5391 N N . VAL A 1 683 ? 0.360 -18.902 -17.135 1.00 88.69 683 VAL A N 1
ATOM 5392 C CA . VAL A 1 683 ? -0.551 -18.080 -16.307 1.00 88.69 683 VAL A CA 1
ATOM 5393 C C . VAL A 1 683 ? -0.410 -18.400 -14.809 1.00 88.69 683 VAL A C 1
ATOM 5395 O O . VAL A 1 683 ? -0.523 -17.503 -13.974 1.00 88.69 683 VAL A O 1
ATOM 5398 N N . ALA A 1 684 ? -0.131 -19.662 -14.462 1.00 89.56 684 ALA A N 1
ATOM 5399 C CA . ALA A 1 684 ? 0.076 -20.088 -13.080 1.00 89.56 684 ALA A CA 1
ATOM 5400 C C . ALA A 1 684 ? 1.345 -19.475 -12.466 1.00 89.56 684 ALA A C 1
ATOM 5402 O O . ALA A 1 684 ? 1.307 -19.058 -11.313 1.00 89.56 684 ALA A O 1
ATOM 5403 N N . GLU A 1 685 ? 2.422 -19.358 -13.245 1.00 90.38 685 GLU A N 1
ATOM 5404 C CA . GLU A 1 685 ? 3.688 -18.745 -12.817 1.00 90.38 685 GLU A CA 1
ATOM 5405 C C . GLU A 1 685 ? 3.605 -17.212 -12.759 1.00 90.38 685 GLU A C 1
ATOM 5407 O O . GLU A 1 685 ? 4.289 -16.590 -11.953 1.00 90.38 685 GLU A O 1
ATOM 5412 N N . LYS A 1 686 ? 2.732 -16.582 -13.561 1.00 91.19 686 LYS A N 1
ATOM 5413 C CA . LYS A 1 686 ? 2.514 -15.121 -13.547 1.00 91.19 686 LYS A CA 1
ATOM 5414 C C . LYS A 1 686 ? 1.653 -14.650 -12.371 1.00 91.19 686 LYS A C 1
ATOM 5416 O O . LYS A 1 686 ? 1.860 -13.557 -11.849 1.00 91.19 686 LYS A O 1
ATOM 5421 N N . LYS A 1 687 ? 0.689 -15.466 -11.931 1.00 90.31 687 LYS A N 1
ATOM 5422 C CA . LYS A 1 687 ? -0.305 -15.102 -10.903 1.00 90.31 687 LYS A CA 1
ATOM 5423 C C . LYS A 1 687 ? 0.285 -14.646 -9.551 1.00 90.31 687 LYS A C 1
ATOM 5425 O O . LYS A 1 687 ? -0.244 -13.673 -9.012 1.00 90.31 687 LYS A O 1
ATOM 5430 N N . PRO A 1 688 ? 1.338 -15.276 -8.987 1.00 90.62 688 PRO A N 1
ATOM 5431 C CA . PRO A 1 688 ? 1.934 -14.859 -7.713 1.00 90.62 688 PRO A CA 1
ATOM 5432 C C . PRO A 1 688 ? 2.493 -13.432 -7.722 1.00 90.62 688 PRO A C 1
ATOM 5434 O O . PRO A 1 688 ? 2.566 -12.795 -6.672 1.00 90.62 688 PRO A O 1
ATOM 5437 N N . TRP A 1 689 ? 2.856 -12.915 -8.897 1.00 91.75 689 TRP A N 1
ATOM 5438 C CA . TRP A 1 689 ? 3.463 -11.595 -9.040 1.00 91.75 689 TRP A CA 1
ATOM 5439 C C . TRP A 1 689 ? 2.450 -10.446 -9.009 1.00 91.75 689 TRP A C 1
ATOM 5441 O O . TRP A 1 689 ? 2.857 -9.303 -8.833 1.00 91.75 689 TRP A O 1
ATOM 5451 N N . LEU A 1 690 ? 1.141 -10.719 -9.108 1.00 90.75 690 LEU A N 1
ATOM 5452 C CA . LEU A 1 690 ? 0.096 -9.682 -9.167 1.00 90.75 690 LEU A CA 1
ATOM 5453 C C . LEU A 1 690 ? 0.088 -8.759 -7.940 1.00 90.75 690 LEU A C 1
ATOM 5455 O O . LEU A 1 690 ? -0.175 -7.564 -8.059 1.00 90.75 690 LEU A O 1
ATOM 5459 N N . ASP A 1 691 ? 0.364 -9.313 -6.759 1.00 88.88 691 ASP A N 1
ATOM 5460 C CA . ASP A 1 691 ? 0.469 -8.523 -5.527 1.00 88.88 691 ASP A CA 1
ATOM 5461 C C . ASP A 1 691 ? 1.878 -7.978 -5.302 1.00 88.88 691 ASP A C 1
ATOM 5463 O O . ASP A 1 691 ? 2.038 -6.981 -4.605 1.00 88.88 691 ASP A O 1
ATOM 5467 N N . GLN A 1 692 ? 2.893 -8.622 -5.886 1.00 91.62 692 GLN A N 1
ATOM 5468 C CA . GLN A 1 692 ? 4.290 -8.236 -5.707 1.00 91.62 692 GLN A CA 1
ATOM 5469 C C . GLN A 1 692 ? 4.683 -7.049 -6.589 1.00 91.62 692 GLN A C 1
ATOM 5471 O O . GLN A 1 692 ? 5.464 -6.218 -6.146 1.00 91.62 692 GLN A O 1
ATOM 5476 N N . ALA A 1 693 ? 4.137 -6.944 -7.801 1.00 93.25 693 ALA A N 1
ATOM 5477 C CA . ALA A 1 693 ? 4.468 -5.889 -8.755 1.00 93.25 693 ALA A CA 1
ATOM 5478 C C . ALA A 1 693 ? 3.227 -5.080 -9.179 1.00 93.25 693 ALA A C 1
ATOM 5480 O O . ALA A 1 693 ? 2.759 -5.204 -10.313 1.00 93.25 693 ALA A O 1
ATOM 5481 N N . PRO A 1 694 ? 2.683 -4.227 -8.286 1.00 92.56 694 PRO A N 1
ATOM 5482 C CA . PRO A 1 694 ? 1.436 -3.502 -8.531 1.00 92.56 694 PRO A CA 1
ATOM 5483 C C . PRO A 1 694 ? 1.501 -2.487 -9.684 1.00 92.56 694 PRO A C 1
ATOM 5485 O O . PRO A 1 694 ? 0.462 -2.130 -10.230 1.00 92.56 694 PRO A O 1
ATOM 5488 N N . CYS A 1 695 ? 2.696 -2.041 -10.082 1.00 93.31 695 CYS A N 1
ATOM 5489 C CA . CYS A 1 695 ? 2.888 -1.049 -11.147 1.00 93.31 695 CYS A CA 1
ATOM 5490 C C . CYS A 1 695 ? 2.996 -1.663 -12.550 1.00 93.31 695 CYS A C 1
ATOM 5492 O O . CYS A 1 695 ? 2.866 -0.940 -13.537 1.00 93.31 695 CYS A O 1
ATOM 5494 N N . ASN A 1 696 ? 3.201 -2.983 -12.670 1.00 94.56 696 ASN A N 1
ATOM 5495 C CA . ASN A 1 696 ? 3.372 -3.629 -13.970 1.00 94.56 696 ASN A CA 1
ATOM 5496 C C . ASN A 1 696 ? 2.021 -4.125 -14.529 1.00 94.56 696 ASN A C 1
ATOM 5498 O O . ASN A 1 696 ? 1.457 -5.100 -14.018 1.00 94.56 696 ASN A O 1
ATOM 5502 N N . PRO A 1 697 ? 1.496 -3.519 -15.610 1.00 94.31 697 PRO A N 1
ATOM 5503 C CA . PRO A 1 697 ? 0.160 -3.833 -16.113 1.00 94.31 697 PRO A CA 1
ATOM 5504 C C . PRO A 1 697 ? 0.065 -5.214 -16.771 1.00 94.31 697 PRO A C 1
ATOM 5506 O O . PRO A 1 697 ? -1.012 -5.810 -16.809 1.00 94.31 697 PRO A O 1
ATOM 5509 N N . PHE A 1 698 ? 1.177 -5.763 -17.269 1.00 93.44 698 PHE A N 1
ATOM 5510 C CA . PHE A 1 698 ? 1.174 -7.006 -18.043 1.00 93.44 698 PHE A CA 1
ATOM 5511 C C . PHE A 1 698 ? 0.851 -8.242 -17.194 1.00 93.44 698 PHE A C 1
ATOM 5513 O O . PHE A 1 698 ? 0.387 -9.248 -17.731 1.00 93.44 698 PHE A O 1
ATOM 5520 N N . ILE A 1 699 ? 1.014 -8.160 -15.869 1.00 91.62 699 ILE A N 1
ATOM 5521 C CA . ILE A 1 699 ? 0.581 -9.214 -14.942 1.00 91.62 699 ILE A CA 1
ATOM 5522 C C . ILE A 1 699 ? -0.949 -9.297 -14.910 1.00 91.62 699 ILE A C 1
ATOM 5524 O O . ILE A 1 699 ? -1.509 -10.389 -14.992 1.00 91.62 699 ILE A O 1
ATOM 5528 N N . GLY A 1 700 ? -1.623 -8.143 -14.838 1.00 91.00 700 GLY A N 1
ATOM 5529 C CA . GLY A 1 700 ? -3.084 -8.057 -14.880 1.00 91.00 700 GLY A CA 1
ATOM 5530 C C . GLY A 1 700 ? -3.644 -8.541 -16.218 1.00 91.00 700 GLY A C 1
ATOM 5531 O O . GLY A 1 700 ? -4.567 -9.353 -16.240 1.00 91.00 700 GLY A O 1
ATOM 5532 N N . LEU A 1 701 ? -3.017 -8.139 -17.333 1.00 92.06 701 LEU A N 1
ATOM 5533 C CA . LEU A 1 701 ? -3.410 -8.580 -18.681 1.00 92.06 701 LEU A CA 1
ATOM 5534 C C . LEU A 1 701 ? -3.242 -10.094 -18.893 1.00 92.06 701 LEU A C 1
ATOM 5536 O O . LEU A 1 701 ? -4.021 -10.708 -19.620 1.00 92.06 701 LEU A O 1
ATOM 5540 N N . ALA A 1 702 ? -2.257 -10.719 -18.243 1.00 89.81 702 ALA A N 1
ATOM 5541 C CA . ALA A 1 702 ? -2.046 -12.163 -18.329 1.00 89.81 702 ALA A CA 1
ATOM 5542 C C . ALA A 1 702 ? -3.114 -12.987 -17.582 1.00 89.81 702 ALA A C 1
ATOM 5544 O O . ALA A 1 702 ? -3.264 -14.184 -17.842 1.00 89.81 702 ALA A O 1
ATOM 5545 N N . ILE A 1 703 ? -3.849 -12.380 -16.644 1.00 89.25 703 ILE A N 1
ATOM 5546 C CA . ILE A 1 703 ? -4.828 -13.063 -15.796 1.00 89.25 703 ILE A CA 1
ATOM 5547 C C . ILE A 1 703 ? -6.240 -12.823 -16.333 1.00 89.25 703 ILE A C 1
ATOM 5549 O O . ILE A 1 703 ? -6.657 -11.704 -16.631 1.00 89.25 703 ILE A O 1
ATOM 5553 N N . LYS A 1 704 ? -7.047 -13.888 -16.401 1.00 86.06 704 LYS A N 1
ATOM 5554 C CA . LYS A 1 704 ? -8.445 -13.775 -16.829 1.00 86.06 704 LYS A CA 1
ATOM 5555 C C . LYS A 1 704 ? -9.221 -12.857 -15.883 1.00 86.06 704 LYS A C 1
ATOM 5557 O O . LYS A 1 704 ? -9.430 -13.186 -14.721 1.00 86.06 704 LYS A O 1
ATOM 5562 N N . GLY A 1 705 ? -9.712 -11.749 -16.429 1.00 84.31 705 GLY A N 1
ATOM 5563 C CA . GLY A 1 705 ? -10.463 -10.754 -15.671 1.00 84.31 705 GLY A CA 1
ATOM 5564 C C . GLY A 1 705 ? -9.619 -9.594 -15.154 1.00 84.31 705 GLY A C 1
ATOM 5565 O O . GLY A 1 705 ? -10.234 -8.582 -14.858 1.00 84.31 705 GLY A O 1
ATOM 5566 N N . GLY A 1 706 ? -8.283 -9.682 -15.184 1.00 89.88 706 GLY A N 1
ATOM 5567 C CA . GLY A 1 706 ? -7.356 -8.735 -14.549 1.00 89.88 706 GLY A CA 1
ATOM 5568 C C . GLY A 1 706 ? -7.150 -7.392 -15.264 1.00 89.88 706 GLY A C 1
ATOM 5569 O O . GLY A 1 706 ? -6.105 -6.754 -15.133 1.00 89.88 706 GLY A O 1
ATOM 5570 N N . LEU A 1 707 ? -8.117 -6.979 -16.092 1.00 92.50 707 LEU A N 1
ATOM 5571 C CA . LEU A 1 707 ? -8.017 -5.736 -16.862 1.00 92.50 707 LEU A CA 1
ATOM 5572 C C . LEU A 1 707 ? -8.085 -4.519 -15.934 1.00 92.50 707 LEU A C 1
ATOM 5574 O O . LEU A 1 707 ? -7.407 -3.535 -16.185 1.00 92.50 707 LEU A O 1
ATOM 5578 N N . ASP A 1 708 ? -8.886 -4.560 -14.871 1.00 92.94 708 ASP A N 1
ATOM 5579 C CA . ASP A 1 708 ? -8.949 -3.468 -13.903 1.00 92.94 708 ASP A CA 1
ATOM 5580 C C . ASP A 1 708 ? -7.644 -3.301 -13.121 1.00 92.94 708 ASP A C 1
ATOM 5582 O O . ASP A 1 708 ? -7.217 -2.161 -12.942 1.00 92.94 708 ASP A O 1
ATOM 5586 N N . GLU A 1 709 ? -6.959 -4.384 -12.744 1.00 93.06 709 GLU A N 1
ATOM 5587 C CA . GLU A 1 709 ? -5.615 -4.301 -12.161 1.00 93.06 709 GLU A CA 1
ATOM 5588 C C . GLU A 1 709 ? -4.589 -3.756 -13.162 1.00 93.06 709 GLU A C 1
ATOM 5590 O O . GLU A 1 709 ? -3.755 -2.937 -12.789 1.00 93.06 709 GLU A O 1
ATOM 5595 N N . ALA A 1 710 ? -4.671 -4.130 -14.444 1.00 94.25 710 ALA A N 1
ATOM 5596 C CA . ALA A 1 710 ? -3.784 -3.580 -15.471 1.00 94.25 710 ALA A CA 1
ATOM 5597 C C . ALA A 1 710 ? -3.980 -2.064 -15.670 1.00 94.25 710 ALA A C 1
ATOM 5599 O O . ALA A 1 710 ? -3.007 -1.320 -15.779 1.00 94.25 710 ALA A O 1
ATOM 5600 N N . LEU A 1 711 ? -5.234 -1.596 -15.670 1.00 93.88 711 LEU A N 1
ATOM 5601 C CA . LEU A 1 711 ? -5.575 -0.170 -15.771 1.00 93.88 711 LEU A CA 1
ATOM 5602 C C . LEU A 1 711 ? -5.171 0.627 -14.529 1.00 93.88 711 LEU A C 1
ATOM 5604 O O . LEU A 1 711 ? -4.866 1.814 -14.634 1.00 93.88 711 LEU A O 1
ATOM 5608 N N . ASN A 1 712 ? -5.187 -0.017 -13.365 1.00 93.12 712 ASN A N 1
ATOM 5609 C CA . ASN A 1 712 ? -4.687 0.550 -12.121 1.00 93.12 712 ASN A CA 1
ATOM 5610 C C . ASN A 1 712 ? -3.154 0.656 -12.119 1.00 93.12 712 ASN A C 1
ATOM 5612 O O . ASN A 1 712 ? -2.592 1.648 -11.664 1.00 93.12 712 ASN A O 1
ATOM 5616 N N . ALA A 1 713 ? -2.468 -0.349 -12.657 1.00 93.81 713 ALA A N 1
ATOM 5617 C CA . ALA A 1 713 ? -1.018 -0.371 -12.760 1.00 93.81 713 ALA A CA 1
ATOM 5618 C C . ALA A 1 713 ? -0.507 0.712 -13.726 1.00 93.81 713 ALA A C 1
ATOM 5620 O O . ALA A 1 713 ? 0.174 1.653 -13.313 1.00 93.81 713 ALA A O 1
ATOM 5621 N N . ASN A 1 714 ? -0.869 0.609 -15.010 1.00 94.69 714 ASN A N 1
ATOM 5622 C CA . ASN A 1 714 ? -0.490 1.581 -16.031 1.00 94.69 714 ASN A CA 1
ATOM 5623 C C . ASN A 1 714 ? -1.470 1.568 -17.221 1.00 94.69 714 ASN A C 1
ATOM 5625 O O . ASN A 1 714 ? -1.568 0.588 -17.974 1.00 94.69 714 ASN A O 1
ATOM 5629 N N . ALA A 1 715 ? -2.157 2.694 -17.419 1.00 93.62 715 ALA A N 1
ATOM 5630 C CA . ALA A 1 715 ? -3.163 2.893 -18.459 1.00 93.62 715 ALA A CA 1
ATOM 5631 C C . ALA A 1 715 ? -2.620 2.728 -19.889 1.00 93.62 715 ALA A C 1
ATOM 5633 O O . ALA A 1 715 ? -3.345 2.270 -20.773 1.00 93.62 715 ALA A O 1
ATOM 5634 N N . PHE A 1 716 ? -1.346 3.052 -20.134 1.00 94.00 716 PHE A N 1
ATOM 5635 C CA . PHE A 1 716 ? -0.771 3.032 -21.483 1.00 94.00 716 PHE A CA 1
ATOM 5636 C C . PHE A 1 716 ? -0.600 1.625 -22.065 1.00 94.00 716 PHE A C 1
ATOM 5638 O O . PHE A 1 716 ? -0.449 1.475 -23.278 1.00 94.00 716 PHE A O 1
ATOM 5645 N N . SER A 1 717 ? -0.715 0.580 -21.240 1.00 92.94 717 SER A N 1
ATOM 5646 C CA . SER A 1 717 ? -0.703 -0.816 -21.698 1.00 92.94 717 SER A CA 1
ATOM 5647 C C . SER A 1 717 ? -1.784 -1.127 -22.739 1.00 92.94 717 SER A C 1
ATOM 5649 O O . SER A 1 717 ? -1.557 -1.927 -23.647 1.00 92.94 717 SER A O 1
ATOM 5651 N N . ILE A 1 718 ? -2.932 -0.446 -22.665 1.00 93.31 718 ILE A N 1
ATOM 5652 C CA . ILE A 1 718 ? -4.064 -0.629 -23.584 1.00 93.31 718 ILE A CA 1
ATOM 5653 C C . ILE A 1 718 ? -4.188 0.476 -24.642 1.00 93.31 718 ILE A C 1
ATOM 5655 O O . ILE A 1 718 ? -5.109 0.429 -25.456 1.00 93.31 718 ILE A O 1
ATOM 5659 N N . ALA A 1 719 ? -3.284 1.463 -24.652 1.00 92.19 719 ALA A N 1
ATOM 5660 C CA . ALA A 1 719 ? -3.386 2.642 -25.516 1.00 92.19 719 ALA A CA 1
ATOM 5661 C C . ALA A 1 719 ? -3.483 2.270 -27.004 1.00 92.19 719 ALA A C 1
ATOM 5663 O O . ALA A 1 719 ? -4.308 2.810 -27.734 1.00 92.19 719 ALA A O 1
ATOM 5664 N N . HIS A 1 720 ? -2.693 1.287 -27.443 1.00 91.69 720 HIS A N 1
ATOM 5665 C CA . HIS A 1 720 ? -2.696 0.807 -28.825 1.00 91.69 720 HIS A CA 1
ATOM 5666 C C . HIS A 1 720 ? -4.066 0.256 -29.260 1.00 91.69 720 HIS A C 1
ATOM 5668 O O . HIS A 1 720 ? -4.588 0.642 -30.307 1.00 91.69 720 HIS A O 1
ATOM 5674 N N . GLU A 1 721 ? -4.690 -0.596 -28.439 1.00 92.50 721 GLU A N 1
ATOM 5675 C CA . GLU A 1 721 ? -6.009 -1.163 -28.733 1.00 92.50 721 GLU A CA 1
ATOM 5676 C C . GLU A 1 721 ? -7.104 -0.090 -28.615 1.00 92.50 721 GLU A C 1
ATOM 5678 O O . GLU A 1 721 ? -8.054 -0.082 -29.400 1.00 92.50 721 GLU A O 1
ATOM 5683 N N . ALA A 1 722 ? -6.945 0.866 -27.695 1.00 92.00 722 ALA A N 1
ATOM 5684 C CA . ALA A 1 722 ? -7.853 1.996 -27.544 1.00 92.00 722 ALA A CA 1
ATOM 5685 C C . ALA A 1 722 ? -7.858 2.922 -28.775 1.00 92.00 722 ALA A C 1
ATOM 5687 O O . ALA A 1 722 ? -8.929 3.316 -29.248 1.00 92.00 722 ALA A O 1
ATOM 5688 N N . VAL A 1 723 ? -6.684 3.226 -29.339 1.00 92.12 723 VAL A N 1
ATOM 5689 C CA . VAL A 1 723 ? -6.547 3.993 -30.590 1.00 92.12 723 VAL A CA 1
ATOM 5690 C C . VAL A 1 723 ? -7.123 3.205 -31.768 1.00 92.12 723 VAL A C 1
ATOM 5692 O O . VAL A 1 723 ? -7.930 3.742 -32.528 1.00 92.12 723 VAL A O 1
ATOM 5695 N N . GLU A 1 724 ? -6.818 1.907 -31.880 1.00 91.81 724 GLU A N 1
ATOM 5696 C CA . GLU A 1 724 ? -7.345 1.037 -32.944 1.00 91.81 724 GLU A CA 1
ATOM 5697 C C . GLU A 1 724 ? -8.888 0.971 -32.949 1.00 91.81 724 GLU A C 1
ATOM 5699 O O . GLU A 1 724 ? -9.525 0.841 -34.005 1.00 91.81 724 GLU A O 1
ATOM 5704 N N . ARG A 1 725 ? -9.505 1.053 -31.763 1.00 92.69 725 ARG A N 1
ATOM 5705 C CA . ARG A 1 725 ? -10.958 0.972 -31.543 1.00 92.69 725 ARG A CA 1
ATOM 5706 C C . ARG A 1 725 ? -11.651 2.333 -31.405 1.00 92.69 725 ARG A C 1
ATOM 5708 O O . ARG A 1 725 ? -12.877 2.357 -31.302 1.00 92.69 725 ARG A O 1
ATOM 5715 N N . LEU A 1 726 ? -10.917 3.449 -31.471 1.00 92.00 726 LEU A N 1
ATOM 5716 C CA . LEU A 1 726 ? -11.427 4.813 -31.257 1.00 92.00 726 LEU A CA 1
ATOM 5717 C C . LEU A 1 726 ? -12.164 4.982 -29.915 1.00 92.00 726 LEU A C 1
ATOM 5719 O O . LEU A 1 726 ? -13.255 5.565 -29.850 1.00 92.00 726 LEU A O 1
ATOM 5723 N N . THR A 1 727 ? -11.560 4.490 -28.833 1.00 90.38 727 THR A N 1
ATOM 5724 C CA . THR A 1 727 ? -12.123 4.557 -27.478 1.00 90.38 727 THR A CA 1
ATOM 5725 C C . THR A 1 727 ? -11.470 5.665 -26.658 1.00 90.38 727 THR A C 1
ATOM 5727 O O . THR A 1 727 ? -10.278 5.611 -26.349 1.00 90.38 727 THR A O 1
ATOM 5730 N N . ALA A 1 728 ? -12.268 6.659 -26.267 1.00 87.56 728 ALA A N 1
ATOM 5731 C CA . ALA A 1 728 ? -11.799 7.763 -25.434 1.00 87.56 728 ALA A CA 1
ATOM 5732 C C . ALA A 1 728 ? -11.601 7.318 -23.968 1.00 87.56 728 ALA A C 1
ATOM 5734 O O . ALA A 1 728 ? -12.441 6.564 -23.455 1.00 87.56 728 ALA A O 1
ATOM 5735 N N . PRO A 1 729 ? -10.583 7.849 -23.268 1.00 83.94 729 PRO A N 1
ATOM 5736 C CA . PRO A 1 729 ? -10.200 7.448 -21.906 1.00 83.94 729 PRO A CA 1
ATOM 5737 C C . PRO A 1 729 ? -11.203 7.878 -20.810 1.00 83.94 729 PRO A C 1
ATOM 5739 O O . PRO A 1 729 ? -11.180 7.348 -19.705 1.00 83.94 729 PRO A O 1
ATOM 5742 N N . ILE A 1 730 ? -12.133 8.798 -21.104 1.00 80.31 730 ILE A N 1
ATOM 5743 C CA . ILE A 1 730 ? -13.035 9.439 -20.121 1.00 80.31 730 ILE A CA 1
ATOM 5744 C C . ILE A 1 730 ? -14.359 8.688 -19.963 1.00 80.31 730 ILE A C 1
ATOM 5746 O O . ILE A 1 730 ? -15.061 8.497 -20.957 1.00 80.31 730 ILE A O 1
ATOM 5750 N N . ILE A 1 731 ? -14.782 8.354 -18.733 1.00 73.00 731 ILE A N 1
ATOM 5751 C CA . ILE A 1 731 ? -16.168 7.928 -18.450 1.00 73.00 731 ILE A CA 1
ATOM 5752 C C . ILE A 1 731 ? -17.052 9.163 -18.312 1.00 73.00 731 ILE A C 1
ATOM 5754 O O . ILE A 1 731 ? -16.945 9.903 -17.343 1.00 73.00 731 ILE A O 1
ATOM 5758 N N . SER A 1 732 ? -18.000 9.325 -19.231 1.00 69.31 732 SER A N 1
ATOM 5759 C CA . SER A 1 732 ? -19.152 10.202 -19.017 1.00 69.31 732 SER A CA 1
ATOM 5760 C C . SER A 1 732 ? -20.408 9.350 -18.806 1.00 69.31 732 SER A C 1
ATOM 5762 O O . SER A 1 732 ? -20.613 8.372 -19.538 1.00 69.31 732 SER A O 1
ATOM 5764 N N . PRO A 1 733 ? -21.248 9.656 -17.798 1.00 70.44 733 PRO A N 1
ATOM 5765 C CA . PRO A 1 733 ? -22.551 9.023 -17.691 1.00 70.44 733 PRO A CA 1
ATOM 5766 C C . PRO A 1 733 ? -23.381 9.384 -18.924 1.00 70.44 733 PRO A C 1
ATOM 5768 O O . PRO A 1 733 ? -23.389 10.524 -19.388 1.00 70.44 733 PRO A O 1
ATOM 5771 N N . THR A 1 734 ? -24.086 8.397 -19.467 1.00 78.50 734 THR A N 1
ATOM 5772 C CA . THR A 1 734 ? -24.998 8.648 -20.590 1.00 78.50 734 THR A CA 1
ATOM 5773 C C . THR A 1 734 ? -26.183 9.501 -20.132 1.00 78.50 734 THR A C 1
ATOM 5775 O O . THR A 1 734 ? -26.619 9.394 -18.983 1.00 78.50 734 THR A O 1
ATOM 5778 N N . LEU A 1 735 ? -26.751 10.308 -21.036 1.00 82.31 735 LEU A N 1
ATOM 5779 C CA . LEU A 1 735 ? -27.944 11.119 -20.743 1.00 82.31 735 LEU A CA 1
ATOM 5780 C C . LEU A 1 735 ? -29.092 10.267 -20.179 1.00 82.31 735 LEU A C 1
ATOM 5782 O O . LEU A 1 735 ? -29.730 10.662 -19.208 1.00 82.31 735 LEU A O 1
ATOM 5786 N N . LEU A 1 736 ? -29.283 9.057 -20.717 1.00 85.44 736 LEU A N 1
ATOM 5787 C CA . LEU A 1 736 ? -30.282 8.102 -20.235 1.00 85.44 736 LEU A CA 1
ATOM 5788 C C . LEU A 1 736 ? -30.032 7.668 -18.782 1.00 85.44 736 LEU A C 1
ATOM 5790 O O . LEU A 1 736 ? -30.962 7.624 -17.984 1.00 85.44 736 LEU A O 1
ATOM 5794 N N . GLN A 1 737 ? -28.782 7.370 -18.413 1.00 85.00 737 GLN A N 1
ATOM 5795 C CA . GLN A 1 737 ? -28.446 7.007 -17.032 1.00 85.00 737 GLN A CA 1
ATOM 5796 C C . GLN A 1 737 ? -28.691 8.163 -16.064 1.00 85.00 737 GLN A C 1
ATOM 5798 O O . GLN A 1 737 ? -29.206 7.931 -14.972 1.00 85.00 737 GLN A O 1
ATOM 5803 N N . ASN A 1 738 ? -28.358 9.393 -16.460 1.00 85.56 738 ASN A N 1
ATOM 5804 C CA . ASN A 1 738 ? -28.644 10.572 -15.646 1.00 85.56 738 ASN A CA 1
ATOM 5805 C C . ASN A 1 738 ? -30.154 10.793 -15.488 1.00 85.56 738 ASN A C 1
ATOM 5807 O O . ASN A 1 738 ? -30.605 11.029 -14.370 1.00 85.56 738 ASN A O 1
ATOM 5811 N N . PHE A 1 739 ? -30.937 10.631 -16.560 1.00 90.75 739 PHE A N 1
ATOM 5812 C CA . PHE A 1 739 ? -32.397 10.730 -16.510 1.00 90.75 739 PHE A CA 1
ATOM 5813 C C . PHE A 1 739 ? -33.028 9.663 -15.607 1.00 90.75 739 PHE A C 1
ATOM 5815 O O . PHE A 1 739 ? -33.883 9.981 -14.789 1.00 90.75 739 PHE A O 1
ATOM 5822 N N . ILE A 1 740 ? -32.580 8.407 -15.682 1.00 90.19 740 ILE A N 1
ATOM 5823 C CA . ILE A 1 740 ? -33.078 7.350 -14.789 1.00 90.19 740 ILE A CA 1
ATOM 5824 C C . ILE A 1 740 ? -32.717 7.660 -13.328 1.00 90.19 740 ILE A C 1
ATOM 5826 O O . ILE A 1 740 ? -33.553 7.522 -12.437 1.00 90.19 740 ILE A O 1
ATOM 5830 N N . ARG A 1 741 ? -31.473 8.093 -13.079 1.00 87.56 741 ARG A N 1
ATOM 5831 C CA . ARG A 1 741 ? -30.936 8.317 -11.729 1.00 87.56 741 ARG A CA 1
ATOM 5832 C C . ARG A 1 741 ? -31.580 9.502 -11.015 1.00 87.56 741 ARG A C 1
ATOM 5834 O O . ARG A 1 741 ? -31.820 9.398 -9.815 1.00 87.56 741 ARG A O 1
ATOM 5841 N N . TRP A 1 742 ? -31.816 10.599 -11.730 1.00 89.88 742 TRP A N 1
ATOM 5842 C CA . TRP A 1 742 ? -32.270 11.869 -11.153 1.00 89.88 742 TRP A CA 1
ATOM 5843 C C . TRP A 1 742 ? -33.691 12.273 -11.553 1.00 89.88 742 TRP A C 1
ATOM 5845 O O . TRP A 1 742 ? -34.282 13.099 -10.872 1.00 89.88 742 TRP A O 1
ATOM 5855 N N . GLY A 1 743 ? -34.245 11.695 -12.617 1.00 90.50 743 GLY A N 1
ATOM 5856 C CA . GLY A 1 743 ? -35.624 11.925 -13.050 1.00 90.50 743 GLY A CA 1
ATOM 5857 C C . GLY A 1 743 ? -36.551 10.793 -12.617 1.00 90.50 743 GLY A C 1
ATOM 5858 O O . GLY A 1 743 ? -37.366 10.965 -11.718 1.00 90.50 743 GLY A O 1
ATOM 5859 N N . LEU A 1 744 ? -36.409 9.619 -13.240 1.00 93.06 744 LEU A N 1
ATOM 5860 C CA . LEU A 1 744 ? -37.373 8.520 -13.098 1.00 93.06 744 LEU A CA 1
ATOM 5861 C C . LEU A 1 744 ? -37.465 7.970 -11.665 1.00 93.06 744 LEU A C 1
ATOM 5863 O O . LEU A 1 744 ? -38.559 7.868 -11.122 1.00 93.06 744 LEU A O 1
ATOM 5867 N N . LEU A 1 745 ? -36.335 7.609 -11.046 1.00 91.56 745 LEU A N 1
ATOM 5868 C CA . LEU A 1 745 ? -36.340 6.949 -9.732 1.00 91.56 745 LEU A CA 1
ATOM 5869 C C . LEU A 1 745 ? -36.895 7.838 -8.600 1.00 91.56 745 LEU A C 1
ATOM 5871 O O . LEU A 1 745 ? -37.749 7.353 -7.861 1.00 91.56 745 LEU A O 1
ATOM 5875 N N . PRO A 1 746 ? -36.506 9.123 -8.464 1.00 91.56 746 PRO A N 1
ATOM 5876 C CA . PRO A 1 746 ? -37.122 10.014 -7.477 1.00 91.56 746 PRO A CA 1
ATOM 5877 C C . PRO A 1 746 ? -38.638 10.170 -7.642 1.00 91.56 746 PRO A C 1
ATOM 5879 O O . PRO A 1 746 ? -39.353 10.179 -6.644 1.00 91.56 746 PRO A O 1
ATOM 5882 N N . LEU A 1 747 ? -39.141 10.234 -8.882 1.00 92.75 747 LEU A N 1
ATOM 5883 C CA . LEU A 1 747 ? -40.583 10.298 -9.148 1.00 92.75 747 LEU A CA 1
ATOM 5884 C C . LEU A 1 747 ? -41.309 9.025 -8.693 1.00 92.75 747 LEU A C 1
ATOM 5886 O O . LEU A 1 747 ? -42.394 9.114 -8.124 1.00 92.75 747 LEU A O 1
ATOM 5890 N N . VAL A 1 748 ? -40.694 7.852 -8.873 1.00 94.19 748 VAL A N 1
ATOM 5891 C CA . VAL A 1 748 ? -41.235 6.582 -8.364 1.00 94.19 748 VAL A CA 1
ATOM 5892 C C . VAL A 1 748 ? -41.312 6.596 -6.831 1.00 94.19 748 VAL A C 1
ATOM 5894 O O . VAL A 1 748 ? -42.353 6.249 -6.277 1.00 94.19 748 VAL A O 1
ATOM 5897 N N . TRP A 1 749 ? -40.276 7.065 -6.130 1.00 92.25 749 TRP A N 1
ATOM 5898 C CA . TRP A 1 749 ? -40.289 7.154 -4.661 1.00 92.25 749 TRP A CA 1
ATOM 5899 C C . TRP A 1 749 ? -41.363 8.105 -4.124 1.00 92.25 749 TRP A C 1
ATOM 5901 O O . TRP A 1 749 ? -42.053 7.775 -3.161 1.00 92.25 749 TRP A O 1
ATOM 5911 N N . LEU A 1 750 ? -41.559 9.250 -4.782 1.00 90.75 750 LEU A N 1
ATOM 5912 C CA . LEU A 1 750 ? -42.634 10.181 -4.436 1.00 90.75 750 LEU A CA 1
ATOM 5913 C C . LEU A 1 750 ? -44.019 9.585 -4.708 1.00 90.75 750 LEU A C 1
ATOM 5915 O O . LEU A 1 750 ? -44.929 9.786 -3.908 1.00 90.75 750 LEU A O 1
ATOM 5919 N N . SER A 1 751 ? -44.178 8.807 -5.784 1.00 91.88 751 SER A N 1
ATOM 5920 C CA . SER A 1 751 ? -45.446 8.129 -6.074 1.00 91.88 751 SER A CA 1
ATOM 5921 C C . SER A 1 751 ? -45.818 7.087 -5.011 1.00 91.88 751 SER A C 1
ATOM 5923 O O . SER A 1 751 ? -46.983 6.996 -4.645 1.00 91.88 751 SER A O 1
ATOM 5925 N N . LEU A 1 752 ? -44.838 6.375 -4.439 1.00 89.62 752 LEU A N 1
ATOM 5926 C CA . LEU A 1 752 ? -45.051 5.459 -3.309 1.00 89.62 752 LEU A CA 1
ATOM 5927 C C . LEU A 1 752 ? -45.551 6.191 -2.055 1.00 89.62 752 LEU A C 1
ATOM 5929 O O . LEU A 1 752 ? -46.496 5.733 -1.420 1.00 89.62 752 LEU A O 1
ATOM 5933 N N . GLY A 1 753 ? -44.967 7.349 -1.729 1.00 89.31 753 GLY A N 1
ATOM 5934 C CA . GLY A 1 753 ? -45.468 8.197 -0.641 1.00 89.31 753 GLY A CA 1
ATOM 5935 C C . GLY A 1 753 ? -46.885 8.719 -0.907 1.00 89.31 753 GLY A C 1
ATOM 5936 O O . GLY A 1 753 ? -47.715 8.740 -0.002 1.00 89.31 753 GLY A O 1
ATOM 5937 N N . ALA A 1 754 ? -47.191 9.074 -2.159 1.00 89.12 754 ALA A N 1
ATOM 5938 C CA . ALA A 1 754 ? -48.525 9.517 -2.560 1.00 89.12 754 ALA A CA 1
ATOM 5939 C C . ALA A 1 754 ? -49.581 8.402 -2.455 1.00 89.12 754 ALA A C 1
ATOM 5941 O O . ALA A 1 754 ? -50.706 8.681 -2.055 1.00 89.12 754 ALA A O 1
ATOM 5942 N N . ILE A 1 755 ? -49.229 7.148 -2.762 1.00 92.25 755 ILE A N 1
ATOM 5943 C CA . ILE A 1 755 ? -50.128 5.995 -2.582 1.00 92.25 755 ILE A CA 1
ATOM 5944 C C . ILE A 1 755 ? -50.483 5.819 -1.100 1.00 92.25 755 ILE A C 1
ATOM 5946 O O . ILE A 1 755 ? -51.659 5.714 -0.773 1.00 92.25 755 ILE A O 1
ATOM 5950 N N . ILE A 1 756 ? -49.493 5.882 -0.201 1.00 88.94 756 ILE A N 1
ATOM 5951 C CA . ILE A 1 756 ? -49.726 5.786 1.251 1.00 88.94 756 ILE A CA 1
ATOM 5952 C C . ILE A 1 756 ? -50.648 6.911 1.726 1.00 88.94 756 ILE A C 1
ATOM 5954 O O . ILE A 1 756 ? -51.593 6.654 2.463 1.00 88.94 756 ILE A O 1
ATOM 5958 N N . LEU A 1 757 ? -50.424 8.141 1.253 1.00 90.06 757 LEU A N 1
ATOM 5959 C CA . LEU A 1 757 ? -51.286 9.276 1.583 1.00 90.06 757 LEU A CA 1
ATOM 5960 C C . LEU A 1 757 ? -52.741 9.047 1.153 1.00 90.06 757 LEU A C 1
ATOM 5962 O O . LEU A 1 757 ? -53.657 9.383 1.900 1.00 90.06 757 LEU A O 1
ATOM 5966 N N . LEU A 1 758 ? -52.949 8.492 -0.044 1.00 90.31 758 LEU A N 1
ATOM 5967 C CA . LEU A 1 758 ? -54.281 8.216 -0.585 1.00 90.31 758 LEU A CA 1
ATOM 5968 C C . LEU A 1 758 ? -55.001 7.082 0.159 1.00 90.31 758 LEU A C 1
ATOM 5970 O O . LEU A 1 758 ? -56.227 7.086 0.197 1.00 90.31 758 LEU A O 1
ATOM 5974 N N . GLU A 1 759 ? -54.263 6.130 0.733 1.00 90.19 759 GLU A N 1
ATOM 5975 C CA . GLU A 1 759 ? -54.830 4.924 1.348 1.00 90.19 759 GLU A CA 1
ATOM 5976 C C . GLU A 1 759 ? -55.021 5.045 2.869 1.00 90.19 759 GLU A C 1
ATOM 5978 O O . GLU A 1 759 ? -56.015 4.549 3.395 1.00 90.19 759 GLU A O 1
ATOM 5983 N N . THR A 1 760 ? -54.125 5.739 3.584 1.00 84.38 760 THR A N 1
ATOM 5984 C CA . THR A 1 760 ? -54.204 5.899 5.051 1.00 84.38 760 THR A CA 1
ATOM 5985 C C . THR A 1 760 ? -54.635 7.292 5.508 1.00 84.38 760 THR A C 1
ATOM 5987 O O . THR A 1 760 ? -55.071 7.443 6.647 1.00 84.38 760 THR A O 1
ATOM 5990 N N . GLY A 1 761 ? -54.505 8.322 4.663 1.00 84.69 761 GLY A N 1
ATOM 5991 C CA . GLY A 1 761 ? -54.772 9.721 5.027 1.00 84.69 761 GLY A CA 1
ATOM 5992 C C . GLY A 1 761 ? -53.741 10.351 5.976 1.00 84.69 761 GLY A C 1
ATOM 5993 O O . GLY A 1 761 ? -53.867 11.527 6.318 1.00 84.69 761 GLY A O 1
ATOM 5994 N N . ASP A 1 762 ? -52.708 9.610 6.390 1.00 87.00 762 ASP A N 1
ATOM 5995 C CA . ASP A 1 762 ? -51.682 10.087 7.318 1.00 87.00 762 ASP A CA 1
ATOM 5996 C C . ASP A 1 762 ? -50.562 10.834 6.576 1.00 87.00 762 ASP A C 1
ATOM 5998 O O . ASP A 1 762 ? -49.670 10.247 5.949 1.00 87.00 762 ASP A O 1
ATOM 6002 N N . THR A 1 763 ? -50.586 12.164 6.683 1.00 81.62 763 THR A N 1
ATOM 6003 C CA . THR A 1 763 ? -49.581 13.052 6.082 1.00 81.62 763 THR A CA 1
ATOM 6004 C C . THR A 1 763 ? -48.174 12.824 6.632 1.00 81.62 763 THR A C 1
ATOM 6006 O O . THR A 1 763 ? -47.195 13.048 5.917 1.00 81.62 763 THR A O 1
ATOM 6009 N N . SER A 1 764 ? -48.055 12.378 7.887 1.00 78.00 764 SER A N 1
ATOM 6010 C CA . SER A 1 764 ? -46.765 12.168 8.543 1.00 78.00 764 SER A CA 1
ATOM 6011 C C . SER A 1 764 ? -46.083 10.899 8.028 1.00 78.00 764 SER A C 1
ATOM 6013 O O . SER A 1 764 ? -44.929 10.954 7.593 1.00 78.00 764 SER A O 1
ATOM 6015 N N . ALA A 1 765 ? -46.823 9.789 7.946 1.00 80.50 765 ALA A N 1
ATOM 6016 C CA . ALA A 1 765 ? -46.336 8.527 7.396 1.00 80.50 765 ALA A CA 1
ATOM 6017 C C . ALA A 1 765 ? -45.991 8.645 5.901 1.00 80.50 765 ALA A C 1
ATOM 6019 O O . ALA A 1 765 ? -44.928 8.194 5.464 1.00 80.50 765 ALA A O 1
ATOM 6020 N N . ALA A 1 766 ? -46.842 9.314 5.117 1.00 82.75 766 ALA A N 1
ATOM 6021 C CA . ALA A 1 766 ? -46.606 9.539 3.692 1.00 82.75 766 ALA A CA 1
ATOM 6022 C C . ALA A 1 766 ? -45.355 10.394 3.426 1.00 82.75 766 ALA A C 1
ATOM 6024 O O . ALA A 1 766 ? -44.545 10.064 2.553 1.00 82.75 766 ALA A O 1
ATOM 6025 N N . GLY A 1 767 ? -45.172 11.471 4.200 1.00 78.06 767 GLY A N 1
ATOM 6026 C CA . GLY A 1 767 ? -43.988 12.324 4.122 1.00 78.06 767 GLY A CA 1
ATOM 6027 C C . GLY A 1 767 ? -42.709 11.570 4.487 1.00 78.06 767 GLY A C 1
ATOM 6028 O O . GLY A 1 767 ? -41.716 11.657 3.762 1.00 78.06 767 GLY A O 1
ATOM 6029 N N . LEU A 1 768 ? -42.748 10.775 5.560 1.00 84.56 768 LEU A N 1
ATOM 6030 C CA . LEU A 1 768 ? -41.604 9.993 6.024 1.00 84.56 768 LEU A CA 1
ATOM 6031 C C . LEU A 1 768 ? -41.167 8.952 4.986 1.00 84.56 768 LEU A C 1
ATOM 6033 O O . LEU A 1 768 ? -39.976 8.844 4.705 1.00 84.56 768 LEU A O 1
ATOM 6037 N N . VAL A 1 769 ? -42.103 8.241 4.351 1.00 86.75 769 VAL A N 1
ATOM 6038 C CA . VAL A 1 769 ? -41.766 7.245 3.320 1.00 86.75 769 VAL A CA 1
ATOM 6039 C C . VAL A 1 769 ? -41.318 7.911 2.017 1.00 86.75 769 VAL A C 1
ATOM 6041 O O . VAL A 1 769 ? -40.257 7.572 1.494 1.00 86.75 769 VAL A O 1
ATOM 6044 N N . GLY A 1 770 ? -42.069 8.886 1.498 1.00 88.00 770 GLY A N 1
ATOM 6045 C CA . GLY A 1 770 ? -41.748 9.544 0.227 1.00 88.00 770 GLY A CA 1
ATOM 6046 C C . GLY A 1 770 ? -40.413 10.295 0.272 1.00 88.00 770 GLY A C 1
ATOM 6047 O O . GLY A 1 770 ? -39.504 10.017 -0.516 1.00 88.00 770 GLY A O 1
ATOM 6048 N N . PHE A 1 771 ? -40.251 11.219 1.225 1.00 83.81 771 PHE A N 1
ATOM 6049 C CA . PHE A 1 771 ? -39.012 11.991 1.364 1.00 83.81 771 PHE A CA 1
ATOM 6050 C C . PHE A 1 771 ? -37.870 11.167 1.968 1.00 83.81 771 PHE A C 1
ATOM 6052 O O . PHE A 1 771 ? -36.708 11.383 1.608 1.00 83.81 771 PHE A O 1
ATOM 6059 N N . GLY A 1 772 ? -38.168 10.185 2.824 1.00 83.94 772 GLY A N 1
ATOM 6060 C CA . GLY A 1 772 ? -37.179 9.240 3.347 1.00 83.94 772 GLY A CA 1
ATOM 6061 C C . GLY A 1 772 ? -36.542 8.401 2.240 1.00 83.94 772 GLY A C 1
ATOM 6062 O O . GLY A 1 772 ? -35.320 8.302 2.167 1.00 83.94 772 GLY A O 1
ATOM 6063 N N . LEU A 1 773 ? -37.333 7.875 1.301 1.00 89.25 773 LEU A N 1
ATOM 6064 C CA . LEU A 1 773 ? -36.806 7.106 0.169 1.00 89.25 773 LEU A CA 1
ATOM 6065 C C . LEU A 1 773 ? -36.024 7.979 -0.820 1.00 89.25 773 LEU A C 1
ATOM 6067 O O . LEU A 1 773 ? -34.970 7.562 -1.303 1.00 89.25 773 LEU A O 1
ATOM 6071 N N . VAL A 1 774 ? -36.479 9.208 -1.093 1.00 87.94 774 VAL A N 1
ATOM 6072 C CA . VAL A 1 774 ? -35.728 10.154 -1.938 1.00 87.94 774 VAL A CA 1
ATOM 6073 C C . VAL A 1 774 ? -34.393 10.530 -1.290 1.00 87.94 774 VAL A C 1
ATOM 6075 O O . VAL A 1 774 ? -33.357 10.486 -1.958 1.00 87.94 774 VAL A O 1
ATOM 6078 N N . SER A 1 775 ? -34.380 10.856 0.004 1.00 80.00 775 SER A N 1
ATOM 6079 C CA . SER A 1 775 ? -33.147 11.188 0.729 1.00 80.00 775 SER A CA 1
ATOM 6080 C C . SER A 1 775 ? -32.199 9.988 0.825 1.00 80.00 775 SER A C 1
ATOM 6082 O O . SER A 1 775 ? -31.009 10.139 0.539 1.00 80.00 775 SER A O 1
ATOM 6084 N N . ALA A 1 776 ? -32.717 8.784 1.088 1.00 84.31 776 ALA A N 1
ATOM 6085 C CA . ALA A 1 776 ? -31.950 7.541 1.050 1.00 84.31 776 ALA A CA 1
ATOM 6086 C C . ALA A 1 776 ? -31.373 7.258 -0.346 1.00 84.31 776 ALA A C 1
ATOM 6088 O O . ALA A 1 776 ? -30.215 6.861 -0.465 1.00 84.31 776 ALA A O 1
ATOM 6089 N N . HIS A 1 777 ? -32.125 7.516 -1.421 1.00 88.19 777 HIS A N 1
ATOM 6090 C CA . HIS A 1 777 ? -31.637 7.381 -2.797 1.00 88.19 777 HIS A CA 1
ATOM 6091 C C . HIS A 1 777 ? -30.519 8.378 -3.106 1.00 88.19 777 HIS A C 1
ATOM 6093 O O . HIS A 1 777 ? -29.487 7.986 -3.650 1.00 88.19 777 HIS A O 1
ATOM 6099 N N . ILE A 1 778 ? -30.670 9.650 -2.720 1.00 82.25 778 ILE A N 1
ATOM 6100 C CA . ILE A 1 778 ? -29.615 10.667 -2.864 1.00 82.25 778 ILE A CA 1
ATOM 6101 C C . ILE A 1 778 ? -28.366 10.242 -2.087 1.00 82.25 778 ILE A C 1
ATOM 6103 O O . ILE A 1 778 ? -27.259 10.301 -2.630 1.00 82.25 778 ILE A O 1
ATOM 6107 N N . ALA A 1 779 ? -28.537 9.771 -0.850 1.00 77.19 779 ALA A N 1
ATOM 6108 C CA . ALA A 1 779 ? -27.453 9.265 -0.019 1.00 77.19 779 ALA A CA 1
ATOM 6109 C C . ALA A 1 779 ? -26.770 8.054 -0.668 1.00 77.19 779 ALA A C 1
ATOM 6111 O O . ALA A 1 779 ? -25.551 8.052 -0.798 1.00 77.19 779 ALA A O 1
ATOM 6112 N N . ALA A 1 780 ? -27.524 7.081 -1.183 1.00 83.69 780 ALA A N 1
ATOM 6113 C CA . ALA A 1 780 ? -26.987 5.910 -1.876 1.00 83.69 780 ALA A CA 1
ATOM 6114 C C . ALA A 1 780 ? -26.257 6.286 -3.176 1.00 83.69 780 ALA A C 1
ATOM 6116 O O . ALA A 1 780 ? -25.204 5.733 -3.497 1.00 83.69 780 ALA A O 1
ATOM 6117 N N . VAL A 1 781 ? -26.783 7.253 -3.931 1.00 81.62 781 VAL A N 1
ATOM 6118 C CA . VAL A 1 781 ? -26.157 7.788 -5.144 1.00 81.62 781 VAL A CA 1
ATOM 6119 C C . VAL A 1 781 ? -24.841 8.489 -4.818 1.00 81.62 781 VAL A C 1
ATOM 6121 O O . VAL A 1 781 ? -23.841 8.216 -5.491 1.00 81.62 781 VAL A O 1
ATOM 6124 N N . ARG A 1 782 ? -24.825 9.342 -3.787 1.00 79.62 782 ARG A N 1
ATOM 6125 C CA . ARG A 1 782 ? -23.621 10.025 -3.299 1.00 79.62 782 ARG A CA 1
ATOM 6126 C C . ARG A 1 782 ? -22.607 9.029 -2.757 1.00 79.62 782 ARG A C 1
ATOM 6128 O O . ARG A 1 782 ? -21.472 9.048 -3.213 1.00 79.62 782 ARG A O 1
ATOM 6135 N N . PHE A 1 783 ? -23.026 8.104 -1.901 1.00 75.12 783 PHE A N 1
ATOM 6136 C CA . PHE A 1 783 ? -22.180 7.050 -1.348 1.00 75.12 783 PHE A CA 1
ATOM 6137 C C . PHE A 1 783 ? -21.554 6.203 -2.458 1.00 75.12 783 PHE A C 1
ATOM 6139 O O . PHE A 1 783 ? -20.348 5.987 -2.487 1.00 75.12 783 PHE A O 1
ATOM 6146 N N . ARG A 1 784 ? -22.334 5.795 -3.466 1.00 76.19 784 ARG A N 1
ATOM 6147 C CA . ARG A 1 784 ? -21.802 5.038 -4.606 1.00 76.19 784 ARG A CA 1
ATOM 6148 C C . ARG A 1 784 ? -20.805 5.843 -5.444 1.00 76.19 784 ARG A C 1
ATOM 6150 O O . ARG A 1 784 ? -19.865 5.253 -5.968 1.00 76.19 784 ARG A O 1
ATOM 6157 N N . ASN A 1 785 ? -20.987 7.155 -5.581 1.00 75.19 785 ASN A N 1
ATOM 6158 C CA . ASN A 1 785 ? -19.992 8.012 -6.230 1.00 75.19 785 ASN A CA 1
ATOM 6159 C C . ASN A 1 785 ? -18.732 8.161 -5.352 1.00 75.19 785 ASN A C 1
ATOM 6161 O O . ASN A 1 785 ? -17.626 7.997 -5.851 1.00 75.19 785 ASN A O 1
ATOM 6165 N N . GLN A 1 786 ? -18.879 8.353 -4.041 1.00 77.94 786 GLN A N 1
ATOM 6166 C CA . GLN A 1 786 ? -17.762 8.422 -3.091 1.00 77.94 786 GLN A CA 1
ATOM 6167 C C . GLN A 1 786 ? -16.947 7.122 -3.061 1.00 77.94 786 GLN A C 1
ATOM 6169 O O . GLN A 1 786 ? -15.723 7.149 -3.106 1.00 77.94 786 GLN A O 1
ATOM 6174 N N . THR A 1 787 ? -17.606 5.960 -3.087 1.00 73.75 787 THR A N 1
ATOM 6175 C CA . THR A 1 787 ? -16.909 4.664 -3.154 1.00 73.75 787 THR A CA 1
ATOM 6176 C C . THR A 1 787 ? -16.116 4.468 -4.449 1.00 73.75 787 THR A C 1
ATOM 6178 O O . THR A 1 787 ? -15.151 3.710 -4.434 1.00 73.75 787 THR A O 1
ATOM 6181 N N . SER A 1 788 ? -16.456 5.140 -5.563 1.00 71.44 788 SER A N 1
ATOM 6182 C CA . SER A 1 788 ? -15.601 5.106 -6.764 1.00 71.44 788 SER A CA 1
ATOM 6183 C C . SER A 1 788 ? -14.288 5.865 -6.608 1.00 71.44 788 SER A C 1
ATOM 6185 O O . SER A 1 788 ? -13.330 5.489 -7.277 1.00 71.44 788 SER A O 1
ATOM 6187 N N . HIS A 1 789 ? -14.225 6.845 -5.706 1.00 76.38 789 HIS A N 1
ATOM 6188 C CA . HIS A 1 789 ? -13.006 7.589 -5.382 1.00 76.38 789 HIS A CA 1
ATOM 6189 C C . HIS A 1 789 ? -12.113 6.855 -4.370 1.00 76.38 789 HIS A C 1
ATOM 6191 O O . HIS A 1 789 ? -11.015 7.311 -4.076 1.00 76.38 789 HIS A O 1
ATOM 6197 N N . GLN A 1 790 ? -12.531 5.697 -3.837 1.00 80.81 790 GLN A N 1
ATOM 6198 C CA . GLN A 1 790 ? -11.620 4.872 -3.043 1.00 80.81 790 GLN A CA 1
ATOM 6199 C C . GLN A 1 790 ? -10.564 4.238 -3.942 1.00 80.81 790 GLN A C 1
ATOM 6201 O O . GLN A 1 790 ? -10.879 3.409 -4.800 1.00 80.81 790 GLN A O 1
ATOM 6206 N N . VAL A 1 791 ? -9.307 4.584 -3.689 1.00 82.56 791 VAL A N 1
ATOM 6207 C CA . VAL A 1 791 ? -8.151 3.995 -4.356 1.00 82.56 791 VAL A CA 1
ATOM 6208 C C . VAL A 1 791 ? -7.798 2.673 -3.675 1.00 82.56 791 VAL A C 1
ATOM 6210 O O . VAL A 1 791 ? -7.670 2.590 -2.455 1.00 82.56 791 VAL A O 1
ATOM 6213 N N . ARG A 1 792 ? -7.691 1.602 -4.463 1.00 85.81 792 ARG A N 1
ATOM 6214 C CA . ARG A 1 792 ? -7.273 0.268 -4.007 1.00 85.81 792 ARG A CA 1
ATOM 6215 C C . ARG A 1 792 ? -6.487 -0.397 -5.117 1.00 85.81 792 ARG A C 1
ATOM 6217 O O . ARG A 1 792 ? -6.814 -0.179 -6.273 1.00 85.81 792 ARG A O 1
ATOM 6224 N N . HIS A 1 793 ? -5.529 -1.260 -4.778 1.00 84.19 793 HIS A N 1
ATOM 6225 C CA . HIS A 1 793 ? -4.817 -2.071 -5.778 1.00 84.19 793 HIS A CA 1
ATOM 6226 C C . HIS A 1 793 ? -5.762 -3.018 -6.545 1.00 84.19 793 HIS A C 1
ATOM 6228 O O . HIS A 1 793 ? -5.755 -3.077 -7.770 1.00 84.19 793 HIS A O 1
ATOM 6234 N N . ARG A 1 794 ? -6.645 -3.720 -5.824 1.00 84.88 794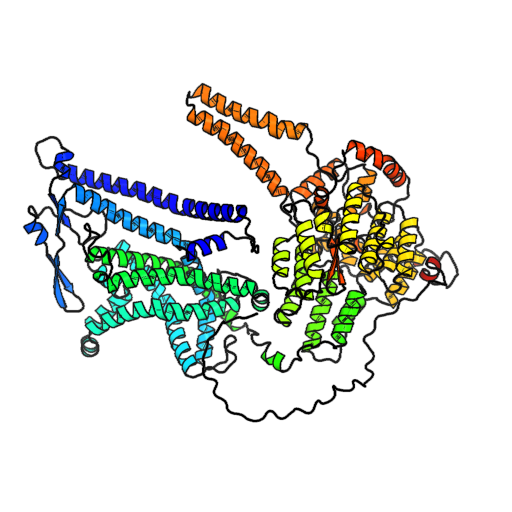 ARG A N 1
ATOM 6235 C CA . ARG A 1 794 ? -7.579 -4.700 -6.403 1.00 84.88 794 ARG A CA 1
ATOM 6236 C C . ARG A 1 794 ? -9.020 -4.226 -6.370 1.00 84.88 794 ARG A C 1
ATOM 6238 O O . ARG A 1 794 ? -9.444 -3.610 -5.388 1.00 84.88 794 ARG A O 1
ATOM 6245 N N . ASN A 1 795 ? -9.792 -4.630 -7.382 1.00 84.94 795 ASN A N 1
ATOM 6246 C CA . ASN A 1 795 ? -11.239 -4.413 -7.466 1.00 84.94 795 ASN A CA 1
ATOM 6247 C C . ASN A 1 795 ? -11.647 -2.956 -7.202 1.00 84.94 795 ASN A C 1
ATOM 6249 O O . ASN A 1 795 ? -12.656 -2.688 -6.540 1.00 84.94 795 ASN A O 1
ATOM 6253 N N . GLN A 1 796 ? -10.854 -1.998 -7.681 1.00 88.38 796 GLN A N 1
ATOM 6254 C CA . GLN A 1 796 ? -11.190 -0.594 -7.510 1.00 88.38 796 GLN A CA 1
ATOM 6255 C C . GLN A 1 796 ? -12.476 -0.284 -8.292 1.00 88.38 796 GLN A C 1
ATOM 6257 O O . GLN A 1 796 ? -12.517 -0.507 -9.507 1.00 88.38 796 GLN A O 1
ATOM 6262 N N . PRO A 1 797 ? -13.533 0.259 -7.661 1.00 88.00 797 PRO A N 1
ATOM 6263 C CA . PRO A 1 797 ? -14.839 0.363 -8.311 1.00 88.00 797 PRO A CA 1
ATOM 6264 C C . PRO A 1 797 ? -14.838 1.187 -9.608 1.00 88.00 797 PRO A C 1
ATOM 6266 O O . PRO A 1 797 ? -15.582 0.863 -10.541 1.00 88.00 797 PRO A O 1
ATOM 6269 N N . LEU A 1 798 ? -14.007 2.234 -9.688 1.00 87.06 798 LEU A N 1
ATOM 6270 C CA . LEU A 1 798 ? -13.844 3.047 -10.896 1.00 87.06 798 LEU A CA 1
ATOM 6271 C C . LEU A 1 798 ? -13.128 2.279 -12.018 1.00 87.06 798 LEU A C 1
ATOM 6273 O O . LEU A 1 798 ? -13.621 2.265 -13.147 1.00 87.06 798 LEU A O 1
ATOM 6277 N N . MET A 1 799 ? -12.039 1.570 -11.710 1.00 91.25 799 MET A N 1
ATOM 6278 C CA . MET A 1 799 ? -11.296 0.762 -12.691 1.00 91.25 799 MET A CA 1
ATOM 6279 C C . MET A 1 799 ? -12.112 -0.421 -13.197 1.00 91.25 799 MET A C 1
ATOM 6281 O O . MET A 1 799 ? -12.152 -0.675 -14.396 1.00 91.25 799 MET A O 1
ATOM 6285 N N . VAL A 1 800 ? -12.890 -1.065 -12.329 1.00 91.81 800 VAL A N 1
ATOM 6286 C CA . VAL A 1 800 ? -13.837 -2.110 -12.734 1.00 91.81 800 VAL A CA 1
ATOM 6287 C C . VAL A 1 800 ? -14.880 -1.553 -13.713 1.00 91.81 800 VAL A C 1
ATOM 6289 O O . VAL A 1 800 ? -15.256 -2.217 -14.684 1.00 91.81 800 VAL A O 1
ATOM 6292 N N . ARG A 1 801 ? -15.362 -0.322 -13.497 1.00 89.94 801 ARG A N 1
ATOM 6293 C CA . ARG A 1 801 ? -16.305 0.343 -14.412 1.00 89.94 801 ARG A CA 1
ATOM 6294 C C . ARG A 1 801 ? -15.643 0.682 -15.752 1.00 89.94 801 ARG A C 1
ATOM 6296 O O . ARG A 1 801 ? -16.260 0.428 -16.788 1.00 89.94 801 ARG A O 1
ATOM 6303 N N . MET A 1 802 ? -14.407 1.188 -15.728 1.00 88.94 802 MET A N 1
ATOM 6304 C CA . MET A 1 802 ? -13.581 1.443 -16.917 1.00 88.94 802 MET A CA 1
ATOM 6305 C C . MET A 1 802 ? -13.353 0.163 -17.721 1.00 88.94 802 MET A C 1
ATOM 6307 O O . MET A 1 802 ? -13.708 0.106 -18.896 1.00 88.94 802 MET A O 1
ATOM 6311 N N . ALA A 1 803 ? -12.876 -0.901 -17.076 1.00 92.19 803 ALA A N 1
ATOM 6312 C CA . ALA A 1 803 ? -12.612 -2.193 -17.696 1.00 92.19 803 ALA A CA 1
ATOM 6313 C C . ALA A 1 803 ? -13.865 -2.780 -18.363 1.00 92.19 803 ALA A C 1
ATOM 6315 O O . ALA A 1 803 ? -13.807 -3.269 -19.492 1.00 92.19 803 ALA A O 1
ATOM 6316 N N . ARG A 1 804 ? -15.038 -2.698 -17.714 1.00 91.94 804 ARG A N 1
ATOM 6317 C CA . ARG A 1 804 ? -16.308 -3.133 -18.325 1.00 91.94 804 ARG A CA 1
ATOM 6318 C C . ARG A 1 804 ? -16.671 -2.310 -19.557 1.00 91.94 804 ARG A C 1
ATOM 6320 O O . ARG A 1 804 ? -17.205 -2.870 -20.510 1.00 91.94 804 ARG A O 1
ATOM 6327 N N . ARG A 1 805 ? -16.433 -0.996 -19.540 1.00 89.75 805 ARG A N 1
ATOM 6328 C CA . ARG A 1 805 ? -16.699 -0.132 -20.695 1.00 89.75 805 ARG A CA 1
ATOM 6329 C C . ARG A 1 805 ? -15.755 -0.454 -21.850 1.00 89.75 805 ARG A C 1
ATOM 6331 O O . ARG A 1 805 ? -16.235 -0.667 -22.956 1.00 89.75 805 ARG A O 1
ATOM 6338 N N . LEU A 1 806 ? -14.459 -0.544 -21.584 1.00 91.06 806 LEU A N 1
ATOM 6339 C CA . LEU A 1 806 ? -13.446 -0.887 -22.582 1.00 91.06 806 LEU A CA 1
ATOM 6340 C C . LEU A 1 806 ? -13.759 -2.233 -23.248 1.00 91.06 806 LEU A C 1
ATOM 6342 O O . LEU A 1 806 ? -13.812 -2.313 -24.473 1.00 91.06 806 LEU A O 1
ATOM 6346 N N . LYS A 1 807 ? -14.158 -3.244 -22.463 1.00 91.19 807 LYS A N 1
ATOM 6347 C CA . LYS A 1 807 ? -14.634 -4.532 -22.994 1.00 91.19 807 LYS A CA 1
ATOM 6348 C C . LYS A 1 807 ? -15.857 -4.396 -23.908 1.00 91.19 807 LYS A C 1
ATOM 6350 O O . LYS A 1 807 ? -15.912 -5.061 -24.939 1.00 91.19 807 LYS A O 1
ATOM 6355 N N . LYS A 1 808 ? -16.825 -3.527 -23.579 1.00 90.69 808 LYS A N 1
ATOM 6356 C CA . LYS A 1 808 ? -17.975 -3.236 -24.466 1.00 90.69 808 LYS A CA 1
ATOM 6357 C C . LYS A 1 808 ? -17.538 -2.593 -25.782 1.00 90.69 808 LYS A C 1
ATOM 6359 O O . LYS A 1 808 ? -18.123 -2.885 -26.819 1.00 90.69 808 LYS A O 1
ATOM 6364 N N . GLU A 1 809 ? -16.506 -1.755 -25.744 1.00 90.00 809 GLU A N 1
ATOM 6365 C CA . GLU A 1 809 ? -15.907 -1.116 -26.922 1.00 90.00 809 GLU A CA 1
ATOM 6366 C C . GLU A 1 809 ? -14.863 -2.017 -27.631 1.00 90.00 809 GLU A C 1
ATOM 6368 O O . GLU A 1 809 ? -14.192 -1.578 -28.561 1.00 90.00 809 GLU A O 1
ATOM 6373 N N . LYS A 1 810 ? -14.784 -3.308 -27.262 1.00 90.81 810 LYS A N 1
ATOM 6374 C CA . LYS A 1 810 ? -13.871 -4.325 -27.822 1.00 90.81 810 LYS A CA 1
ATOM 6375 C C . LYS A 1 810 ? -12.380 -4.047 -27.582 1.00 90.81 810 LYS A C 1
ATOM 6377 O O . LYS A 1 810 ? -11.550 -4.490 -28.374 1.00 90.81 810 LYS A O 1
ATOM 6382 N N . VAL A 1 811 ? -12.062 -3.354 -26.492 1.00 90.88 811 VAL A N 1
ATOM 6383 C CA . VAL A 1 811 ? -10.713 -3.246 -25.926 1.00 90.88 811 VAL A CA 1
ATOM 6384 C C . VAL A 1 811 ? -10.603 -4.293 -24.819 1.00 90.88 811 VAL A C 1
ATOM 6386 O O . VAL A 1 811 ? -11.238 -4.169 -23.768 1.00 90.88 811 VAL A O 1
ATOM 6389 N N . VAL A 1 812 ? -9.890 -5.383 -25.096 1.00 85.56 812 VAL A N 1
ATOM 6390 C CA . VAL A 1 812 ? -9.841 -6.572 -24.231 1.00 85.56 812 VAL A CA 1
ATOM 6391 C C . VAL A 1 812 ? -8.562 -6.601 -23.393 1.00 85.56 812 VAL A C 1
ATOM 6393 O O . VAL A 1 812 ? -8.606 -7.123 -22.279 1.00 85.56 812 VAL A O 1
ATOM 6396 N N . GLY A 1 813 ? -7.471 -6.002 -23.881 1.00 84.94 813 GLY A N 1
ATOM 6397 C CA . GLY A 1 813 ? -6.158 -6.059 -23.241 1.00 84.94 813 GLY A CA 1
ATOM 6398 C C . GLY A 1 813 ? -5.499 -7.428 -23.409 1.00 84.94 813 GLY A C 1
ATOM 6399 O O . GLY A 1 813 ? -5.051 -8.030 -22.440 1.00 84.94 813 GLY A O 1
ATOM 6400 N N . ASP A 1 814 ? -5.503 -7.962 -24.629 1.00 85.44 814 ASP A N 1
ATOM 6401 C CA . ASP A 1 814 ? -4.910 -9.270 -24.912 1.00 85.44 814 ASP A CA 1
ATOM 6402 C C . ASP A 1 814 ? -3.382 -9.165 -25.050 1.00 85.44 814 ASP A C 1
ATOM 6404 O O . ASP A 1 814 ? -2.874 -8.391 -25.865 1.00 85.44 814 ASP A O 1
ATOM 6408 N N . LEU A 1 815 ? -2.647 -9.975 -24.279 1.00 84.81 815 LEU A N 1
ATOM 6409 C CA . LEU A 1 815 ? -1.183 -10.019 -24.315 1.00 84.81 815 LEU A CA 1
ATOM 6410 C C . LEU A 1 815 ? -0.659 -10.397 -25.711 1.00 84.81 815 LEU A C 1
ATOM 6412 O O . LEU A 1 815 ? 0.388 -9.901 -26.121 1.00 84.81 815 LEU A O 1
ATOM 6416 N N . SER A 1 816 ? -1.418 -11.196 -26.470 1.00 84.81 816 SER A N 1
ATOM 6417 C CA . SER A 1 816 ? -1.065 -11.608 -27.838 1.00 84.81 816 SER A CA 1
ATOM 6418 C C . SER A 1 816 ? -1.046 -10.465 -28.860 1.00 84.81 816 SER A C 1
ATOM 6420 O O . SER A 1 816 ? -0.579 -10.652 -29.981 1.00 84.81 816 SER A O 1
ATOM 6422 N N . ARG A 1 817 ? -1.559 -9.283 -28.497 1.00 85.38 817 ARG A N 1
ATOM 6423 C CA . ARG A 1 817 ? -1.545 -8.077 -29.340 1.00 85.38 817 ARG A CA 1
ATOM 6424 C C . ARG A 1 817 ? -0.506 -7.049 -28.912 1.00 85.38 817 ARG A C 1
ATOM 6426 O O . ARG A 1 817 ? -0.276 -6.083 -29.638 1.00 85.38 817 ARG A O 1
ATOM 6433 N N . SER A 1 818 ? 0.102 -7.243 -27.746 1.00 89.19 818 SER A N 1
ATOM 6434 C CA . SER A 1 818 ? 1.140 -6.357 -27.235 1.00 89.19 818 SER A CA 1
ATOM 6435 C C . SER A 1 818 ? 2.530 -6.832 -27.678 1.00 89.19 818 SER A C 1
ATOM 6437 O O . SER A 1 818 ? 2.785 -8.037 -27.650 1.00 89.19 818 SER A O 1
ATOM 6439 N N . PRO A 1 819 ? 3.449 -5.921 -28.052 1.00 92.44 819 PRO A N 1
ATOM 6440 C CA . PRO A 1 819 ? 4.818 -6.291 -28.389 1.00 92.44 819 PRO A CA 1
ATOM 6441 C C . PRO A 1 819 ? 5.502 -7.041 -27.246 1.00 92.44 819 PRO A C 1
ATOM 6443 O O . PRO A 1 819 ? 5.435 -6.632 -26.081 1.00 92.44 819 PRO A O 1
ATOM 6446 N N . VAL A 1 820 ? 6.233 -8.100 -27.589 1.00 92.19 820 VAL A N 1
ATOM 6447 C CA . VAL A 1 820 ? 6.989 -8.881 -26.610 1.00 92.19 820 VAL A CA 1
ATOM 6448 C C . VAL A 1 820 ? 8.045 -8.003 -25.921 1.00 92.19 820 VAL A C 1
ATOM 6450 O O . VAL A 1 820 ? 8.674 -7.137 -26.541 1.00 92.19 820 VAL A O 1
ATOM 6453 N N . GLY A 1 821 ? 8.228 -8.195 -24.613 1.00 91.88 821 GLY A N 1
ATOM 6454 C CA . GLY A 1 821 ? 9.211 -7.456 -23.814 1.00 91.88 821 GLY A CA 1
ATOM 6455 C C . GLY A 1 821 ? 8.795 -6.041 -23.399 1.00 91.88 821 GLY A C 1
ATOM 6456 O O . GLY A 1 821 ? 9.558 -5.380 -22.699 1.00 91.88 821 GLY A O 1
ATOM 6457 N N . ASN A 1 822 ? 7.597 -5.563 -23.763 1.00 93.81 822 ASN A N 1
ATOM 6458 C CA . ASN A 1 822 ? 7.123 -4.246 -23.315 1.00 93.81 822 ASN A CA 1
ATOM 6459 C C . ASN A 1 822 ? 6.980 -4.133 -21.787 1.00 93.81 822 ASN A C 1
ATOM 6461 O O . ASN A 1 822 ? 7.083 -3.030 -21.254 1.00 93.81 822 ASN A O 1
ATOM 6465 N N . HIS A 1 823 ? 6.828 -5.250 -21.068 1.00 93.38 823 HIS A N 1
ATOM 6466 C CA . HIS A 1 823 ? 6.813 -5.282 -19.601 1.00 93.38 823 HIS A CA 1
ATOM 6467 C C . HIS A 1 823 ? 8.147 -4.901 -18.948 1.00 93.38 823 HIS A C 1
ATOM 6469 O O . HIS A 1 823 ? 8.159 -4.673 -17.743 1.00 93.38 823 HIS A O 1
ATOM 6475 N N . LEU A 1 824 ? 9.242 -4.848 -19.716 1.00 94.50 824 LEU A N 1
ATOM 6476 C CA . LEU A 1 824 ? 10.574 -4.431 -19.258 1.00 94.50 824 LEU A CA 1
ATOM 6477 C C . LEU A 1 824 ? 10.840 -2.931 -19.467 1.00 94.50 824 LEU A C 1
ATOM 6479 O O . LEU A 1 824 ? 11.783 -2.396 -18.887 1.00 94.50 824 LEU A O 1
ATOM 6483 N N . LEU A 1 825 ? 10.062 -2.282 -20.341 1.00 95.25 825 LEU A N 1
ATOM 6484 C CA . LEU A 1 825 ? 10.311 -0.915 -20.811 1.00 95.25 825 LEU A CA 1
ATOM 6485 C C . LEU A 1 825 ? 9.243 0.079 -20.344 1.00 95.25 825 LEU A C 1
ATOM 6487 O O . LEU A 1 825 ? 9.558 1.239 -20.100 1.00 95.25 825 LEU A O 1
ATOM 6491 N N . LEU A 1 826 ? 7.982 -0.356 -20.263 1.00 95.00 826 LEU A N 1
ATOM 6492 C CA . LEU A 1 826 ? 6.859 0.515 -19.940 1.00 95.00 826 LEU A CA 1
ATOM 6493 C C . LEU A 1 826 ? 6.885 0.904 -18.455 1.00 95.00 826 LEU A C 1
ATOM 6495 O O . LEU A 1 826 ? 6.710 0.042 -17.597 1.00 95.00 826 LEU A O 1
ATOM 6499 N N . SER A 1 827 ? 7.020 2.199 -18.183 1.00 94.12 827 SER A N 1
ATOM 6500 C CA . SER A 1 827 ? 6.902 2.798 -16.848 1.00 94.12 827 SER A CA 1
ATOM 6501 C C . SER A 1 827 ? 5.803 3.863 -16.804 1.00 94.12 827 SER A C 1
ATOM 6503 O O . SER A 1 827 ? 5.363 4.357 -17.850 1.00 94.12 827 SER A O 1
ATOM 6505 N N . GLY A 1 828 ? 5.322 4.185 -15.604 1.00 93.88 828 GLY A N 1
ATOM 6506 C CA . GLY A 1 828 ? 4.358 5.254 -15.353 1.00 93.88 828 GLY A CA 1
ATOM 6507 C C . GLY A 1 828 ? 5.025 6.533 -14.848 1.00 93.88 828 GLY A C 1
ATOM 6508 O O . GLY A 1 828 ? 5.991 7.008 -15.451 1.00 93.88 828 GLY A O 1
ATOM 6509 N N . ILE A 1 829 ? 4.483 7.087 -13.758 1.00 95.38 829 ILE A N 1
ATOM 6510 C CA . ILE A 1 829 ? 5.070 8.229 -13.046 1.00 95.38 829 ILE A CA 1
ATOM 6511 C C . ILE A 1 829 ? 6.396 7.778 -12.435 1.00 95.38 829 ILE A C 1
ATOM 6513 O O . ILE A 1 829 ? 6.444 6.750 -11.750 1.00 95.38 829 ILE A O 1
ATOM 6517 N N . LEU A 1 830 ? 7.455 8.538 -12.700 1.00 95.06 830 LEU A N 1
ATOM 6518 C CA . LEU A 1 830 ? 8.778 8.295 -12.147 1.00 95.06 830 LEU A CA 1
ATOM 6519 C C . LEU A 1 830 ? 9.063 9.277 -11.016 1.00 95.06 830 LEU A C 1
ATOM 6521 O O . LEU A 1 830 ? 8.639 10.423 -11.063 1.00 95.06 830 LEU A O 1
ATOM 6525 N N . LEU A 1 831 ? 9.784 8.794 -10.014 1.00 93.19 831 LEU A N 1
ATOM 6526 C CA . LEU A 1 831 ? 10.187 9.519 -8.813 1.00 93.19 831 LEU A CA 1
ATOM 6527 C C . LEU A 1 831 ? 11.667 9.267 -8.546 1.00 93.19 831 LEU A C 1
ATOM 6529 O O . LEU A 1 831 ? 12.169 8.189 -8.876 1.00 93.19 831 LEU A O 1
ATOM 6533 N N . GLU A 1 832 ? 12.343 10.220 -7.920 1.00 91.44 832 GLU A N 1
ATOM 6534 C CA . GLU A 1 832 ? 13.730 10.084 -7.476 1.00 91.44 832 GLU A CA 1
ATOM 6535 C C . GLU A 1 832 ? 13.776 9.840 -5.960 1.00 91.44 832 GLU A C 1
ATOM 6537 O O . GLU A 1 832 ? 13.018 10.444 -5.209 1.00 91.44 832 GLU A O 1
ATOM 6542 N N . VAL A 1 833 ? 14.606 8.885 -5.528 1.00 90.75 833 VAL A N 1
ATOM 6543 C CA . VAL A 1 833 ? 14.947 8.658 -4.114 1.00 90.75 833 VAL A CA 1
ATOM 6544 C C . VAL A 1 833 ? 16.456 8.457 -4.015 1.00 90.75 833 VAL A C 1
ATOM 6546 O O . VAL A 1 833 ? 16.977 7.428 -4.466 1.00 90.75 833 VAL A O 1
ATOM 6549 N N . GLY A 1 834 ? 17.176 9.425 -3.457 1.00 85.88 834 GLY A N 1
ATOM 6550 C CA . GLY A 1 834 ? 18.630 9.407 -3.313 1.00 85.88 834 GLY A CA 1
ATOM 6551 C C . GLY A 1 834 ? 19.363 9.243 -4.647 1.00 85.88 834 GLY A C 1
ATOM 6552 O O . GLY A 1 834 ? 20.351 8.497 -4.734 1.00 85.88 834 GLY A O 1
ATOM 6553 N N . GLY A 1 835 ? 18.853 9.856 -5.719 1.00 87.19 835 GLY A N 1
ATOM 6554 C CA . GLY A 1 835 ? 19.384 9.690 -7.076 1.00 87.19 835 GLY A CA 1
ATOM 6555 C C . GLY A 1 835 ? 18.859 8.483 -7.864 1.00 87.19 835 GLY A C 1
ATOM 6556 O O . GLY A 1 835 ? 19.275 8.259 -9.008 1.00 87.19 835 GLY A O 1
ATOM 6557 N N . VAL A 1 836 ? 18.032 7.628 -7.254 1.00 92.75 836 VAL A N 1
ATOM 6558 C CA . VAL A 1 836 ? 17.534 6.386 -7.865 1.00 92.75 836 VAL A CA 1
ATOM 6559 C C . VAL A 1 836 ? 16.132 6.607 -8.412 1.00 92.75 836 VAL A C 1
ATOM 6561 O O . VAL A 1 836 ? 15.222 6.958 -7.672 1.00 92.75 836 VAL A O 1
ATOM 6564 N N . ILE A 1 837 ? 15.948 6.340 -9.705 1.00 94.44 837 ILE A N 1
ATOM 6565 C CA . ILE A 1 837 ? 14.658 6.522 -10.377 1.00 94.44 837 ILE A CA 1
ATOM 6566 C C . ILE A 1 837 ? 13.763 5.294 -10.172 1.00 94.44 837 ILE A C 1
ATOM 6568 O O . ILE A 1 837 ? 14.130 4.180 -10.560 1.00 94.44 837 ILE A O 1
ATOM 6572 N N . LEU A 1 838 ? 12.572 5.505 -9.616 1.00 95.38 838 LEU A N 1
ATOM 6573 C CA . LEU A 1 838 ? 11.591 4.479 -9.259 1.00 95.38 838 LEU A CA 1
ATOM 6574 C C . LEU A 1 838 ? 10.253 4.713 -9.975 1.00 95.38 838 LEU A C 1
ATOM 6576 O O . LEU A 1 838 ? 9.895 5.849 -10.260 1.00 95.38 838 LEU A O 1
ATOM 6580 N N . ASP A 1 839 ? 9.507 3.640 -10.259 1.00 95.12 839 ASP A N 1
ATOM 6581 C CA . ASP A 1 839 ? 8.220 3.691 -10.976 1.00 95.12 839 ASP A CA 1
ATOM 6582 C C . ASP A 1 839 ? 7.034 3.374 -10.056 1.00 95.12 839 ASP A C 1
ATOM 6584 O O . ASP A 1 839 ? 6.921 2.262 -9.533 1.00 95.12 839 ASP A O 1
ATOM 6588 N N . VAL A 1 840 ? 6.107 4.324 -9.910 1.00 94.69 840 VAL A N 1
ATOM 6589 C CA . VAL A 1 840 ? 4.869 4.147 -9.125 1.00 94.69 840 VAL A CA 1
ATOM 6590 C C . VAL A 1 840 ? 3.644 3.819 -9.987 1.00 94.69 840 VAL A C 1
ATOM 6592 O O . VAL A 1 840 ? 2.533 3.634 -9.472 1.00 94.69 840 VAL A O 1
ATOM 6595 N N . GLY A 1 841 ? 3.824 3.650 -11.297 1.00 94.06 841 GLY A N 1
ATOM 6596 C CA . GLY A 1 841 ? 2.764 3.369 -12.259 1.00 94.06 841 GLY A CA 1
ATOM 6597 C C . GLY A 1 841 ? 1.970 4.618 -12.654 1.00 94.06 841 GLY A C 1
ATOM 6598 O O . GLY A 1 841 ? 2.204 5.717 -12.159 1.00 94.06 841 GLY A O 1
ATOM 6599 N N . PHE A 1 842 ? 1.030 4.460 -13.586 1.00 94.62 842 PHE A N 1
ATOM 6600 C CA . PHE A 1 842 ? 0.182 5.559 -14.060 1.00 94.62 842 PHE A CA 1
ATOM 6601 C C . PHE A 1 842 ? -1.272 5.097 -14.232 1.00 94.62 842 PHE A C 1
ATOM 6603 O O . PHE A 1 842 ? -1.659 4.615 -15.304 1.00 94.62 842 PHE A O 1
ATOM 6610 N N . PRO A 1 843 ? -2.074 5.171 -13.159 1.00 93.62 843 PRO A N 1
ATOM 6611 C CA . PRO A 1 843 ? -3.421 4.626 -13.159 1.00 93.62 843 PRO A CA 1
ATOM 6612 C C . PRO A 1 843 ? -4.386 5.410 -14.055 1.00 93.62 843 PRO A C 1
ATOM 6614 O O . PRO A 1 843 ? -4.340 6.635 -14.131 1.00 93.62 843 PRO A O 1
ATOM 6617 N N . LEU A 1 844 ? -5.358 4.720 -14.659 1.00 92.06 844 LEU A N 1
ATOM 6618 C CA . LEU A 1 844 ? -6.325 5.349 -15.569 1.00 92.06 844 LEU A CA 1
ATOM 6619 C C . LEU A 1 844 ? -7.265 6.366 -14.886 1.00 92.06 844 LEU A C 1
ATOM 6621 O O . LEU A 1 844 ? -7.807 7.228 -15.574 1.00 92.06 844 LEU A O 1
ATOM 6625 N N . TRP A 1 845 ? -7.479 6.326 -13.561 1.00 89.50 845 TRP A N 1
ATOM 6626 C CA . TRP A 1 845 ? -8.327 7.347 -12.909 1.00 89.50 845 TRP A CA 1
ATOM 6627 C C . TRP A 1 845 ? -7.717 8.748 -12.941 1.00 89.50 845 TRP A C 1
ATOM 6629 O O . TRP A 1 845 ? -8.450 9.716 -12.765 1.00 89.50 845 TRP A O 1
ATOM 6639 N N . MET A 1 846 ? -6.423 8.872 -13.252 1.00 88.88 846 MET A N 1
ATOM 6640 C CA . MET A 1 846 ? -5.770 10.166 -13.464 1.00 88.88 846 MET A CA 1
ATOM 6641 C C . MET A 1 846 ? -6.397 10.968 -14.613 1.00 88.88 846 MET A C 1
ATOM 6643 O O . MET A 1 846 ? -6.221 12.178 -14.682 1.00 88.88 846 MET A O 1
ATOM 6647 N N . VAL A 1 847 ? -7.211 10.335 -15.465 1.00 86.00 847 VAL A N 1
ATOM 6648 C CA . VAL A 1 847 ? -8.077 11.014 -16.443 1.00 86.00 847 VAL A CA 1
ATOM 6649 C C . VAL A 1 847 ? -9.017 12.041 -15.806 1.00 86.00 847 VAL A C 1
ATOM 6651 O O . VAL A 1 847 ? -9.381 13.005 -16.466 1.00 86.00 847 VAL A O 1
ATOM 6654 N N . GLU A 1 848 ? -9.431 11.881 -14.544 1.00 80.31 848 GLU A N 1
ATOM 6655 C CA . GLU A 1 848 ? -10.304 12.867 -13.880 1.00 80.31 848 GLU A CA 1
ATOM 6656 C C . GLU A 1 848 ? -9.614 14.231 -13.675 1.00 80.31 848 GLU A C 1
ATOM 6658 O O . GLU A 1 848 ? -10.291 15.261 -13.580 1.00 80.31 848 GLU A O 1
ATOM 6663 N N . ARG A 1 849 ? -8.273 14.241 -13.675 1.00 77.44 849 ARG A N 1
ATOM 6664 C CA . ARG A 1 849 ? -7.438 15.447 -13.615 1.00 77.44 849 ARG A CA 1
ATOM 6665 C C . ARG A 1 849 ? -7.278 16.128 -14.980 1.00 77.44 849 ARG A C 1
ATOM 6667 O O . ARG A 1 849 ? -6.935 17.301 -15.031 1.00 77.44 849 ARG A O 1
ATOM 6674 N N . SER A 1 850 ? -7.552 15.416 -16.073 1.00 75.69 850 SER A N 1
ATOM 6675 C CA . SER A 1 850 ? -7.354 15.904 -17.437 1.00 75.69 850 SER A CA 1
ATOM 6676 C C . SER A 1 850 ? -8.533 16.772 -17.917 1.00 75.69 850 SER A C 1
ATOM 6678 O O . SER A 1 850 ? -9.661 16.688 -17.408 1.00 75.69 850 SER A O 1
ATOM 6680 N N . LYS A 1 851 ? -8.311 17.628 -18.923 1.00 69.50 851 LYS A N 1
ATOM 6681 C CA . LYS A 1 851 ? -9.368 18.459 -19.517 1.00 69.50 851 LYS A CA 1
ATOM 6682 C C . LYS A 1 851 ? -10.341 17.557 -20.282 1.00 69.50 851 LYS A C 1
ATOM 6684 O O . LYS A 1 851 ? -9.973 16.793 -21.174 1.00 69.50 851 LYS A O 1
ATOM 6689 N N . SER A 1 852 ? -11.630 17.628 -19.943 1.00 65.00 852 SER A N 1
ATOM 6690 C CA . SER A 1 852 ? -12.624 16.740 -20.549 1.00 65.00 852 SER A CA 1
ATOM 6691 C C . SER A 1 852 ? -12.951 17.165 -21.986 1.00 65.00 852 SER A C 1
ATOM 6693 O O . SER A 1 852 ? -13.700 18.120 -22.206 1.00 65.00 852 SER A O 1
ATOM 6695 N N . VAL A 1 853 ? -12.457 16.424 -22.978 1.00 73.81 853 VAL A N 1
ATOM 6696 C CA . VAL A 1 853 ? -12.880 16.582 -24.378 1.00 73.81 853 VAL A CA 1
ATOM 6697 C C . VAL A 1 853 ? -14.135 15.746 -24.639 1.00 73.81 853 VAL A C 1
ATOM 6699 O O . VAL A 1 853 ? -14.240 14.585 -24.236 1.00 73.81 853 VAL A O 1
ATOM 6702 N N . ARG A 1 854 ? -15.118 16.311 -25.355 1.00 79.06 854 ARG A N 1
ATOM 6703 C CA . ARG A 1 854 ? -16.307 15.553 -25.781 1.00 79.06 854 ARG A CA 1
ATOM 6704 C C . ARG A 1 854 ? -15.881 14.361 -26.644 1.00 79.06 854 ARG A C 1
ATOM 6706 O O . ARG A 1 854 ? -15.182 14.531 -27.640 1.00 79.06 854 ARG A O 1
ATOM 6713 N N . SER A 1 855 ? -16.392 13.168 -26.329 1.00 78.69 855 SER A N 1
ATOM 6714 C CA . SER A 1 855 ? -16.021 11.916 -27.017 1.00 78.69 855 SER A CA 1
ATOM 6715 C C . SER A 1 855 ? -16.162 11.982 -28.546 1.00 78.69 855 SER A C 1
ATOM 6717 O O . SER A 1 855 ? -15.343 11.415 -29.262 1.00 78.69 855 SER A O 1
ATOM 6719 N N . ARG A 1 856 ? -17.162 12.706 -29.071 1.00 83.38 856 ARG A N 1
ATOM 6720 C CA . ARG A 1 856 ? -17.336 12.881 -30.522 1.00 83.38 856 ARG A CA 1
ATOM 6721 C C . ARG A 1 856 ? -16.182 13.661 -31.155 1.00 83.38 856 ARG A C 1
ATOM 6723 O O . ARG A 1 856 ? -15.658 13.216 -32.167 1.00 83.38 856 ARG A O 1
ATOM 6730 N N . THR A 1 857 ? -15.793 14.787 -30.560 1.00 86.12 857 THR A N 1
ATOM 6731 C CA . THR A 1 857 ? -14.673 15.615 -31.033 1.00 86.12 857 THR A CA 1
ATOM 6732 C C . THR A 1 857 ? -13.371 14.829 -30.977 1.00 86.12 857 THR A C 1
ATOM 6734 O O . THR A 1 857 ? -12.624 14.795 -31.948 1.00 86.12 857 THR A O 1
ATOM 6737 N N . TRP A 1 858 ? -13.165 14.104 -29.877 1.00 88.38 858 TRP A N 1
ATOM 6738 C CA . TRP A 1 858 ? -12.013 13.231 -29.707 1.00 88.38 858 TRP A CA 1
ATOM 6739 C C . TRP A 1 858 ? -11.904 12.196 -30.836 1.00 88.38 858 TRP A C 1
ATOM 6741 O O . TRP A 1 858 ? -10.868 12.090 -31.477 1.00 88.38 858 TRP A O 1
ATOM 6751 N N . LYS A 1 859 ? -12.995 11.492 -31.172 1.00 89.06 859 LYS A N 1
ATOM 6752 C CA . LYS A 1 859 ? -12.990 10.480 -32.246 1.00 89.06 859 LYS A CA 1
ATOM 6753 C C . LYS A 1 859 ? -12.604 11.036 -33.616 1.00 89.06 859 LYS A C 1
ATOM 6755 O O . LYS A 1 859 ? -11.994 10.311 -34.394 1.00 89.06 859 LYS A O 1
ATOM 6760 N N . VAL A 1 860 ? -12.967 12.286 -33.910 1.00 89.81 860 VAL A N 1
ATOM 6761 C CA . VAL A 1 860 ? -12.594 12.950 -35.168 1.00 89.81 860 VAL A CA 1
ATOM 6762 C C . VAL A 1 860 ? -11.085 13.190 -35.208 1.00 89.81 860 VAL A C 1
ATOM 6764 O O . VAL A 1 860 ? -10.450 12.819 -36.189 1.00 89.81 860 VAL A O 1
ATOM 6767 N N . LEU A 1 861 ? -10.504 13.705 -34.119 1.00 88.19 861 LEU A N 1
ATOM 6768 C CA . LEU A 1 861 ? -9.057 13.942 -34.003 1.00 88.19 861 LEU A CA 1
ATOM 6769 C C . LEU A 1 861 ? -8.228 12.650 -34.109 1.00 88.19 861 LEU A C 1
ATOM 6771 O O . LEU A 1 861 ? -7.101 12.669 -34.589 1.00 88.19 861 LEU A O 1
ATOM 6775 N N . MET A 1 862 ? -8.779 11.517 -33.671 1.00 90.56 862 MET A N 1
ATOM 6776 C CA . MET A 1 862 ? -8.072 10.228 -33.661 1.00 90.56 862 MET A CA 1
ATOM 6777 C C . MET A 1 862 ? -8.213 9.417 -34.950 1.00 90.56 862 MET A C 1
ATOM 6779 O O . MET A 1 862 ? -7.594 8.360 -35.072 1.00 90.56 862 MET A O 1
ATOM 6783 N N . HIS A 1 863 ? -9.045 9.852 -35.899 1.00 91.75 863 HIS A N 1
ATOM 6784 C CA . HIS A 1 863 ? -9.423 9.012 -37.035 1.00 91.75 863 HIS A CA 1
ATOM 6785 C C . HIS A 1 863 ? -8.236 8.678 -37.948 1.00 91.75 863 HIS A C 1
ATOM 6787 O O . HIS A 1 863 ? -8.056 7.520 -38.321 1.00 91.75 863 HIS A O 1
ATOM 6793 N N . GLU A 1 864 ? -7.399 9.670 -38.250 1.00 90.69 864 GLU A N 1
ATOM 6794 C CA . GLU A 1 864 ? -6.207 9.499 -39.085 1.00 90.69 864 GLU A CA 1
ATOM 6795 C C . GLU A 1 864 ? -5.174 8.574 -38.425 1.00 90.69 864 GLU A C 1
ATOM 6797 O O . GLU A 1 864 ? -4.680 7.644 -39.060 1.00 90.69 864 GLU A O 1
ATOM 6802 N N . ARG A 1 865 ? -4.934 8.743 -37.116 1.00 89.06 865 ARG A N 1
ATOM 6803 C CA . ARG A 1 865 ? -4.034 7.872 -36.339 1.00 89.06 865 ARG A CA 1
ATOM 6804 C C . ARG A 1 865 ? -4.533 6.433 -36.247 1.00 89.06 865 ARG A C 1
ATOM 6806 O O . ARG A 1 865 ? -3.752 5.491 -36.325 1.00 89.06 865 ARG A O 1
ATOM 6813 N N . MET A 1 866 ? -5.843 6.238 -36.119 1.00 93.25 866 MET A N 1
ATOM 6814 C CA . MET A 1 866 ? -6.431 4.900 -36.179 1.00 93.25 866 MET A CA 1
ATOM 6815 C C . MET A 1 866 ? -6.217 4.257 -37.555 1.00 93.25 866 MET A C 1
ATOM 6817 O O . MET A 1 866 ? -5.874 3.075 -37.627 1.00 93.25 866 MET A O 1
ATOM 6821 N N . ALA A 1 867 ? -6.394 5.019 -38.639 1.00 92.94 867 ALA A N 1
ATOM 6822 C CA . ALA A 1 867 ? -6.192 4.520 -39.995 1.00 92.94 867 ALA A CA 1
ATOM 6823 C C . ALA A 1 867 ? -4.726 4.128 -40.245 1.00 92.94 867 ALA A C 1
ATOM 6825 O O . ALA A 1 867 ? -4.471 3.035 -40.755 1.00 92.94 867 ALA A O 1
ATOM 6826 N N . SER A 1 868 ? -3.765 4.959 -39.827 1.00 90.88 868 SER A N 1
ATOM 6827 C CA . SER A 1 868 ? -2.336 4.647 -39.956 1.00 90.88 868 SER A CA 1
ATOM 6828 C C . SER A 1 868 ? -1.940 3.411 -39.142 1.00 90.88 868 SER A C 1
ATOM 6830 O O . SER A 1 868 ? -1.275 2.521 -39.672 1.00 90.88 868 SER A O 1
ATOM 6832 N N . LEU A 1 869 ? -2.430 3.285 -37.904 1.00 91.44 869 LEU A N 1
ATOM 6833 C CA . LEU A 1 869 ? -2.166 2.133 -37.037 1.00 91.44 869 LEU A CA 1
ATOM 6834 C C . LEU A 1 869 ? -2.756 0.827 -37.588 1.00 91.44 869 LEU A C 1
ATOM 6836 O O . LEU A 1 869 ? -2.162 -0.236 -37.431 1.00 91.44 869 LEU A O 1
ATOM 6840 N N . ARG A 1 870 ? -3.919 0.868 -38.247 1.00 90.50 870 ARG A N 1
ATOM 6841 C CA . ARG A 1 870 ? -4.499 -0.330 -38.878 1.00 90.50 870 ARG A CA 1
ATOM 6842 C C . ARG A 1 870 ? -3.739 -0.775 -40.121 1.00 90.50 870 ARG A C 1
ATOM 6844 O O . ARG A 1 870 ? -3.682 -1.976 -40.375 1.00 90.50 870 ARG A O 1
ATOM 6851 N N . ASN A 1 871 ? -3.172 0.172 -40.862 1.00 92.19 871 ASN A N 1
ATOM 6852 C CA . ASN A 1 871 ? -2.412 -0.102 -42.078 1.00 92.19 871 ASN A CA 1
ATOM 6853 C C . ASN A 1 871 ? -0.980 -0.582 -41.787 1.00 92.19 871 ASN A C 1
ATOM 6855 O O . ASN A 1 871 ? -0.374 -1.234 -42.636 1.00 92.19 871 ASN A O 1
ATOM 6859 N N . SER A 1 872 ? -0.432 -0.285 -40.607 1.00 89.88 872 SER A N 1
ATOM 6860 C CA . SER A 1 872 ? 0.926 -0.676 -40.232 1.00 89.88 872 SER A CA 1
ATOM 6861 C C . SER A 1 872 ? 1.033 -2.132 -39.766 1.00 89.88 872 SER A C 1
ATOM 6863 O O . SER A 1 872 ? 0.104 -2.731 -39.207 1.00 89.88 872 SER A O 1
ATOM 6865 N N . LYS A 1 873 ? 2.213 -2.715 -40.005 1.00 89.19 873 LYS A N 1
ATOM 6866 C CA . LYS A 1 873 ? 2.547 -4.103 -39.669 1.00 89.19 873 LYS A CA 1
ATOM 6867 C C . LYS A 1 873 ? 2.527 -4.318 -38.154 1.00 89.19 873 LYS A C 1
ATOM 6869 O O . LYS A 1 873 ? 3.022 -3.486 -37.398 1.00 89.19 873 LYS A O 1
ATOM 6874 N N . LEU A 1 874 ? 1.986 -5.455 -37.710 1.00 87.38 874 LEU A N 1
ATOM 6875 C CA . LEU A 1 874 ? 1.980 -5.788 -36.288 1.00 87.38 874 LEU A CA 1
ATOM 6876 C C . LEU A 1 874 ? 3.406 -6.054 -35.754 1.00 87.38 874 LEU A C 1
ATOM 6878 O O . LEU A 1 874 ? 4.193 -6.713 -36.443 1.00 87.38 874 LEU A O 1
ATOM 6882 N N . PRO A 1 875 ? 3.703 -5.604 -34.517 1.00 88.19 875 PRO A N 1
ATOM 6883 C CA . PRO A 1 875 ? 4.875 -6.014 -33.756 1.00 88.19 875 PRO A CA 1
ATOM 6884 C C . PRO A 1 875 ? 4.965 -7.521 -33.605 1.00 88.19 875 PRO A C 1
ATOM 6886 O O . PRO A 1 875 ? 3.964 -8.244 -33.683 1.00 88.19 875 PRO A O 1
ATOM 6889 N N . ARG A 1 876 ? 6.152 -7.992 -33.228 1.00 89.88 876 ARG A N 1
ATOM 6890 C CA . ARG A 1 876 ? 6.276 -9.361 -32.758 1.00 89.88 876 ARG A CA 1
ATOM 6891 C C . ARG A 1 876 ? 5.717 -9.465 -31.336 1.00 89.88 876 ARG A C 1
ATOM 6893 O O . ARG A 1 876 ? 6.201 -8.808 -30.420 1.00 89.88 876 ARG A O 1
ATOM 6900 N N . CYS A 1 877 ? 4.717 -10.322 -31.152 1.00 90.44 877 CYS A N 1
ATOM 6901 C CA . CYS A 1 877 ? 4.076 -10.538 -29.849 1.00 90.44 877 CYS A CA 1
ATOM 6902 C C . CYS A 1 877 ? 4.562 -11.826 -29.155 1.00 90.44 877 CYS A C 1
ATOM 6904 O O . CYS A 1 877 ? 4.529 -11.917 -27.932 1.00 90.44 877 CYS A O 1
ATOM 6906 N N . ASP A 1 878 ? 5.093 -12.783 -29.926 1.00 90.12 878 ASP A N 1
ATOM 6907 C CA . ASP A 1 878 ? 5.574 -14.071 -29.416 1.00 90.12 878 ASP A CA 1
ATOM 6908 C C . ASP A 1 878 ? 7.109 -14.160 -29.365 1.00 90.12 878 ASP A C 1
ATOM 6910 O O . ASP A 1 878 ? 7.795 -13.645 -30.264 1.00 90.12 878 ASP A O 1
ATOM 6914 N N . PRO A 1 879 ? 7.676 -14.882 -28.380 1.00 91.81 879 PRO A N 1
ATOM 6915 C CA . PRO A 1 879 ? 9.112 -15.132 -28.314 1.00 91.81 879 PRO A CA 1
ATOM 6916 C C . PRO A 1 879 ? 9.623 -15.910 -29.540 1.00 91.81 879 PRO A C 1
ATOM 6918 O O . PRO A 1 879 ? 8.874 -16.539 -30.299 1.00 91.81 879 PRO A O 1
ATOM 6921 N N . LEU A 1 880 ? 10.932 -15.845 -29.780 1.00 92.69 880 LEU A N 1
ATOM 6922 C CA . LEU A 1 880 ? 11.573 -16.598 -30.852 1.00 92.69 880 LEU A CA 1
ATOM 6923 C C . LEU A 1 880 ? 11.683 -18.093 -30.495 1.00 92.69 880 LEU A C 1
ATOM 6925 O O . LEU A 1 880 ? 11.882 -18.444 -29.330 1.00 92.69 880 LEU A O 1
ATOM 6929 N N . PRO A 1 881 ? 11.603 -18.997 -31.492 1.00 90.69 881 PRO A N 1
ATOM 6930 C CA . PRO A 1 881 ? 11.823 -20.418 -31.266 1.00 90.69 881 PRO A CA 1
ATOM 6931 C C . PRO A 1 881 ? 13.207 -20.700 -30.681 1.00 90.69 881 PRO A C 1
ATOM 6933 O O . PRO A 1 881 ? 14.186 -20.016 -30.990 1.00 90.69 881 PRO A O 1
ATOM 6936 N N . ASN A 1 882 ? 13.299 -21.771 -29.895 1.00 89.00 882 ASN A N 1
ATOM 6937 C CA . ASN A 1 882 ? 14.549 -22.162 -29.257 1.00 89.00 882 ASN A CA 1
ATOM 6938 C C . ASN A 1 882 ? 15.675 -22.352 -30.292 1.00 89.00 882 ASN A C 1
ATOM 6940 O O . ASN A 1 882 ? 15.518 -23.122 -31.245 1.00 89.00 882 ASN A O 1
ATOM 6944 N N . ARG A 1 883 ? 16.809 -21.668 -30.089 1.00 87.81 883 ARG A N 1
ATOM 6945 C CA . ARG A 1 883 ? 17.999 -21.712 -30.965 1.00 87.81 883 ARG A CA 1
ATOM 6946 C C . ARG A 1 883 ? 17.704 -21.469 -32.453 1.00 87.81 883 ARG A C 1
ATOM 6948 O O . ARG A 1 883 ? 18.319 -22.088 -33.323 1.00 87.81 883 ARG A O 1
ATOM 6955 N N . TRP A 1 884 ? 16.780 -20.561 -32.767 1.00 90.88 884 TRP A N 1
ATOM 6956 C CA . TRP A 1 884 ? 16.408 -20.223 -34.149 1.00 90.88 884 TRP A CA 1
ATOM 6957 C C . TRP A 1 884 ? 17.606 -19.807 -35.027 1.00 90.88 884 TRP A C 1
ATOM 6959 O O . TRP A 1 884 ? 17.607 -20.093 -36.223 1.00 90.88 884 TRP A O 1
ATOM 6969 N N . TRP A 1 885 ? 18.641 -19.189 -34.446 1.00 89.12 885 TRP A N 1
ATOM 6970 C CA . TRP A 1 885 ? 19.840 -18.723 -35.159 1.00 89.12 885 TRP A CA 1
ATOM 6971 C C . TRP A 1 885 ? 20.696 -19.860 -35.731 1.00 89.12 885 TRP A C 1
ATOM 6973 O O . TRP A 1 885 ? 21.544 -19.611 -36.575 1.00 89.12 885 TRP A O 1
ATOM 6983 N N . LEU A 1 886 ? 20.485 -21.110 -35.301 1.00 87.56 886 LEU A N 1
ATOM 6984 C CA . LEU A 1 886 ? 21.112 -22.276 -35.937 1.00 87.56 886 LEU A CA 1
ATOM 6985 C C . LEU A 1 886 ? 20.450 -22.628 -37.274 1.00 87.56 886 LEU A C 1
ATOM 6987 O O . LEU A 1 886 ? 21.050 -23.301 -38.104 1.00 87.56 886 LEU A O 1
ATOM 6991 N N . ARG A 1 887 ? 19.193 -22.214 -37.464 1.00 86.62 887 ARG A N 1
ATOM 6992 C CA . ARG A 1 887 ? 18.388 -22.516 -38.655 1.00 86.62 887 ARG A CA 1
ATOM 6993 C C . ARG A 1 887 ? 18.388 -21.377 -39.670 1.00 86.62 887 ARG A C 1
ATOM 6995 O O . ARG A 1 887 ? 18.020 -21.600 -40.817 1.00 86.62 887 ARG A O 1
ATOM 7002 N N . ARG A 1 888 ? 18.757 -20.165 -39.247 1.00 84.31 888 ARG A N 1
ATOM 7003 C CA . ARG A 1 888 ? 18.793 -18.965 -40.085 1.00 84.31 888 ARG A CA 1
ATOM 7004 C C . ARG A 1 888 ? 20.235 -18.444 -40.154 1.00 84.31 888 ARG A C 1
ATOM 7006 O O . ARG A 1 888 ? 20.761 -18.076 -39.105 1.00 84.31 888 ARG A O 1
ATOM 7013 N N . PRO A 1 889 ? 20.878 -18.435 -41.335 1.00 80.75 889 PRO A N 1
ATOM 7014 C CA . PRO A 1 889 ? 22.220 -17.883 -41.482 1.00 80.75 889 PRO A CA 1
ATOM 7015 C C . PRO A 1 889 ? 22.205 -16.360 -41.307 1.00 80.75 889 PRO A C 1
ATOM 7017 O O . PRO A 1 889 ? 21.185 -15.707 -41.550 1.00 80.75 889 PRO A O 1
ATOM 7020 N N . ARG A 1 890 ? 23.349 -15.804 -40.891 1.00 80.44 890 ARG A N 1
ATOM 7021 C CA . ARG A 1 890 ? 23.529 -14.354 -40.765 1.00 80.44 890 ARG A CA 1
ATOM 7022 C C . ARG A 1 890 ? 23.382 -13.680 -42.138 1.00 80.44 890 ARG A C 1
ATOM 7024 O O . ARG A 1 890 ? 23.879 -14.225 -43.120 1.00 80.44 890 ARG A O 1
ATOM 7031 N N . PRO A 1 891 ? 22.712 -12.517 -42.216 1.00 74.44 891 PRO A N 1
ATOM 7032 C CA . PRO A 1 891 ? 22.490 -11.819 -43.481 1.00 74.44 891 PRO A CA 1
ATOM 7033 C C . PRO A 1 891 ? 23.719 -11.056 -44.007 1.00 74.44 891 PRO A C 1
ATOM 7035 O O . PRO A 1 891 ? 23.728 -10.703 -45.180 1.00 74.44 891 PRO A O 1
ATOM 7038 N N . TYR A 1 892 ? 24.731 -10.800 -43.173 1.00 78.75 892 TYR A N 1
ATOM 7039 C CA . TYR A 1 892 ? 25.961 -10.078 -43.525 1.00 78.75 892 TYR A CA 1
ATOM 7040 C C . TYR A 1 892 ? 27.197 -10.779 -42.933 1.00 78.75 892 TYR A C 1
ATOM 7042 O O . TYR A 1 892 ? 27.096 -11.453 -41.904 1.00 78.75 892 TYR A O 1
ATOM 7050 N N . GLU A 1 893 ? 28.348 -10.616 -43.595 1.00 68.56 893 GLU A N 1
ATOM 7051 C CA . GLU A 1 893 ? 29.654 -11.179 -43.201 1.00 68.56 893 GLU A CA 1
ATOM 7052 C C . GLU A 1 893 ? 30.492 -10.229 -42.323 1.00 68.56 893 GLU A C 1
ATOM 7054 O O . GLU A 1 893 ? 31.562 -10.614 -41.863 1.00 68.56 893 GLU A O 1
ATOM 7059 N N . ASP A 1 894 ? 30.014 -9.007 -42.060 1.00 66.69 894 ASP A N 1
ATOM 7060 C CA . ASP A 1 894 ? 30.763 -8.012 -41.287 1.00 66.69 894 ASP A CA 1
ATOM 7061 C C . ASP A 1 894 ? 30.877 -8.378 -39.796 1.00 66.69 894 ASP A C 1
ATOM 7063 O O . ASP A 1 894 ? 29.872 -8.545 -39.099 1.00 66.69 894 ASP A O 1
ATOM 7067 N N . ASP A 1 895 ? 32.112 -8.375 -39.283 1.00 74.31 895 ASP A N 1
ATOM 7068 C CA . ASP A 1 895 ? 32.455 -8.569 -37.862 1.00 74.31 895 ASP A CA 1
ATOM 7069 C C . ASP A 1 895 ? 32.145 -7.343 -36.975 1.00 74.31 895 ASP A C 1
ATOM 7071 O O . ASP A 1 895 ? 32.442 -7.334 -35.777 1.00 74.31 895 ASP A O 1
ATOM 7075 N N . THR A 1 896 ? 31.544 -6.290 -37.537 1.00 83.56 896 THR A N 1
ATOM 7076 C CA . THR A 1 896 ? 31.172 -5.093 -36.773 1.00 83.56 896 THR A CA 1
ATOM 7077 C C . THR A 1 896 ? 30.071 -5.421 -35.754 1.00 83.56 896 THR A C 1
ATOM 7079 O O . THR A 1 896 ? 29.070 -6.049 -36.110 1.00 83.56 896 THR A O 1
ATOM 7082 N N . PRO A 1 897 ? 30.191 -5.003 -34.479 1.00 86.19 897 PRO A N 1
ATOM 7083 C CA . PRO A 1 897 ? 29.127 -5.191 -33.497 1.00 86.19 897 PRO A CA 1
ATOM 7084 C C . PRO A 1 897 ? 27.817 -4.533 -33.951 1.00 86.19 897 PRO A C 1
ATOM 7086 O O . PRO A 1 897 ? 27.812 -3.384 -34.395 1.00 86.19 897 PRO A O 1
ATOM 7089 N N . ALA A 1 898 ? 26.676 -5.206 -33.769 1.00 87.75 898 ALA A N 1
ATOM 7090 C CA . ALA A 1 898 ? 25.365 -4.656 -34.136 1.00 87.75 898 ALA A CA 1
ATOM 7091 C C . ALA A 1 898 ? 25.091 -3.264 -33.542 1.00 87.75 898 ALA A C 1
ATOM 7093 O O . ALA A 1 898 ? 24.544 -2.390 -34.214 1.00 87.75 898 ALA A O 1
ATOM 7094 N N . MET A 1 899 ? 25.501 -3.026 -32.293 1.00 89.81 899 MET A N 1
ATOM 7095 C CA . MET A 1 899 ? 25.321 -1.722 -31.654 1.00 89.81 899 MET A CA 1
ATOM 7096 C C . MET A 1 899 ? 26.194 -0.631 -32.296 1.00 89.81 899 MET A C 1
ATOM 7098 O O . MET A 1 899 ? 25.775 0.522 -32.356 1.00 89.81 899 MET A O 1
ATOM 7102 N N . GLU A 1 900 ? 27.371 -0.981 -32.820 1.00 90.06 900 GLU A N 1
ATOM 7103 C CA . GLU A 1 900 ? 28.220 -0.058 -33.580 1.00 90.06 900 GLU A CA 1
ATOM 7104 C C . GLU A 1 900 ? 27.588 0.296 -34.930 1.00 90.06 900 GLU A C 1
ATOM 7106 O O . GLU A 1 900 ? 27.565 1.471 -35.295 1.00 90.06 900 GLU A O 1
ATOM 7111 N N . ARG A 1 901 ? 26.979 -0.681 -35.619 1.00 89.06 901 ARG A N 1
ATOM 7112 C CA . ARG A 1 901 ? 26.226 -0.440 -36.863 1.00 89.06 901 ARG A CA 1
ATOM 7113 C C . ARG A 1 901 ? 25.038 0.503 -36.658 1.00 89.06 901 ARG A C 1
ATOM 7115 O O . ARG A 1 901 ? 24.841 1.411 -37.457 1.00 89.06 901 ARG A O 1
ATOM 7122 N N . LEU A 1 902 ? 24.261 0.303 -35.591 1.00 89.69 902 LEU A N 1
ATOM 7123 C CA . LEU A 1 902 ? 23.068 1.111 -35.302 1.00 89.69 902 LEU A CA 1
ATOM 7124 C C . LEU A 1 902 ? 23.413 2.530 -34.828 1.00 89.69 902 LEU A C 1
ATOM 7126 O O . LEU A 1 902 ? 22.788 3.505 -35.238 1.00 89.69 902 LEU A O 1
ATOM 7130 N N . VAL A 1 903 ? 24.400 2.661 -33.940 1.00 89.38 903 VAL A N 1
ATOM 7131 C CA . VAL A 1 903 ? 24.775 3.953 -33.346 1.00 89.38 903 VAL A CA 1
ATOM 7132 C C . VAL A 1 903 ? 25.663 4.773 -34.287 1.00 89.38 903 VAL A C 1
ATOM 7134 O O . VAL A 1 903 ? 25.559 6.006 -34.288 1.00 89.38 903 VAL A O 1
ATOM 7137 N N . GLY A 1 904 ? 26.491 4.099 -35.084 1.00 88.62 904 GLY A N 1
ATOM 7138 C CA . GLY A 1 904 ? 27.566 4.656 -35.897 1.00 88.62 904 GLY A CA 1
ATOM 7139 C C . GLY A 1 904 ? 28.922 4.605 -35.169 1.00 88.62 904 GLY A C 1
ATOM 7140 O O . GLY A 1 904 ? 28.970 4.819 -33.952 1.00 88.62 904 GLY A O 1
ATOM 7141 N N . PRO A 1 905 ? 30.043 4.403 -35.891 1.00 84.38 905 PRO A N 1
ATOM 7142 C CA . PRO A 1 905 ? 31.368 4.169 -35.298 1.00 84.38 905 PRO A CA 1
ATOM 7143 C C . PRO A 1 905 ? 31.871 5.348 -34.452 1.00 84.38 905 PRO A C 1
ATOM 7145 O O . PRO A 1 905 ? 32.543 5.159 -33.445 1.00 84.38 905 PRO A O 1
ATOM 7148 N N . VAL A 1 906 ? 31.487 6.579 -34.807 1.00 85.44 906 VAL A N 1
ATOM 7149 C CA . VAL A 1 906 ? 31.882 7.806 -34.087 1.00 85.44 906 VAL A CA 1
ATOM 7150 C C . VAL A 1 906 ? 31.236 7.901 -32.700 1.00 85.44 906 VAL A C 1
ATOM 7152 O O . VAL A 1 906 ? 31.818 8.457 -31.769 1.00 85.44 906 VAL A O 1
ATOM 7155 N N . HIS A 1 907 ? 30.021 7.375 -32.551 1.00 83.75 907 HIS A N 1
ATOM 7156 C CA . HIS A 1 907 ? 29.231 7.500 -31.325 1.00 83.75 907 HIS A CA 1
ATOM 7157 C C . HIS A 1 907 ? 29.205 6.212 -30.497 1.00 83.75 907 HIS A C 1
ATOM 7159 O O . HIS A 1 907 ? 28.729 6.226 -29.358 1.00 83.75 907 HIS A O 1
ATOM 7165 N N . TYR A 1 908 ? 29.708 5.108 -31.048 1.00 86.81 908 TYR A N 1
ATOM 7166 C CA . TYR A 1 908 ? 29.721 3.823 -30.376 1.00 86.81 908 TYR A CA 1
ATOM 7167 C C . TYR A 1 908 ? 30.660 3.837 -29.166 1.00 86.81 908 TYR A C 1
ATOM 7169 O O . TYR A 1 908 ? 31.815 4.258 -29.229 1.00 86.81 908 TYR A O 1
ATOM 7177 N N . ARG A 1 909 ? 30.145 3.359 -28.031 1.00 87.00 909 ARG A N 1
ATOM 7178 C CA . ARG A 1 909 ? 30.920 3.132 -26.811 1.00 87.00 909 ARG A CA 1
ATOM 7179 C C . ARG A 1 909 ? 30.609 1.729 -26.286 1.00 87.00 909 ARG A C 1
ATOM 7181 O O . ARG A 1 909 ? 29.428 1.413 -26.083 1.00 87.00 909 ARG A O 1
ATOM 7188 N N . PRO A 1 910 ? 31.625 0.884 -26.039 1.00 84.50 910 PRO A N 1
ATOM 7189 C CA . PRO A 1 910 ? 31.399 -0.424 -25.443 1.00 84.50 910 PRO A CA 1
ATOM 7190 C C . PRO A 1 910 ? 30.876 -0.252 -24.016 1.00 84.50 910 PRO A C 1
ATOM 7192 O O . PRO A 1 910 ? 31.296 0.653 -23.288 1.00 84.50 910 PRO A O 1
ATOM 7195 N N . MET A 1 911 ? 29.943 -1.117 -23.622 1.00 84.56 911 MET A N 1
ATOM 7196 C CA . MET A 1 911 ? 29.415 -1.113 -22.261 1.00 84.56 911 MET A CA 1
ATOM 7197 C C . MET A 1 911 ? 30.497 -1.599 -21.301 1.00 84.56 911 MET A C 1
ATOM 7199 O O . MET A 1 911 ? 31.165 -2.599 -21.564 1.00 84.56 911 MET A O 1
ATOM 7203 N N . ARG A 1 912 ? 30.676 -0.883 -20.191 1.00 85.62 912 ARG A N 1
ATOM 7204 C CA . ARG A 1 912 ? 31.636 -1.256 -19.148 1.00 85.62 912 ARG A CA 1
ATOM 7205 C C . ARG A 1 912 ? 30.906 -1.801 -17.935 1.00 85.62 912 ARG A C 1
ATOM 7207 O O . ARG A 1 912 ? 29.890 -1.253 -17.517 1.00 85.62 912 ARG A O 1
ATOM 7214 N N . LYS A 1 913 ? 31.457 -2.870 -17.369 1.00 83.06 913 LYS A N 1
ATOM 7215 C CA . LYS A 1 913 ? 30.991 -3.456 -16.117 1.00 83.06 913 LYS A CA 1
ATOM 7216 C C . LYS A 1 913 ? 31.377 -2.536 -14.961 1.00 83.06 913 LYS A C 1
ATOM 7218 O O . LYS A 1 913 ? 32.521 -2.095 -14.897 1.00 83.06 913 LYS A O 1
ATOM 7223 N N . LEU A 1 914 ? 30.446 -2.267 -14.045 1.00 84.44 914 LEU A N 1
ATOM 7224 C CA . LEU A 1 914 ? 30.789 -1.594 -12.797 1.00 84.44 914 LEU A CA 1
ATOM 7225 C C . LEU A 1 914 ? 31.518 -2.588 -11.881 1.00 84.44 914 LEU A C 1
ATOM 7227 O O . LEU A 1 914 ? 30.984 -3.661 -11.555 1.00 84.44 914 LEU A O 1
ATOM 7231 N N . GLU A 1 915 ? 32.738 -2.235 -11.495 1.00 81.06 915 GLU A N 1
ATOM 7232 C CA . GLU A 1 915 ? 33.599 -3.009 -10.601 1.00 81.06 915 GLU A CA 1
ATOM 7233 C C . GLU A 1 915 ? 33.766 -2.277 -9.265 1.00 81.06 915 GLU A C 1
ATOM 7235 O O . GLU A 1 915 ? 33.726 -1.043 -9.238 1.00 81.06 915 GLU A O 1
ATOM 7240 N N . PRO A 1 916 ? 33.885 -3.012 -8.144 1.00 74.12 916 PRO A N 1
ATOM 7241 C CA . PRO A 1 916 ? 34.227 -2.391 -6.874 1.00 74.12 916 PRO A CA 1
ATOM 7242 C C . PRO A 1 916 ? 35.604 -1.717 -6.992 1.00 74.12 916 PRO A C 1
ATOM 7244 O O . PRO A 1 916 ? 36.465 -2.226 -7.712 1.00 74.12 916 PRO A O 1
ATOM 7247 N N . PRO A 1 917 ? 35.834 -0.586 -6.306 1.00 71.38 917 PRO A N 1
ATOM 7248 C CA . PRO A 1 917 ? 37.114 0.108 -6.375 1.00 71.38 917 PRO A CA 1
ATOM 7249 C C . PRO A 1 917 ? 38.267 -0.818 -5.965 1.00 71.38 917 PRO A C 1
ATOM 7251 O O . PRO A 1 917 ? 38.210 -1.472 -4.920 1.00 71.38 917 PRO A O 1
ATOM 7254 N N . GLU A 1 918 ? 39.325 -0.862 -6.781 1.00 58.84 918 GLU A N 1
ATOM 7255 C CA . GLU A 1 918 ? 40.551 -1.582 -6.440 1.00 58.84 918 GLU A CA 1
ATOM 7256 C C . GLU A 1 918 ? 41.165 -0.975 -5.175 1.00 58.84 918 GLU A C 1
ATOM 7258 O O . GLU A 1 918 ? 41.310 0.244 -5.038 1.00 58.84 918 GLU A O 1
ATOM 7263 N N . ARG A 1 919 ? 41.516 -1.839 -4.221 1.00 54.12 919 ARG A N 1
ATOM 7264 C CA . ARG A 1 919 ? 42.021 -1.464 -2.898 1.00 54.12 919 ARG A CA 1
ATOM 7265 C C . ARG A 1 919 ? 43.466 -0.957 -3.003 1.00 54.12 919 ARG A C 1
ATOM 7267 O O . ARG A 1 919 ? 44.387 -1.599 -2.511 1.00 54.12 919 ARG A O 1
ATOM 7274 N N . ASN A 1 920 ? 43.688 0.203 -3.619 1.00 41.19 920 ASN A N 1
ATOM 7275 C CA . ASN A 1 920 ? 44.970 0.893 -3.517 1.00 41.19 920 ASN A CA 1
ATOM 7276 C C . ASN A 1 920 ? 45.094 1.477 -2.107 1.00 41.19 920 ASN A C 1
ATOM 7278 O O . ASN A 1 920 ? 44.506 2.499 -1.754 1.00 41.19 920 ASN A O 1
ATOM 7282 N N . VAL A 1 921 ? 45.849 0.761 -1.276 1.00 48.12 921 VAL A N 1
ATOM 7283 C CA . VAL A 1 921 ? 46.243 1.150 0.076 1.00 48.12 921 VAL A CA 1
ATOM 7284 C C . VAL A 1 921 ? 47.033 2.455 0.007 1.00 48.12 921 VAL A C 1
ATOM 7286 O O . VAL A 1 921 ? 48.240 2.446 -0.196 1.00 48.12 921 VAL A O 1
ATOM 7289 N N . GLN A 1 922 ? 46.347 3.581 0.184 1.00 38.69 922 GLN A N 1
ATOM 7290 C CA . GLN A 1 922 ? 46.889 4.806 0.776 1.00 38.69 922 GLN A CA 1
ATOM 7291 C C . GLN A 1 922 ? 45.742 5.736 1.197 1.00 38.69 922 GLN A C 1
ATOM 7293 O O . GLN A 1 922 ? 45.649 6.896 0.806 1.00 38.69 922 GLN A O 1
ATOM 7298 N N . ILE A 1 923 ? 44.862 5.233 2.065 1.00 39.97 923 ILE A N 1
ATOM 7299 C CA . ILE A 1 923 ? 44.063 6.129 2.899 1.00 39.97 923 ILE A CA 1
ATOM 7300 C C . ILE A 1 923 ? 45.049 6.718 3.910 1.00 39.97 923 ILE A C 1
ATOM 7302 O O . ILE A 1 923 ? 45.437 6.051 4.871 1.00 39.97 923 ILE A O 1
ATOM 7306 N N . LYS A 1 924 ? 45.510 7.954 3.674 1.00 36.44 924 LYS A N 1
ATOM 7307 C CA . LYS A 1 924 ? 46.087 8.771 4.747 1.00 36.44 924 LYS A CA 1
ATOM 7308 C C . LYS A 1 924 ? 45.033 8.798 5.847 1.00 36.44 924 LYS A C 1
ATOM 7310 O O . LYS A 1 924 ? 43.974 9.393 5.663 1.00 36.44 924 LYS A O 1
ATOM 7315 N N . GLY A 1 925 ? 45.306 8.104 6.951 1.00 36.19 925 GLY A N 1
ATOM 7316 C CA . GLY A 1 925 ? 44.466 8.185 8.137 1.00 36.19 925 GLY A CA 1
ATOM 7317 C C . GLY A 1 925 ? 44.228 9.655 8.496 1.00 36.19 925 GLY A C 1
ATOM 7318 O O . GLY A 1 925 ? 45.081 10.500 8.187 1.00 36.19 925 GLY A O 1
ATOM 7319 N N . PRO A 1 926 ? 43.080 9.985 9.112 1.00 37.78 926 PRO A N 1
ATOM 7320 C CA . PRO A 1 926 ? 42.792 11.356 9.498 1.00 37.78 926 PRO A CA 1
ATOM 7321 C C . PRO A 1 926 ? 43.977 11.896 10.297 1.00 37.78 926 PRO A C 1
ATOM 7323 O O . PRO A 1 926 ? 44.542 11.193 11.141 1.00 37.78 926 PRO A O 1
ATOM 7326 N N . THR A 1 927 ? 44.393 13.128 9.999 1.00 34.78 927 THR A N 1
ATOM 7327 C CA . THR A 1 927 ? 45.444 13.793 10.765 1.00 34.78 927 THR A CA 1
ATOM 7328 C C . THR A 1 927 ? 45.064 13.714 12.235 1.00 34.78 927 THR A C 1
ATOM 7330 O O . THR A 1 927 ? 44.012 14.196 12.651 1.00 34.78 927 THR A O 1
ATOM 7333 N N . SER A 1 928 ? 45.914 13.050 13.018 1.00 33.72 928 SER A N 1
ATOM 7334 C CA . SER A 1 928 ? 45.830 13.019 14.471 1.00 33.72 928 SER A CA 1
ATOM 7335 C C . SER A 1 928 ? 45.804 14.464 14.976 1.00 33.72 928 SER A C 1
ATOM 7337 O O . SER A 1 928 ? 46.840 15.102 15.176 1.00 33.72 928 SER A O 1
ATOM 7339 N N . ARG A 1 929 ? 44.607 15.026 15.165 1.00 37.19 929 ARG A N 1
ATOM 7340 C CA . ARG A 1 929 ? 44.441 16.192 16.020 1.00 37.19 929 ARG A CA 1
ATOM 7341 C C . ARG A 1 929 ? 44.752 15.690 17.418 1.00 37.19 929 ARG A C 1
ATOM 7343 O O . ARG A 1 929 ? 43.958 14.969 18.016 1.00 37.19 929 ARG A O 1
ATOM 7350 N N . LYS A 1 930 ? 45.946 16.043 17.905 1.00 31.06 930 LYS A N 1
ATOM 7351 C CA . LYS A 1 930 ? 46.358 15.868 19.299 1.00 31.06 930 LYS A CA 1
ATOM 7352 C C . LYS A 1 930 ? 45.176 16.220 20.197 1.00 31.06 930 LYS A C 1
ATOM 7354 O O . LYS A 1 930 ? 44.732 17.369 20.208 1.00 31.06 930 LYS A O 1
ATOM 7359 N N . ALA A 1 931 ? 44.680 15.230 20.931 1.00 33.44 931 ALA A N 1
ATOM 7360 C CA . ALA A 1 931 ? 43.706 15.434 21.983 1.00 33.44 931 ALA A CA 1
ATOM 7361 C C . ALA A 1 931 ? 44.238 16.520 22.929 1.00 33.44 931 ALA A C 1
ATOM 7363 O O . ALA A 1 931 ? 45.239 16.319 23.623 1.00 33.44 931 ALA A O 1
ATOM 7364 N N . LYS A 1 932 ? 43.592 17.691 22.949 1.00 34.44 932 LYS A N 1
ATOM 7365 C CA . LYS A 1 932 ? 43.754 18.619 24.068 1.00 34.44 932 LYS A CA 1
ATOM 7366 C C . LYS A 1 932 ? 43.255 17.870 25.300 1.00 34.44 932 LYS A C 1
ATOM 7368 O O . LYS A 1 932 ? 42.074 17.545 25.386 1.00 34.44 932 LYS A O 1
ATOM 7373 N N . LYS A 1 933 ? 44.174 17.564 26.222 1.00 32.59 933 LYS A N 1
ATOM 7374 C CA . LYS A 1 933 ? 43.857 17.080 27.569 1.00 32.59 933 LYS A CA 1
ATOM 7375 C C . LYS A 1 933 ? 42.766 17.981 28.148 1.00 32.59 933 LYS A C 1
ATOM 7377 O O . LYS A 1 933 ? 43.011 19.167 28.357 1.00 32.59 933 LYS A O 1
ATOM 7382 N N . GLN A 1 934 ? 41.584 17.423 28.393 1.00 34.06 934 GLN A N 1
ATOM 7383 C CA . GLN A 1 934 ? 40.590 18.093 29.220 1.00 34.06 934 GLN A CA 1
ATOM 7384 C C . GLN A 1 934 ? 41.175 18.259 30.633 1.00 34.06 934 GLN A C 1
ATOM 7386 O O . GLN A 1 934 ? 41.739 17.296 31.169 1.00 34.06 934 GLN A O 1
ATOM 7391 N N . PRO A 1 935 ? 41.092 19.451 31.246 1.00 31.25 935 PRO A N 1
ATOM 7392 C CA . PRO A 1 935 ? 41.457 19.605 32.641 1.00 31.25 935 PRO A CA 1
ATOM 7393 C C . PRO A 1 935 ? 40.415 18.882 33.501 1.00 31.25 935 PRO A C 1
ATOM 7395 O O . PRO A 1 935 ? 39.211 19.058 33.326 1.00 31.25 935 PRO A O 1
ATOM 7398 N N . LYS A 1 936 ? 40.887 18.061 34.444 1.00 39.56 936 LYS A N 1
ATOM 7399 C CA . LYS A 1 936 ? 40.062 17.552 35.544 1.00 39.56 936 LYS A CA 1
ATOM 7400 C C . LYS A 1 936 ? 39.600 18.752 36.371 1.00 39.56 936 LYS A C 1
ATOM 7402 O O . LYS A 1 936 ? 40.392 19.313 37.122 1.00 39.56 936 LYS A O 1
ATOM 7407 N N . GLY A 1 937 ? 38.342 19.141 36.216 1.00 28.86 937 GLY A N 1
ATOM 7408 C CA . GLY A 1 937 ? 37.695 20.163 37.026 1.00 28.86 937 GLY A CA 1
ATOM 7409 C C . GLY A 1 937 ? 36.375 19.629 37.556 1.00 28.86 937 GLY A C 1
ATOM 7410 O O . GLY A 1 937 ? 35.403 19.547 36.815 1.00 28.86 937 GLY A O 1
ATOM 7411 N 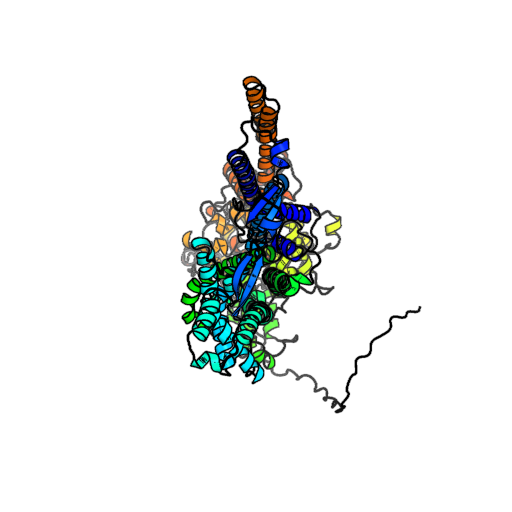N . ASN A 1 938 ? 36.358 19.257 38.837 1.00 39.09 938 ASN A N 1
ATOM 7412 C CA . ASN A 1 938 ? 35.131 19.132 39.616 1.00 39.09 938 ASN A CA 1
ATOM 7413 C C . ASN A 1 938 ? 34.360 20.448 39.514 1.00 39.09 938 ASN A C 1
ATOM 7415 O O . ASN A 1 938 ? 34.915 21.472 39.899 1.00 39.09 938 ASN A O 1
ATOM 7419 N N . LEU A 1 939 ? 33.099 20.427 39.087 1.00 28.61 939 LEU A N 1
ATOM 7420 C CA . LEU A 1 939 ? 32.175 21.524 39.361 1.00 28.61 939 LEU A CA 1
ATOM 7421 C C . LEU A 1 939 ? 30.735 21.013 39.414 1.00 28.61 939 LEU A C 1
ATOM 7423 O O . LEU A 1 939 ? 30.116 20.682 38.407 1.00 28.61 939 LEU A O 1
ATOM 7427 N N . ASN A 1 940 ? 30.233 20.980 40.650 1.00 33.94 940 ASN A N 1
ATOM 7428 C CA . ASN A 1 940 ? 28.827 21.132 40.993 1.00 33.94 940 ASN A CA 1
ATOM 7429 C C . ASN A 1 940 ? 28.196 22.242 40.146 1.00 33.94 940 ASN A C 1
ATOM 7431 O O . ASN A 1 940 ? 28.676 23.376 40.188 1.00 33.94 940 ASN A O 1
ATOM 7435 N N . VAL A 1 941 ? 27.073 21.961 39.490 1.00 29.70 941 VAL A N 1
ATOM 7436 C CA . VAL A 1 941 ? 26.212 23.016 38.949 1.00 29.70 941 VAL A CA 1
ATOM 7437 C C . VAL A 1 941 ? 24.873 22.965 39.671 1.00 29.70 941 VAL A C 1
ATOM 7439 O O . VAL A 1 941 ? 24.058 22.066 39.485 1.00 29.70 941 VAL A O 1
ATOM 7442 N N . LYS A 1 942 ? 24.709 23.953 40.557 1.00 25.78 942 LYS A N 1
ATOM 7443 C CA . LYS A 1 942 ? 23.451 24.378 41.169 1.00 25.78 942 LYS A CA 1
ATOM 7444 C C . LYS A 1 942 ? 22.486 24.851 40.081 1.00 25.78 942 LYS A C 1
ATOM 7446 O O . LYS A 1 942 ? 22.865 25.650 39.230 1.00 25.78 942 LYS A O 1
ATOM 7451 N N . PHE A 1 943 ? 21.225 24.448 40.200 1.00 31.38 943 PHE A N 1
ATOM 7452 C CA . PHE A 1 943 ? 20.099 25.122 39.561 1.00 31.38 943 PHE A CA 1
ATOM 7453 C C . PHE A 1 943 ? 20.002 26.579 40.040 1.00 31.38 943 PHE A C 1
ATOM 7455 O O . PHE A 1 943 ? 19.972 26.836 41.246 1.00 31.38 943 PHE A O 1
ATOM 7462 N N . ARG A 1 944 ? 19.890 27.524 39.104 1.00 26.70 944 ARG A N 1
ATOM 7463 C CA . ARG A 1 944 ? 19.230 28.817 39.319 1.00 26.70 944 ARG A CA 1
ATOM 7464 C C . ARG A 1 944 ? 18.769 29.372 37.977 1.00 26.70 944 ARG A C 1
ATOM 7466 O O . ARG A 1 944 ? 19.568 29.492 37.056 1.00 26.70 944 ARG A O 1
ATOM 7473 N N . GLY A 1 945 ? 17.470 29.637 37.883 1.00 26.95 945 GLY A N 1
ATOM 7474 C CA . GLY A 1 945 ? 16.854 30.252 36.717 1.00 26.95 945 GLY A CA 1
ATOM 7475 C C . GLY A 1 945 ? 16.948 31.774 36.713 1.00 26.95 945 GLY A C 1
ATOM 7476 O O . GLY A 1 945 ? 17.573 32.360 37.593 1.00 26.95 945 GLY A O 1
ATOM 7477 N N . SER A 1 946 ? 16.222 32.328 35.739 1.00 27.84 946 SER A N 1
ATOM 7478 C CA . SER A 1 946 ? 15.642 33.674 35.614 1.00 27.84 946 SER A CA 1
ATOM 7479 C C . SER A 1 946 ? 16.137 34.441 34.392 1.00 27.84 946 SER A C 1
ATOM 7481 O O . SER A 1 946 ? 17.342 34.562 34.198 1.00 27.84 946 SER A O 1
ATOM 7483 N N . GLY A 1 947 ? 15.189 35.070 33.692 1.00 28.05 947 GLY A N 1
ATOM 7484 C CA . GLY A 1 947 ? 15.400 36.424 33.184 1.00 28.05 947 GLY A CA 1
ATOM 7485 C C . GLY A 1 947 ? 15.260 36.601 31.681 1.00 28.05 947 GLY A C 1
ATOM 7486 O O . GLY A 1 947 ? 16.255 36.677 30.975 1.00 28.05 947 GLY A O 1
ATOM 7487 N N . VAL A 1 948 ? 14.017 36.753 31.228 1.00 33.62 948 VAL A N 1
ATOM 7488 C CA . VAL A 1 948 ? 13.671 37.575 30.062 1.00 33.62 948 VAL A CA 1
ATOM 7489 C C . VAL A 1 948 ? 13.808 39.039 30.480 1.00 33.62 948 VAL A C 1
ATOM 7491 O O . VAL A 1 948 ? 13.107 39.418 31.412 1.00 33.62 948 VAL A O 1
ATOM 7494 N N . ILE A 1 949 ? 14.648 39.833 29.802 1.00 31.67 949 ILE A N 1
ATOM 7495 C CA . ILE A 1 949 ? 14.507 41.293 29.610 1.00 31.67 949 ILE A CA 1
ATOM 7496 C C . ILE A 1 949 ? 15.161 41.641 28.260 1.00 31.67 949 ILE A C 1
ATOM 7498 O O . ILE A 1 949 ? 16.236 41.127 27.952 1.00 31.67 949 ILE A O 1
ATOM 7502 N N . GLY A 1 950 ? 14.470 42.453 27.455 1.00 31.06 950 GLY A N 1
ATOM 7503 C CA . GLY A 1 950 ? 14.932 42.954 26.161 1.00 31.06 950 GLY A CA 1
ATOM 7504 C C . GLY A 1 950 ? 15.811 44.206 26.243 1.00 31.06 950 GLY A C 1
ATOM 7505 O O . GLY A 1 950 ? 16.065 44.721 27.326 1.00 31.06 950 GLY A O 1
ATOM 7506 N N . ASP A 1 951 ? 16.301 44.629 25.076 1.00 30.52 951 ASP A N 1
ATOM 7507 C CA . ASP A 1 951 ? 16.287 46.011 24.559 1.00 30.52 951 ASP A CA 1
ATOM 7508 C C . ASP A 1 951 ? 17.279 46.136 23.391 1.00 30.52 951 ASP A C 1
ATOM 7510 O O . ASP A 1 951 ? 18.494 46.145 23.593 1.00 30.52 951 ASP A O 1
ATOM 7514 N N . SER A 1 952 ? 16.744 46.209 22.167 1.00 32.56 952 SER A N 1
ATOM 7515 C CA . SER A 1 952 ? 16.921 47.314 21.202 1.00 32.56 952 SER A CA 1
ATOM 7516 C C . SER A 1 952 ? 16.137 47.022 19.931 1.00 32.56 952 SER A C 1
ATOM 7518 O O . SER A 1 952 ? 16.261 45.870 19.453 1.00 32.56 952 SER A O 1
#

Foldseek 3Di:
DVLLLVLQLVVLCPFDPDPCCPVVNVVVSVVVSVVVLCVLCVVLVVVLVVVLVVLLVVLVVVLVVVPPDPDPDDVVVSQQDKFKFFFLDLQPPTDTDPVDDDQVSQQQDWDQDQDLAPRDGDTDRGIDIDGSNLSSVLRSVSSVLVSVLVSVCSSLVVLLLQLLQLCLLLLLVLLVQLVCLLVQHQGLLHNDRHDPVSNVVSVVLNVCSVCLLVLLVQLQVQLVCCVPPVDSCNLLQLQLSHPVSVVVLVVCVVDPVSCVVDRSNVSSVVSNVVVLCCLPVVLVVVLVSSLSCLQQVSSVQQFDRHDNQDDNLCSQQDVVSNVVSVSSSCSSSCVLSVVLNVLSCCLVVVVVDPPCVPVVSHDSSSVNSSSSSSSSVSSNSSSVSNNVGNVRRVVSSVRSVVDDRPNPPPVVVVVVDPPDPDDLLLVLLLVCQLLVPLLSLVCLLPDDDPDDPLVSVLSNLVSQLSSLQQLLLLVSNLVSLSVSSSSVSNPDVLSLLSNLLSCLLQQNLSSSVVSLVSDDDDPPDCQSVVSNVVSLLLQPPHDFDDVVNCPVVPLPLLVLLVVQLLVCQQQVQLDDPSVVSDLAPQSLLSLLQSLQLCQLLQVLVVSLVSLLVSCLSPVQRPSSLLSNLLSCVQVVVLVLSVLSLVLCCVFRVPPVLSLLSCVLSAADDDCQDQSNCLQDNALVSLQVCLSRRQQQLSSLQSDVPSQLSSLANAVSLLSNVCLLLLNGLDDDDDPVNCCVLPPVPLVVLLVVLVVCCVPPVDPVSSCCRSVVVNVVSVVVVVVLVVQLSRTGSPPRVVSSVSQVVCVVSVRNSHLQQRRRSSSSRNAARWGDRSSRIGGSHHHSVSNVNHDDDDSVVSSVVSVVSSVVSVPRDGGHSHGDHHPCCVVDDNPDPDPDRSSCVSNPVVSDDRHHHSDRDDPPPDPPPPPPPPPPPDDPDDDDDDDDDDDDDDDD

Secondary structure (DSSP, 8-state):
-HHHHHHHHHHH-SS---SS--HHHHHHHHHHHHHHHHHHHHHHHHHHHHHHHHHHHHHHHHHHHH---SS---HHHHTT-EEEEE-S--SSSPPB-TT--SHHHHHT-EEEEE-TTT--EEEEE-EEEEEHHHHHHHHHHHHHHHHHHHHHHHHHHHHHHHHHHHHHHHHHHHHHHHHHHHTT---SS--SPPPHHHHHHHHHHHHHHHHHHHHHHHHHHHHHHHHHH--TTHHHHHHTTHHHHHHHHHHHHT-HHHHHHS-HHHHHHHHHHHHHHIIIIIHHHHHHHHHHHHHTTHHHHH-SS----S-HHHHHH-HHHHHHHHHHHHHHHHHHHHHHHHHHHHHHTGGGSTTTTT-TTS-HHHHHHHHHHHHHHHHHHHHHHHHHHHHHHHTTHHHHHH------SHHHHTTS----S--HHHHHHHHHHHTT-HHHHHHHHHS---S-HHHHHHHHHHHHHHHHHHTT-HHHHHHHHHHHHHHHTT--HHHHHHHHHHHHHTT-HHHHHHHHTT----TT--HHHHHHHHHHHH-TTSPPPPTTTTGGGTT-HHHHHHHHHHHHHHH------HHHH--SHHHHHHHHHHHHHHHHTT-HHHHHHHHHHHHHH-TT-HHHHHHHHHHHHHHT-HHHHHHHHHHHHHH-TT-HHHHHHHHHTT----TTSHHHHHHH--HHHHGGGGTT-TT-HHHHHHSTTTHHHHHHHBGGGGHHHHHHHT--S-----HHHHHIIIIIHHHHHHHHHHHHHHHH--HHHHHHHHHHHHHHHHHHHHHHHHHHT---SSS-HHHHHHHHHHHHTT----GGGSPTTGGGT---EEEEETTEEEEEEB-GGGGGGS----HHHHHHHTHHHHHHHHHSPPPP-SPPPTTGGGTS--S----S-HHHHHH-TTT--------PPP------PPP-------------------------

pLDDT: mean 78.1, std 15.51, range [25.78, 96.44]

Radius of gyration: 39.02 Å; chains: 1; bounding box: 111×70×114 Å

Sequence (952 aa):
LSPFISLYAQISRKSASDSIVTFREFVLNVFSVCLIIVFLLTPVAYFGYIELNEVENSTWESIENEWDDASPFQRNLALSEMVCLDTRGIDSPLPVVASASSEQECSELVNLVRDPITREWEEDYYGRWVSNQDRININVNIDTIDWVSIGLLVFMSPTIIAYGRIMGASWNVIVRNKYRTLRGQKTPIDPDPPSIMKRVNATILVLFLGTMPLAAINGISTLVWTKLENPDNLRYILDLGGIVGNSLLMFVEGNEFLKTWVDLKSLSFVLAGYLMLNVSVVGLALIFEMIRNLFLGGQVIGGVGGVVLGAPREIRAESIVQSRIIAFGLAGFAGYSVLLLIMQVYKEWAELMPYSDSIGFLTGDQVELLLLEGKWNFIAAGQGIFILTWLLSISRWRTVGITKFDLAPEERRSGAVRTNDGNWIRDYVMQAARQDDLGALRRFQDNPIEADESLLRLERGRAKMFEYAMRGLWPNAIEAAKTTLAQQGGNDDNARMLIAVGHIASRRLDASKMALKGLLMEDEEDEPELIEFISEWMDPWADRVDEDDLYDWENESTIDQIKELQSKIESWDPVSEIGHIHRNRLAHNALISSVAQLRAQRRMDEALDLAVGLVRRYPNSSKARIACALCSLDLGNWHDALEIFRDLQLTGPEDPRVKALGSILGLKADTEEFEVALAVGTVAEKKPWLDQAPCNPFIGLAIKGGLDEALNANAFSIAHEAVERLTAPIISPTLLQNFIRWGLLPLVWLSLGAIILLETGDTSAAGLVGFGLVSAHIAAVRFRNQTSHQVRHRNQPLMVRMARRLKKEKVVGDLSRSPVGNHLLLSGILLEVGGVILDVGFPLWMVERSKSVRSRTWKVLMHERMASLRNSKLPRCDPLPNRWWLRRPRPYEDDTPAMERLVGPVHYRPMRKLEPPERNVQIKGPTSRKAKKQPKGNLNVKFRGSGVIGDS